Protein AF-0000000080268790 (afdb_homodimer)

Foldseek 3Di:
DPPDAPLRVCCVPPVPVSVVVVVVLLLLQQFDEQALFDAAADLLQVDLLPDPLQVDLDDDVVPPPLVVLQVLLFVLVCVLLVFPTKDFLFQADLRLLQLVCVLQHFAAFEEEEAVQPSVVSQDDDGRHYHYDYAAAAPPLLHGDLVVVLVCLQVRLGQEYEYEVLPPQDADDLQSVLVSCVVSVHAYEYEPESCVLCSSLVLGDRNNVRGQKYKYFCCGLLSHDGGMMIGHHPVSRVSSVVSCVVSPSPGGRSSRSNRSSVSSVLSHDPLSSVLQVQLQLLQQLLQLLLVVLPWDWRSPDGSGFWTKTFADPPDDQVLLQVLVVLLRYHWAWDWGDHPDNVDITTIIIGGSRQVSQQVDGSVLSSVLSNLVNNCRVVVNDPVSSPVSSVSSSVVSLQTWSGDCSSPRDNPPSCPSPPVVSGPPSPVVPPDDPVVVVVVSVVVVVD/DPPDFPLRVCCVPPVPVSVVVVVVLLLLQQFDEQALFDAAADLLQVDLLPDPLQVDLDDDVVCPVLVVLQVLLFVLVCVLLVFPTKDFLFQADLRLLQLVCVLQHFAAFEEEEAVQPSVVSQDDDGRHYHYDYAAAAPPLLHGDVVVVLVCLQVRLGQEYEYEVLPPQDADDLQSVLVSCVVSVHAYEYEPESCVLCSSLVLGDRNNVRGQKYKYFCCGNLSHDGGMMIGHHPVSRVSSVVSCVVSPSPGGRSSRSNRSSVSSVLSHDPLSSVLQVQLQLLQQLLQLLLVVLPWDWRSPDGSGFWTKTFADPPDDQVLLQVLVVLLRYHWAWDWGDHPDNVDITTIIIGGSRQVSQQVDGSVLSSVLSNLVNNCRVVVNDPVSSPVSSVSSSVSSLQTFSGDCSSPRDNPPSVPSPPVCSRPVSVVVVPDDPVVVVVVSVVVVVD

Nearest PDB structures (foldseek):
  2w7m-assembly1_A-2  TM=9.085E-01  e=2.303E-35  Geobacillus stearothermophilus
  2vmo-assembly1_A  TM=9.096E-01  e=2.303E-35  Geobacillus stearothermophilus
  2vmw-assembly1_A  TM=9.171E-01  e=1.161E-34  Geobacillus stearothermophilus
  1kkj-assembly1_A  TM=9.177E-01  e=1.762E-34  Geobacillus stearothermophilus
  2w7f-assembly1_A  TM=9.093E-01  e=9.420E-35  Geobacillus stearothermophilus

Organism: Selenomonas ruminantium (NCBI:txid971)

Secondary structure (DSSP, 8-state):
-----HHHHHHHH-HHHHHHHHHHHHHHHHSEE--TTB-PPPHHHHHHHTSGGGSB---TTT-SHHHHHHHHHHHHHHHHHT-SEEEEEE-SHHHHHHHHHHHH--TT-EEEEETTTTGGG--STT---EEEEE-B-TTT-SB-HHHHHHHHHHH--SEEEE--TT--S---HHHHHHHHHHHT-EEEEE-GGGHHHHHTTSS---TTT-SEEEEESSSTT---S-EEEEE-HHHHHHHHHHHHHTT-----HHHHHHHHHHHHHHTSHHHHHHHHHHHHHHHHHHHHHHHTT--BSSSS--SSEE-BBPPTT--HHHHHHHHHHTTEE-EEEEEEBSSTT-EEEEEEEESHHHHHTT--HHHHHHHHHHHHHHHHTTT-HHHHHHHHHHHHHHHTT--SS-GGGSSS------BS-TTTS---STTTTS-HHHHHHHHHHHHH-/-----HHHHHHHH-HHHHHHHHHHHHHHHHSEE--TTB-PPPHHHHHHHTSGGGSB---GGGTTHHHHHHHHHHHHHHHHHT-SEEEEEE-SHHHHHHHHHHHH--TT-EEEEETTTTGGG--STT---EEEEE-B-TTT-SB-HHHHHHHHHHH--SEEEE--TT--S---HHHHHHHHHHHTPEEEEE-GGGHHHHHTTSS---TTT-SEEEEESSSTT---S-EEEEE-HHHHHHHHHHHHHTT-----HHHHHHHHHHHHHHTSHHHHHHHHHHHHHHHHHHHHHHHTT--BSSSS--SSEE-BBPPTT--HHHHHHHHHHTTEE-EEEEEEBSSTT-EEEEEEEESHHHHHTT--HHHHHHHHHHHHHHHHTTT-HHHHHHHHHHHHHHHTT--SS-GGGSSS------BS-HHHH-HHHHHHHS-HHHHHHHHHHHHH-

Solvent-accessible surface area (backbone atoms only — not comparable to full-atom values): 44252 Å² total; per-residue (Å²): 130,84,71,33,44,45,66,54,37,38,40,70,77,37,45,68,62,39,49,51,50,52,49,51,51,51,48,61,53,65,32,50,52,20,31,56,60,28,16,52,43,36,69,68,25,30,51,32,40,31,32,75,47,52,24,42,57,74,62,68,92,73,42,59,60,66,46,42,41,47,47,52,25,23,50,42,44,13,61,52,60,62,36,73,29,45,44,66,66,36,67,26,54,49,46,45,50,44,30,50,43,63,49,70,52,57,69,67,38,32,32,38,12,41,69,46,57,67,55,84,54,40,44,47,89,77,42,42,62,46,76,39,67,45,38,25,33,80,86,75,42,41,70,52,65,68,57,51,38,52,50,33,63,74,62,48,22,49,35,37,37,46,51,62,86,89,47,36,62,85,75,65,46,66,60,53,36,51,42,24,57,75,34,68,21,45,34,37,34,35,49,39,63,47,40,31,30,34,41,43,64,70,39,86,68,50,53,91,50,35,52,31,37,36,30,46,30,22,26,51,47,19,15,54,74,24,14,35,44,33,28,36,71,88,50,37,65,51,45,54,51,24,33,47,40,70,43,54,71,67,74,55,52,11,56,31,48,10,43,32,52,27,40,53,46,39,64,34,70,32,35,29,51,47,44,54,46,18,38,49,24,18,45,23,24,47,49,13,16,43,74,44,70,33,55,46,61,65,49,80,49,65,34,44,35,37,34,42,52,51,63,88,91,53,55,34,66,59,55,35,54,52,35,40,78,23,34,35,40,60,36,55,42,70,44,61,28,66,45,89,89,46,68,43,42,21,37,44,35,20,21,56,28,42,36,41,25,63,52,45,45,68,60,27,21,53,49,16,28,48,49,18,47,21,60,74,54,71,51,38,70,68,40,30,52,51,38,33,53,51,50,41,68,66,32,71,71,41,34,69,64,35,69,82,50,43,81,55,90,49,27,66,74,33,46,50,53,75,79,69,42,65,60,50,62,67,66,63,78,57,66,70,68,62,53,57,52,54,57,51,48,57,75,72,99,131,83,72,33,45,47,66,56,37,39,41,71,75,37,45,70,63,39,49,52,52,53,49,50,52,50,48,62,52,63,32,51,52,20,30,56,60,28,16,53,44,36,70,69,23,30,50,32,40,32,31,77,46,53,24,42,60,74,63,63,92,66,42,57,57,67,45,44,42,48,48,50,24,22,50,42,45,13,61,52,59,62,36,72,29,46,46,65,67,36,66,28,54,51,47,46,50,45,29,51,45,62,49,69,51,57,69,65,38,34,31,38,13,39,69,46,58,68,53,85,54,40,42,49,89,76,41,42,61,46,77,39,69,45,39,25,34,81,87,74,42,41,72,53,64,69,57,50,38,52,50,33,62,74,62,48,23,50,33,37,39,45,50,62,87,89,47,36,64,85,73,65,46,65,60,52,37,51,43,24,56,75,34,66,21,45,33,36,34,35,48,39,62,46,39,30,30,33,40,41,65,70,40,86,69,48,53,91,49,35,52,28,36,34,29,46,28,21,28,53,47,20,14,54,75,23,14,36,41,34,28,37,72,87,50,37,66,51,46,55,51,23,35,46,39,69,42,56,71,67,74,55,54,10,55,30,48,9,43,31,51,27,38,54,48,40,63,34,70,32,34,30,51,46,44,53,48,17,38,49,23,17,45,23,24,48,50,14,16,44,73,45,68,34,56,46,62,64,51,80,51,65,34,44,36,37,34,42,52,52,62,88,91,52,54,35,64,60,54,36,53,54,36,40,77,24,32,36,39,59,36,56,42,70,44,63,28,66,44,90,89,46,68,44,42,20,36,46,34,20,22,56,28,43,35,42,24,62,52,45,46,68,58,26,21,53,49,16,29,47,51,18,47,22,60,74,55,70,50,37,71,68,42,32,52,51,38,34,52,50,51,42,67,65,31,71,72,38,34,67,65,35,70,82,51,43,81,54,90,52,27,67,66,30,48,49,56,60,60,68,64,48,39,40,59,58,54,65,73,55,65,71,72,62,53,57,54,53,57,51,48,58,75,72,101

Radius of gyration: 28.38 Å; Cα contacts (8 Å, |Δi|>4): 1884; chains: 2; bounding box: 68×74×72 Å

InterPro domains:
  IPR015421 Pyridoxal phosphate-dependent transferase, major domain [G3DSA:3.40.640.10] (39-276)
  IPR015422 Pyridoxal phosphate-dependent transferase, small domain [G3DSA:3.90.1150.10] (14-398)
  IPR015424 Pyridoxal phosphate-dependent transferase [SSF53383] (2-400)
  IPR039429 Serine hydroxymethyltransferase-like domain [PF00464] (11-369)
  IPR049943 Serine hydroxymethyltransferase-like [PTHR11680] (4-376)

Structure (mmCIF, N/CA/C/O backbone):
data_AF-0000000080268790-model_v1
#
loop_
_entity.id
_entity.type
_entity.pdbx_description
1 polymer 'Glycine hydroxymethyltransferase'
#
loop_
_atom_site.group_PDB
_atom_site.id
_atom_site.type_symbol
_atom_site.label_atom_id
_atom_site.label_alt_id
_atom_site.label_comp_id
_atom_site.label_asym_id
_atom_site.label_entity_id
_atom_site.label_seq_id
_atom_site.pdbx_PDB_ins_code
_atom_site.Cartn_x
_atom_site.Cartn_y
_atom_site.Cartn_z
_atom_site.occupancy
_atom_site.B_iso_or_equiv
_atom_site.auth_seq_id
_atom_site.auth_comp_id
_atom_site.auth_asym_id
_atom_site.auth_atom_id
_atom_site.pdbx_PDB_model_num
ATOM 1 N N . MET A 1 1 ? -36.594 11.469 2.49 1 25.53 1 MET A N 1
ATOM 2 C CA . MET A 1 1 ? -35.594 11.273 1.443 1 25.53 1 MET A CA 1
ATOM 3 C C . MET A 1 1 ? -34.938 9.914 1.58 1 25.53 1 MET A C 1
ATOM 5 O O . MET A 1 1 ? -34.438 9.57 2.648 1 25.53 1 MET A O 1
ATOM 9 N N . GLN A 1 2 ? -35.125 8.953 0.889 1 32.12 2 GLN A N 1
ATOM 10 C CA . GLN A 1 2 ? -34.844 7.523 0.956 1 32.12 2 GLN A CA 1
ATOM 11 C C . GLN A 1 2 ? -33.344 7.262 1.059 1 32.12 2 GLN A C 1
ATOM 13 O O . GLN A 1 2 ? -32.531 7.887 0.357 1 32.12 2 GLN A O 1
ATOM 18 N N . ASN A 1 3 ? -32.75 6.82 2.203 1 37.59 3 ASN A N 1
ATOM 19 C CA . ASN A 1 3 ? -31.391 6.59 2.633 1 37.59 3 ASN A CA 1
ATOM 20 C C . ASN A 1 3 ? -30.594 5.789 1.597 1 37.59 3 ASN A C 1
ATOM 22 O O . ASN A 1 3 ? -30.906 4.621 1.354 1 37.59 3 ASN A O 1
ATOM 26 N N . GLN A 1 4 ? -30.062 6.402 0.498 1 50.25 4 GLN A N 1
ATOM 27 C CA . GLN A 1 4 ? -29.266 5.754 -0.542 1 50.25 4 GLN A CA 1
ATOM 28 C C . GLN A 1 4 ? -28.078 5 0.057 1 50.25 4 GLN A C 1
ATOM 30 O O . GLN A 1 4 ? -27.516 5.426 1.065 1 50.25 4 GLN A O 1
ATOM 35 N N . THR A 1 5 ? -27.953 3.686 -0.317 1 63.28 5 THR A N 1
ATOM 36 C CA . THR A 1 5 ? -26.797 2.883 0.06 1 63.28 5 THR A CA 1
ATOM 37 C C . THR A 1 5 ? -25.5 3.549 -0.4 1 63.28 5 THR A C 1
ATOM 39 O O . THR A 1 5 ? -25.531 4.492 -1.19 1 63.28 5 THR A O 1
ATOM 42 N N . LEU A 1 6 ? -24.422 3.371 0.212 1 73.88 6 LEU A N 1
ATOM 43 C CA . LEU A 1 6 ? -23.109 3.873 -0.172 1 73.88 6 LEU A CA 1
ATOM 44 C C . LEU A 1 6 ? -22.844 3.637 -1.656 1 73.88 6 LEU A C 1
ATOM 46 O O . LEU A 1 6 ? -22.297 4.5 -2.34 1 73.88 6 LEU A O 1
ATOM 50 N N . THR A 1 7 ? -23.312 2.537 -2.197 1 77.44 7 THR A N 1
ATOM 51 C CA . THR A 1 7 ? -23.094 2.207 -3.602 1 77.44 7 THR A CA 1
ATOM 52 C C . THR A 1 7 ? -23.953 3.092 -4.504 1 77.44 7 THR A C 1
ATOM 54 O O . THR A 1 7 ? -23.5 3.52 -5.57 1 77.44 7 THR A O 1
ATOM 57 N N . GLU A 1 8 ? -25.156 3.328 -4.062 1 76.81 8 GLU A N 1
ATOM 58 C CA . GLU A 1 8 ? -26.016 4.227 -4.824 1 76.81 8 GLU A CA 1
ATOM 59 C C . GLU A 1 8 ? -25.469 5.652 -4.82 1 76.81 8 GLU A C 1
ATOM 61 O O . GLU A 1 8 ? -25.547 6.352 -5.832 1 76.81 8 GLU A O 1
ATOM 66 N N . SER A 1 9 ? -24.953 5.969 -3.658 1 82 9 SER A N 1
ATOM 67 C CA . SER A 1 9 ? -24.344 7.293 -3.547 1 82 9 SER A CA 1
ATOM 68 C C . SER A 1 9 ? -23.109 7.414 -4.422 1 82 9 SER A C 1
ATOM 70 O O . SER A 1 9 ? -22.859 8.461 -5.02 1 82 9 SER A O 1
ATOM 72 N N . LEU A 1 10 ? -22.312 6.367 -4.488 1 86.69 10 LEU A N 1
ATOM 73 C CA . LEU A 1 10 ? -21.141 6.355 -5.348 1 86.69 10 LEU A CA 1
ATOM 74 C C . LEU A 1 10 ? -21.531 6.465 -6.816 1 86.69 10 LEU A C 1
ATOM 76 O O . LEU A 1 10 ? -20.891 7.176 -7.586 1 86.69 10 LEU A O 1
ATOM 80 N N . ALA A 1 11 ? -22.625 5.77 -7.211 1 88.12 11 ALA A N 1
ATOM 81 C CA . ALA A 1 11 ? -23.125 5.805 -8.586 1 88.12 11 ALA A CA 1
ATOM 82 C C . ALA A 1 11 ? -23.5 7.227 -8.992 1 88.12 11 ALA A C 1
ATOM 84 O O . ALA A 1 11 ? -23.281 7.633 -10.133 1 88.12 11 ALA A O 1
ATOM 85 N N . ALA A 1 12 ? -24.094 7.922 -8.047 1 89.19 12 ALA A N 1
ATOM 86 C CA . ALA A 1 12 ? -24.531 9.289 -8.328 1 89.19 12 ALA A CA 1
ATOM 87 C C . ALA A 1 12 ? -23.344 10.258 -8.328 1 89.19 12 ALA A C 1
ATOM 89 O O . ALA A 1 12 ? -23.266 11.141 -9.188 1 89.19 12 ALA A O 1
ATOM 90 N N . PHE A 1 13 ? -22.406 10.164 -7.48 1 91.12 13 PHE A N 1
ATOM 91 C CA . PHE A 1 13 ? -21.328 11.117 -7.281 1 91.12 13 PHE A CA 1
ATOM 92 C C . PHE A 1 13 ? -20.203 10.891 -8.289 1 91.12 13 PHE A C 1
ATOM 94 O O . PHE A 1 13 ? -19.641 11.844 -8.828 1 91.12 13 PHE A O 1
ATOM 101 N N . ASP A 1 14 ? -19.891 9.633 -8.484 1 95.5 14 ASP A N 1
ATOM 102 C CA . ASP A 1 14 ? -18.781 9.234 -9.352 1 95.5 14 ASP A CA 1
ATOM 103 C C . ASP A 1 14 ? -19.188 8.094 -10.273 1 95.5 14 ASP A C 1
ATOM 105 O O . ASP A 1 14 ? -18.688 6.977 -10.148 1 95.5 14 ASP A O 1
ATOM 109 N N . PRO A 1 15 ? -19.984 8.406 -11.258 1 95 15 PRO A N 1
ATOM 110 C CA . PRO A 1 15 ? -20.516 7.363 -12.148 1 95 15 PRO A CA 1
ATOM 111 C C . PRO A 1 15 ? -19.406 6.637 -12.914 1 95 15 PRO A C 1
ATOM 113 O O . PRO A 1 15 ? -19.562 5.461 -13.258 1 95 15 PRO A O 1
ATOM 116 N N . GLU A 1 16 ? -18.312 7.289 -13.141 1 95.75 16 GLU A N 1
ATOM 117 C CA . GLU A 1 16 ? -17.219 6.664 -13.883 1 95.75 16 GLU A CA 1
ATOM 118 C C . GLU A 1 16 ? -16.594 5.52 -13.086 1 95.75 16 GLU A C 1
ATOM 120 O O . GLU A 1 16 ? -16.469 4.406 -13.602 1 95.75 16 GLU A O 1
ATOM 125 N N . ILE A 1 17 ? -16.219 5.781 -11.82 1 94.94 17 ILE A N 1
ATOM 126 C CA . ILE A 1 17 ? -15.617 4.75 -10.984 1 94.94 17 ILE A CA 1
ATOM 127 C C . ILE A 1 17 ? -16.656 3.68 -10.656 1 94.94 17 ILE A C 1
ATOM 129 O O . ILE A 1 17 ? -16.344 2.49 -10.609 1 94.94 17 ILE A O 1
ATOM 133 N N . TYR A 1 18 ? -17.922 4.094 -10.422 1 92.31 18 TYR A N 1
ATOM 134 C CA . TYR A 1 18 ? -18.984 3.127 -10.188 1 92.31 18 TYR A CA 1
ATOM 135 C C . TYR A 1 18 ? -19.156 2.197 -11.383 1 92.31 18 TYR A C 1
ATOM 137 O O . TYR A 1 18 ? -19.328 0.989 -11.219 1 92.31 18 TYR A O 1
ATOM 145 N N . GLY A 1 19 ? -19.156 2.779 -12.562 1 91.62 19 GLY A N 1
ATOM 146 C CA . GLY A 1 19 ? -19.234 1.972 -13.766 1 91.62 19 GLY A CA 1
ATOM 147 C C . GLY A 1 19 ? -18.125 0.95 -13.883 1 91.62 19 GLY A C 1
ATOM 148 O O . GLY A 1 19 ? -18.359 -0.208 -14.227 1 91.62 19 GLY A O 1
ATOM 149 N N . LEU A 1 20 ? -16.906 1.349 -13.57 1 91.88 20 LEU A N 1
ATOM 150 C CA . LEU A 1 20 ? -15.766 0.439 -13.609 1 91.88 20 LEU A CA 1
ATOM 151 C C . LEU A 1 20 ? -15.906 -0.649 -12.555 1 91.88 20 LEU A C 1
ATOM 153 O O . LEU A 1 20 ? -15.484 -1.787 -12.766 1 91.88 20 LEU A O 1
ATOM 157 N N . LEU A 1 21 ? -16.438 -0.261 -11.375 1 88.19 21 LEU A N 1
ATOM 158 C CA . LEU A 1 21 ? -16.688 -1.238 -10.32 1 88.19 21 LEU A CA 1
ATOM 159 C C . LEU A 1 21 ? -17.672 -2.299 -10.789 1 88.19 21 LEU A C 1
ATOM 161 O O . LEU A 1 21 ? -17.453 -3.494 -10.57 1 88.19 21 LEU A O 1
ATOM 165 N N . GLN A 1 22 ? -18.734 -1.858 -11.453 1 85.81 22 GLN A N 1
ATOM 166 C CA . GLN A 1 22 ? -19.734 -2.789 -11.977 1 85.81 22 GLN A CA 1
ATOM 167 C C . GLN A 1 22 ? -19.141 -3.691 -13.047 1 85.81 22 GLN A C 1
ATOM 169 O O . GLN A 1 22 ? -19.438 -4.887 -13.094 1 85.81 22 GLN A O 1
ATOM 174 N N . GLU A 1 23 ? -18.375 -3.098 -13.852 1 86.31 23 GLU A N 1
ATOM 175 C CA . GLU A 1 23 ? -17.688 -3.875 -14.875 1 86.31 23 GLU A CA 1
ATOM 176 C C . GLU A 1 23 ? -16.781 -4.938 -14.258 1 86.31 23 GLU A C 1
ATOM 178 O O . GLU A 1 23 ? -16.734 -6.07 -14.742 1 86.31 23 GLU A O 1
ATOM 183 N N . GLU A 1 24 ? -16.031 -4.566 -13.258 1 86.44 24 GLU A N 1
ATOM 184 C CA . GLU A 1 24 ? -15.133 -5.496 -12.578 1 86.44 24 GLU A CA 1
ATOM 185 C C . GLU A 1 24 ? -15.914 -6.641 -11.938 1 86.44 24 GLU A C 1
ATOM 187 O O . GLU A 1 24 ? -15.477 -7.793 -11.977 1 86.44 24 GLU A O 1
ATOM 192 N N . ILE A 1 25 ? -17.062 -6.348 -11.359 1 81.81 25 ILE A N 1
ATOM 193 C CA . ILE A 1 25 ? -17.906 -7.355 -10.742 1 81.81 25 ILE A CA 1
ATOM 194 C C . ILE A 1 25 ? -18.375 -8.352 -11.797 1 81.81 25 ILE A C 1
ATOM 196 O O . ILE A 1 25 ? -18.281 -9.57 -11.602 1 81.81 25 ILE A O 1
ATOM 200 N N . GLN A 1 26 ? -18.797 -7.863 -12.898 1 81.69 26 GLN A N 1
ATOM 201 C CA . GLN A 1 26 ? -19.281 -8.727 -13.977 1 81.69 26 GLN A CA 1
ATOM 202 C C . GLN A 1 26 ? -18.141 -9.57 -14.539 1 81.69 26 GLN A C 1
ATOM 204 O O . GLN A 1 26 ? -18.312 -10.758 -14.805 1 81.69 26 GLN A O 1
ATOM 209 N N . LYS A 1 27 ? -17.062 -8.938 -14.688 1 84.19 27 LYS A N 1
ATOM 210 C CA . LYS A 1 27 ? -15.891 -9.641 -15.211 1 84.19 27 LYS A CA 1
ATOM 211 C C . LYS A 1 27 ? -15.5 -10.805 -14.305 1 84.19 27 LYS A C 1
ATOM 213 O O . LYS A 1 27 ? -15.305 -11.93 -14.773 1 84.19 27 LYS A O 1
ATOM 218 N N . GLN A 1 28 ? -15.383 -10.539 -13.07 1 83.81 28 GLN A N 1
ATOM 219 C CA . GLN A 1 28 ? -14.961 -11.578 -12.133 1 83.81 28 GLN A CA 1
ATOM 220 C C . GLN A 1 28 ? -16.016 -12.664 -12 1 83.81 28 GLN A C 1
ATOM 222 O O . GLN A 1 28 ? -15.695 -13.844 -11.828 1 83.81 28 GLN A O 1
ATOM 227 N N . ARG A 1 29 ? -17.234 -12.344 -12.156 1 82.19 29 ARG A N 1
ATOM 228 C CA . ARG A 1 29 ? -18.328 -13.281 -12 1 82.19 29 ARG A CA 1
ATOM 229 C C . ARG A 1 29 ? -18.438 -14.211 -13.203 1 82.19 29 ARG A C 1
ATOM 231 O O . ARG A 1 29 ? -18.766 -15.391 -13.055 1 82.19 29 ARG A O 1
ATOM 238 N N . PHE A 1 30 ? -18.125 -13.656 -14.359 1 82.38 30 PHE A N 1
ATOM 239 C CA . PHE A 1 30 ? -18.516 -14.414 -15.539 1 82.38 30 PHE A CA 1
ATOM 240 C C . PHE A 1 30 ? -17.297 -14.852 -16.328 1 82.38 30 PHE A C 1
ATOM 242 O O . PHE A 1 30 ? -17.422 -15.367 -17.453 1 82.38 30 PHE A O 1
ATOM 249 N N . THR A 1 31 ? -16.203 -14.641 -15.836 1 88.31 31 THR A N 1
ATOM 250 C CA . THR A 1 31 ? -14.992 -15.203 -16.422 1 88.31 31 THR A CA 1
ATOM 251 C C . THR A 1 31 ? -14.336 -16.203 -15.477 1 88.31 31 THR A C 1
ATOM 253 O O . THR A 1 31 ? -14.508 -16.125 -14.266 1 88.31 31 THR A O 1
ATOM 256 N N . LEU A 1 32 ? -13.766 -17.172 -16.141 1 93.38 32 LEU A N 1
ATOM 257 C CA . LEU A 1 32 ? -13 -18.156 -15.367 1 93.38 32 LEU A CA 1
ATOM 258 C C . LEU A 1 32 ? -11.531 -17.766 -15.312 1 93.38 32 LEU A C 1
ATOM 260 O O . LEU A 1 32 ? -10.82 -17.859 -16.312 1 93.38 32 LEU A O 1
ATOM 264 N N . SER A 1 33 ? -11.133 -17.375 -14.141 1 93.25 33 SER A N 1
ATOM 265 C CA . SER A 1 33 ? -9.719 -17.047 -13.977 1 93.25 33 SER A CA 1
ATOM 266 C C . SER A 1 33 ? -8.906 -18.281 -13.633 1 93.25 33 SER A C 1
ATOM 268 O O . SER A 1 33 ? -9.203 -18.984 -12.664 1 93.25 33 SER A O 1
ATOM 270 N N . LEU A 1 34 ? -7.91 -18.516 -14.438 1 96 34 LEU A N 1
ATOM 271 C CA . LEU A 1 34 ? -6.91 -19.547 -14.164 1 96 34 LEU A CA 1
ATOM 272 C C . LEU A 1 34 ? -5.531 -18.922 -13.977 1 96 34 LEU A C 1
ATOM 274 O O . LEU A 1 34 ? -4.512 -19.594 -14.148 1 96 34 LEU A O 1
ATOM 278 N N . LEU A 1 35 ? -5.547 -17.641 -13.656 1 93.25 35 LEU A N 1
ATOM 279 C CA . LEU A 1 35 ? -4.309 -16.906 -13.414 1 93.25 35 LEU A CA 1
ATOM 280 C C . LEU A 1 35 ? -3.709 -17.281 -12.062 1 93.25 35 LEU A C 1
ATOM 282 O O . LEU A 1 35 ? -4.387 -17.203 -11.039 1 93.25 35 LEU A O 1
ATOM 286 N N . PRO A 1 36 ? -2.4 -17.562 -12.062 1 93.12 36 PRO A N 1
ATOM 287 C CA . PRO A 1 36 ? -1.774 -17.891 -10.773 1 93.12 36 PRO A CA 1
ATOM 288 C C . PRO A 1 36 ? -1.747 -16.688 -9.82 1 93.12 36 PRO A C 1
ATOM 290 O O . PRO A 1 36 ? -1.716 -16.875 -8.602 1 93.12 36 PRO A O 1
ATOM 293 N N . THR A 1 37 ? -1.81 -15.477 -10.281 1 88.06 37 THR A N 1
ATOM 294 C CA . THR A 1 37 ? -1.627 -14.281 -9.477 1 88.06 37 THR A CA 1
ATOM 295 C C . THR A 1 37 ? -2.975 -13.656 -9.117 1 88.06 37 THR A C 1
ATOM 297 O O . THR A 1 37 ? -3.035 -12.523 -8.648 1 88.06 37 THR A O 1
ATOM 300 N N . SER A 1 38 ? -4.008 -14.344 -9.352 1 86.88 38 SER A N 1
ATOM 301 C CA . SER A 1 38 ? -5.34 -13.812 -9.086 1 86.88 38 SER A CA 1
ATOM 302 C C . SER A 1 38 ? -6.148 -14.766 -8.211 1 86.88 38 SER A C 1
ATOM 304 O O . SER A 1 38 ? -6.215 -15.969 -8.492 1 86.88 38 SER A O 1
ATOM 306 N N . ASN A 1 39 ? -6.664 -14.25 -7.18 1 92.38 39 ASN A N 1
ATOM 307 C CA . ASN A 1 39 ? -7.574 -14.961 -6.289 1 92.38 39 ASN A CA 1
ATOM 308 C C . ASN A 1 39 ? -8.438 -13.992 -5.484 1 92.38 39 ASN A C 1
ATOM 310 O O . ASN A 1 39 ? -8.078 -12.828 -5.312 1 92.38 39 ASN A O 1
ATOM 314 N N . ALA A 1 40 ? -9.562 -14.484 -5.105 1 89.94 40 ALA A N 1
ATOM 315 C CA . ALA A 1 40 ? -10.438 -13.641 -4.285 1 89.94 40 ALA A CA 1
ATOM 316 C C . ALA A 1 40 ? -9.859 -13.461 -2.883 1 89.94 40 ALA A C 1
ATOM 318 O O . ALA A 1 40 ? -9.305 -14.406 -2.305 1 89.94 40 ALA A O 1
ATOM 319 N N . VAL A 1 41 ? -9.992 -12.273 -2.402 1 88.88 41 VAL A N 1
ATOM 320 C CA . VAL A 1 41 ? -9.594 -11.961 -1.033 1 88.88 41 VAL A CA 1
ATOM 321 C C . VAL A 1 41 ? -10.656 -12.461 -0.057 1 88.88 41 VAL A C 1
ATOM 323 O O . VAL A 1 41 ? -11.852 -12.352 -0.323 1 88.88 41 VAL A O 1
ATOM 326 N N . SER A 1 42 ? -10.188 -13.016 1.011 1 89.25 42 SER A N 1
ATOM 327 C CA . SER A 1 42 ? -11.148 -13.477 2.012 1 89.25 42 SER A CA 1
ATOM 328 C C . SER A 1 42 ? -12.016 -12.328 2.514 1 89.25 42 SER A C 1
ATOM 330 O O . SER A 1 42 ? -11.562 -11.188 2.596 1 89.25 42 SER A O 1
ATOM 332 N N . PRO A 1 43 ? -13.211 -12.648 2.963 1 84.06 43 PRO A N 1
ATOM 333 C CA . PRO A 1 43 ? -14.117 -11.609 3.457 1 84.06 43 PRO A CA 1
ATOM 334 C C . PRO A 1 43 ? -13.562 -10.867 4.668 1 84.06 43 PRO A C 1
ATOM 336 O O . PRO A 1 43 ? -13.75 -9.656 4.789 1 84.06 43 PRO A O 1
ATOM 339 N N . PHE A 1 44 ? -12.891 -11.562 5.613 1 87.12 44 PHE A N 1
ATOM 340 C CA . PHE A 1 44 ? -12.32 -10.898 6.777 1 87.12 44 PHE A CA 1
ATOM 341 C C . PHE A 1 44 ? -11.258 -9.891 6.355 1 87.12 44 PHE A C 1
ATOM 343 O O . PHE A 1 44 ? -11.242 -8.758 6.844 1 87.12 44 PHE A O 1
ATOM 350 N N . SER A 1 45 ? -10.391 -10.344 5.457 1 89.56 45 SER A N 1
ATOM 351 C CA . SER A 1 45 ? -9.32 -9.469 4.988 1 89.56 45 SER A CA 1
ATOM 352 C C . SER A 1 45 ? -9.875 -8.258 4.258 1 89.56 45 SER A C 1
ATOM 354 O O . SER A 1 45 ? -9.398 -7.133 4.449 1 89.56 45 SER A O 1
ATOM 356 N N . ALA A 1 46 ? -10.844 -8.477 3.391 1 85.19 46 ALA A N 1
ATOM 357 C CA . ALA A 1 46 ? -11.469 -7.383 2.652 1 85.19 46 ALA A CA 1
ATOM 358 C C . ALA A 1 46 ? -12.094 -6.367 3.604 1 85.19 46 ALA A C 1
ATOM 360 O O . ALA A 1 46 ? -11.93 -5.156 3.426 1 85.19 46 ALA A O 1
ATOM 361 N N . TYR A 1 47 ? -12.781 -6.832 4.625 1 83 47 TYR A N 1
ATOM 362 C CA . TYR A 1 47 ? -13.422 -5.973 5.609 1 83 47 TYR A CA 1
ATOM 363 C C . TYR A 1 47 ? -12.398 -5.133 6.355 1 83 47 TYR A C 1
ATOM 365 O O . TYR A 1 47 ? -12.562 -3.918 6.496 1 83 47 TYR A O 1
ATOM 373 N N . LEU A 1 48 ? -11.398 -5.77 6.812 1 87.06 48 LEU A N 1
ATOM 374 C CA . LEU A 1 48 ? -10.391 -5.102 7.629 1 87.06 48 LEU A CA 1
ATOM 375 C C . LEU A 1 48 ? -9.625 -4.066 6.812 1 87.06 48 LEU A C 1
ATOM 377 O O . LEU A 1 48 ? -9.227 -3.025 7.34 1 87.06 48 LEU A O 1
ATOM 381 N N . LYS A 1 49 ? -9.438 -4.281 5.5 1 86.75 49 LYS A N 1
ATOM 382 C CA . LYS A 1 49 ? -8.766 -3.32 4.637 1 86.75 49 LYS A CA 1
ATOM 383 C C . LYS A 1 49 ? -9.539 -2.008 4.566 1 86.75 49 LYS A C 1
ATOM 385 O O . LYS A 1 49 ? -8.938 -0.934 4.457 1 86.75 49 LYS A O 1
ATOM 390 N N . GLY A 1 50 ? -10.789 -2.102 4.582 1 81.56 50 GLY A N 1
ATOM 391 C CA . GLY A 1 50 ? -11.617 -0.91 4.5 1 81.56 50 GLY A CA 1
ATOM 392 C C . GLY A 1 50 ? -12.102 -0.423 5.855 1 81.56 50 GLY A C 1
ATOM 393 O O . GLY A 1 50 ? -12.977 0.44 5.934 1 81.56 50 GLY A O 1
ATOM 394 N N . SER A 1 51 ? -11.523 -0.953 6.961 1 82.44 51 SER A N 1
ATOM 395 C CA . SER A 1 51 ? -11.984 -0.635 8.305 1 82.44 51 SER A CA 1
ATOM 396 C C . SER A 1 51 ? -11.375 0.674 8.805 1 82.44 51 SER A C 1
ATOM 398 O O . SER A 1 51 ? -10.562 1.288 8.117 1 82.44 51 SER A O 1
ATOM 400 N N . ILE A 1 52 ? -11.734 1.045 10.023 1 83.88 52 ILE A N 1
ATOM 401 C CA . ILE A 1 52 ? -11.344 2.305 10.641 1 83.88 52 ILE A CA 1
ATOM 402 C C . ILE A 1 52 ? -9.836 2.299 10.914 1 83.88 52 ILE A C 1
ATOM 404 O O . ILE A 1 52 ? -9.25 3.342 11.203 1 83.88 52 ILE A O 1
ATOM 408 N N . PHE A 1 53 ? -9.242 1.121 10.844 1 85.62 53 PHE A N 1
ATOM 409 C CA . PHE A 1 53 ? -7.789 1.054 10.961 1 85.62 53 PHE A CA 1
ATOM 410 C C . PHE A 1 53 ? -7.121 1.913 9.898 1 85.62 53 PHE A C 1
ATOM 412 O O . PHE A 1 53 ? -5.957 2.299 10.039 1 85.62 53 PHE A O 1
ATOM 419 N N . GLY A 1 54 ? -7.871 2.279 8.859 1 81.69 54 GLY A N 1
ATOM 420 C CA . GLY A 1 54 ? -7.332 3.066 7.766 1 81.69 54 GLY A CA 1
ATOM 421 C C . GLY A 1 54 ? -7.293 4.555 8.062 1 81.69 54 GLY A C 1
ATOM 422 O O . GLY A 1 54 ? -6.699 5.328 7.309 1 81.69 54 GLY A O 1
ATOM 423 N N . ASN A 1 55 ? -8.117 5.211 9.016 1 76.25 55 ASN A N 1
ATOM 424 C CA . ASN A 1 55 ? -8.211 6.637 9.312 1 76.25 55 ASN A CA 1
ATOM 425 C C . ASN A 1 55 ? -6.898 7.176 9.883 1 76.25 55 ASN A C 1
ATOM 427 O O . ASN A 1 55 ? -6.645 8.383 9.828 1 76.25 55 ASN A O 1
ATOM 431 N N . GLY A 1 56 ? -6.023 6.641 10.383 1 60.34 56 GLY A N 1
ATOM 432 C CA . GLY A 1 56 ? -4.973 7.352 11.094 1 60.34 56 GLY A CA 1
ATOM 433 C C . GLY A 1 56 ? -3.633 6.641 11.047 1 60.34 56 GLY A C 1
ATOM 434 O O . GLY A 1 56 ? -3.572 5.434 10.805 1 60.34 56 GLY A O 1
ATOM 435 N N . GLN A 1 57 ? -2.408 7.258 10.352 1 50.12 57 GLN A N 1
ATOM 436 C CA . GLN A 1 57 ? -1.053 6.891 10.75 1 50.12 57 GLN A CA 1
ATOM 437 C C . GLN A 1 57 ? -0.764 7.324 12.188 1 50.12 57 GLN A C 1
ATOM 439 O O . GLN A 1 57 ? -1.033 8.469 12.555 1 50.12 57 GLN A O 1
ATOM 444 N N . LEU A 1 58 ? -1.203 6.676 13.039 1 46.97 58 LEU A N 1
ATOM 445 C CA . LEU A 1 58 ? -1.031 7.117 14.422 1 46.97 58 LEU A CA 1
ATOM 446 C C . LEU A 1 58 ? 0.434 7.422 14.719 1 46.97 58 LEU A C 1
ATOM 448 O O . LEU A 1 58 ? 1.329 6.832 14.109 1 46.97 58 LEU A O 1
ATOM 452 N N . ASP A 1 59 ? 0.724 8.5 15.367 1 41.62 59 ASP A N 1
ATOM 453 C CA . ASP A 1 59 ? 1.861 9.102 16.047 1 41.62 59 ASP A CA 1
ATOM 454 C C . ASP A 1 59 ? 2.688 8.047 16.781 1 41.62 59 ASP A C 1
ATOM 456 O O . ASP A 1 59 ? 2.135 7.18 17.469 1 41.62 59 ASP A O 1
ATOM 460 N N . TYR A 1 60 ? 3.74 7.805 16.531 1 37.91 60 TYR A N 1
ATOM 461 C CA . TYR A 1 60 ? 4.879 7.129 17.141 1 37.91 60 TYR A CA 1
ATOM 462 C C . TYR A 1 60 ? 4.809 7.203 18.656 1 37.91 60 TYR A C 1
ATOM 464 O O . TYR A 1 60 ? 5.199 6.258 19.344 1 37.91 60 TYR A O 1
ATOM 472 N N . HIS A 1 61 ? 4.898 8.383 19.172 1 38.97 61 HIS A N 1
ATOM 473 C CA . HIS A 1 61 ? 5.176 8.469 20.594 1 38.97 61 HIS A CA 1
ATOM 474 C C . HIS A 1 61 ? 4.23 7.582 21.391 1 38.97 61 HIS A C 1
ATOM 476 O O . HIS A 1 61 ? 4.512 7.242 22.547 1 38.97 61 HIS A O 1
ATOM 482 N N . ALA A 1 62 ? 3.059 7.578 21 1 40.91 62 ALA A N 1
ATOM 483 C CA . ALA A 1 62 ? 2.127 6.758 21.766 1 40.91 62 ALA A CA 1
ATOM 484 C C . ALA A 1 62 ? 2.141 5.312 21.281 1 40.91 62 ALA A C 1
ATOM 486 O O . ALA A 1 62 ? 1.465 4.453 21.859 1 40.91 62 ALA A O 1
ATOM 487 N N . VAL A 1 63 ? 2.523 4.746 20.062 1 45.16 63 VAL A N 1
ATOM 488 C CA . VAL A 1 63 ? 1.796 3.73 19.312 1 45.16 63 VAL A CA 1
ATOM 489 C C . VAL A 1 63 ? 2.344 2.346 19.656 1 45.16 63 VAL A C 1
ATOM 491 O O . VAL A 1 63 ? 3.348 1.912 19.078 1 45.16 63 VAL A O 1
ATOM 494 N N . GLN A 1 64 ? 2.451 2.191 20.75 1 44.47 64 GLN A N 1
ATOM 495 C CA . GLN A 1 64 ? 2.447 0.787 21.141 1 44.47 64 GLN A CA 1
ATOM 496 C C . GLN A 1 64 ? 1.474 -0.021 20.281 1 44.47 64 GLN A C 1
ATOM 498 O O . GLN A 1 64 ? 1.729 -1.188 19.984 1 44.47 64 GLN A O 1
ATOM 503 N N . SER A 1 65 ? 0.362 0.577 19.969 1 48.06 65 SER A N 1
ATOM 504 C CA . SER A 1 65 ? -0.693 -0.213 19.344 1 48.06 65 SER A CA 1
ATOM 505 C C . SER A 1 65 ? -0.336 -0.566 17.891 1 48.06 65 SER A C 1
ATOM 507 O O . SER A 1 65 ? -0.625 -1.671 17.438 1 48.06 65 SER A O 1
ATOM 509 N N . HIS A 1 66 ? 0.271 0.42 17.109 1 55 66 HIS A N 1
ATOM 510 C CA . HIS A 1 66 ? 0.728 0.113 15.758 1 55 66 HIS A CA 1
ATOM 511 C C . HIS A 1 66 ? 1.808 -0.964 15.773 1 55 66 HIS A C 1
ATOM 513 O O . HIS A 1 66 ? 1.829 -1.839 14.906 1 55 66 HIS A O 1
ATOM 519 N N . MET A 1 67 ? 2.244 -0.951 16.891 1 76.19 67 MET A N 1
ATOM 520 C CA . MET A 1 67 ? 3.305 -1.946 17.016 1 76.19 67 MET A CA 1
ATOM 521 C C . MET A 1 67 ? 2.736 -3.291 17.453 1 76.19 67 MET A C 1
ATOM 523 O O . MET A 1 67 ? 3.297 -4.34 17.141 1 76.19 67 MET A O 1
ATOM 527 N N . LYS A 1 68 ? 1.483 -3.074 17.922 1 87.5 68 LYS A N 1
ATOM 528 C CA . LYS A 1 68 ? 0.907 -4.34 18.359 1 87.5 68 LYS A CA 1
ATOM 529 C C . LYS A 1 68 ? 0.398 -5.156 17.188 1 87.5 68 LYS A C 1
ATOM 531 O O . LYS A 1 68 ? 0.611 -6.371 17.125 1 87.5 68 LYS A O 1
ATOM 536 N N . LEU A 1 69 ? -0.274 -4.469 16.266 1 92.44 69 LEU A N 1
ATOM 537 C CA . LEU A 1 69 ? -0.795 -5.148 15.086 1 92.44 69 LEU A CA 1
ATOM 538 C C . LEU A 1 69 ? 0.336 -5.777 14.273 1 92.44 69 LEU A C 1
ATOM 540 O O . LEU A 1 69 ? 0.208 -6.902 13.789 1 92.44 69 LEU A O 1
ATOM 544 N N . GLU A 1 70 ? 1.44 -5.004 14.133 1 93.5 70 GLU A N 1
ATOM 545 C CA . GLU A 1 70 ? 2.584 -5.527 13.398 1 93.5 70 GLU A CA 1
ATOM 546 C C . GLU A 1 70 ? 3.197 -6.734 14.102 1 93.5 70 GLU A C 1
ATOM 548 O O . GLU A 1 70 ? 3.551 -7.723 13.461 1 93.5 70 GLU A O 1
ATOM 553 N N . ASP A 1 71 ? 3.264 -6.617 15.414 1 94.56 71 ASP A N 1
ATOM 554 C CA . ASP A 1 71 ? 3.799 -7.715 16.203 1 94.56 71 ASP A CA 1
ATOM 555 C C . ASP A 1 71 ? 2.955 -8.977 16.047 1 94.56 71 ASP A C 1
ATOM 557 O O . ASP A 1 71 ? 3.494 -10.07 15.883 1 94.56 71 ASP A O 1
ATOM 561 N N . ILE A 1 72 ? 1.661 -8.805 16.109 1 97.06 72 ILE A N 1
ATOM 562 C CA . ILE A 1 72 ? 0.755 -9.938 15.977 1 97.06 72 ILE A CA 1
ATOM 563 C C . ILE A 1 72 ? 0.911 -10.57 14.594 1 97.06 72 ILE A C 1
ATOM 565 O O . ILE A 1 72 ? 1.016 -11.789 14.469 1 97.06 72 ILE A O 1
ATOM 569 N N . ALA A 1 73 ? 0.939 -9.734 13.562 1 97.69 73 ALA A N 1
ATOM 570 C CA . ALA A 1 73 ? 1.064 -10.234 12.203 1 97.69 73 ALA A CA 1
ATOM 571 C C . ALA A 1 73 ? 2.393 -10.953 12 1 97.69 73 ALA A C 1
ATOM 573 O O . ALA A 1 73 ? 2.439 -12.023 11.383 1 97.69 73 ALA A O 1
ATOM 574 N N . GLU A 1 74 ? 3.498 -10.367 12.508 1 97.62 74 GLU A N 1
ATOM 575 C CA . GLU A 1 74 ? 4.82 -10.977 12.383 1 97.62 74 GLU A CA 1
ATOM 576 C C . GLU A 1 74 ? 4.879 -12.32 13.094 1 97.62 74 GLU A C 1
ATOM 578 O O . GLU A 1 74 ? 5.375 -13.305 12.539 1 97.62 74 GLU A O 1
ATOM 583 N N . LYS A 1 75 ? 4.375 -12.375 14.281 1 97.88 75 LYS A N 1
ATOM 584 C CA . LYS A 1 75 ? 4.383 -13.609 15.062 1 97.88 75 LYS A CA 1
ATOM 585 C C . LYS A 1 75 ? 3.553 -14.695 14.383 1 97.88 75 LYS A C 1
ATOM 587 O O . LYS A 1 75 ? 3.967 -15.852 14.32 1 97.88 75 LYS A O 1
ATOM 592 N N . ARG A 1 76 ? 2.391 -14.328 13.891 1 98.62 76 ARG A N 1
ATOM 593 C CA . ARG A 1 76 ? 1.526 -15.305 13.234 1 98.62 76 ARG A CA 1
ATOM 594 C C . ARG A 1 76 ? 2.162 -15.812 11.945 1 98.62 76 ARG A C 1
ATOM 596 O O . ARG A 1 76 ? 2.072 -17 11.633 1 98.62 76 ARG A O 1
ATOM 603 N N . ALA A 1 77 ? 2.787 -14.93 11.195 1 98.69 77 ALA A N 1
ATOM 604 C CA . ALA A 1 77 ? 3.473 -15.352 9.977 1 98.69 77 ALA A CA 1
ATOM 605 C C . ALA A 1 77 ? 4.617 -16.312 10.289 1 98.69 77 ALA A C 1
ATOM 607 O O . ALA A 1 77 ? 4.746 -17.359 9.672 1 98.69 77 ALA A O 1
ATOM 608 N N . ALA A 1 78 ? 5.469 -15.898 11.242 1 98.69 78 ALA A N 1
ATOM 609 C CA . ALA A 1 78 ? 6.613 -16.719 11.625 1 98.69 78 ALA A CA 1
ATOM 610 C C . ALA A 1 78 ? 6.164 -18.094 12.102 1 98.69 78 ALA A C 1
ATOM 612 O O . ALA A 1 78 ? 6.754 -19.109 11.734 1 98.69 78 ALA A O 1
ATOM 613 N N . LYS A 1 79 ? 5.152 -18.094 12.898 1 98.5 79 LYS A N 1
ATOM 614 C CA . LYS A 1 79 ? 4.633 -19.359 13.422 1 98.5 79 LYS A CA 1
ATOM 615 C C . LYS A 1 79 ? 4.051 -20.219 12.297 1 98.5 79 LYS A C 1
ATOM 617 O O . LYS A 1 79 ? 4.32 -21.422 12.227 1 98.5 79 LYS A O 1
ATOM 622 N N . LEU A 1 80 ? 3.258 -19.641 11.453 1 98.69 80 LEU A N 1
ATOM 623 C CA . LEU A 1 80 ? 2.566 -20.328 10.375 1 98.69 80 LEU A CA 1
ATOM 624 C C . LEU A 1 80 ? 3.559 -21.047 9.469 1 98.69 80 LEU A C 1
ATOM 626 O O . LEU A 1 80 ? 3.312 -22.188 9.055 1 98.69 80 LEU A O 1
ATOM 630 N N . PHE A 1 81 ? 4.695 -20.422 9.18 1 98.81 81 PHE A N 1
ATOM 631 C CA . PHE A 1 81 ? 5.629 -20.969 8.203 1 98.81 81 PHE A CA 1
ATOM 632 C C . PHE A 1 81 ? 6.82 -21.609 8.898 1 98.81 81 PHE A C 1
ATOM 634 O O . PHE A 1 81 ? 7.645 -22.266 8.258 1 98.81 81 PHE A O 1
ATOM 641 N N . GLY A 1 82 ? 6.938 -21.453 10.203 1 98.5 82 GLY A N 1
ATOM 642 C CA . GLY A 1 82 ? 8.039 -22.016 10.961 1 98.5 82 GLY A CA 1
ATOM 643 C C . GLY A 1 82 ? 9.336 -21.234 10.805 1 98.5 82 GLY A C 1
ATOM 644 O O . GLY A 1 82 ? 10.414 -21.828 10.719 1 98.5 82 GLY A O 1
ATOM 645 N N . ALA A 1 83 ? 9.273 -19.938 10.672 1 98.75 83 ALA A N 1
ATOM 646 C CA . ALA A 1 83 ? 10.453 -19.109 10.492 1 98.75 83 ALA A CA 1
ATOM 647 C C . ALA A 1 83 ? 10.891 -18.484 11.82 1 98.75 83 ALA A C 1
ATOM 649 O O . ALA A 1 83 ? 10.078 -18.328 12.734 1 98.75 83 ALA A O 1
ATOM 650 N N . ASP A 1 84 ? 12.148 -18.062 11.898 1 98.62 84 ASP A N 1
ATOM 651 C CA . ASP A 1 84 ? 12.656 -17.375 13.078 1 98.62 84 ASP A CA 1
ATOM 652 C C . ASP A 1 84 ? 12.18 -15.922 13.102 1 98.62 84 ASP A C 1
ATOM 654 O O . ASP A 1 84 ? 11.938 -15.359 14.164 1 98.62 84 ASP A O 1
ATOM 658 N N . HIS A 1 85 ? 12.141 -15.328 11.945 1 98.56 85 HIS A N 1
ATOM 659 C CA . HIS A 1 85 ? 11.805 -13.914 11.797 1 98.56 85 HIS A CA 1
ATOM 660 C C . HIS A 1 85 ? 10.961 -13.672 10.555 1 98.56 85 HIS A C 1
ATOM 662 O O . HIS A 1 85 ? 11.172 -14.305 9.516 1 98.56 85 HIS A O 1
ATOM 668 N N . ALA A 1 86 ? 9.977 -12.75 10.727 1 98.69 86 ALA A N 1
ATOM 669 C CA . ALA A 1 86 ? 9.109 -12.383 9.609 1 98.69 86 ALA A CA 1
ATOM 670 C C . ALA A 1 86 ? 8.984 -10.867 9.5 1 98.69 86 ALA A C 1
ATOM 672 O O . ALA A 1 86 ? 8.867 -10.172 10.508 1 98.69 86 ALA A O 1
ATOM 673 N N . ILE A 1 87 ? 9.078 -10.328 8.336 1 97.88 87 ILE A N 1
ATOM 674 C CA . ILE A 1 87 ? 8.797 -8.938 8.008 1 97.88 87 ILE A CA 1
ATOM 675 C C . ILE A 1 87 ? 7.516 -8.852 7.18 1 97.88 87 ILE A C 1
ATOM 677 O O . ILE A 1 87 ? 7.41 -9.469 6.117 1 97.88 87 ILE A O 1
ATOM 681 N N . VAL A 1 88 ? 6.52 -8.031 7.637 1 96.88 88 VAL A N 1
ATOM 682 C CA . VAL A 1 88 ? 5.195 -8.117 7.027 1 96.88 88 VAL A CA 1
ATOM 683 C C . VAL A 1 88 ? 4.793 -6.75 6.477 1 96.88 88 VAL A C 1
ATOM 685 O O . VAL A 1 88 ? 3.701 -6.598 5.922 1 96.88 88 VAL A O 1
ATOM 688 N N . ARG A 1 89 ? 5.605 -5.742 6.543 1 91.88 89 ARG A N 1
ATOM 689 C CA . ARG A 1 89 ? 5.203 -4.383 6.184 1 91.88 89 ARG A CA 1
ATOM 690 C C . ARG A 1 89 ? 5.555 -4.074 4.734 1 91.88 89 ARG A C 1
ATOM 692 O O . ARG A 1 89 ? 5.473 -2.922 4.301 1 91.88 89 ARG A O 1
ATOM 699 N N . ILE A 1 90 ? 5.953 -5.121 3.953 1 91.69 90 ILE A N 1
ATOM 700 C CA . ILE A 1 90 ? 6.406 -4.895 2.586 1 91.69 90 ILE A CA 1
ATOM 701 C C . ILE A 1 90 ? 5.211 -4.895 1.638 1 91.69 90 ILE A C 1
ATOM 703 O O . ILE A 1 90 ? 4.375 -5.801 1.68 1 91.69 90 ILE A O 1
ATOM 707 N N . SER A 1 91 ? 5.156 -3.988 0.716 1 87.38 91 SER A N 1
ATOM 708 C CA . SER A 1 91 ? 3.957 -3.693 -0.064 1 87.38 91 SER A CA 1
ATOM 709 C C . SER A 1 91 ? 3.727 -4.746 -1.143 1 87.38 91 SER A C 1
ATOM 711 O O . SER A 1 91 ? 2.59 -4.984 -1.554 1 87.38 91 SER A O 1
ATOM 713 N N . ASP A 1 92 ? 4.781 -5.305 -1.657 1 88.88 92 ASP A N 1
ATOM 714 C CA . ASP A 1 92 ? 4.652 -6.277 -2.736 1 88.88 92 ASP A CA 1
ATOM 715 C C . ASP A 1 92 ? 5.949 -7.059 -2.932 1 88.88 92 ASP A C 1
ATOM 717 O O . ASP A 1 92 ? 6.945 -6.797 -2.254 1 88.88 92 ASP A O 1
ATOM 721 N N . ILE A 1 93 ? 5.91 -7.926 -3.85 1 91.69 93 ILE A N 1
ATOM 722 C CA . ILE A 1 93 ? 7.02 -8.852 -4.027 1 91.69 93 ILE A CA 1
ATOM 723 C C . ILE A 1 93 ? 8.203 -8.125 -4.672 1 91.69 93 ILE A C 1
ATOM 725 O O . ILE A 1 93 ? 9.359 -8.453 -4.406 1 91.69 93 ILE A O 1
ATOM 729 N N . ALA A 1 94 ? 7.961 -7.176 -5.559 1 87.75 94 ALA A N 1
ATOM 730 C CA . ALA A 1 94 ? 9.055 -6.398 -6.129 1 87.75 94 ALA A CA 1
ATOM 731 C C . ALA A 1 94 ? 9.844 -5.672 -5.039 1 87.75 94 ALA A C 1
ATOM 733 O O . ALA A 1 94 ? 11.07 -5.699 -5.031 1 87.75 94 ALA A O 1
ATOM 734 N N . ALA A 1 95 ? 9.109 -5.035 -4.16 1 87.25 95 ALA A N 1
ATOM 735 C CA . ALA A 1 95 ? 9.734 -4.355 -3.027 1 87.25 95 ALA A CA 1
ATOM 736 C C . ALA A 1 95 ? 10.484 -5.344 -2.141 1 87.25 95 ALA A C 1
ATOM 738 O O . ALA A 1 95 ? 11.602 -5.066 -1.702 1 87.25 95 ALA A O 1
ATOM 739 N N . ALA A 1 96 ? 9.922 -6.465 -1.856 1 93.56 96 ALA A N 1
ATOM 740 C CA . ALA A 1 96 ? 10.578 -7.484 -1.043 1 93.56 96 ALA A CA 1
ATOM 741 C C . ALA A 1 96 ? 11.883 -7.945 -1.688 1 93.56 96 ALA A C 1
ATOM 743 O O . ALA A 1 96 ? 12.883 -8.156 -0.997 1 93.56 96 ALA A O 1
ATOM 744 N N . SER A 1 97 ? 11.805 -8.125 -2.977 1 93.81 97 SER A N 1
ATOM 745 C CA . SER A 1 97 ? 12.992 -8.562 -3.703 1 93.81 97 SER A CA 1
ATOM 746 C C . SER A 1 97 ? 14.125 -7.551 -3.574 1 93.81 97 SER A C 1
ATOM 748 O O . SER A 1 97 ? 15.281 -7.926 -3.385 1 93.81 97 SER A O 1
ATOM 750 N N . ARG A 1 98 ? 13.797 -6.367 -3.645 1 88.56 98 ARG A N 1
ATOM 751 C CA . ARG A 1 98 ? 14.805 -5.32 -3.52 1 88.56 98 ARG A CA 1
ATOM 752 C C . ARG A 1 98 ? 15.43 -5.324 -2.125 1 88.56 98 ARG A C 1
ATOM 754 O O . ARG A 1 98 ? 16.641 -5.129 -1.978 1 88.56 98 ARG A O 1
ATOM 761 N N . VAL A 1 99 ? 14.602 -5.477 -1.122 1 91.69 99 VAL A N 1
ATOM 762 C CA . VAL A 1 99 ? 15.086 -5.551 0.251 1 91.69 99 VAL A CA 1
ATOM 763 C C . VAL A 1 99 ? 16.094 -6.699 0.383 1 91.69 99 VAL A C 1
ATOM 765 O O . VAL A 1 99 ? 17.156 -6.531 0.977 1 91.69 99 VAL A O 1
ATOM 768 N N . VAL A 1 100 ? 15.781 -7.859 -0.201 1 96.62 100 VAL A N 1
ATOM 769 C CA . VAL A 1 100 ? 16.656 -9.031 -0.101 1 96.62 100 VAL A CA 1
ATOM 770 C C . VAL A 1 100 ? 17.969 -8.766 -0.825 1 96.62 100 VAL A C 1
ATOM 772 O O . VAL A 1 100 ? 19.047 -9.055 -0.298 1 96.62 100 VAL A O 1
ATOM 775 N N . PHE A 1 101 ? 17.891 -8.219 -2.041 1 94.19 101 PHE A N 1
ATOM 776 C CA . PHE A 1 101 ? 19.109 -7.891 -2.783 1 94.19 101 PHE A CA 1
ATOM 777 C C . PHE A 1 101 ? 19.984 -6.938 -1.987 1 94.19 101 PHE A C 1
ATOM 779 O O . PHE A 1 101 ? 21.203 -7.145 -1.885 1 94.19 101 PHE A O 1
ATOM 786 N N . GLN A 1 102 ? 19.375 -5.938 -1.449 1 89.19 102 GLN A N 1
ATOM 787 C CA . GLN A 1 102 ? 20.141 -4.938 -0.712 1 89.19 102 GLN A CA 1
ATOM 788 C C . GLN A 1 102 ? 20.766 -5.539 0.541 1 89.19 102 GLN A C 1
ATOM 790 O O . GLN A 1 102 ? 21.859 -5.152 0.937 1 89.19 102 GLN A O 1
ATOM 795 N N . ALA A 1 103 ? 20.109 -6.43 1.153 1 94.62 103 ALA A N 1
ATOM 796 C CA . ALA A 1 103 ? 20.578 -7.02 2.406 1 94.62 103 ALA A CA 1
ATOM 797 C C . ALA A 1 103 ? 21.688 -8.023 2.156 1 94.62 103 ALA A C 1
ATOM 799 O O . ALA A 1 103 ? 22.578 -8.195 2.998 1 94.62 103 ALA A O 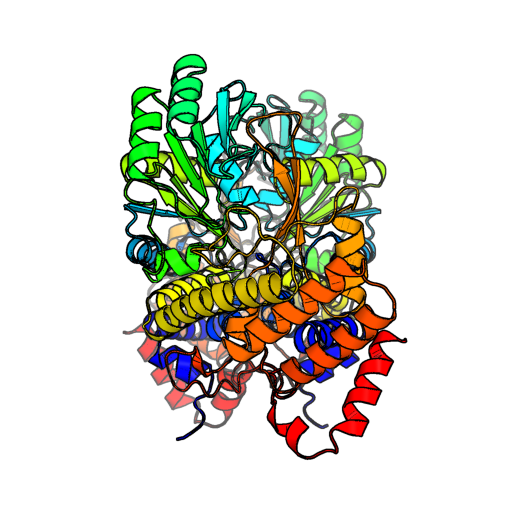1
ATOM 800 N N . LEU A 1 104 ? 21.703 -8.688 0.978 1 96.69 104 LEU A N 1
ATOM 801 C CA . LEU A 1 104 ? 22.531 -9.883 0.896 1 96.69 104 LEU A CA 1
ATOM 802 C C . LEU A 1 104 ? 23.5 -9.789 -0.277 1 96.69 104 LEU A C 1
ATOM 804 O O . LEU A 1 104 ? 24.406 -10.625 -0.409 1 96.69 104 LEU A O 1
ATOM 808 N N . ALA A 1 105 ? 23.328 -8.805 -1.17 1 95 105 ALA A N 1
ATOM 809 C CA . ALA A 1 105 ? 24.172 -8.75 -2.365 1 95 105 ALA A CA 1
ATOM 810 C C . ALA A 1 105 ? 24.672 -7.332 -2.625 1 95 105 ALA A C 1
ATOM 812 O O . ALA A 1 105 ? 24.141 -6.371 -2.059 1 95 105 ALA A O 1
ATOM 813 N N . THR A 1 106 ? 25.688 -7.215 -3.363 1 90.75 106 THR A N 1
ATOM 814 C CA . THR A 1 106 ? 26.234 -5.953 -3.848 1 90.75 106 THR A CA 1
ATOM 815 C C . THR A 1 106 ? 26.375 -5.973 -5.367 1 90.75 106 THR A C 1
ATOM 817 O O . THR A 1 106 ? 26.406 -7.043 -5.977 1 90.75 106 THR A O 1
ATOM 820 N N . THR A 1 107 ? 26.391 -4.797 -5.965 1 88.56 107 THR A N 1
ATOM 821 C CA . THR A 1 107 ? 26.516 -4.672 -7.41 1 88.56 107 THR A CA 1
ATOM 822 C C . THR A 1 107 ? 27.703 -5.488 -7.918 1 88.56 107 THR A C 1
ATOM 824 O O . THR A 1 107 ? 28.781 -5.461 -7.324 1 88.56 107 THR A O 1
ATOM 827 N N . GLY A 1 108 ? 27.516 -6.254 -8.969 1 92.81 108 GLY A N 1
ATOM 828 C CA . GLY A 1 108 ? 28.578 -7.051 -9.562 1 92.81 108 GLY A CA 1
ATOM 829 C C . GLY A 1 108 ? 28.562 -8.5 -9.109 1 92.81 108 GLY A C 1
ATOM 830 O O . GLY A 1 108 ? 29.188 -9.359 -9.742 1 92.81 108 GLY A O 1
ATOM 831 N N . ASP A 1 109 ? 27.844 -8.82 -8.078 1 96.25 109 ASP A N 1
ATOM 832 C CA . ASP A 1 109 ? 27.781 -10.188 -7.57 1 96.25 109 ASP A CA 1
ATOM 833 C C . ASP A 1 109 ? 27.141 -11.125 -8.594 1 96.25 109 ASP A C 1
ATOM 835 O O . ASP A 1 109 ? 26.312 -10.703 -9.391 1 96.25 109 ASP A O 1
ATOM 839 N N . THR A 1 110 ? 27.609 -12.383 -8.562 1 97.75 110 THR A N 1
ATOM 840 C CA . THR A 1 110 ? 27 -13.414 -9.391 1 97.75 110 THR A CA 1
ATOM 841 C C . THR A 1 110 ? 25.75 -13.992 -8.711 1 97.75 110 THR A C 1
ATOM 843 O O . THR A 1 110 ? 25.781 -14.305 -7.52 1 97.75 110 THR A O 1
ATOM 846 N N . ILE A 1 111 ? 24.672 -14.094 -9.5 1 98.19 111 ILE A N 1
ATOM 847 C CA . ILE A 1 111 ? 23.406 -14.656 -9.023 1 98.19 111 ILE A CA 1
ATOM 848 C C . ILE A 1 111 ? 23.031 -15.867 -9.875 1 98.19 111 ILE A C 1
ATOM 850 O O . ILE A 1 111 ? 22.938 -15.773 -11.094 1 98.19 111 ILE A O 1
ATOM 854 N N . LEU A 1 112 ? 22.922 -17.031 -9.305 1 98.56 112 LEU A N 1
ATOM 855 C CA . LEU A 1 112 ? 22.391 -18.219 -9.961 1 98.56 112 LEU A CA 1
ATOM 856 C C . LEU A 1 112 ? 20.906 -18.359 -9.711 1 98.56 112 LEU A C 1
ATOM 858 O O . LEU A 1 112 ? 20.469 -18.562 -8.578 1 98.56 112 LEU A O 1
ATOM 862 N N . SER A 1 113 ? 20.078 -18.25 -10.773 1 98.06 113 SER A N 1
ATOM 863 C CA . SER A 1 113 ? 18.641 -18.125 -10.57 1 98.06 113 SER A CA 1
ATOM 864 C C . SER A 1 113 ? 17.875 -19.031 -11.531 1 98.06 113 SER A C 1
ATOM 866 O O . SER A 1 113 ? 18.219 -19.141 -12.711 1 98.06 113 SER A O 1
ATOM 868 N N . PHE A 1 114 ? 16.859 -19.719 -10.961 1 97.75 114 PHE A N 1
ATOM 869 C CA . PHE A 1 114 ? 15.977 -20.531 -11.797 1 97.75 114 PHE A CA 1
ATOM 870 C C . PHE A 1 114 ? 15.242 -19.656 -12.812 1 97.75 114 PHE A C 1
ATOM 872 O O . PHE A 1 114 ? 14.422 -18.812 -12.438 1 97.75 114 PHE A O 1
ATOM 879 N N . ASN A 1 115 ? 15.57 -19.828 -14.133 1 95.19 115 ASN A N 1
ATOM 880 C CA . ASN A 1 115 ? 14.945 -19.109 -15.234 1 95.19 115 ASN A CA 1
ATOM 881 C C . ASN A 1 115 ? 15.141 -17.594 -15.086 1 95.19 115 ASN A C 1
ATOM 883 O O . ASN A 1 115 ? 14.242 -16.812 -15.43 1 95.19 115 ASN A O 1
ATOM 887 N N . ARG A 1 116 ? 16.172 -17.141 -14.398 1 93.12 116 ARG A N 1
ATOM 888 C CA . ARG A 1 116 ? 16.547 -15.734 -14.203 1 93.12 116 ARG A CA 1
ATOM 889 C C . ARG A 1 116 ? 15.477 -14.992 -13.406 1 93.12 116 ARG A C 1
ATOM 891 O O . ARG A 1 116 ? 15.273 -13.789 -13.609 1 93.12 116 ARG A O 1
ATOM 898 N N . ARG A 1 117 ? 14.852 -15.719 -12.578 1 93.19 117 ARG A N 1
ATOM 899 C CA . ARG A 1 117 ? 13.82 -15.109 -11.75 1 93.19 117 ARG A CA 1
ATOM 900 C C . ARG A 1 117 ? 14.398 -13.984 -10.891 1 93.19 117 ARG A C 1
ATOM 902 O O . ARG A 1 117 ? 15.539 -14.07 -10.438 1 93.19 117 ARG A O 1
ATOM 909 N N . LYS A 1 118 ? 13.617 -12.93 -10.656 1 92 118 LYS A N 1
ATOM 910 C CA . LYS A 1 118 ? 13.914 -11.75 -9.844 1 92 118 LYS A CA 1
ATOM 911 C C . LYS A 1 118 ? 14.766 -10.75 -10.625 1 92 118 LYS A C 1
ATOM 913 O O . LYS A 1 118 ? 14.922 -9.602 -10.203 1 92 118 LYS A O 1
ATOM 918 N N . LEU A 1 119 ? 15.312 -11.156 -11.773 1 89.88 119 LEU A N 1
ATOM 919 C CA . LEU A 1 119 ? 16 -10.195 -12.625 1 89.88 119 LEU A CA 1
ATOM 920 C C . LEU A 1 119 ? 15.094 -9.031 -12.992 1 89.88 119 LEU A C 1
ATOM 922 O O . LEU A 1 119 ? 15.555 -7.895 -13.117 1 89.88 119 LEU A O 1
ATOM 926 N N . GLU A 1 120 ? 13.852 -9.297 -13.07 1 82.38 120 GLU A N 1
ATOM 927 C CA . GLU A 1 120 ? 12.859 -8.305 -13.461 1 82.38 120 GLU A CA 1
ATOM 928 C C . GLU A 1 120 ? 12.75 -7.195 -12.414 1 82.38 120 GLU A C 1
ATOM 930 O O . GLU A 1 120 ? 12.227 -6.117 -12.695 1 82.38 120 GLU A O 1
ATOM 935 N N . HIS A 1 121 ? 13.203 -7.492 -11.227 1 82 121 HIS A N 1
ATOM 936 C CA . HIS A 1 121 ? 13.125 -6.516 -10.148 1 82 121 HIS A CA 1
ATOM 937 C C . HIS A 1 121 ? 14.438 -5.766 -9.984 1 82 121 HIS A C 1
ATOM 939 O O . HIS A 1 121 ? 14.578 -4.949 -9.07 1 82 121 HIS A O 1
ATOM 945 N N . CYS A 1 122 ? 15.391 -6.113 -10.758 1 79.06 122 CYS A N 1
ATOM 946 C CA . CYS A 1 122 ? 16.703 -5.477 -10.703 1 79.06 122 CYS A CA 1
ATOM 947 C C . CYS A 1 122 ? 16.797 -4.332 -11.703 1 79.06 122 CYS A C 1
ATOM 949 O O . CYS A 1 122 ? 17.656 -4.332 -12.578 1 79.06 122 CYS A O 1
ATOM 951 N N . ILE A 1 123 ? 15.766 -3.49 -11.602 1 67.5 123 ILE A N 1
ATOM 952 C CA . ILE A 1 123 ? 15.75 -2.338 -12.5 1 67.5 123 ILE A CA 1
ATOM 953 C C . ILE A 1 123 ? 16.484 -1.167 -11.844 1 67.5 123 ILE A C 1
ATOM 955 O O . ILE A 1 123 ? 16.391 -0.961 -10.633 1 67.5 123 ILE A O 1
ATOM 959 N N . GLY A 1 124 ? 17.422 -0.567 -12.602 1 65.94 124 GLY A N 1
ATOM 960 C CA . GLY A 1 124 ? 18.141 0.603 -12.109 1 65.94 124 GLY A CA 1
ATOM 961 C C . GLY A 1 124 ? 19.641 0.39 -12.016 1 65.94 124 GLY A C 1
ATOM 962 O O . GLY A 1 124 ? 20.109 -0.748 -12.023 1 65.94 124 GLY A O 1
ATOM 963 N N . GLU A 1 125 ? 20.25 1.437 -11.906 1 60.81 125 GLU A N 1
ATOM 964 C CA . GLU A 1 125 ? 21.703 1.437 -11.984 1 60.81 125 GLU A CA 1
ATOM 965 C C . GLU A 1 125 ? 22.328 0.822 -10.727 1 60.81 125 GLU A C 1
ATOM 967 O O . GLU A 1 125 ? 23.453 0.312 -10.773 1 60.81 125 GLU A O 1
ATOM 972 N N . HIS A 1 126 ? 21.516 0.719 -9.75 1 65.38 126 HIS A N 1
ATOM 973 C CA . HIS A 1 126 ? 22.141 0.285 -8.5 1 65.38 126 HIS A CA 1
ATOM 974 C C . HIS A 1 126 ? 21.859 -1.19 -8.234 1 65.38 126 HIS A C 1
ATOM 976 O O . HIS A 1 126 ? 22.344 -1.747 -7.242 1 65.38 126 HIS A O 1
ATOM 982 N N . LEU A 1 127 ? 21.188 -1.815 -9.039 1 70.56 127 LEU A N 1
ATOM 983 C CA . LEU A 1 127 ? 20.891 -3.236 -8.898 1 70.56 127 LEU A CA 1
ATOM 984 C C . LEU A 1 127 ? 21.391 -4.016 -10.109 1 70.56 127 LEU A C 1
ATOM 986 O O . LEU A 1 127 ? 20.594 -4.676 -10.797 1 70.56 127 LEU A O 1
ATOM 990 N N . GLN A 1 128 ? 22.75 -3.932 -10.273 1 83.25 128 GLN A N 1
ATOM 991 C CA . GLN A 1 128 ? 23.375 -4.621 -11.398 1 83.25 128 GLN A CA 1
ATOM 992 C C . GLN A 1 128 ? 24.125 -5.863 -10.938 1 83.25 128 GLN A C 1
ATOM 994 O O . GLN A 1 128 ? 25.125 -5.758 -10.219 1 83.25 128 GLN A O 1
ATOM 999 N N . TYR A 1 129 ? 23.594 -7.043 -11.32 1 93.56 129 TYR A N 1
ATOM 1000 C CA . TYR A 1 129 ? 24.156 -8.336 -10.945 1 93.56 129 TYR A CA 1
ATOM 1001 C C . TYR A 1 129 ? 24.438 -9.188 -12.18 1 93.56 129 TYR A C 1
ATOM 1003 O O . TYR A 1 129 ? 23.953 -8.883 -13.273 1 93.56 129 TYR A O 1
ATOM 1011 N N . ASP A 1 130 ? 25.328 -10.102 -12.078 1 94.94 130 ASP A N 1
ATOM 1012 C CA . ASP A 1 130 ? 25.609 -11.078 -13.133 1 94.94 130 ASP A CA 1
ATOM 1013 C C . ASP A 1 130 ? 24.734 -12.32 -12.969 1 94.94 130 ASP A C 1
ATOM 1015 O O . ASP A 1 130 ? 25.109 -13.273 -12.289 1 94.94 130 ASP A O 1
ATOM 1019 N N . PHE A 1 131 ? 23.641 -12.398 -13.688 1 95.88 131 PHE A N 1
ATOM 1020 C CA . PHE A 1 131 ? 22.672 -13.484 -13.555 1 95.88 131 PHE A CA 1
ATOM 1021 C C . PHE A 1 131 ? 23.062 -14.672 -14.414 1 95.88 131 PHE A C 1
ATOM 1023 O O . PHE A 1 131 ? 23.344 -14.516 -15.609 1 95.88 131 PHE A O 1
ATOM 1030 N N . ILE A 1 132 ? 23.109 -15.773 -13.828 1 95.44 132 ILE A N 1
ATOM 1031 C CA . ILE A 1 132 ? 23.234 -17.062 -14.516 1 95.44 132 ILE A CA 1
ATOM 1032 C C . ILE A 1 132 ? 21.984 -17.891 -14.305 1 95.44 132 ILE A C 1
ATOM 1034 O O . ILE A 1 132 ? 21.484 -18.016 -13.18 1 95.44 132 ILE A O 1
ATOM 1038 N N . SER A 1 133 ? 21.547 -18.469 -15.414 1 95.69 133 SER A N 1
ATOM 1039 C CA . SER A 1 133 ? 20.281 -19.203 -15.352 1 95.69 133 SER A CA 1
ATOM 1040 C C . SER A 1 133 ? 20.516 -20.703 -15.242 1 95.69 133 SER A C 1
ATOM 1042 O O . SER A 1 133 ? 21.406 -21.25 -15.891 1 95.69 133 SER A O 1
ATOM 1044 N N . PHE A 1 134 ? 19.781 -21.297 -14.336 1 97.12 134 PHE A N 1
ATOM 1045 C CA . PHE A 1 134 ? 19.531 -22.734 -14.469 1 97.12 134 PHE A CA 1
ATOM 1046 C C . PHE A 1 134 ? 18.062 -23 -14.734 1 97.12 134 PHE A C 1
ATOM 1048 O O . PHE A 1 134 ? 17.203 -22.188 -14.398 1 97.12 134 PHE A O 1
ATOM 1055 N N . SER A 1 135 ? 17.781 -24.094 -15.461 1 96.94 135 SER A N 1
ATOM 1056 C CA . SER A 1 135 ? 16.422 -24.406 -15.906 1 96.94 135 SER A CA 1
ATOM 1057 C C . SER A 1 135 ? 16.203 -25.906 -15.992 1 96.94 135 SER A C 1
ATOM 1059 O O . SER A 1 135 ? 17.031 -26.688 -15.547 1 96.94 135 SER A O 1
ATOM 1061 N N . ILE A 1 136 ? 15.062 -26.25 -16.5 1 97.31 136 ILE A N 1
ATOM 1062 C CA . ILE A 1 136 ? 14.742 -27.656 -16.656 1 97.31 136 ILE A CA 1
ATOM 1063 C C . ILE A 1 136 ? 15.547 -28.234 -17.828 1 97.31 136 ILE A C 1
ATOM 1065 O O . ILE A 1 136 ? 15.984 -27.5 -18.703 1 97.31 136 ILE A O 1
ATOM 1069 N N . GLU A 1 137 ? 15.711 -29.562 -17.688 1 96.62 137 GLU A N 1
ATOM 1070 C CA . GLU A 1 137 ? 16.281 -30.266 -18.828 1 96.62 137 GLU A CA 1
ATOM 1071 C C . GLU A 1 137 ? 15.25 -30.484 -19.922 1 96.62 137 GLU A C 1
ATOM 1073 O O . GLU A 1 137 ? 14.102 -30.844 -19.641 1 96.62 137 GLU A O 1
ATOM 1078 N N . PRO A 1 138 ? 15.641 -30.297 -21.172 1 95.12 138 PRO A N 1
ATOM 1079 C CA . PRO A 1 138 ? 14.664 -30.406 -22.266 1 95.12 138 PRO A CA 1
ATOM 1080 C C . PRO A 1 138 ? 14.07 -31.812 -22.375 1 95.12 138 PRO A C 1
ATOM 1082 O O . PRO A 1 138 ? 12.906 -31.969 -22.75 1 95.12 138 PRO A O 1
ATOM 1085 N N . GLU A 1 139 ? 14.789 -32.812 -22.047 1 93.69 139 GLU A N 1
ATOM 1086 C CA . GLU A 1 139 ? 14.344 -34.188 -22.25 1 93.69 139 GLU A CA 1
ATOM 1087 C C . GLU A 1 139 ? 13.484 -34.656 -21.078 1 93.69 139 GLU A C 1
ATOM 1089 O O . GLU A 1 139 ? 12.406 -35.219 -21.281 1 93.69 139 GLU A O 1
ATOM 1094 N N . THR A 1 140 ? 13.93 -34.375 -19.859 1 95.19 140 THR A N 1
ATOM 1095 C CA . THR A 1 140 ? 13.242 -34.906 -18.688 1 95.19 140 THR A CA 1
ATOM 1096 C C . THR A 1 140 ? 12.211 -33.875 -18.188 1 95.19 140 THR A C 1
ATOM 1098 O O . THR A 1 140 ? 11.32 -34.219 -17.406 1 95.19 140 THR A O 1
ATOM 1101 N N . GLU A 1 141 ? 12.414 -32.625 -18.578 1 96.38 141 GLU A N 1
ATOM 1102 C CA . GLU A 1 141 ? 11.57 -31.516 -18.156 1 96.38 141 GLU A CA 1
ATOM 1103 C C . GLU A 1 141 ? 11.602 -31.328 -16.641 1 96.38 141 GLU A C 1
ATOM 1105 O O . GLU A 1 141 ? 10.602 -30.953 -16.031 1 96.38 141 GLU A O 1
ATOM 1110 N N . GLN A 1 142 ? 12.734 -31.766 -16.047 1 96.88 142 GLN A N 1
ATOM 1111 C CA . GLN A 1 142 ? 12.984 -31.609 -14.617 1 96.88 142 GLN A CA 1
ATOM 1112 C C . GLN A 1 142 ? 14.281 -30.844 -14.367 1 96.88 142 GLN A C 1
ATOM 1114 O O . GLN A 1 142 ? 15.133 -30.766 -15.258 1 96.88 142 GLN A O 1
ATOM 1119 N N . ILE A 1 143 ? 14.406 -30.266 -13.242 1 97.31 143 ILE A N 1
ATOM 1120 C CA . ILE A 1 143 ? 15.633 -29.594 -12.844 1 97.31 143 ILE A CA 1
ATOM 1121 C C . ILE A 1 143 ? 16.688 -30.641 -12.461 1 97.31 143 ILE A C 1
ATOM 1123 O O . ILE A 1 143 ? 16.438 -31.5 -11.625 1 97.31 143 ILE A O 1
ATOM 1127 N N . ASP A 1 144 ? 17.781 -30.609 -13.086 1 97.06 144 ASP A N 1
ATOM 1128 C CA . ASP A 1 144 ? 18.906 -31.469 -12.727 1 97.06 144 ASP A CA 1
ATOM 1129 C C . ASP A 1 144 ? 19.781 -30.812 -11.664 1 97.06 144 ASP A C 1
ATOM 1131 O O . ASP A 1 144 ? 20.672 -30.016 -11.977 1 97.06 144 ASP A O 1
ATOM 1135 N N . LEU A 1 145 ? 19.656 -31.281 -10.438 1 98 145 LEU A N 1
ATOM 1136 C CA . LEU A 1 145 ? 20.344 -30.641 -9.312 1 98 145 LEU A CA 1
ATOM 1137 C C . LEU A 1 145 ? 21.859 -30.891 -9.391 1 98 145 LEU A C 1
ATOM 1139 O O . LEU A 1 145 ? 22.641 -30.109 -8.852 1 98 145 LEU A O 1
ATOM 1143 N N . ALA A 1 146 ? 22.266 -31.938 -10.047 1 97.69 146 ALA A N 1
ATOM 1144 C CA . ALA A 1 146 ? 23.688 -32.156 -10.25 1 97.69 146 ALA A CA 1
ATOM 1145 C C . ALA A 1 146 ? 24.281 -31.062 -11.133 1 97.69 146 ALA A C 1
ATOM 1147 O O . ALA A 1 146 ? 25.391 -30.594 -10.875 1 97.69 146 ALA A O 1
ATOM 1148 N N . ARG A 1 147 ? 23.594 -30.734 -12.117 1 96.81 147 ARG A N 1
ATOM 1149 C CA . ARG A 1 147 ? 24.031 -29.641 -12.984 1 96.81 147 ARG A CA 1
ATOM 1150 C C . ARG A 1 147 ? 24.047 -28.312 -12.234 1 96.81 147 ARG A C 1
ATOM 1152 O O . ARG A 1 147 ? 24.953 -27.5 -12.422 1 96.81 147 ARG A O 1
ATOM 1159 N N . VAL A 1 148 ? 23.062 -28.078 -11.438 1 98.25 148 VAL A N 1
ATOM 1160 C CA . VAL A 1 148 ? 23 -26.875 -10.633 1 98.25 148 VAL A CA 1
ATOM 1161 C C . VAL A 1 148 ? 24.234 -26.797 -9.719 1 98.25 148 VAL A C 1
ATOM 1163 O O . VAL A 1 148 ? 24.844 -25.734 -9.57 1 98.25 148 VAL A O 1
ATOM 1166 N N . GLU A 1 149 ? 24.562 -27.922 -9.141 1 98.5 149 GLU A N 1
ATOM 1167 C CA . GLU A 1 149 ? 25.734 -28 -8.281 1 98.5 149 GLU A CA 1
ATOM 1168 C C . GLU A 1 149 ? 27 -27.656 -9.047 1 98.5 149 GLU A C 1
ATOM 1170 O O . GLU A 1 149 ? 27.859 -26.906 -8.547 1 98.5 149 GLU A O 1
ATOM 1175 N N . GLN A 1 150 ? 27.141 -28.188 -10.219 1 98.06 150 GLN A N 1
ATOM 1176 C CA . GLN A 1 150 ? 28.297 -27.906 -11.055 1 98.06 150 GLN A CA 1
ATOM 1177 C C . GLN A 1 150 ? 28.406 -26.406 -11.375 1 98.06 150 GLN A C 1
ATOM 1179 O O . GLN A 1 150 ? 29.484 -25.828 -11.305 1 98.06 150 GLN A O 1
ATOM 1184 N N . LEU A 1 151 ? 27.297 -25.844 -11.734 1 97.75 151 LEU A N 1
ATOM 1185 C CA . LEU A 1 151 ? 27.266 -24.406 -12.039 1 97.75 151 LEU A CA 1
ATOM 1186 C C . LEU A 1 151 ? 27.641 -23.578 -10.82 1 97.75 151 LEU A C 1
ATOM 1188 O O . LEU A 1 151 ? 28.375 -22.609 -10.93 1 97.75 151 LEU A O 1
ATOM 1192 N N . ALA A 1 152 ? 27.078 -23.922 -9.672 1 98.5 152 ALA A N 1
ATOM 1193 C CA . ALA A 1 152 ? 27.344 -23.203 -8.43 1 98.5 152 ALA A CA 1
ATOM 1194 C C . ALA A 1 152 ? 28.812 -23.266 -8.055 1 98.5 152 ALA A C 1
ATOM 1196 O O . ALA A 1 152 ? 29.406 -22.266 -7.625 1 98.5 152 ALA A O 1
ATOM 1197 N N . LYS A 1 153 ? 29.422 -24.391 -8.219 1 97.75 153 LYS A N 1
ATOM 1198 C CA . LYS A 1 153 ? 30.844 -24.562 -7.91 1 97.75 153 LYS A CA 1
ATOM 1199 C C . LYS A 1 153 ? 31.719 -23.75 -8.859 1 97.75 153 LYS A C 1
ATOM 1201 O O . LYS A 1 153 ? 32.719 -23.156 -8.438 1 97.75 153 LYS A O 1
ATOM 1206 N N . ALA A 1 154 ? 31.344 -23.766 -10.07 1 97.94 154 ALA A N 1
ATOM 1207 C CA . ALA A 1 154 ? 32.156 -23.109 -11.102 1 97.94 154 ALA A CA 1
ATOM 1208 C C . ALA A 1 154 ? 32.031 -21.578 -10.992 1 97.94 154 ALA A C 1
ATOM 1210 O O . ALA A 1 154 ? 33 -20.859 -11.219 1 97.94 154 ALA A O 1
ATOM 1211 N N . ARG A 1 155 ? 30.828 -21.078 -10.648 1 97.94 155 ARG A N 1
ATOM 1212 C CA . ARG A 1 155 ? 30.562 -19.656 -10.781 1 97.94 155 ARG A CA 1
ATOM 1213 C C . ARG A 1 155 ? 30.578 -18.953 -9.422 1 97.94 155 ARG A C 1
ATOM 1215 O O . ARG A 1 155 ? 30.672 -17.734 -9.352 1 97.94 155 ARG A O 1
ATOM 1222 N N . LYS A 1 156 ? 30.469 -19.656 -8.352 1 98 156 LYS A N 1
ATOM 1223 C CA . LYS A 1 156 ? 30.516 -19.156 -6.988 1 98 156 LYS A CA 1
ATOM 1224 C C . LYS A 1 156 ? 29.562 -17.984 -6.789 1 98 156 LYS A C 1
ATOM 1226 O O . LYS A 1 156 ? 29.969 -16.906 -6.367 1 98 156 LYS A O 1
ATOM 1231 N N . PRO A 1 157 ? 28.312 -18.234 -6.941 1 98.69 157 PRO A N 1
ATOM 1232 C CA . PRO A 1 157 ? 27.344 -17.156 -6.809 1 98.69 157 PRO A CA 1
ATOM 1233 C C . PRO A 1 157 ? 27.203 -16.656 -5.371 1 98.69 157 PRO A C 1
ATOM 1235 O O . PRO A 1 157 ? 27.469 -17.406 -4.426 1 98.69 157 PRO A O 1
ATOM 1238 N N . ARG A 1 158 ? 26.812 -15.375 -5.246 1 98.44 158 ARG A N 1
ATOM 1239 C CA . ARG A 1 158 ? 26.453 -14.805 -3.951 1 98.44 158 ARG A CA 1
ATOM 1240 C C . ARG A 1 158 ? 25.109 -15.32 -3.469 1 98.44 158 ARG A C 1
ATOM 1242 O O . ARG A 1 158 ? 24.906 -15.531 -2.27 1 98.44 158 ARG A O 1
ATOM 1249 N N . LEU A 1 159 ? 24.188 -15.523 -4.422 1 98.5 159 LEU A N 1
ATOM 1250 C CA . LEU A 1 159 ? 22.828 -15.977 -4.176 1 98.5 159 LEU A CA 1
ATOM 1251 C C . LEU A 1 159 ? 22.438 -17.094 -5.137 1 98.5 159 LEU A C 1
ATOM 1253 O O . LEU A 1 159 ? 22.797 -17.047 -6.32 1 98.5 159 LEU A O 1
ATOM 1257 N N . ILE A 1 160 ? 21.781 -18.062 -4.672 1 98.81 160 ILE A N 1
ATOM 1258 C CA . ILE A 1 160 ? 21.016 -19 -5.477 1 98.81 160 ILE A CA 1
ATOM 1259 C C . ILE A 1 160 ? 19.516 -18.75 -5.266 1 98.81 160 ILE A C 1
ATOM 1261 O O . ILE A 1 160 ? 19.031 -18.812 -4.137 1 98.81 160 ILE A O 1
ATOM 1265 N N . ILE A 1 161 ? 18.812 -18.406 -6.355 1 98.69 161 ILE A N 1
ATOM 1266 C CA . ILE A 1 161 ? 17.406 -18.047 -6.277 1 98.69 161 ILE A CA 1
ATOM 1267 C C . ILE A 1 161 ? 16.562 -19.141 -6.926 1 98.69 161 ILE A C 1
ATOM 1269 O O . ILE A 1 161 ? 16.812 -19.531 -8.07 1 98.69 161 ILE A O 1
ATOM 1273 N N . TYR A 1 162 ? 15.602 -19.656 -6.199 1 98.38 162 TYR A N 1
ATOM 1274 C CA . TYR A 1 162 ? 14.609 -20.578 -6.742 1 98.38 162 TYR A CA 1
ATOM 1275 C C . TYR A 1 162 ? 13.195 -20.062 -6.52 1 98.38 162 TYR A C 1
ATOM 1277 O O . TYR A 1 162 ? 12.805 -19.797 -5.383 1 98.38 162 TYR A O 1
ATOM 1285 N N . SER A 1 163 ? 12.445 -19.891 -7.523 1 96.88 163 SER A N 1
ATOM 1286 C CA . SER A 1 163 ? 11.039 -19.484 -7.508 1 96.88 163 SER A CA 1
ATOM 1287 C C . SER A 1 163 ? 10.227 -20.312 -8.508 1 96.88 163 SER A C 1
ATOM 1289 O O . SER A 1 163 ? 10.336 -20.109 -9.719 1 96.88 163 SER A O 1
ATOM 1291 N N . PRO A 1 164 ? 9.328 -21.156 -8.016 1 94 164 PRO A N 1
ATOM 1292 C CA . PRO A 1 164 ? 8.641 -22.109 -8.891 1 94 164 PRO A CA 1
ATOM 1293 C C . PRO A 1 164 ? 7.391 -21.516 -9.539 1 94 164 PRO A C 1
ATOM 1295 O O . PRO A 1 164 ? 6.34 -22.172 -9.562 1 94 164 PRO A O 1
ATOM 1298 N N . VAL A 1 165 ? 7.461 -20.375 -10.148 1 91.75 165 VAL A N 1
ATOM 1299 C CA . VAL A 1 165 ? 6.289 -19.719 -10.727 1 91.75 165 VAL A CA 1
ATOM 1300 C C . VAL A 1 165 ? 5.824 -20.484 -11.961 1 91.75 165 VAL A C 1
ATOM 1302 O O . VAL A 1 165 ? 4.652 -20.406 -12.344 1 91.75 165 VAL A O 1
ATOM 1305 N N . ASN A 1 166 ? 6.746 -21.234 -12.648 1 94.62 166 ASN A N 1
ATOM 1306 C CA . ASN A 1 166 ? 6.41 -22.031 -13.82 1 94.62 166 ASN A CA 1
ATOM 1307 C C . ASN A 1 166 ? 6.961 -23.453 -13.711 1 94.62 166 ASN A C 1
ATOM 1309 O O . ASN A 1 166 ? 7.441 -24.016 -14.695 1 94.62 166 ASN A O 1
ATOM 1313 N N . TYR A 1 167 ? 7 -23.984 -12.578 1 96.56 167 TYR A N 1
ATOM 1314 C CA . TYR A 1 167 ? 7.434 -25.344 -12.32 1 96.56 167 TYR A CA 1
ATOM 1315 C C . TYR A 1 167 ? 6.438 -26.078 -11.414 1 96.56 167 TYR A C 1
ATOM 1317 O O . TYR A 1 167 ? 6.273 -25.719 -10.25 1 96.56 167 TYR A O 1
ATOM 1325 N N . PRO A 1 168 ? 5.773 -27.078 -11.891 1 97 168 PRO A N 1
ATOM 1326 C CA . PRO A 1 168 ? 4.641 -27.672 -11.172 1 97 168 PRO A CA 1
ATOM 1327 C C . PRO A 1 168 ? 5.059 -28.812 -10.242 1 97 168 PRO A C 1
ATOM 1329 O O . PRO A 1 168 ? 4.207 -29.422 -9.594 1 97 168 PRO A O 1
ATOM 1332 N N . LEU A 1 169 ? 6.363 -29.141 -10.172 1 97 169 LEU A N 1
ATOM 1333 C CA . LEU A 1 169 ? 6.848 -30.219 -9.328 1 97 169 LEU A CA 1
ATOM 1334 C C . LEU A 1 169 ? 7.543 -29.672 -8.086 1 97 169 LEU A C 1
ATOM 1336 O O . LEU A 1 169 ? 7.938 -28.516 -8.055 1 97 169 LEU A O 1
ATOM 1340 N N . HIS A 1 170 ? 7.598 -30.5 -7.02 1 96.44 170 HIS A N 1
ATOM 1341 C CA . HIS A 1 170 ? 8.336 -30.125 -5.824 1 96.44 170 HIS A CA 1
ATOM 1342 C C . HIS A 1 170 ? 9.836 -30.312 -6.02 1 96.44 170 HIS A C 1
ATOM 1344 O O . HIS A 1 170 ? 10.266 -31.219 -6.738 1 96.44 170 HIS A O 1
ATOM 1350 N N . LEU A 1 171 ? 10.555 -29.453 -5.461 1 96.19 171 LEU A N 1
ATOM 1351 C CA . LEU A 1 171 ? 12.008 -29.547 -5.496 1 96.19 171 LEU A CA 1
ATOM 1352 C C . LEU A 1 171 ? 12.555 -30.016 -4.152 1 96.19 171 LEU A C 1
ATOM 1354 O O . LEU A 1 171 ? 11.938 -29.797 -3.113 1 96.19 171 LEU A O 1
ATOM 1358 N N . ASP A 1 172 ? 13.672 -30.703 -4.191 1 97.44 172 ASP A N 1
ATOM 1359 C CA . ASP A 1 172 ? 14.375 -31.109 -2.979 1 97.44 172 ASP A CA 1
ATOM 1360 C C . ASP A 1 172 ? 15.125 -29.938 -2.361 1 97.44 172 ASP A C 1
ATOM 1362 O O . ASP A 1 172 ? 16.312 -29.734 -2.633 1 97.44 172 ASP A O 1
ATOM 1366 N N . TYR A 1 173 ? 14.5 -29.25 -1.418 1 98.38 173 TYR A N 1
ATOM 1367 C CA . TYR A 1 173 ? 15.078 -28.062 -0.817 1 98.38 173 TYR A CA 1
ATOM 1368 C C . TYR A 1 173 ? 16.312 -28.406 -0.004 1 98.38 173 TYR A C 1
ATOM 1370 O O . TYR A 1 173 ? 17.25 -27.594 0.097 1 98.38 173 TYR A O 1
ATOM 1378 N N . ALA A 1 174 ? 16.344 -29.562 0.62 1 98.44 174 ALA A N 1
ATOM 1379 C CA . ALA A 1 174 ? 17.516 -29.984 1.386 1 98.44 174 ALA A CA 1
ATOM 1380 C C . ALA A 1 174 ? 18.75 -30.078 0.494 1 98.44 174 ALA A C 1
ATOM 1382 O O . ALA A 1 174 ? 19.812 -29.594 0.862 1 98.44 174 ALA A O 1
ATOM 1383 N N . ARG A 1 175 ? 18.516 -30.719 -0.59 1 98.5 175 ARG A N 1
ATOM 1384 C CA . ARG A 1 175 ? 19.609 -30.828 -1.543 1 98.5 175 ARG A CA 1
ATOM 1385 C C . ARG A 1 175 ? 20.047 -29.469 -2.053 1 98.5 175 ARG A C 1
ATOM 1387 O O . ARG A 1 175 ? 21.25 -29.219 -2.225 1 98.5 175 ARG A O 1
ATOM 1394 N N . LEU A 1 176 ? 19.141 -28.609 -2.359 1 98.5 176 LEU A N 1
ATOM 1395 C CA . LEU A 1 176 ? 19.469 -27.266 -2.826 1 98.5 176 LEU A CA 1
ATOM 1396 C C . LEU A 1 176 ? 20.25 -26.5 -1.773 1 98.5 176 LEU A C 1
ATOM 1398 O O . LEU A 1 176 ? 21.156 -25.719 -2.109 1 98.5 176 LEU A O 1
ATOM 1402 N N . LYS A 1 177 ? 19.906 -26.641 -0.563 1 98.62 177 LYS A N 1
ATOM 1403 C CA . LYS A 1 177 ? 20.641 -26.031 0.534 1 98.62 177 LYS A CA 1
ATOM 1404 C C . LYS A 1 177 ? 22.094 -26.531 0.561 1 98.62 177 LYS A C 1
ATOM 1406 O O . LYS A 1 177 ? 23.016 -25.734 0.771 1 98.62 177 LYS A O 1
ATOM 1411 N N . GLU A 1 178 ? 22.25 -27.797 0.394 1 98.69 178 GLU A N 1
ATOM 1412 C CA . GLU A 1 178 ? 23.594 -28.359 0.351 1 98.69 178 GLU A CA 1
ATOM 1413 C C . GLU A 1 178 ? 24.438 -27.719 -0.755 1 98.69 178 GLU A C 1
ATOM 1415 O O . GLU A 1 178 ? 25.609 -27.422 -0.555 1 98.69 178 GLU A O 1
ATOM 1420 N N . ILE A 1 179 ? 23.828 -27.594 -1.864 1 98.75 179 ILE A N 1
ATOM 1421 C CA . ILE A 1 179 ? 24.5 -26.984 -3.006 1 98.75 179 ILE A CA 1
ATOM 1422 C C . ILE A 1 179 ? 24.906 -25.547 -2.668 1 98.75 179 ILE A C 1
ATOM 1424 O O . ILE A 1 179 ? 26.031 -25.141 -2.92 1 98.75 179 ILE A O 1
ATOM 1428 N N . ALA A 1 180 ? 23.984 -24.766 -2.102 1 98.75 180 ALA A N 1
ATOM 1429 C CA . ALA A 1 180 ? 24.266 -23.375 -1.727 1 98.75 180 ALA A CA 1
ATOM 1430 C C . ALA A 1 180 ? 25.406 -23.297 -0.712 1 98.75 180 ALA A C 1
ATOM 1432 O O . ALA A 1 180 ? 26.328 -22.5 -0.864 1 98.75 180 ALA A O 1
ATOM 1433 N N . LYS A 1 181 ? 25.406 -24.141 0.296 1 98.12 181 LYS A N 1
ATOM 1434 C CA . LYS A 1 181 ? 26.438 -24.172 1.331 1 98.12 181 LYS A CA 1
ATOM 1435 C C . LYS A 1 181 ? 27.812 -24.484 0.738 1 98.12 181 LYS A C 1
ATOM 1437 O O . LYS A 1 181 ? 28.797 -23.844 1.08 1 98.12 181 LYS A O 1
ATOM 1442 N N . ALA A 1 182 ? 27.797 -25.453 -0.058 1 98.31 182 ALA A N 1
ATOM 1443 C CA . ALA A 1 182 ? 29.062 -25.859 -0.668 1 98.31 182 ALA A CA 1
ATOM 1444 C C . ALA A 1 182 ? 29.672 -24.734 -1.5 1 98.31 182 ALA A C 1
ATOM 1446 O O . ALA A 1 182 ? 30.891 -24.594 -1.572 1 98.31 182 ALA A O 1
ATOM 1447 N N . ALA A 1 183 ? 28.859 -23.922 -2.086 1 98.31 183 ALA A N 1
ATOM 1448 C CA . ALA A 1 183 ? 29.328 -22.828 -2.941 1 98.31 183 ALA A CA 1
ATOM 1449 C C . ALA A 1 183 ? 29.547 -21.562 -2.131 1 98.31 183 ALA A C 1
ATOM 1451 O O . ALA A 1 183 ? 30.078 -20.562 -2.652 1 98.31 183 ALA A O 1
ATOM 1452 N N . GLY A 1 184 ? 29.156 -21.578 -0.893 1 98 184 GLY A N 1
ATOM 1453 C CA . GLY A 1 184 ? 29.25 -20.375 -0.07 1 98 184 GLY A CA 1
ATOM 1454 C C . GLY A 1 184 ? 28.188 -19.344 -0.404 1 98 184 GLY A C 1
ATOM 1455 O O . GLY A 1 184 ? 28.391 -18.156 -0.175 1 98 184 GLY A O 1
ATOM 1456 N N . ALA A 1 185 ? 27.094 -19.766 -0.974 1 98.75 185 ALA A N 1
ATOM 1457 C CA . ALA A 1 185 ? 26.016 -18.859 -1.409 1 98.75 185 ALA A CA 1
ATOM 1458 C C . ALA A 1 185 ? 24.875 -18.859 -0.403 1 98.75 185 ALA A C 1
ATOM 1460 O O . ALA A 1 185 ? 24.656 -19.828 0.316 1 98.75 185 ALA A O 1
ATOM 1461 N N . TYR A 1 186 ? 24.125 -17.703 -0.299 1 98.81 186 TYR A N 1
ATOM 1462 C CA . TYR A 1 186 ? 22.828 -17.703 0.356 1 98.81 186 TYR A CA 1
ATOM 1463 C C . TYR A 1 186 ? 21.766 -18.359 -0.528 1 98.81 186 TYR A C 1
ATOM 1465 O O . TYR A 1 186 ? 21.812 -18.234 -1.754 1 98.81 186 TYR A O 1
ATOM 1473 N N . LEU A 1 187 ? 20.844 -19.078 0.077 1 98.88 187 LEU A N 1
ATOM 1474 C CA . LEU A 1 187 ? 19.703 -19.641 -0.637 1 98.88 187 LEU A CA 1
ATOM 1475 C C . LEU A 1 187 ? 18.453 -18.797 -0.417 1 98.88 187 LEU A C 1
ATOM 1477 O O . LEU A 1 187 ? 18 -18.641 0.717 1 98.88 187 LEU A O 1
ATOM 1481 N N . TRP A 1 188 ? 17.922 -18.188 -1.488 1 98.88 188 TRP A N 1
ATOM 1482 C CA . TRP A 1 188 ? 16.672 -17.422 -1.5 1 98.88 188 TRP A CA 1
ATOM 1483 C C . TRP A 1 188 ? 15.586 -18.156 -2.279 1 98.88 188 TRP A C 1
ATOM 1485 O O . TRP A 1 188 ? 15.719 -18.375 -3.486 1 98.88 188 TRP A O 1
ATOM 1495 N N . VAL A 1 189 ? 14.539 -18.531 -1.581 1 98.81 189 VAL A N 1
ATOM 1496 C CA . VAL A 1 189 ? 13.406 -19.172 -2.238 1 98.81 189 VAL A CA 1
ATOM 1497 C C . VAL A 1 189 ? 12.188 -18.234 -2.186 1 98.81 189 VAL A C 1
ATOM 1499 O O . VAL A 1 189 ? 11.766 -17.828 -1.104 1 98.81 189 VAL A O 1
ATOM 1502 N N . ASP A 1 190 ? 11.641 -17.859 -3.301 1 98.12 190 ASP A N 1
ATOM 1503 C CA . ASP A 1 190 ? 10.336 -17.219 -3.381 1 98.12 190 ASP A CA 1
ATOM 1504 C C . ASP A 1 190 ? 9.234 -18.234 -3.695 1 98.12 190 ASP A C 1
ATOM 1506 O O . ASP A 1 190 ? 9.133 -18.719 -4.828 1 98.12 190 ASP A O 1
ATOM 1510 N N . ILE A 1 191 ? 8.414 -18.484 -2.709 1 96.81 191 ILE A N 1
ATOM 1511 C CA . ILE A 1 191 ? 7.48 -19.594 -2.889 1 96.81 191 ILE A CA 1
ATOM 1512 C C . ILE A 1 191 ? 6.234 -19.109 -3.621 1 96.81 191 ILE A C 1
ATOM 1514 O O . ILE A 1 191 ? 5.363 -19.906 -3.977 1 96.81 191 ILE A O 1
ATOM 1518 N N . GLY A 1 192 ? 6.148 -17.797 -3.861 1 93.38 192 GLY A N 1
ATOM 1519 C CA . GLY A 1 192 ? 5.105 -17.25 -4.707 1 93.38 192 GLY A CA 1
ATOM 1520 C C . GLY A 1 192 ? 3.725 -17.781 -4.383 1 93.38 192 GLY A C 1
ATOM 1521 O O . GLY A 1 192 ? 3.301 -17.766 -3.227 1 93.38 192 GLY A O 1
ATOM 1522 N N . GLN A 1 193 ? 3.111 -18.359 -5.469 1 91.81 193 GLN A N 1
ATOM 1523 C CA . GLN A 1 193 ? 1.716 -18.766 -5.379 1 91.81 193 GLN A CA 1
ATOM 1524 C C . GLN A 1 193 ? 1.585 -20.109 -4.656 1 91.81 193 GLN A C 1
ATOM 1526 O O . GLN A 1 193 ? 0.474 -20.594 -4.445 1 91.81 193 GLN A O 1
ATOM 1531 N N . ASN A 1 194 ? 2.676 -20.703 -4.223 1 96.88 194 ASN A N 1
ATOM 1532 C CA . ASN A 1 194 ? 2.643 -21.922 -3.41 1 96.88 194 ASN A CA 1
ATOM 1533 C C . ASN A 1 194 ? 2.502 -21.594 -1.927 1 96.88 194 ASN A C 1
ATOM 1535 O O . ASN A 1 194 ? 2.4 -22.5 -1.095 1 96.88 194 ASN A O 1
ATOM 1539 N N . ALA A 1 195 ? 2.49 -20.344 -1.583 1 97.88 195 ALA A N 1
ATOM 1540 C CA . ALA A 1 195 ? 2.496 -19.891 -0.19 1 97.88 195 ALA A CA 1
ATOM 1541 C C . ALA A 1 195 ? 1.362 -20.547 0.596 1 97.88 195 ALA A C 1
ATOM 1543 O O . ALA A 1 195 ? 1.567 -21.031 1.715 1 97.88 195 ALA A O 1
ATOM 1544 N N . GLY A 1 196 ? 0.204 -20.578 0.028 1 98 196 GLY A N 1
ATOM 1545 C CA . GLY A 1 196 ? -0.924 -21.203 0.708 1 98 196 GLY A CA 1
ATOM 1546 C C . GLY A 1 196 ? -0.712 -22.672 1 1 98 196 GLY A C 1
ATOM 1547 O O . GLY A 1 196 ? -0.966 -23.141 2.115 1 98 196 GLY A O 1
ATOM 1548 N N . ALA A 1 197 ? -0.267 -23.422 0.014 1 98.25 197 ALA A N 1
ATOM 1549 C CA . ALA A 1 197 ? -0.039 -24.859 0.17 1 98.25 197 ALA A CA 1
ATOM 1550 C C . ALA A 1 197 ? 1.042 -25.125 1.211 1 98.25 197 ALA A C 1
ATOM 1552 O O . ALA A 1 197 ? 0.933 -26.078 1.995 1 98.25 197 ALA A O 1
ATOM 1553 N N . VAL A 1 198 ? 2.074 -24.312 1.198 1 98.38 198 VAL A N 1
ATOM 1554 C CA . VAL A 1 198 ? 3.139 -24.469 2.184 1 98.38 198 VAL A CA 1
ATOM 1555 C C . VAL A 1 198 ? 2.594 -24.188 3.582 1 98.38 198 VAL A C 1
ATOM 1557 O O . VAL A 1 198 ? 2.848 -24.938 4.52 1 98.38 198 VAL A O 1
ATOM 1560 N N . ALA A 1 199 ? 1.834 -23.109 3.742 1 98.31 199 ALA A N 1
ATOM 1561 C CA . ALA A 1 199 ? 1.256 -22.719 5.027 1 98.31 199 ALA A CA 1
ATOM 1562 C C . ALA A 1 199 ? 0.362 -23.812 5.586 1 98.31 199 ALA A C 1
ATOM 1564 O O . ALA A 1 199 ? 0.365 -24.078 6.789 1 98.31 199 ALA A O 1
ATOM 1565 N N . ALA A 1 200 ? -0.364 -24.5 4.715 1 97.5 200 ALA A N 1
ATOM 1566 C CA . ALA A 1 200 ? -1.355 -25.5 5.121 1 97.5 200 ALA A CA 1
ATOM 1567 C C . ALA A 1 200 ? -0.723 -26.875 5.258 1 97.5 200 ALA A C 1
ATOM 1569 O O . ALA A 1 200 ? -1.395 -27.844 5.637 1 97.5 200 ALA A O 1
ATOM 1570 N N . GLY A 1 201 ? 0.524 -27 4.918 1 97.44 201 GLY A N 1
ATOM 1571 C CA . GLY A 1 201 ? 1.209 -28.266 5 1 97.44 201 GLY A CA 1
ATOM 1572 C C . GLY A 1 201 ? 0.938 -29.172 3.811 1 97.44 201 GLY A C 1
ATOM 1573 O O . GLY A 1 201 ? 1.179 -30.375 3.873 1 97.44 201 GLY A O 1
ATOM 1574 N N . CYS A 1 202 ? 0.433 -28.609 2.746 1 97.75 202 CYS A N 1
ATOM 1575 C CA . CYS A 1 202 ? 0.082 -29.375 1.554 1 97.75 202 CYS A CA 1
ATOM 1576 C C . CYS A 1 202 ? 1.234 -29.391 0.556 1 97.75 202 CYS A C 1
ATOM 1578 O O . CYS A 1 202 ? 1.152 -30.047 -0.485 1 97.75 202 CYS A O 1
ATOM 1580 N N . ALA A 1 203 ? 2.312 -28.734 0.801 1 97.62 203 ALA A N 1
ATOM 1581 C CA . ALA A 1 203 ? 3.533 -28.688 0 1 97.62 203 ALA A CA 1
ATOM 1582 C C . ALA A 1 203 ? 4.77 -28.609 0.89 1 97.62 203 ALA A C 1
ATOM 1584 O O . ALA A 1 203 ? 4.699 -28.141 2.023 1 97.62 203 ALA A O 1
ATOM 1585 N N . PRO A 1 204 ? 5.898 -29.109 0.372 1 97.88 204 PRO A N 1
ATOM 1586 C CA . PRO A 1 204 ? 7.117 -28.984 1.177 1 97.88 204 PRO A CA 1
ATOM 1587 C C . PRO A 1 204 ? 7.5 -27.547 1.457 1 97.88 204 PRO A C 1
ATOM 1589 O O . PRO A 1 204 ? 7.34 -26.672 0.589 1 97.88 204 PRO A O 1
ATOM 1592 N N . SER A 1 205 ? 7.996 -27.344 2.66 1 98.56 205 SER A N 1
ATOM 1593 C CA . SER A 1 205 ? 8.414 -26 3.066 1 98.56 205 SER A CA 1
ATOM 1594 C C . SER A 1 205 ? 9.906 -25.797 2.852 1 98.56 205 SER A C 1
ATOM 1596 O O . SER A 1 205 ? 10.719 -26.641 3.248 1 98.56 205 SER A O 1
ATOM 1598 N N . PRO A 1 206 ? 10.297 -24.703 2.268 1 98.62 206 PRO A N 1
ATOM 1599 C CA . PRO A 1 206 ? 11.719 -24.391 2.145 1 98.62 206 PRO A CA 1
ATOM 1600 C C . PRO A 1 206 ? 12.289 -23.703 3.389 1 98.62 206 PRO A C 1
ATOM 1602 O O . PRO A 1 206 ? 13.5 -23.531 3.502 1 98.62 206 PRO A O 1
ATOM 1605 N N . VAL A 1 207 ? 11.484 -23.297 4.336 1 98.69 207 VAL A N 1
ATOM 1606 C CA . VAL A 1 207 ? 11.844 -22.406 5.441 1 98.69 207 VAL A CA 1
ATOM 1607 C C . VAL A 1 207 ? 12.969 -23.031 6.258 1 98.69 207 VAL A C 1
ATOM 1609 O O . VAL A 1 207 ? 13.914 -22.344 6.656 1 98.69 207 VAL A O 1
ATOM 1612 N N . PRO A 1 208 ? 12.992 -24.391 6.504 1 98.31 208 PRO A N 1
ATOM 1613 C CA . PRO A 1 208 ? 14.094 -24.984 7.281 1 98.31 208 PRO A CA 1
ATOM 1614 C C . PRO A 1 208 ? 15.422 -24.953 6.535 1 98.31 208 PRO A C 1
ATOM 1616 O O . PRO A 1 208 ? 16.484 -25.156 7.141 1 98.31 208 PRO A O 1
ATOM 1619 N N . TYR A 1 209 ? 15.383 -24.688 5.27 1 98.75 209 TYR A N 1
ATOM 1620 C CA . TYR A 1 209 ? 16.578 -24.859 4.457 1 98.75 209 TYR A CA 1
ATOM 1621 C C . TYR A 1 209 ? 17.078 -23.531 3.912 1 98.75 209 TYR A C 1
ATOM 1623 O O . TYR A 1 209 ? 18.281 -23.281 3.869 1 98.75 209 TYR A O 1
ATOM 1631 N N . ALA A 1 210 ? 16.188 -22.656 3.488 1 98.81 210 ALA A N 1
ATOM 1632 C CA . ALA A 1 210 ? 16.516 -21.406 2.828 1 98.81 210 ALA A CA 1
ATOM 1633 C C . ALA A 1 210 ? 16.969 -20.359 3.842 1 98.81 210 ALA A C 1
ATOM 1635 O O . ALA A 1 210 ? 16.5 -20.344 4.98 1 98.81 210 ALA A O 1
ATOM 1636 N N . ASP A 1 211 ? 17.875 -19.469 3.416 1 98.81 211 ASP A N 1
ATOM 1637 C CA . ASP A 1 211 ? 18.266 -18.328 4.234 1 98.81 211 ASP A CA 1
ATOM 1638 C C . ASP A 1 211 ? 17.172 -17.25 4.238 1 98.81 211 ASP A C 1
ATOM 1640 O O . ASP A 1 211 ? 17 -16.531 5.227 1 98.81 211 ASP A O 1
ATOM 1644 N N . VAL A 1 212 ? 16.5 -17.125 3.152 1 98.88 212 VAL A N 1
ATOM 1645 C CA . VAL A 1 212 ? 15.406 -16.172 2.984 1 98.88 212 VAL A CA 1
ATOM 1646 C C . VAL A 1 212 ? 14.289 -16.828 2.166 1 98.88 212 VAL A C 1
ATOM 1648 O O . VAL A 1 212 ? 14.555 -17.516 1.183 1 98.88 212 VAL A O 1
ATOM 1651 N N . VAL A 1 213 ? 13.102 -16.641 2.596 1 98.88 213 VAL A N 1
ATOM 1652 C CA . VAL A 1 213 ? 11.914 -17.031 1.848 1 98.88 213 VAL A CA 1
ATOM 1653 C C . VAL A 1 213 ? 11 -15.82 1.68 1 98.88 213 VAL A C 1
ATOM 1655 O O . VAL A 1 213 ? 10.734 -15.094 2.643 1 98.88 213 VAL A O 1
ATOM 1658 N N . THR A 1 214 ? 10.562 -15.492 0.481 1 98.56 214 THR A N 1
ATOM 1659 C CA . THR A 1 214 ? 9.602 -14.422 0.232 1 98.56 214 THR A CA 1
ATOM 1660 C C . THR A 1 214 ? 8.305 -14.992 -0.334 1 98.56 214 THR A C 1
ATOM 1662 O O . THR A 1 214 ? 8.297 -16.078 -0.933 1 98.56 214 THR A O 1
ATOM 1665 N N . LEU A 1 215 ? 7.234 -14.336 -0.122 1 98 215 LEU A N 1
ATOM 1666 C CA . LEU A 1 215 ? 5.941 -14.766 -0.637 1 98 215 LEU A CA 1
ATOM 1667 C C . LEU A 1 215 ? 4.969 -13.594 -0.711 1 98 215 LEU A C 1
ATOM 1669 O O . LEU A 1 215 ? 5.023 -12.68 0.117 1 98 215 LEU A O 1
ATOM 1673 N N . PRO A 1 216 ? 4.105 -13.586 -1.706 1 95.31 216 PRO A N 1
ATOM 1674 C CA . PRO A 1 216 ? 2.969 -12.664 -1.703 1 95.31 216 PRO A CA 1
ATOM 1675 C C . PRO A 1 216 ? 1.829 -13.125 -0.8 1 95.31 216 PRO A C 1
ATOM 1677 O O . PRO A 1 216 ? 1.753 -14.312 -0.456 1 95.31 216 PRO A O 1
ATOM 1680 N N . THR A 1 217 ? 0.981 -12.234 -0.44 1 95.81 217 THR A N 1
ATOM 1681 C CA . THR A 1 217 ? -0.079 -12.625 0.48 1 95.81 217 THR A CA 1
ATOM 1682 C C . THR A 1 217 ? -1.444 -12.531 -0.195 1 95.81 217 THR A C 1
ATOM 1684 O O . THR A 1 217 ? -2.441 -13.016 0.338 1 95.81 217 THR A O 1
ATOM 1687 N N . GLY A 1 218 ? -1.553 -12 -1.339 1 91.5 218 GLY A N 1
ATOM 1688 C CA . GLY A 1 218 ? -2.838 -11.734 -1.96 1 91.5 218 GLY A CA 1
ATOM 1689 C C . GLY A 1 218 ? -3.309 -12.852 -2.873 1 91.5 218 GLY A C 1
ATOM 1690 O O . GLY A 1 218 ? -4.469 -12.875 -3.287 1 91.5 218 GLY A O 1
ATOM 1691 N N . ASP A 1 219 ? -2.551 -13.773 -3.303 1 90.88 219 ASP A N 1
ATOM 1692 C CA . ASP A 1 219 ? -2.93 -14.805 -4.262 1 90.88 219 ASP A CA 1
ATOM 1693 C C . ASP A 1 219 ? -3.361 -16.078 -3.545 1 90.88 219 ASP A C 1
ATOM 1695 O O . ASP A 1 219 ? -4.484 -16.172 -3.047 1 90.88 219 ASP A O 1
ATOM 1699 N N . SER A 1 220 ? -2.432 -16.953 -3.258 1 94.31 220 SER A N 1
ATOM 1700 C CA . SER A 1 220 ? -2.775 -18.266 -2.713 1 94.31 220 SER A CA 1
ATOM 1701 C C . SER A 1 220 ? -3.229 -18.156 -1.26 1 94.31 220 SER A C 1
ATOM 1703 O O . SER A 1 220 ? -3.969 -19 -0.77 1 94.31 220 SER A O 1
ATOM 1705 N N . LEU A 1 221 ? -2.854 -17.031 -0.554 1 96.75 221 LEU A N 1
ATOM 1706 C CA . LEU A 1 221 ? -3.225 -16.875 0.849 1 96.75 221 LEU A CA 1
ATOM 1707 C C . LEU A 1 221 ? -4.551 -16.125 0.982 1 96.75 221 LEU A C 1
ATOM 1709 O O . LEU A 1 221 ? -5.109 -16.047 2.078 1 96.75 221 LEU A O 1
ATOM 1713 N N . GLN A 1 222 ? -4.996 -15.57 -0.112 1 94.38 222 GLN A N 1
ATOM 1714 C CA . GLN A 1 222 ? -6.293 -14.898 -0.16 1 94.38 222 GLN A CA 1
ATOM 1715 C C . GLN A 1 222 ? -6.336 -13.711 0.795 1 94.38 222 GLN A C 1
ATOM 1717 O O . GLN A 1 222 ? -7.367 -13.445 1.416 1 94.38 222 GLN A O 1
ATOM 1722 N N . GLY A 1 223 ? -5.203 -13.125 1.08 1 94.88 223 GLY A N 1
ATOM 1723 C CA . GLY A 1 223 ? -5.078 -11.914 1.878 1 94.88 223 GLY A CA 1
ATOM 1724 C C . GLY A 1 223 ? -4.953 -10.656 1.039 1 94.88 223 GLY A C 1
ATOM 1725 O O . GLY A 1 223 ? -5.262 -10.672 -0.154 1 94.88 223 GLY A O 1
ATOM 1726 N N . PRO A 1 224 ? -4.617 -9.57 1.73 1 92.44 224 PRO A N 1
ATOM 1727 C CA . PRO A 1 224 ? -4.391 -8.336 0.971 1 92.44 224 PRO A CA 1
ATOM 1728 C C . PRO A 1 224 ? -3.145 -8.398 0.094 1 92.44 224 PRO A C 1
ATOM 1730 O O . PRO A 1 224 ? -2.254 -9.219 0.341 1 92.44 224 PRO A O 1
ATOM 1733 N N . GLN A 1 225 ? -3.111 -7.602 -0.943 1 90.19 225 GLN A N 1
ATOM 1734 C CA . GLN A 1 225 ? -1.907 -7.496 -1.76 1 90.19 225 GLN A CA 1
ATOM 1735 C C . GLN A 1 225 ? -0.732 -6.969 -0.941 1 90.19 225 GLN A C 1
ATOM 1737 O O . GLN A 1 225 ? -0.748 -5.82 -0.494 1 90.19 225 GLN A O 1
ATOM 1742 N N . ASN A 1 226 ? 0.206 -7.711 -0.658 1 93.19 226 ASN A N 1
ATOM 1743 C CA . ASN A 1 226 ? 1.393 -7.465 0.155 1 93.19 226 ASN A CA 1
ATOM 1744 C C . ASN A 1 226 ? 2.43 -8.57 -0.02 1 93.19 226 ASN A C 1
ATOM 1746 O O . ASN A 1 226 ? 2.256 -9.461 -0.851 1 93.19 226 ASN A O 1
ATOM 1750 N N . ALA A 1 227 ? 3.547 -8.422 0.64 1 95.38 227 ALA A N 1
ATOM 1751 C CA . ALA A 1 227 ? 4.574 -9.461 0.619 1 95.38 227 ALA A CA 1
ATOM 1752 C C . ALA A 1 227 ? 5.168 -9.672 2.008 1 95.38 227 ALA A C 1
ATOM 1754 O O . ALA A 1 227 ? 5.09 -8.789 2.863 1 95.38 227 ALA A O 1
ATOM 1755 N N . VAL A 1 228 ? 5.715 -10.82 2.225 1 98.25 228 VAL A N 1
ATOM 1756 C CA . VAL A 1 228 ? 6.363 -11.195 3.475 1 98.25 228 VAL A CA 1
ATOM 1757 C C . VAL A 1 228 ? 7.785 -11.688 3.191 1 98.25 228 VAL A C 1
ATOM 1759 O O . VAL A 1 228 ? 8.031 -12.344 2.176 1 98.25 228 VAL A O 1
ATOM 1762 N N . ILE A 1 229 ? 8.688 -11.289 4.031 1 98.69 229 ILE A N 1
ATOM 1763 C CA . ILE A 1 229 ? 10.031 -11.844 4.043 1 98.69 229 ILE A CA 1
ATOM 1764 C C . ILE A 1 229 ? 10.227 -12.695 5.293 1 98.69 229 ILE A C 1
ATOM 1766 O O . ILE A 1 229 ? 10.062 -12.211 6.414 1 98.69 229 ILE A O 1
ATOM 1770 N N . LEU A 1 230 ? 10.492 -13.945 5.129 1 98.88 230 LEU A N 1
ATOM 1771 C CA . LEU A 1 230 ? 10.875 -14.859 6.199 1 98.88 230 LEU A CA 1
ATOM 1772 C C . LEU A 1 230 ? 12.383 -15.109 6.188 1 98.88 230 LEU A C 1
ATOM 1774 O O . LEU A 1 230 ? 12.969 -15.305 5.121 1 98.88 230 LEU A O 1
ATOM 1778 N N . THR A 1 231 ? 12.961 -15.047 7.328 1 98.75 231 THR A N 1
ATOM 1779 C CA . THR A 1 231 ? 14.406 -15.242 7.355 1 98.75 231 THR A CA 1
ATOM 1780 C C . THR A 1 231 ? 14.852 -15.828 8.695 1 98.75 231 THR A C 1
ATOM 1782 O O . THR A 1 231 ? 14.016 -16.141 9.547 1 98.75 231 THR A O 1
ATOM 1785 N N . THR A 1 232 ? 16.156 -16.141 8.797 1 98.44 232 THR A N 1
ATOM 1786 C CA . THR A 1 232 ? 16.734 -16.734 9.984 1 98.44 232 THR A CA 1
ATOM 1787 C C . THR A 1 232 ? 17.047 -15.672 11.039 1 98.44 232 THR A C 1
ATOM 1789 O O . THR A 1 232 ? 17.031 -14.477 10.734 1 98.44 232 THR A O 1
ATOM 1792 N N . ARG A 1 233 ? 17.281 -16.156 12.273 1 97.94 233 ARG A N 1
ATOM 1793 C CA . ARG A 1 233 ? 17.656 -15.25 13.359 1 97.94 233 ARG A CA 1
ATOM 1794 C C . ARG A 1 233 ? 18.938 -14.492 13.016 1 97.94 233 ARG A C 1
ATOM 1796 O O . ARG A 1 233 ? 19.062 -13.305 13.32 1 97.94 233 ARG A O 1
ATOM 1803 N N . GLU A 1 234 ? 19.844 -15.109 12.352 1 97.81 234 GLU A N 1
ATOM 1804 C CA . GLU A 1 234 ? 21.141 -14.547 12.016 1 97.81 234 GLU A CA 1
ATOM 1805 C C . GLU A 1 234 ? 21 -13.383 11.039 1 97.81 234 GLU A C 1
ATOM 1807 O O . GLU A 1 234 ? 21.75 -12.406 11.117 1 97.81 234 GLU A O 1
ATOM 1812 N N . LEU A 1 235 ? 20.031 -13.477 10.117 1 98.38 235 LEU A N 1
ATOM 1813 C CA . LEU A 1 235 ? 19.922 -12.477 9.062 1 98.38 235 LEU A CA 1
ATOM 1814 C C . LEU A 1 235 ? 18.859 -11.43 9.422 1 98.38 235 LEU A C 1
ATOM 1816 O O . LEU A 1 235 ? 18.672 -10.453 8.688 1 98.38 235 LEU A O 1
ATOM 1820 N N . ALA A 1 236 ? 18.203 -11.57 10.531 1 98.12 236 ALA A N 1
ATOM 1821 C CA . ALA A 1 236 ? 17.047 -10.758 10.898 1 98.12 236 ALA A CA 1
ATOM 1822 C C . ALA A 1 236 ? 17.406 -9.273 10.953 1 98.12 236 ALA A C 1
ATOM 1824 O O . ALA A 1 236 ? 16.734 -8.445 10.344 1 98.12 236 ALA A O 1
ATOM 1825 N N . GLU A 1 237 ? 18.422 -8.961 11.68 1 96.5 237 GLU A N 1
ATOM 1826 C CA . GLU A 1 237 ? 18.812 -7.566 11.859 1 96.5 237 GLU A CA 1
ATOM 1827 C C . GLU A 1 237 ? 19.172 -6.914 10.531 1 96.5 237 GLU A C 1
ATOM 1829 O O . GLU A 1 237 ? 18.797 -5.766 10.273 1 96.5 237 GLU A O 1
ATOM 1834 N N . ASN A 1 238 ? 19.938 -7.652 9.727 1 95.38 238 ASN A N 1
ATOM 1835 C CA . ASN A 1 238 ? 20.312 -7.145 8.414 1 95.38 238 ASN A CA 1
ATOM 1836 C C . ASN A 1 238 ? 19.094 -6.891 7.535 1 95.38 238 ASN A C 1
ATOM 1838 O O . ASN A 1 238 ? 19.062 -5.902 6.801 1 95.38 238 ASN A O 1
ATOM 1842 N N . MET A 1 239 ? 18.188 -7.793 7.59 1 96.81 239 MET A N 1
ATOM 1843 C CA . MET A 1 239 ? 16.969 -7.664 6.793 1 96.81 239 MET A CA 1
ATOM 1844 C C . MET A 1 239 ? 16.141 -6.477 7.262 1 96.81 239 MET A C 1
ATOM 1846 O O . MET A 1 239 ? 15.641 -5.703 6.445 1 96.81 239 MET A O 1
ATOM 1850 N N . ASP A 1 240 ? 16.016 -6.297 8.539 1 94 240 ASP A N 1
ATOM 1851 C CA . ASP A 1 240 ? 15.258 -5.176 9.102 1 94 240 ASP A CA 1
ATOM 1852 C C . ASP A 1 240 ? 15.891 -3.844 8.703 1 94 240 ASP A C 1
ATOM 1854 O O . ASP A 1 240 ? 15.188 -2.887 8.375 1 94 240 ASP A O 1
ATOM 1858 N N . LYS A 1 241 ? 17.172 -3.77 8.797 1 90.5 241 LYS A N 1
ATOM 1859 C CA . LYS A 1 241 ? 17.891 -2.561 8.391 1 90.5 241 LYS A CA 1
ATOM 1860 C C . LYS A 1 241 ? 17.625 -2.242 6.922 1 90.5 241 LYS A C 1
ATOM 1862 O O . LYS A 1 241 ? 17.406 -1.085 6.562 1 90.5 241 LYS A O 1
ATOM 1867 N N . ALA A 1 242 ? 17.656 -3.279 6.07 1 90.5 242 ALA A N 1
ATOM 1868 C CA . ALA A 1 242 ? 17.438 -3.096 4.637 1 90.5 242 ALA A CA 1
ATOM 1869 C C . ALA A 1 242 ? 16.016 -2.584 4.367 1 90.5 242 ALA A C 1
ATOM 1871 O O . ALA A 1 242 ? 15.805 -1.807 3.436 1 90.5 242 ALA A O 1
ATOM 1872 N N . VAL A 1 243 ? 15.078 -3.027 5.16 1 89.5 243 VAL A N 1
ATOM 1873 C CA . VAL A 1 243 ? 13.695 -2.57 5.043 1 89.5 243 VAL A CA 1
ATOM 1874 C C . VAL A 1 243 ? 13.633 -1.057 5.234 1 89.5 243 VAL A C 1
ATOM 1876 O O . VAL A 1 243 ? 13.008 -0.347 4.441 1 89.5 243 VAL A O 1
ATOM 1879 N N . LEU A 1 244 ? 14.281 -0.578 6.227 1 82.06 244 LEU A N 1
ATOM 1880 C CA . LEU A 1 244 ? 14.305 0.852 6.512 1 82.06 244 LEU A CA 1
ATOM 1881 C C . LEU A 1 244 ? 15.094 1.607 5.449 1 82.06 244 LEU A C 1
ATOM 1883 O O . LEU A 1 244 ? 14.672 2.672 4.992 1 82.06 244 LEU A O 1
ATOM 1887 N N . ASP A 1 245 ? 16.172 0.98 5.07 1 79.69 245 ASP A N 1
ATOM 1888 C CA . ASP A 1 245 ? 17.047 1.619 4.102 1 79.69 245 ASP A CA 1
ATOM 1889 C C . ASP A 1 245 ? 16.391 1.732 2.734 1 79.69 245 ASP A C 1
ATOM 1891 O O . ASP A 1 245 ? 16.766 2.572 1.918 1 79.69 245 ASP A O 1
ATOM 1895 N N . THR A 1 246 ? 15.438 0.856 2.518 1 79.62 246 THR A N 1
ATOM 1896 C CA . THR A 1 246 ? 14.766 0.878 1.224 1 79.62 246 THR A CA 1
ATOM 1897 C C . THR A 1 246 ? 13.453 1.654 1.309 1 79.62 246 THR A C 1
ATOM 1899 O O . THR A 1 246 ? 12.68 1.683 0.35 1 79.62 246 THR A O 1
ATOM 1902 N N . GLY A 1 247 ? 13.211 2.283 2.441 1 75.81 247 GLY A N 1
ATOM 1903 C CA . GLY A 1 247 ? 12.117 3.24 2.541 1 75.81 247 GLY A CA 1
ATOM 1904 C C . GLY A 1 247 ? 10.805 2.609 2.963 1 75.81 247 GLY A C 1
ATOM 1905 O O . GLY A 1 247 ? 9.742 3.207 2.791 1 75.81 247 GLY A O 1
ATOM 1906 N N . HIS A 1 248 ? 10.82 1.435 3.461 1 81.81 248 HIS A N 1
ATOM 1907 C CA . HIS A 1 248 ? 9.602 0.763 3.893 1 81.81 248 HIS A CA 1
ATOM 1908 C C . HIS A 1 248 ? 9.359 0.963 5.387 1 81.81 248 HIS A C 1
ATOM 1910 O O . HIS A 1 248 ? 9.164 -0.007 6.121 1 81.81 248 HIS A O 1
ATOM 1916 N N . SER A 1 249 ? 9.289 2.256 5.723 1 76.38 249 SER A N 1
ATOM 1917 C CA . SER A 1 249 ? 9.188 2.594 7.141 1 76.38 249 SER A CA 1
ATOM 1918 C C . SER A 1 249 ? 7.734 2.814 7.551 1 76.38 249 SER A C 1
ATOM 1920 O O . SER A 1 249 ? 7.414 2.828 8.742 1 76.38 249 SER A O 1
ATOM 1922 N N . MET A 1 250 ? 6.848 2.953 6.637 1 77.5 250 MET A N 1
ATOM 1923 C CA . MET A 1 250 ? 5.469 3.293 6.98 1 77.5 250 MET A CA 1
ATOM 1924 C C . MET A 1 250 ? 4.668 2.039 7.309 1 77.5 250 MET A C 1
ATOM 1926 O O . MET A 1 250 ? 4.824 1.006 6.656 1 77.5 250 MET A O 1
ATOM 1930 N N . VAL A 1 251 ? 3.844 2.205 8.297 1 80.94 251 VAL A N 1
ATOM 1931 C CA . VAL A 1 251 ? 2.996 1.106 8.75 1 80.94 251 VAL A CA 1
ATOM 1932 C C . VAL A 1 251 ? 1.534 1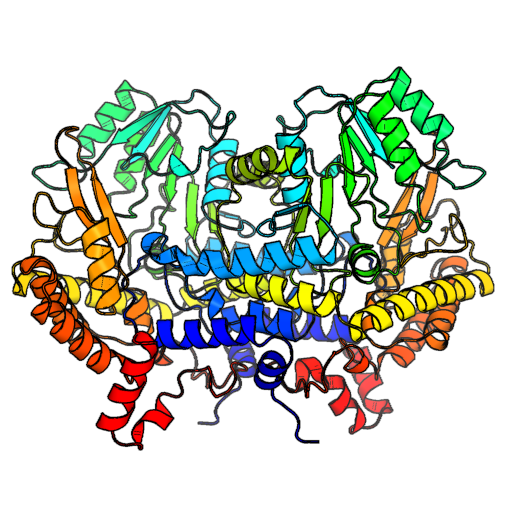.424 8.445 1 80.94 251 VAL A C 1
ATOM 1934 O O . VAL A 1 251 ? 1.068 2.537 8.703 1 80.94 251 VAL A O 1
ATOM 1937 N N . LYS A 1 252 ? 0.846 0.522 7.879 1 88.19 252 LYS A N 1
ATOM 1938 C CA . LYS A 1 252 ? -0.582 0.637 7.598 1 88.19 252 LYS A CA 1
ATOM 1939 C C . LYS A 1 252 ? -1.393 -0.324 8.461 1 88.19 252 LYS A C 1
ATOM 1941 O O . LYS A 1 252 ? -1.464 -1.521 8.172 1 88.19 252 LYS A O 1
ATOM 1946 N N . LYS A 1 253 ? -2.119 0.188 9.398 1 89.88 253 LYS A N 1
ATOM 1947 C CA . LYS A 1 253 ? -2.799 -0.618 10.406 1 89.88 253 LYS A CA 1
ATOM 1948 C C . LYS A 1 253 ? -3.838 -1.537 9.773 1 89.88 253 LYS A C 1
ATOM 1950 O O . LYS A 1 253 ? -3.98 -2.693 10.172 1 89.88 253 LYS A O 1
ATOM 1955 N N . ASN A 1 254 ? -4.605 -1.015 8.852 1 90.06 254 ASN A N 1
ATOM 1956 C CA . ASN A 1 254 ? -5.652 -1.815 8.227 1 90.06 254 ASN A CA 1
ATOM 1957 C C . ASN A 1 254 ? -5.066 -3.014 7.48 1 90.06 254 ASN A C 1
ATOM 1959 O O . ASN A 1 254 ? -5.617 -4.113 7.539 1 90.06 254 ASN A O 1
ATOM 1963 N N . VAL A 1 255 ? -3.93 -2.814 6.805 1 92.25 255 VAL A N 1
ATOM 1964 C CA . VAL A 1 255 ? -3.273 -3.893 6.066 1 92.25 255 VAL A CA 1
ATOM 1965 C C . VAL A 1 255 ? -2.707 -4.918 7.047 1 92.25 255 VAL A C 1
ATOM 1967 O O . VAL A 1 255 ? -2.85 -6.125 6.844 1 92.25 255 VAL A O 1
ATOM 1970 N N . LEU A 1 256 ? -2.096 -4.391 8.117 1 94.56 256 LEU A N 1
ATOM 1971 C CA . LEU A 1 256 ? -1.509 -5.281 9.109 1 94.56 256 LEU A CA 1
ATOM 1972 C C . LEU A 1 256 ? -2.584 -6.125 9.789 1 94.56 256 LEU A C 1
ATOM 1974 O O . LEU A 1 256 ? -2.375 -7.312 10.055 1 94.56 256 LEU A O 1
ATOM 1978 N N . ALA A 1 257 ? -3.715 -5.504 10.094 1 94.19 257 ALA A N 1
ATOM 1979 C CA . ALA A 1 257 ? -4.828 -6.25 10.672 1 94.19 257 ALA A CA 1
ATOM 1980 C C . ALA A 1 257 ? -5.316 -7.336 9.719 1 94.19 257 ALA A C 1
ATOM 1982 O O . ALA A 1 257 ? -5.566 -8.469 10.133 1 94.19 257 ALA A O 1
ATOM 1983 N N . ALA A 1 258 ? -5.469 -6.98 8.477 1 94.25 258 ALA A N 1
ATOM 1984 C CA . ALA A 1 258 ? -5.895 -7.938 7.457 1 94.25 258 ALA A CA 1
ATOM 1985 C C . ALA A 1 258 ? -4.902 -9.086 7.336 1 94.25 258 ALA A C 1
ATOM 1987 O O . ALA A 1 258 ? -5.297 -10.25 7.23 1 94.25 258 ALA A O 1
ATOM 1988 N N . LEU A 1 259 ? -3.6 -8.766 7.371 1 97.75 259 LEU A N 1
ATOM 1989 C CA . LEU A 1 259 ? -2.559 -9.781 7.277 1 97.75 259 LEU A CA 1
ATOM 1990 C C . LEU A 1 259 ? -2.617 -10.734 8.469 1 97.75 259 LEU A C 1
ATOM 1992 O O . LEU A 1 259 ? -2.523 -11.953 8.305 1 97.75 259 LEU A O 1
ATOM 1996 N N . ALA A 1 260 ? -2.76 -10.141 9.648 1 98 260 ALA A N 1
ATOM 1997 C CA . ALA A 1 260 ? -2.824 -10.961 10.859 1 98 260 ALA A CA 1
ATOM 1998 C C . ALA A 1 260 ? -3.951 -11.984 10.766 1 98 260 ALA A C 1
ATOM 2000 O O . ALA A 1 260 ? -3.756 -13.156 11.086 1 98 260 ALA A O 1
ATOM 2001 N N . THR A 1 261 ? -5.109 -11.547 10.352 1 96.69 261 THR A N 1
ATOM 2002 C CA . THR A 1 261 ? -6.254 -12.445 10.234 1 96.69 261 THR A CA 1
ATOM 2003 C C . THR A 1 261 ? -6.039 -13.453 9.117 1 96.69 261 THR A C 1
ATOM 2005 O O . THR A 1 261 ? -6.449 -14.609 9.227 1 96.69 261 THR A O 1
ATOM 2008 N N . THR A 1 262 ? -5.418 -13.023 8.023 1 97.19 262 THR A N 1
ATOM 2009 C CA . THR A 1 262 ? -5.102 -13.906 6.906 1 97.19 262 THR A CA 1
ATOM 2010 C C . THR A 1 262 ? -4.227 -15.07 7.371 1 97.19 262 THR A C 1
ATOM 2012 O O . THR A 1 262 ? -4.469 -16.219 6.992 1 97.19 262 THR A O 1
ATOM 2015 N N . PHE A 1 263 ? -3.207 -14.766 8.141 1 98.5 263 PHE A N 1
ATOM 2016 C CA . PHE A 1 263 ? -2.305 -15.805 8.617 1 98.5 263 PHE A CA 1
ATOM 2017 C C . PHE A 1 263 ? -3.031 -16.766 9.539 1 98.5 263 PHE A C 1
ATOM 2019 O O . PHE A 1 263 ? -2.74 -17.969 9.547 1 98.5 263 PHE A O 1
ATOM 2026 N N . LEU A 1 264 ? -3.971 -16.25 10.32 1 97.38 264 LEU A N 1
ATOM 2027 C CA . LEU A 1 264 ? -4.789 -17.125 11.156 1 97.38 264 LEU A CA 1
ATOM 2028 C C . LEU A 1 264 ? -5.668 -18.031 10.305 1 97.38 264 LEU A C 1
ATOM 2030 O O . LEU A 1 264 ? -5.789 -19.234 10.578 1 97.38 264 LEU A O 1
ATOM 2034 N N . GLU A 1 265 ? -6.289 -17.516 9.281 1 96 265 GLU A N 1
ATOM 2035 C CA . GLU A 1 265 ? -7.105 -18.281 8.352 1 96 265 GLU A CA 1
ATOM 2036 C C . GLU A 1 265 ? -6.281 -19.391 7.684 1 96 265 GLU A C 1
ATOM 2038 O O . GLU A 1 265 ? -6.73 -20.531 7.574 1 96 265 GLU A O 1
ATOM 2043 N N . ALA A 1 266 ? -5.078 -19.047 7.289 1 97.44 266 ALA A N 1
ATOM 2044 C CA . ALA A 1 266 ? -4.219 -19.969 6.543 1 97.44 266 ALA A CA 1
ATOM 2045 C C . ALA A 1 266 ? -3.777 -21.141 7.418 1 97.44 266 ALA A C 1
ATOM 2047 O O . ALA A 1 266 ? -3.363 -22.188 6.91 1 97.44 266 ALA A O 1
ATOM 2048 N N . GLY A 1 267 ? -3.879 -20.953 8.711 1 96.69 267 GLY A N 1
ATOM 2049 C CA . GLY A 1 267 ? -3.535 -22.016 9.641 1 96.69 267 GLY A CA 1
ATOM 2050 C C . GLY A 1 267 ? -4.73 -22.844 10.055 1 96.69 267 GLY A C 1
ATOM 2051 O O . GLY A 1 267 ? -4.59 -23.812 10.82 1 96.69 267 GLY A O 1
ATOM 2052 N N . SER A 1 268 ? -5.922 -22.594 9.547 1 95.19 268 SER A N 1
ATOM 2053 C CA . SER A 1 268 ? -7.156 -23.266 9.945 1 95.19 268 SER A CA 1
ATOM 2054 C C . SER A 1 268 ? -7.352 -24.578 9.18 1 95.19 268 SER A C 1
ATOM 2056 O O . SER A 1 268 ? -6.727 -24.781 8.141 1 95.19 268 SER A O 1
ATOM 2058 N N . GLU A 1 269 ? -8.258 -25.406 9.664 1 95.56 269 GLU A N 1
ATOM 2059 C CA . GLU A 1 269 ? -8.602 -26.656 9 1 95.56 269 GLU A CA 1
ATOM 2060 C C . GLU A 1 269 ? -9.359 -26.391 7.699 1 95.56 269 GLU A C 1
ATOM 2062 O O . GLU A 1 269 ? -9.219 -27.141 6.73 1 95.56 269 GLU A O 1
ATOM 2067 N N . ALA A 1 270 ? -10.133 -25.359 7.75 1 94.38 270 ALA A N 1
ATOM 2068 C CA . ALA A 1 270 ? -10.875 -25 6.543 1 94.38 270 ALA A CA 1
ATOM 2069 C C . ALA A 1 270 ? -9.922 -24.641 5.406 1 94.38 270 ALA A C 1
ATOM 2071 O O . ALA A 1 270 ? -10.156 -25 4.25 1 94.38 270 ALA A O 1
ATOM 2072 N N . PHE A 1 271 ? -8.875 -23.953 5.789 1 96.81 271 PHE A N 1
ATOM 2073 C CA . PHE A 1 271 ? -7.91 -23.547 4.77 1 96.81 271 PHE A CA 1
ATOM 2074 C C . PHE A 1 271 ? -7.109 -24.75 4.277 1 96.81 271 PHE A C 1
ATOM 2076 O O . PHE A 1 271 ? -6.773 -24.844 3.094 1 96.81 271 PHE A O 1
ATOM 2083 N N . LYS A 1 272 ? -6.758 -25.641 5.102 1 97.69 272 LYS A N 1
ATOM 2084 C CA . LYS A 1 272 ? -6.102 -26.875 4.691 1 97.69 272 LYS A CA 1
ATOM 2085 C C . LYS A 1 272 ? -6.969 -27.672 3.707 1 97.69 272 LYS A C 1
ATOM 2087 O O . LYS A 1 272 ? -6.473 -28.172 2.697 1 97.69 272 LYS A O 1
ATOM 2092 N N . ALA A 1 273 ? -8.25 -27.734 3.971 1 97.5 273 ALA A N 1
ATOM 2093 C CA . ALA A 1 273 ? -9.18 -28.406 3.07 1 97.5 273 ALA A CA 1
ATOM 2094 C C . ALA A 1 273 ? -9.219 -27.734 1.705 1 97.5 273 ALA A C 1
ATOM 2096 O O . ALA A 1 273 ? -9.273 -28.391 0.67 1 97.5 273 ALA A O 1
ATOM 2097 N N . TYR A 1 274 ? -9.273 -26.422 1.766 1 97.44 274 TYR A N 1
ATOM 2098 C CA . TYR A 1 274 ? -9.211 -25.641 0.534 1 97.44 274 TYR A CA 1
ATOM 2099 C C . TYR A 1 274 ? -7.969 -26 -0.276 1 97.44 274 TYR A C 1
ATOM 2101 O O . TYR A 1 274 ? -8.062 -26.281 -1.475 1 97.44 274 TYR A O 1
ATOM 2109 N N . CYS A 1 275 ? -6.746 -26.047 0.364 1 98.12 275 CYS A N 1
ATOM 2110 C CA . CYS A 1 275 ? -5.488 -26.328 -0.324 1 98.12 275 CYS A CA 1
ATOM 2111 C C . CYS A 1 275 ? -5.473 -27.75 -0.879 1 98.12 275 CYS A C 1
ATOM 2113 O O . CYS A 1 275 ? -4.988 -27.984 -1.987 1 98.12 275 CYS A O 1
ATOM 2115 N N . GLU A 1 276 ? -6.004 -28.672 -0.157 1 98.44 276 GLU A N 1
ATOM 2116 C CA . GLU A 1 276 ? -6.102 -30.047 -0.639 1 98.44 276 GLU A CA 1
ATOM 2117 C C . GLU A 1 276 ? -6.973 -30.125 -1.89 1 98.44 276 GLU A C 1
ATOM 2119 O O . GLU A 1 276 ? -6.645 -30.844 -2.836 1 98.44 276 GLU A O 1
ATOM 2124 N N . GLN A 1 277 ? -8.062 -29.391 -1.817 1 98.62 277 GLN A N 1
ATOM 2125 C CA . GLN A 1 277 ? -8.945 -29.375 -2.977 1 98.62 277 GLN A CA 1
ATOM 2126 C C . GLN A 1 277 ? -8.266 -28.719 -4.176 1 98.62 277 GLN A C 1
ATOM 2128 O O . GLN A 1 277 ? -8.516 -29.109 -5.32 1 98.62 277 GLN A O 1
ATOM 2133 N N . VAL A 1 278 ? -7.477 -27.656 -3.928 1 98.62 278 VAL A N 1
ATOM 2134 C CA . VAL A 1 278 ? -6.719 -27.016 -4.996 1 98.62 278 VAL A CA 1
ATOM 2135 C C . VAL A 1 278 ? -5.859 -28.047 -5.719 1 98.62 278 VAL A C 1
ATOM 2137 O O . VAL A 1 278 ? -5.82 -28.078 -6.953 1 98.62 278 VAL A O 1
ATOM 2140 N N . LEU A 1 279 ? -5.16 -28.906 -5.008 1 98.44 279 LEU A N 1
ATOM 2141 C CA . LEU A 1 279 ? -4.281 -29.906 -5.59 1 98.44 279 LEU A CA 1
ATOM 2142 C C . LEU A 1 279 ? -5.078 -30.938 -6.391 1 98.44 279 LEU A C 1
ATOM 2144 O O . LEU A 1 279 ? -4.672 -31.328 -7.488 1 98.44 279 LEU A O 1
ATOM 2148 N N . LYS A 1 280 ? -6.215 -31.328 -5.844 1 98.69 280 LYS A N 1
ATOM 2149 C CA . LYS A 1 280 ? -7.086 -32.25 -6.57 1 98.69 280 LYS A CA 1
ATOM 2150 C C . LYS A 1 280 ? -7.582 -31.641 -7.871 1 98.69 280 LYS A C 1
ATOM 2152 O O . LYS A 1 280 ? -7.625 -32.312 -8.906 1 98.69 280 LYS A O 1
ATOM 2157 N N . ASN A 1 281 ? -7.973 -30.391 -7.727 1 98.81 281 ASN A N 1
ATOM 2158 C CA . ASN A 1 281 ? -8.492 -29.688 -8.891 1 98.81 281 ASN A CA 1
ATOM 2159 C C . ASN A 1 281 ? -7.418 -29.516 -9.961 1 98.81 281 ASN A C 1
ATOM 2161 O O . ASN A 1 281 ? -7.711 -29.578 -11.156 1 98.81 281 ASN A O 1
ATOM 2165 N N . ALA A 1 282 ? -6.172 -29.219 -9.562 1 98.69 282 ALA A N 1
ATOM 2166 C CA . ALA A 1 282 ? -5.082 -29.094 -10.523 1 98.69 282 ALA A CA 1
ATOM 2167 C C . ALA A 1 282 ? -4.863 -30.391 -11.289 1 98.69 282 ALA A C 1
ATOM 2169 O O . ALA A 1 282 ? -4.695 -30.375 -12.516 1 98.69 282 ALA A O 1
ATOM 2170 N N . LYS A 1 283 ? -4.902 -31.5 -10.625 1 98.62 283 LYS A N 1
ATOM 2171 C CA . LYS A 1 283 ? -4.746 -32.812 -11.25 1 98.62 283 LYS A CA 1
ATOM 2172 C C . LYS A 1 283 ? -5.891 -33.094 -12.219 1 98.62 283 LYS A C 1
ATOM 2174 O O . LYS A 1 283 ? -5.676 -33.656 -13.297 1 98.62 283 LYS A O 1
ATOM 2179 N N . ALA A 1 284 ? -7.078 -32.75 -11.789 1 98.81 284 ALA A N 1
ATOM 2180 C CA . ALA A 1 284 ? -8.25 -32.938 -12.641 1 98.81 284 ALA A CA 1
ATOM 2181 C C . ALA A 1 284 ? -8.156 -32.094 -13.906 1 98.81 284 ALA A C 1
ATOM 2183 O O . ALA A 1 284 ? -8.508 -32.562 -15 1 98.81 284 ALA A O 1
ATOM 2184 N N . LEU A 1 285 ? -7.77 -30.844 -13.75 1 98.69 285 LEU A N 1
ATOM 2185 C CA . LEU A 1 285 ? -7.562 -29.953 -14.891 1 98.69 285 LEU A CA 1
ATOM 2186 C C . LEU A 1 285 ? -6.555 -30.547 -15.867 1 98.69 285 LEU A C 1
ATOM 2188 O O . LEU A 1 285 ? -6.789 -30.547 -17.078 1 98.69 285 LEU A O 1
ATOM 2192 N N . GLU A 1 286 ? -5.422 -31.031 -15.359 1 98.69 286 GLU A N 1
ATOM 2193 C CA . GLU A 1 286 ? -4.387 -31.656 -16.172 1 98.69 286 GLU A CA 1
ATOM 2194 C C . GLU A 1 286 ? -4.934 -32.875 -16.922 1 98.69 286 GLU A C 1
ATOM 2196 O O . GLU A 1 286 ? -4.66 -33.062 -18.109 1 98.69 286 GLU A O 1
ATOM 2201 N N . LYS A 1 287 ? -5.684 -33.688 -16.188 1 98.44 287 LYS A N 1
ATOM 2202 C CA . LYS A 1 287 ? -6.285 -34.844 -16.797 1 98.44 287 LYS A CA 1
ATOM 2203 C C . LYS A 1 287 ? -7.184 -34.469 -17.969 1 98.44 287 LYS A C 1
ATOM 2205 O O . LYS A 1 287 ? -7.176 -35.125 -19.016 1 98.44 287 LYS A O 1
ATOM 2210 N N . GLY A 1 288 ? -8.008 -33.438 -17.781 1 98.38 288 GLY A N 1
ATOM 2211 C CA . GLY A 1 288 ? -8.859 -32.969 -18.859 1 98.38 288 GLY A CA 1
ATOM 2212 C C . GLY A 1 288 ? -8.07 -32.531 -20.094 1 98.38 288 GLY A C 1
ATOM 2213 O O . GLY A 1 288 ? -8.469 -32.812 -21.219 1 98.38 288 GLY A O 1
ATOM 2214 N N . LEU A 1 289 ? -7.016 -31.828 -19.875 1 98.38 289 LEU A N 1
ATOM 2215 C CA . LEU A 1 289 ? -6.152 -31.422 -20.984 1 98.38 289 LEU A CA 1
ATOM 2216 C C . LEU A 1 289 ? -5.602 -32.625 -21.719 1 98.38 289 LEU A C 1
ATOM 2218 O O . LEU A 1 289 ? -5.605 -32.656 -22.953 1 98.38 289 LEU A O 1
ATOM 2222 N N . HIS A 1 290 ? -5.168 -33.656 -21 1 97.94 290 HIS A N 1
ATOM 2223 C CA . HIS A 1 290 ? -4.648 -34.875 -21.594 1 97.94 290 HIS A CA 1
ATOM 2224 C C . HIS A 1 290 ? -5.73 -35.594 -22.391 1 97.94 290 HIS A C 1
ATOM 2226 O O . HIS A 1 290 ? -5.469 -36.125 -23.469 1 97.94 290 HIS A O 1
ATOM 2232 N N . ASP A 1 291 ? -6.848 -35.625 -21.797 1 97.75 291 ASP A N 1
ATOM 2233 C CA . ASP A 1 291 ? -7.969 -36.25 -22.484 1 97.75 291 ASP A CA 1
ATOM 2234 C C . ASP A 1 291 ? -8.219 -35.625 -23.844 1 97.75 291 ASP A C 1
ATOM 2236 O O . ASP A 1 291 ? -8.672 -36.281 -24.781 1 97.75 291 ASP A O 1
ATOM 2240 N N . ALA A 1 292 ? -7.953 -34.375 -23.953 1 96.94 292 ALA A N 1
ATOM 2241 C CA . ALA A 1 292 ? -8.164 -33.625 -25.188 1 96.94 292 ALA A CA 1
ATOM 2242 C C . ALA A 1 292 ? -6.918 -33.656 -26.078 1 96.94 292 ALA A C 1
ATOM 2244 O O . ALA A 1 292 ? -6.879 -33.031 -27.125 1 96.94 292 ALA A O 1
ATOM 2245 N N . GLY A 1 293 ? -5.906 -34.344 -25.609 1 96.5 293 GLY A N 1
ATOM 2246 C CA . GLY A 1 293 ? -4.723 -34.562 -26.422 1 96.5 293 GLY A CA 1
ATOM 2247 C C . GLY A 1 293 ? -3.67 -33.469 -26.25 1 96.5 293 GLY A C 1
ATOM 2248 O O . GLY A 1 293 ? -2.773 -33.344 -27.094 1 96.5 293 GLY A O 1
ATOM 2249 N N . VAL A 1 294 ? -3.768 -32.688 -25.25 1 97.19 294 VAL A N 1
ATOM 2250 C CA . VAL A 1 294 ? -2.779 -31.656 -25.016 1 97.19 294 VAL A CA 1
ATOM 2251 C C . VAL A 1 294 ? -1.782 -32.125 -23.953 1 97.19 294 VAL A C 1
ATOM 2253 O O . VAL A 1 294 ? -2.176 -32.531 -22.859 1 97.19 294 VAL A O 1
ATOM 2256 N N . ARG A 1 295 ? -0.576 -32 -24.328 1 95.56 295 ARG A N 1
ATOM 2257 C CA . ARG A 1 295 ? 0.479 -32.375 -23.391 1 95.56 295 ARG A CA 1
ATOM 2258 C C . ARG A 1 295 ? 0.731 -31.234 -22.391 1 95.56 295 ARG A C 1
ATOM 2260 O O . ARG A 1 295 ? 0.647 -30.062 -22.734 1 95.56 295 ARG A O 1
ATOM 2267 N N . THR A 1 296 ? 1.048 -31.625 -21.172 1 97.31 296 THR A N 1
ATOM 2268 C CA . THR A 1 296 ? 1.451 -30.656 -20.156 1 97.31 296 THR A CA 1
ATOM 2269 C C . THR A 1 296 ? 2.936 -30.797 -19.828 1 97.31 296 THR A C 1
ATOM 2271 O O . THR A 1 296 ? 3.465 -31.922 -19.781 1 97.31 296 THR A O 1
ATOM 2274 N N . LEU A 1 297 ? 3.59 -29.688 -19.688 1 95.69 297 LEU A N 1
ATOM 2275 C CA . LEU A 1 297 ? 5.012 -29.656 -19.375 1 95.69 297 LEU A CA 1
ATOM 2276 C C . LEU A 1 297 ? 5.262 -30.219 -17.969 1 95.69 297 LEU A C 1
ATOM 2278 O O . LEU A 1 297 ? 4.516 -29.922 -17.031 1 95.69 297 LEU A O 1
ATOM 2282 N N . CYS A 1 298 ? 6.414 -31 -17.734 1 92.88 298 CYS A N 1
ATOM 2283 C CA . CYS A 1 298 ? 6.848 -31.641 -16.5 1 92.88 298 CYS A CA 1
ATOM 2284 C C . CYS A 1 298 ? 5.887 -32.75 -16.094 1 92.88 298 CYS A C 1
ATOM 2286 O O . CYS A 1 298 ? 6.258 -33.656 -15.344 1 92.88 298 CYS A O 1
ATOM 2288 N N . GLY A 1 299 ? 4.578 -32.75 -16.609 1 84.31 299 GLY A N 1
ATOM 2289 C CA . GLY A 1 299 ? 3.555 -33.75 -16.344 1 84.31 299 GLY A CA 1
ATOM 2290 C C . GLY A 1 299 ? 3.344 -34 -14.867 1 84.31 299 GLY A C 1
ATOM 2291 O O . GLY A 1 299 ? 4.191 -33.656 -14.039 1 84.31 299 GLY A O 1
ATOM 2292 N N . ASN A 1 300 ? 2.195 -34.438 -14.453 1 90.5 300 ASN A N 1
ATOM 2293 C CA . ASN A 1 300 ? 1.837 -34.844 -13.094 1 90.5 300 ASN A CA 1
ATOM 2294 C C . ASN A 1 300 ? 2.072 -33.719 -12.086 1 90.5 300 ASN A C 1
ATOM 2296 O O . ASN A 1 300 ? 2.836 -33.906 -11.141 1 90.5 300 ASN A O 1
ATOM 2300 N N . THR A 1 301 ? 1.299 -32.719 -12.234 1 97.38 301 THR A N 1
ATOM 2301 C CA . THR A 1 301 ? 1.47 -31.547 -11.383 1 97.38 301 THR A CA 1
ATOM 2302 C C . THR A 1 301 ? 1.356 -31.922 -9.914 1 97.38 301 THR A C 1
ATOM 2304 O O . THR A 1 301 ? 0.545 -32.781 -9.547 1 97.38 301 THR A O 1
ATOM 2307 N N . GLU A 1 302 ? 2.184 -31.375 -9.047 1 97.38 302 GLU A N 1
ATOM 2308 C CA . GLU A 1 302 ? 2.193 -31.609 -7.605 1 97.38 302 GLU A CA 1
ATOM 2309 C C . GLU A 1 302 ? 1.737 -30.359 -6.844 1 97.38 302 GLU A C 1
ATOM 2311 O O . GLU A 1 302 ? 1.706 -30.359 -5.609 1 97.38 302 GLU A O 1
ATOM 2316 N N . ASN A 1 303 ? 1.407 -29.312 -7.512 1 96.75 303 ASN A N 1
ATOM 2317 C CA . ASN A 1 303 ? 0.966 -28.078 -6.871 1 96.75 303 ASN A CA 1
ATOM 2318 C C . ASN A 1 303 ? -0.237 -27.469 -7.59 1 96.75 303 ASN A C 1
ATOM 2320 O O . ASN A 1 303 ? -1.057 -28.203 -8.156 1 96.75 303 ASN A O 1
ATOM 2324 N N . HIS A 1 304 ? -0.426 -26.172 -7.539 1 97.56 304 HIS A N 1
ATOM 2325 C CA . HIS A 1 304 ? -1.629 -25.516 -8.055 1 97.56 304 HIS A CA 1
ATOM 2326 C C . HIS A 1 304 ? -1.525 -25.281 -9.555 1 97.56 304 HIS A C 1
ATOM 2328 O O . HIS A 1 304 ? -2.516 -24.938 -10.203 1 97.56 304 HIS A O 1
ATOM 2334 N N . LEU A 1 305 ? -0.385 -25.562 -10.188 1 97.31 305 LEU A N 1
ATOM 2335 C CA . LEU A 1 305 ? -0.055 -25.125 -11.547 1 97.31 305 LEU A CA 1
ATOM 2336 C C . LEU A 1 305 ? -0.21 -26.281 -12.531 1 97.31 305 LEU A C 1
ATOM 2338 O O . LEU A 1 305 ? 0.166 -27.422 -12.227 1 97.31 305 LEU A O 1
ATOM 2342 N N . VAL A 1 306 ? -0.795 -25.984 -13.656 1 98.25 306 VAL A N 1
ATOM 2343 C CA . VAL A 1 306 ? -0.794 -26.859 -14.828 1 98.25 306 VAL A CA 1
ATOM 2344 C C . VAL A 1 306 ? -0.248 -26.109 -16.031 1 98.25 306 VAL A C 1
ATOM 2346 O O . VAL A 1 306 ? -0.664 -24.984 -16.312 1 98.25 306 VAL A O 1
ATOM 2349 N N . LEU A 1 307 ? 0.701 -26.703 -16.766 1 98 307 LEU A N 1
ATOM 2350 C CA . LEU A 1 307 ? 1.414 -26 -17.828 1 98 307 LEU A CA 1
ATOM 2351 C C . LEU A 1 307 ? 1.177 -26.688 -19.172 1 98 307 LEU A C 1
ATOM 2353 O O . LEU A 1 307 ? 2.066 -27.359 -19.703 1 98 307 LEU A O 1
ATOM 2357 N N . PRO A 1 308 ? 0.061 -26.5 -19.797 1 97.94 308 PRO A N 1
ATOM 2358 C CA . PRO A 1 308 ? -0.134 -27.047 -21.141 1 97.94 308 PRO A CA 1
ATOM 2359 C C . PRO A 1 308 ? 0.819 -26.453 -22.172 1 97.94 308 PRO A C 1
ATOM 2361 O O . PRO A 1 308 ? 1.076 -25.234 -22.141 1 97.94 308 PRO A O 1
ATOM 2364 N N . CYS A 1 309 ? 1.32 -27.266 -23.016 1 95.94 309 CYS A N 1
ATOM 2365 C CA . CYS A 1 309 ? 2.182 -26.844 -24.125 1 95.94 309 CYS A CA 1
ATOM 2366 C C . CYS A 1 309 ? 1.356 -26.344 -25.297 1 95.94 309 CYS A C 1
ATOM 2368 O O . CYS A 1 309 ? 0.322 -26.938 -25.625 1 95.94 309 CYS A O 1
ATOM 2370 N N . LEU A 1 310 ? 1.832 -25.297 -25.781 1 95.56 310 LEU A N 1
ATOM 2371 C CA . LEU A 1 310 ? 1.197 -24.781 -27 1 95.56 310 LEU A CA 1
ATOM 2372 C C . LEU A 1 310 ? 1.867 -25.344 -28.25 1 95.56 310 LEU A C 1
ATOM 2374 O O . LEU A 1 310 ? 3.031 -25.75 -28.203 1 95.56 310 LEU A O 1
ATOM 2378 N N . PRO A 1 311 ? 1.044 -25.375 -29.312 1 88.75 311 PRO A N 1
ATOM 2379 C CA . PRO A 1 311 ? 1.661 -25.828 -30.562 1 88.75 311 PRO A CA 1
ATOM 2380 C C . PRO A 1 311 ? 2.861 -24.969 -30.969 1 88.75 311 PRO A C 1
ATOM 2382 O O . PRO A 1 311 ? 2.896 -23.781 -30.688 1 88.75 311 PRO A O 1
ATOM 2385 N N . GLU A 1 312 ? 3.777 -25.688 -31.656 1 81.5 312 GLU A N 1
ATOM 2386 C CA . GLU A 1 312 ? 4.969 -24.984 -32.125 1 81.5 312 GLU A CA 1
ATOM 2387 C C . GLU A 1 312 ? 4.598 -23.781 -33 1 81.5 312 GLU A C 1
ATOM 2389 O O . GLU A 1 312 ? 3.688 -23.859 -33.812 1 81.5 312 GLU A O 1
ATOM 2394 N N . GLY A 1 313 ? 5.285 -22.672 -32.781 1 81.44 313 GLY A N 1
ATOM 2395 C CA . GLY A 1 313 ? 5.059 -21.469 -33.562 1 81.44 313 GLY A CA 1
ATOM 2396 C C . GLY A 1 313 ? 3.957 -20.594 -33.031 1 81.44 313 GLY A C 1
ATOM 2397 O O . GLY A 1 313 ? 3.76 -19.469 -33.5 1 81.44 313 GLY A O 1
ATOM 2398 N N . THR A 1 314 ? 3.27 -21.094 -32.062 1 85.75 314 THR A N 1
ATOM 2399 C CA . THR A 1 314 ? 2.205 -20.297 -31.453 1 85.75 314 THR A CA 1
ATOM 2400 C C . THR A 1 314 ? 2.77 -19.328 -30.422 1 85.75 314 THR A C 1
ATOM 2402 O O . THR A 1 314 ? 3.463 -19.75 -29.484 1 85.75 314 THR A O 1
ATOM 2405 N N . ALA A 1 315 ? 2.486 -18.062 -30.656 1 87.19 315 ALA A N 1
ATOM 2406 C CA . ALA A 1 315 ? 2.844 -17.094 -29.609 1 87.19 315 ALA A CA 1
ATOM 2407 C C . ALA A 1 315 ? 1.878 -17.172 -28.438 1 87.19 315 ALA A C 1
ATOM 2409 O O . ALA A 1 315 ? 0.663 -17.062 -28.609 1 87.19 315 ALA A O 1
ATOM 2410 N N . PRO A 1 316 ? 2.391 -17.344 -27.25 1 89.88 316 PRO A N 1
ATOM 2411 C CA . PRO A 1 316 ? 1.503 -17.484 -26.094 1 89.88 316 PRO A CA 1
ATOM 2412 C C . PRO A 1 316 ? 0.526 -16.312 -25.953 1 89.88 316 PRO A C 1
ATOM 2414 O O . PRO A 1 316 ? -0.646 -16.516 -25.625 1 89.88 316 PRO A O 1
ATOM 2417 N N . ASP A 1 317 ? 0.967 -15.133 -26.297 1 87.31 317 ASP A N 1
ATOM 2418 C CA . ASP A 1 317 ? 0.132 -13.945 -26.156 1 87.31 317 ASP A CA 1
ATOM 2419 C C . ASP A 1 317 ? -1.075 -14 -27.094 1 87.31 317 ASP A C 1
ATOM 2421 O O . ASP A 1 317 ? -2.152 -13.5 -26.75 1 87.31 317 ASP A O 1
ATOM 2425 N N . ASP A 1 318 ? -0.897 -14.555 -28.25 1 87.19 318 ASP A N 1
ATOM 2426 C CA . ASP A 1 318 ? -2.004 -14.703 -29.188 1 87.19 318 ASP A CA 1
ATOM 2427 C C . ASP A 1 318 ? -3.076 -15.633 -28.641 1 87.19 318 ASP A C 1
ATOM 2429 O O . ASP A 1 318 ? -4.27 -15.344 -28.734 1 87.19 318 ASP A O 1
ATOM 2433 N N . MET A 1 319 ? -2.637 -16.703 -28.109 1 91.31 319 MET A N 1
ATOM 2434 C CA . MET A 1 319 ? -3.553 -17.672 -27.5 1 91.31 319 MET A CA 1
ATOM 2435 C C . MET A 1 319 ? -4.285 -17.062 -26.312 1 91.31 319 MET A C 1
ATOM 2437 O O . MET A 1 319 ? -5.488 -17.266 -26.156 1 91.31 319 MET A O 1
ATOM 2441 N N . VAL A 1 320 ? -3.551 -16.312 -25.516 1 92.12 320 VAL A N 1
ATOM 2442 C CA . VAL A 1 320 ? -4.113 -15.648 -24.344 1 92.12 320 VAL A CA 1
ATOM 2443 C C . VAL A 1 320 ? -5.238 -14.703 -24.766 1 92.12 320 VAL A C 1
ATOM 2445 O O . VAL A 1 320 ? -6.297 -14.672 -24.141 1 92.12 320 VAL A O 1
ATOM 2448 N N . GLY A 1 321 ? -5.008 -13.945 -25.797 1 89 321 GLY A N 1
ATOM 2449 C CA . GLY A 1 321 ? -6.02 -13.031 -26.297 1 89 321 GLY A CA 1
ATOM 2450 C C . GLY A 1 321 ? -7.293 -13.734 -26.734 1 89 321 GLY A C 1
ATOM 2451 O O . GLY A 1 321 ? -8.398 -13.305 -26.406 1 89 321 GLY A O 1
ATOM 2452 N N . LYS A 1 322 ? -7.152 -14.812 -27.5 1 90.44 322 LYS A N 1
ATOM 2453 C CA . LYS A 1 322 ? -8.305 -15.578 -27.969 1 90.44 322 LYS A CA 1
ATOM 2454 C C . LYS A 1 322 ? -9.062 -16.203 -26.812 1 90.44 322 LYS A C 1
ATOM 2456 O O . LYS A 1 322 ? -10.297 -16.25 -26.828 1 90.44 322 LYS A O 1
ATOM 2461 N N . MET A 1 323 ? -8.367 -16.656 -25.875 1 92.75 323 MET A N 1
ATOM 2462 C CA . MET A 1 323 ? -8.984 -17.281 -24.719 1 92.75 323 MET A CA 1
ATOM 2463 C C . MET A 1 323 ? -9.766 -16.25 -23.891 1 92.75 323 MET A C 1
ATOM 2465 O O . MET A 1 323 ? -10.82 -16.562 -23.344 1 92.75 323 MET A O 1
ATOM 2469 N N . ARG A 1 324 ? -9.18 -15.125 -23.844 1 90.19 324 ARG A N 1
ATOM 2470 C CA . ARG A 1 324 ? -9.875 -14.055 -23.141 1 90.19 324 ARG A CA 1
ATOM 2471 C C . ARG A 1 324 ? -11.25 -13.797 -23.75 1 90.19 324 ARG A C 1
ATOM 2473 O O . ARG A 1 324 ? -12.227 -13.594 -23.031 1 90.19 324 ARG A O 1
ATOM 2480 N N . GLU A 1 325 ? -11.297 -13.797 -25 1 86.81 325 GLU A N 1
ATOM 2481 C CA . GLU A 1 325 ? -12.547 -13.578 -25.703 1 86.81 325 GLU A CA 1
ATOM 2482 C C . GLU A 1 325 ? -13.547 -14.695 -25.422 1 86.81 325 GLU A C 1
ATOM 2484 O O . GLU A 1 325 ? -14.766 -14.477 -25.469 1 86.81 325 GLU A O 1
ATOM 2489 N N . ALA A 1 326 ? -13.031 -15.82 -25.062 1 90.62 326 ALA A N 1
ATOM 2490 C CA . ALA A 1 326 ? -13.883 -16.969 -24.781 1 90.62 326 ALA A CA 1
ATOM 2491 C C . ALA A 1 326 ? -14.258 -17.047 -23.312 1 90.62 326 ALA A C 1
ATOM 2493 O O . ALA A 1 326 ? -15 -17.938 -22.891 1 90.62 326 ALA A O 1
ATOM 2494 N N . GLY A 1 327 ? -13.672 -16.125 -22.469 1 89.38 327 GLY A N 1
ATOM 2495 C CA . GLY A 1 327 ? -14.047 -16.062 -21.078 1 89.38 327 GLY A CA 1
ATOM 2496 C C . GLY A 1 327 ? -13 -16.656 -20.141 1 89.38 327 GLY A C 1
ATOM 2497 O O . GLY A 1 327 ? -13.219 -16.766 -18.938 1 89.38 327 GLY A O 1
ATOM 2498 N N . PHE A 1 328 ? -11.867 -17.031 -20.734 1 92.19 328 PHE A N 1
ATOM 2499 C CA . PHE A 1 328 ? -10.758 -17.531 -19.938 1 92.19 328 PHE A CA 1
ATOM 2500 C C . PHE A 1 328 ? -9.758 -16.406 -19.641 1 92.19 328 PHE A C 1
ATOM 2502 O O . PHE A 1 328 ? -9.43 -15.625 -20.531 1 92.19 328 PHE A O 1
ATOM 2509 N N . LEU A 1 329 ? -9.398 -16.359 -18.406 1 91.25 329 LEU A N 1
ATOM 2510 C CA . LEU A 1 329 ? -8.242 -15.539 -18.062 1 91.25 329 LEU A CA 1
ATOM 2511 C C . LEU A 1 329 ? -7.039 -16.406 -17.734 1 91.25 329 LEU A C 1
ATOM 2513 O O . LEU A 1 329 ? -7.051 -17.156 -16.75 1 91.25 329 LEU A O 1
ATOM 2517 N N . VAL A 1 330 ? -6.059 -16.359 -18.625 1 93.56 330 VAL A N 1
ATOM 2518 C CA . VAL A 1 330 ? -4.902 -17.234 -18.484 1 93.56 330 VAL A CA 1
ATOM 2519 C C . VAL A 1 330 ? -3.617 -16.422 -18.672 1 93.56 330 VAL A C 1
ATOM 2521 O O . VAL A 1 330 ? -3.66 -15.266 -19.078 1 93.56 330 VAL A O 1
ATOM 2524 N N . LYS A 1 331 ? -2.502 -17.047 -18.25 1 92.56 331 LYS A N 1
ATOM 2525 C CA . LYS A 1 331 ? -1.191 -16.422 -18.422 1 92.56 331 LYS A CA 1
ATOM 2526 C C . LYS A 1 331 ? -0.324 -17.234 -19.375 1 92.56 331 LYS A C 1
ATOM 2528 O O . LYS A 1 331 ? -0.232 -18.453 -19.266 1 92.56 331 LYS A O 1
ATOM 2533 N N . GLY A 1 332 ? 0.2 -16.469 -20.391 1 92.69 332 GLY A N 1
ATOM 2534 C CA . GLY A 1 332 ? 1.187 -17.094 -21.266 1 92.69 332 GLY A CA 1
ATOM 2535 C C . GLY A 1 332 ? 2.602 -17 -20.719 1 92.69 332 GLY A C 1
ATOM 2536 O O . GLY A 1 332 ? 2.914 -16.109 -19.938 1 92.69 332 GLY A O 1
ATOM 2537 N N . ASP A 1 333 ? 3.406 -17.984 -21.094 1 92.5 333 ASP A N 1
ATOM 2538 C CA . ASP A 1 333 ? 4.805 -18 -20.672 1 92.5 333 ASP A CA 1
ATOM 2539 C C . ASP A 1 333 ? 5.664 -18.797 -21.656 1 92.5 333 ASP A C 1
ATOM 2541 O O . ASP A 1 333 ? 5.141 -19.469 -22.547 1 92.5 333 ASP A O 1
ATOM 2545 N N . THR A 1 334 ? 6.895 -18.578 -21.609 1 92 334 THR A N 1
ATOM 2546 C CA . THR A 1 334 ? 7.891 -19.375 -22.312 1 92 334 THR A CA 1
ATOM 2547 C C . THR A 1 334 ? 8.844 -20.047 -21.328 1 92 334 THR A C 1
ATOM 2549 O O . THR A 1 334 ? 9.594 -19.375 -20.625 1 92 334 THR A O 1
ATOM 2552 N N . MET A 1 335 ? 8.805 -21.328 -21.297 1 94.06 335 MET A N 1
ATOM 2553 C CA . MET A 1 335 ? 9.688 -22.078 -20.406 1 94.06 335 MET A CA 1
ATOM 2554 C C . MET A 1 335 ? 11.078 -22.219 -21.016 1 94.06 335 MET A C 1
ATOM 2556 O O . MET A 1 335 ? 11.234 -22.719 -22.125 1 94.06 335 MET A O 1
ATOM 2560 N N . LEU A 1 336 ? 12.031 -21.75 -20.219 1 93.75 336 LEU A N 1
ATOM 2561 C CA . LEU A 1 336 ? 13.422 -21.938 -20.609 1 93.75 336 LEU A CA 1
ATOM 2562 C C . LEU A 1 336 ? 13.906 -23.344 -20.266 1 93.75 336 LEU A C 1
ATOM 2564 O O . LEU A 1 336 ? 13.328 -24 -19.391 1 93.75 336 LEU A O 1
ATOM 2568 N N . THR A 1 337 ? 14.938 -23.766 -20.984 1 95.62 337 THR A N 1
ATOM 2569 C CA . THR A 1 337 ? 15.609 -25.016 -20.656 1 95.62 337 THR A CA 1
ATOM 2570 C C . THR A 1 337 ? 17.109 -24.797 -20.484 1 95.62 337 THR A C 1
ATOM 2572 O O . THR A 1 337 ? 17.594 -23.672 -20.609 1 95.62 337 THR A O 1
ATOM 2575 N N . SER A 1 338 ? 17.766 -25.875 -20.047 1 94 338 SER A N 1
ATOM 2576 C CA . SER A 1 338 ? 19.219 -25.828 -19.891 1 94 338 SER A CA 1
ATOM 2577 C C . SER A 1 338 ? 19.922 -25.703 -21.234 1 94 338 SER A C 1
ATOM 2579 O O . SER A 1 338 ? 21.109 -25.375 -21.281 1 94 338 SER A O 1
ATOM 2581 N N . ASP A 1 339 ? 19.141 -25.953 -22.297 1 92.56 339 ASP A N 1
ATOM 2582 C CA . ASP A 1 339 ? 19.609 -25.734 -23.656 1 92.56 339 ASP A CA 1
ATOM 2583 C C . ASP A 1 339 ? 19.047 -24.422 -24.234 1 92.56 339 ASP A C 1
ATOM 2585 O O . ASP A 1 339 ? 17.859 -24.328 -24.516 1 92.56 339 ASP A O 1
ATOM 2589 N N . ASP A 1 340 ? 19.906 -23.453 -24.438 1 86.94 340 ASP A N 1
ATOM 2590 C CA . ASP A 1 340 ? 19.516 -22.109 -24.859 1 86.94 340 ASP A CA 1
ATOM 2591 C C . ASP A 1 340 ? 18.719 -22.156 -26.156 1 86.94 340 ASP A C 1
ATOM 2593 O O . ASP A 1 340 ? 17.922 -21.25 -26.438 1 86.94 340 ASP A O 1
ATOM 2597 N N . GLY A 1 341 ? 18.828 -23.141 -26.891 1 88.12 341 GLY A N 1
ATOM 2598 C CA . GLY A 1 341 ? 18.156 -23.234 -28.172 1 88.12 341 GLY A CA 1
ATOM 2599 C C . GLY A 1 341 ? 16.781 -23.875 -28.078 1 88.12 341 GLY A C 1
ATOM 2600 O O . GLY A 1 341 ? 16.047 -23.938 -29.062 1 88.12 341 GLY A O 1
ATOM 2601 N N . VAL A 1 342 ? 16.453 -24.328 -26.891 1 92.94 342 VAL A N 1
ATOM 2602 C CA . VAL A 1 342 ? 15.195 -25.062 -26.734 1 92.94 342 VAL A CA 1
ATOM 2603 C C . VAL A 1 342 ? 14.312 -24.359 -25.703 1 92.94 342 VAL A C 1
ATOM 2605 O O . VAL A 1 342 ? 14.711 -24.203 -24.547 1 92.94 342 VAL A O 1
ATOM 2608 N N . THR A 1 343 ? 13.195 -23.859 -26.078 1 93.19 343 THR A N 1
ATOM 2609 C CA . THR A 1 343 ? 12.195 -23.266 -25.203 1 93.19 343 THR A CA 1
ATOM 2610 C C . THR A 1 343 ? 10.82 -23.875 -25.469 1 93.19 343 THR A C 1
ATOM 2612 O O . THR A 1 343 ? 10.586 -24.438 -26.531 1 93.19 343 THR A O 1
ATOM 2615 N N . PHE A 1 344 ? 9.945 -23.828 -24.531 1 93.75 344 PHE A N 1
ATOM 2616 C CA . PHE A 1 344 ? 8.586 -24.328 -24.688 1 93.75 344 PHE A CA 1
ATOM 2617 C C . PHE A 1 344 ? 7.57 -23.234 -24.453 1 93.75 344 PHE A C 1
ATOM 2619 O O . PHE A 1 344 ? 7.492 -22.656 -23.359 1 93.75 344 PHE A O 1
ATOM 2626 N N . PRO A 1 345 ? 6.828 -22.844 -25.516 1 95.12 345 PRO A N 1
ATOM 2627 C CA . PRO A 1 345 ? 5.68 -21.969 -25.25 1 95.12 345 PRO A CA 1
ATOM 2628 C C . PRO A 1 345 ? 4.586 -22.672 -24.438 1 95.12 345 PRO A C 1
ATOM 2630 O O . PRO A 1 345 ? 4.156 -23.766 -24.797 1 95.12 345 PRO A O 1
ATOM 2633 N N . ILE A 1 346 ? 4.152 -22.047 -23.328 1 96.12 346 ILE A N 1
ATOM 2634 C CA . ILE A 1 346 ? 3.197 -22.703 -22.453 1 96.12 346 ILE A CA 1
ATOM 2635 C C . ILE A 1 346 ? 2.18 -21.688 -21.938 1 96.12 346 ILE A C 1
ATOM 2637 O O . ILE A 1 346 ? 2.346 -20.484 -22.141 1 96.12 346 ILE A O 1
ATOM 2641 N N . LEU A 1 347 ? 1.118 -22.203 -21.422 1 96 347 LEU A N 1
ATOM 2642 C CA . LEU A 1 347 ? 0.257 -21.453 -20.516 1 96 347 LEU A CA 1
ATOM 2643 C C . LEU A 1 347 ? 0.532 -21.812 -19.062 1 96 347 LEU A C 1
ATOM 2645 O O . LEU A 1 347 ? 0.972 -22.922 -18.766 1 96 347 LEU A O 1
ATOM 2649 N N . ARG A 1 348 ? 0.407 -20.844 -18.172 1 96.12 348 ARG A N 1
ATOM 2650 C CA . ARG A 1 348 ? 0.444 -21.078 -16.734 1 96.12 348 ARG A CA 1
ATOM 2651 C C . ARG A 1 348 ? -0.956 -21.016 -16.141 1 96.12 348 ARG A C 1
ATOM 2653 O O . ARG A 1 348 ? -1.476 -19.938 -15.859 1 96.12 348 ARG A O 1
ATOM 2660 N N . LEU A 1 349 ? -1.534 -22.188 -15.891 1 96.88 349 LEU A N 1
ATOM 2661 C CA . LEU A 1 349 ? -2.896 -22.266 -15.375 1 96.88 349 LEU A CA 1
ATOM 2662 C C . LEU A 1 349 ? -2.896 -22.641 -13.898 1 96.88 349 LEU A C 1
ATOM 2664 O O . LEU A 1 349 ? -2.176 -23.547 -13.484 1 96.88 349 LEU A O 1
ATOM 2668 N N . SER A 1 350 ? -3.691 -21.938 -13.133 1 97.38 350 SER A N 1
ATOM 2669 C CA . SER A 1 350 ? -3.734 -22.188 -11.695 1 97.38 350 SER A CA 1
ATOM 2670 C C . SER A 1 350 ? -5.129 -22.625 -11.25 1 97.38 350 SER A C 1
ATOM 2672 O O . SER A 1 350 ? -6.129 -22.094 -11.734 1 97.38 350 SER A O 1
ATOM 2674 N N . ALA A 1 351 ? -5.219 -23.547 -10.32 1 98.25 351 ALA A N 1
ATOM 2675 C CA . ALA A 1 351 ? -6.484 -24.047 -9.789 1 98.25 351 ALA A CA 1
ATOM 2676 C C . ALA A 1 351 ? -6.91 -23.25 -8.547 1 98.25 351 ALA A C 1
ATOM 2678 O O . ALA A 1 351 ? -7.926 -23.562 -7.93 1 98.25 351 ALA A O 1
ATOM 2679 N N . LEU A 1 352 ? -6.219 -22.172 -8.211 1 97.12 352 LEU A N 1
ATOM 2680 C CA . LEU A 1 352 ? -6.469 -21.422 -6.988 1 97.12 352 LEU A CA 1
ATOM 2681 C C . LEU A 1 352 ? -7.844 -20.766 -7.027 1 97.12 352 LEU A C 1
ATOM 2683 O O . LEU A 1 352 ? -8.734 -21.141 -6.258 1 97.12 352 LEU A O 1
ATOM 2687 N N . ASP A 1 353 ? -8.094 -19.938 -7.926 1 94.94 353 ASP A N 1
ATOM 2688 C CA . ASP A 1 353 ? -9.32 -19.141 -7.984 1 94.94 353 ASP A CA 1
ATOM 2689 C C . ASP A 1 353 ? -10.531 -20.031 -8.234 1 94.94 353 ASP A C 1
ATOM 2691 O O . ASP A 1 353 ? -11.555 -19.906 -7.559 1 94.94 353 ASP A O 1
ATOM 2695 N N . PRO A 1 354 ? -10.438 -21.031 -9.164 1 96.62 354 PRO A N 1
ATOM 2696 C CA . PRO A 1 354 ? -11.594 -21.922 -9.352 1 96.62 354 PRO A CA 1
ATOM 2697 C C . PRO A 1 354 ? -11.992 -22.641 -8.07 1 96.62 354 PRO A C 1
ATOM 2699 O O . PRO A 1 354 ? -13.188 -22.844 -7.816 1 96.62 354 PRO A O 1
ATOM 2702 N N . THR A 1 355 ? -11.016 -23.047 -7.32 1 98 355 THR A N 1
ATOM 2703 C CA . THR A 1 355 ? -11.305 -23.734 -6.07 1 98 355 THR A CA 1
ATOM 2704 C C . THR A 1 355 ? -11.977 -22.781 -5.074 1 98 355 THR A C 1
ATOM 2706 O O . THR A 1 355 ? -12.906 -23.188 -4.367 1 98 355 THR A O 1
ATOM 2709 N N . THR A 1 356 ? -11.484 -21.547 -5.043 1 94.75 356 THR A N 1
ATOM 2710 C CA . THR A 1 356 ? -12.109 -20.531 -4.188 1 94.75 356 THR A CA 1
ATOM 2711 C C . THR A 1 356 ? -13.594 -20.406 -4.5 1 94.75 356 THR A C 1
ATOM 2713 O O . THR A 1 356 ? -14.406 -20.172 -3.6 1 94.75 356 THR A O 1
ATOM 2716 N N . ARG A 1 357 ? -13.953 -20.672 -5.742 1 92.94 357 ARG A N 1
ATOM 2717 C CA . ARG A 1 357 ? -15.328 -20.531 -6.211 1 92.94 357 ARG A CA 1
ATOM 2718 C C . ARG A 1 357 ? -16.094 -21.844 -6.035 1 92.94 357 ARG A C 1
ATOM 2720 O O . ARG A 1 357 ? -17.219 -21.984 -6.523 1 92.94 357 ARG A O 1
ATOM 2727 N N . ALA A 1 358 ? -15.438 -22.859 -5.504 1 93.38 358 ALA A N 1
ATOM 2728 C CA . ALA A 1 358 ? -16.031 -24.141 -5.109 1 93.38 358 ALA A CA 1
ATOM 2729 C C . ALA A 1 358 ? -16.125 -25.094 -6.297 1 93.38 358 ALA A C 1
ATOM 2731 O O . ALA A 1 358 ? -16.953 -26 -6.309 1 93.38 358 ALA A O 1
ATOM 2732 N N . LEU A 1 359 ? -15.375 -24.812 -7.277 1 96.88 359 LEU A N 1
ATOM 2733 C CA . LEU A 1 359 ? -15.281 -25.828 -8.32 1 96.88 359 LEU A CA 1
ATOM 2734 C C . LEU A 1 359 ? -14.531 -27.047 -7.816 1 96.88 359 LEU A C 1
ATOM 2736 O O . LEU A 1 359 ? -13.602 -26.938 -7.02 1 96.88 359 LEU A O 1
ATOM 2740 N N . LYS A 1 360 ? -14.969 -28.25 -8.32 1 97.81 360 LYS A N 1
ATOM 2741 C CA . LYS A 1 360 ? -14.383 -29.531 -7.918 1 97.81 360 LYS A CA 1
ATOM 2742 C C . LYS A 1 360 ? -13.852 -30.297 -9.125 1 97.81 360 LYS A C 1
ATOM 2744 O O . LYS A 1 360 ? -13.766 -29.734 -10.227 1 97.81 360 LYS A O 1
ATOM 2749 N N . GLU A 1 361 ? -13.5 -31.484 -8.891 1 98.5 361 GLU A N 1
ATOM 2750 C CA . GLU A 1 361 ? -12.75 -32.25 -9.867 1 98.5 361 GLU A CA 1
ATOM 2751 C C . GLU A 1 361 ? -13.531 -32.438 -11.164 1 98.5 361 GLU A C 1
ATOM 2753 O O . GLU A 1 361 ? -12.969 -32.312 -12.258 1 98.5 361 GLU A O 1
ATOM 2758 N N . THR A 1 362 ? -14.797 -32.625 -11.086 1 97.75 362 THR A N 1
ATOM 2759 C CA . THR A 1 362 ? -15.594 -32.875 -12.273 1 97.75 362 THR A CA 1
ATOM 2760 C C . THR A 1 362 ? -15.609 -31.625 -13.18 1 97.75 362 THR A C 1
ATOM 2762 O O . THR A 1 362 ? -15.375 -31.734 -14.383 1 97.75 362 THR A O 1
ATOM 2765 N N . SER A 1 363 ? -15.883 -30.5 -12.555 1 97.19 363 SER A N 1
ATOM 2766 C CA . SER A 1 363 ? -15.883 -29.25 -13.305 1 97.19 363 SER A CA 1
ATOM 2767 C C . SER A 1 363 ? -14.492 -28.953 -13.867 1 97.19 363 SER A C 1
ATOM 2769 O O . SER A 1 363 ? -14.367 -28.484 -15.008 1 97.19 363 SER A O 1
ATOM 2771 N N . MET A 1 364 ? -13.469 -29.25 -13.133 1 98.44 364 MET A N 1
ATOM 2772 C CA . MET A 1 364 ? -12.109 -28.906 -13.539 1 98.44 364 MET A CA 1
ATOM 2773 C C . MET A 1 364 ? -11.664 -29.781 -14.711 1 98.44 364 MET A C 1
ATOM 2775 O O . MET A 1 364 ? -10.945 -29.328 -15.602 1 98.44 364 MET A O 1
ATOM 2779 N N . GLN A 1 365 ? -12.062 -31.031 -14.641 1 98.38 365 GLN A N 1
ATOM 2780 C CA . GLN A 1 365 ? -11.75 -31.906 -15.758 1 98.38 365 GLN A CA 1
ATOM 2781 C C . GLN A 1 365 ? -12.445 -31.453 -17.031 1 98.38 365 GLN A C 1
ATOM 2783 O O . GLN A 1 365 ? -11.852 -31.469 -18.109 1 98.38 365 GLN A O 1
ATOM 2788 N N . ALA A 1 366 ? -13.711 -31.047 -16.891 1 97.19 366 ALA A N 1
ATOM 2789 C CA . ALA A 1 366 ? -14.453 -30.531 -18.031 1 97.19 366 ALA A CA 1
ATOM 2790 C C . ALA A 1 366 ? -13.789 -29.281 -18.594 1 97.19 366 ALA A C 1
ATOM 2792 O O . ALA A 1 366 ? -13.703 -29.109 -19.812 1 97.19 366 ALA A O 1
ATOM 2793 N N . ILE A 1 367 ? -13.367 -28.438 -17.734 1 97.56 367 ILE A N 1
ATOM 2794 C CA . ILE A 1 367 ? -12.664 -27.219 -18.125 1 97.56 367 ILE A CA 1
ATOM 2795 C C . ILE A 1 367 ? -11.383 -27.594 -18.875 1 97.56 367 ILE A C 1
ATOM 2797 O O . ILE A 1 367 ? -11.07 -27 -19.922 1 97.56 367 ILE A O 1
ATOM 2801 N N . GLY A 1 368 ? -10.609 -28.531 -18.359 1 98.12 368 GLY A N 1
ATOM 2802 C CA . GLY A 1 368 ? -9.414 -29 -19.031 1 98.12 368 GLY A CA 1
ATOM 2803 C C . GLY A 1 368 ? -9.672 -29.5 -20.438 1 98.12 368 GLY A C 1
ATOM 2804 O O . GLY A 1 368 ? -8.922 -29.172 -21.359 1 98.12 368 GLY A O 1
ATOM 2805 N N . ARG A 1 369 ? -10.742 -30.234 -20.578 1 97.5 369 ARG A N 1
ATOM 2806 C CA . ARG A 1 369 ? -11.102 -30.75 -21.891 1 97.5 369 ARG A CA 1
ATOM 2807 C C . ARG A 1 369 ? -11.43 -29.594 -22.859 1 97.5 369 ARG A C 1
ATOM 2809 O O . ARG A 1 369 ? -10.992 -29.609 -24 1 97.5 369 ARG A O 1
ATOM 2816 N N . THR A 1 370 ? -12.211 -28.703 -22.344 1 96.38 370 THR A N 1
ATOM 2817 C CA . THR A 1 370 ? -12.602 -27.547 -23.141 1 96.38 370 THR A CA 1
ATOM 2818 C C . THR A 1 370 ? -11.375 -26.75 -23.562 1 96.38 370 THR A C 1
ATOM 2820 O O . THR A 1 370 ? -11.25 -26.344 -24.734 1 96.38 370 THR A O 1
ATOM 2823 N N . LEU A 1 371 ? -10.461 -26.531 -22.688 1 96.94 371 LEU A N 1
ATOM 2824 C CA . LEU A 1 371 ? -9.227 -25.812 -22.969 1 96.94 371 LEU A CA 1
ATOM 2825 C C . LEU A 1 371 ? -8.367 -26.562 -23.984 1 96.94 371 LEU A C 1
ATOM 2827 O O . LEU A 1 371 ? -7.781 -25.953 -24.875 1 96.94 371 LEU A O 1
ATOM 2831 N N . GLY A 1 372 ? -8.25 -27.828 -23.781 1 96.94 372 GLY A N 1
ATOM 2832 C CA . GLY A 1 372 ? -7.484 -28.641 -24.703 1 96.94 372 GLY A CA 1
ATOM 2833 C C . GLY A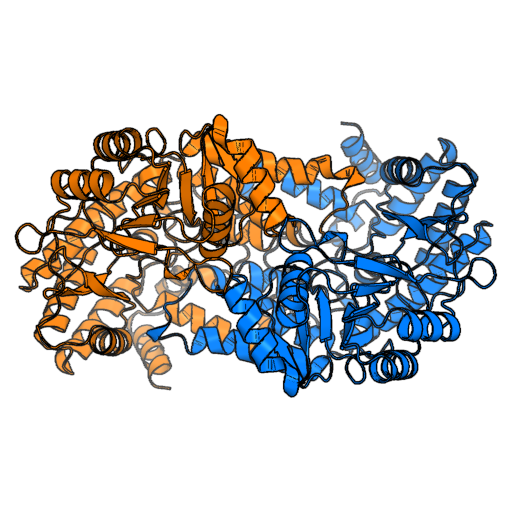 1 372 ? -8.008 -28.562 -26.125 1 96.94 372 GLY A C 1
ATOM 2834 O O . GLY A 1 372 ? -7.223 -28.422 -27.078 1 96.94 372 GLY A O 1
ATOM 2835 N N . GLU A 1 373 ? -9.289 -28.688 -26.266 1 95.88 373 GLU A N 1
ATOM 2836 C CA . GLU A 1 373 ? -9.914 -28.547 -27.578 1 95.88 373 GLU A CA 1
ATOM 2837 C C . GLU A 1 373 ? -9.656 -27.172 -28.172 1 95.88 373 GLU A C 1
ATOM 2839 O O . GLU A 1 373 ? -9.422 -27.047 -29.375 1 95.88 373 GLU A O 1
ATOM 2844 N N . PHE A 1 374 ? -9.758 -26.188 -27.297 1 95.94 374 PHE A N 1
ATOM 2845 C CA . PHE A 1 374 ? -9.492 -24.828 -27.719 1 95.94 374 PHE A CA 1
ATOM 2846 C C . PHE A 1 374 ? -8.078 -24.688 -28.25 1 95.94 374 PHE A C 1
ATOM 2848 O O . PHE A 1 374 ? -7.863 -24.094 -29.312 1 95.94 374 PHE A O 1
ATOM 2855 N N . ILE A 1 375 ? -7.09 -25.219 -27.562 1 95.88 375 ILE A N 1
ATOM 2856 C CA . ILE A 1 375 ? -5.68 -25.141 -27.938 1 95.88 375 ILE A CA 1
ATOM 2857 C C . ILE A 1 375 ? -5.449 -25.891 -29.234 1 95.88 375 ILE A C 1
ATOM 2859 O O . ILE A 1 375 ? -4.785 -25.391 -30.156 1 95.88 375 ILE A O 1
ATOM 2863 N N . GLN A 1 376 ? -6.035 -27.031 -29.391 1 93.88 376 GLN A N 1
ATOM 2864 C CA . GLN A 1 376 ? -5.84 -27.875 -30.562 1 93.88 376 GLN A CA 1
ATOM 2865 C C . GLN A 1 376 ? -6.414 -27.234 -31.812 1 93.88 376 GLN A C 1
ATOM 2867 O O . GLN A 1 376 ? -5.875 -27.406 -32.906 1 93.88 376 GLN A O 1
ATOM 2872 N N . SER A 1 377 ? -7.414 -26.516 -31.656 1 92.81 377 SER A N 1
ATOM 2873 C CA . SER A 1 377 ? -8.062 -25.875 -32.781 1 92.81 377 SER A CA 1
ATOM 2874 C C . SER A 1 377 ? -7.504 -24.484 -33.031 1 92.81 377 SER A C 1
ATOM 2876 O O . SER A 1 377 ? -8.016 -23.734 -33.875 1 92.81 377 SER A O 1
ATOM 2878 N N . SER A 1 378 ? -6.578 -24.031 -32.281 1 90.94 378 SER A N 1
ATOM 2879 C CA . SER A 1 378 ? -5.984 -22.703 -32.344 1 90.94 378 SER A CA 1
ATOM 2880 C C . SER A 1 378 ? -7.023 -21.609 -32.062 1 90.94 378 SER A C 1
ATOM 2882 O O . SER A 1 378 ? -6.945 -20.516 -32.625 1 90.94 378 SER A O 1
ATOM 2884 N N . GLY A 1 379 ? -8.055 -22.047 -31.344 1 90.56 379 GLY A N 1
ATOM 2885 C CA . GLY A 1 379 ? -9.062 -21.094 -30.906 1 90.56 379 GLY A CA 1
ATOM 2886 C C . GLY A 1 379 ? -9.953 -20.625 -32.062 1 90.56 379 GLY A C 1
ATOM 2887 O O . GLY A 1 379 ? -10.258 -19.438 -32.156 1 90.56 379 GLY A O 1
ATOM 2888 N N . ASP A 1 380 ? -10.25 -21.5 -32.906 1 90.94 380 ASP A N 1
ATOM 2889 C CA . ASP A 1 380 ? -11.141 -21.125 -34 1 90.94 380 ASP A CA 1
ATOM 2890 C C . ASP A 1 380 ? -12.523 -20.734 -33.469 1 90.94 380 ASP A C 1
ATOM 2892 O O . ASP A 1 380 ? -12.773 -20.797 -32.25 1 90.94 380 ASP A O 1
ATOM 2896 N N . GLU A 1 381 ? -13.359 -20.281 -34.281 1 92.31 381 GLU A N 1
ATOM 2897 C CA . GLU A 1 381 ? -14.641 -19.703 -33.906 1 92.31 381 GLU A CA 1
ATOM 2898 C C . GLU A 1 381 ? -15.516 -20.719 -33.188 1 92.31 381 GLU A C 1
ATOM 2900 O O . GLU A 1 381 ? -16.203 -20.375 -32.219 1 92.31 381 GLU A O 1
ATOM 2905 N N . ALA A 1 382 ? -15.523 -21.938 -33.688 1 92.56 382 ALA A N 1
ATOM 2906 C CA . ALA A 1 382 ? -16.328 -22.969 -33.062 1 92.56 382 ALA A CA 1
ATOM 2907 C C . ALA A 1 382 ? -15.859 -23.266 -31.641 1 92.56 382 ALA A C 1
ATOM 2909 O O . ALA A 1 382 ? -16.672 -23.422 -30.734 1 92.56 382 ALA A O 1
ATOM 2910 N N . ALA A 1 383 ? -14.586 -23.375 -31.484 1 92.31 383 ALA A N 1
ATOM 2911 C CA . ALA A 1 383 ? -14.008 -23.625 -30.172 1 92.31 383 ALA A CA 1
ATOM 2912 C C . ALA A 1 383 ? -14.289 -22.469 -29.219 1 92.31 383 ALA A C 1
ATOM 2914 O O . ALA A 1 383 ? -14.539 -22.672 -28.031 1 92.31 383 ALA A O 1
ATOM 2915 N N . GLN A 1 384 ? -14.234 -21.281 -29.734 1 93 384 GLN A N 1
ATOM 2916 C CA . GLN A 1 384 ? -14.516 -20.094 -28.938 1 93 384 GLN A CA 1
ATOM 2917 C C . GLN A 1 384 ? -15.953 -20.109 -28.422 1 93 384 GLN A C 1
ATOM 2919 O O . GLN A 1 384 ? -16.188 -19.859 -27.234 1 93 384 GLN A O 1
ATOM 2924 N N . LYS A 1 385 ? -16.859 -20.359 -29.25 1 92.19 385 LYS A N 1
ATOM 2925 C CA . LYS A 1 385 ? -18.281 -20.391 -28.875 1 92.19 385 LYS A CA 1
ATOM 2926 C C . LYS A 1 385 ? -18.547 -21.5 -27.859 1 92.19 385 LYS A C 1
ATOM 2928 O O . LYS A 1 385 ? -19.281 -21.297 -26.891 1 92.19 385 LYS A O 1
ATOM 2933 N N . LYS A 1 386 ? -17.984 -22.625 -28.109 1 91.75 386 LYS A N 1
ATOM 2934 C CA . LYS A 1 386 ? -18.141 -23.75 -27.203 1 91.75 386 LYS A CA 1
ATOM 2935 C C . LYS A 1 386 ? -17.594 -23.422 -25.812 1 91.75 386 LYS A C 1
ATOM 2937 O O . LYS A 1 386 ? -18.25 -23.688 -24.797 1 91.75 386 LYS A O 1
ATOM 2942 N N . ALA A 1 387 ? -16.406 -22.906 -25.797 1 92.94 387 ALA A N 1
ATOM 2943 C CA . ALA A 1 387 ? -15.766 -22.547 -24.547 1 92.94 387 ALA A CA 1
ATOM 2944 C C . ALA A 1 387 ? -16.594 -21.516 -23.781 1 92.94 387 ALA A C 1
ATOM 2946 O O . ALA A 1 387 ? -16.828 -21.672 -22.578 1 92.94 387 ALA A O 1
ATOM 2947 N N . ALA A 1 388 ? -17.016 -20.531 -24.469 1 90.69 388 ALA A N 1
ATOM 2948 C CA . ALA A 1 388 ? -17.812 -19.469 -23.859 1 90.69 388 ALA A CA 1
ATOM 2949 C C . ALA A 1 388 ? -19.078 -20.047 -23.219 1 90.69 388 ALA A C 1
ATOM 2951 O O . ALA A 1 388 ? -19.438 -19.688 -22.094 1 90.69 388 ALA A O 1
ATOM 2952 N N . THR A 1 389 ? -19.719 -20.922 -23.906 1 90.19 389 THR A N 1
ATOM 2953 C CA . THR A 1 389 ? -20.953 -21.531 -23.438 1 90.19 389 THR A CA 1
ATOM 2954 C C . THR A 1 389 ? -20.688 -22.422 -22.219 1 90.19 389 THR A C 1
ATOM 2956 O O . THR A 1 389 ? -21.422 -22.359 -21.234 1 90.19 389 THR A O 1
ATOM 2959 N N . GLN A 1 390 ? -19.703 -23.156 -22.25 1 90.94 390 GLN A N 1
ATOM 2960 C CA . GLN A 1 390 ? -19.391 -24.094 -21.172 1 90.94 390 GLN A CA 1
ATOM 2961 C C . GLN A 1 390 ? -18.969 -23.344 -19.906 1 90.94 390 GLN A C 1
ATOM 2963 O O . GLN A 1 390 ? -19.375 -23.719 -18.812 1 90.94 390 GLN A O 1
ATOM 2968 N N . ILE A 1 391 ? -18.125 -22.391 -20.062 1 89.25 391 ILE A N 1
ATOM 2969 C CA . ILE A 1 391 ? -17.641 -21.625 -18.922 1 89.25 391 ILE A CA 1
ATOM 2970 C C . ILE A 1 391 ? -18.812 -20.922 -18.234 1 89.25 391 ILE A C 1
ATOM 2972 O O . ILE A 1 391 ? -18.906 -20.922 -17.016 1 89.25 391 ILE A O 1
ATOM 2976 N N . ARG A 1 392 ? -19.594 -20.422 -18.984 1 84.69 392 ARG A N 1
ATOM 2977 C CA . ARG A 1 392 ? -20.766 -19.766 -18.422 1 84.69 392 ARG A CA 1
ATOM 2978 C C . ARG A 1 392 ? -21.641 -20.75 -17.656 1 84.69 392 ARG A C 1
ATOM 2980 O O . ARG A 1 392 ? -22.156 -20.422 -16.578 1 84.69 392 ARG A O 1
ATOM 2987 N N . ALA A 1 393 ? -21.828 -21.875 -18.234 1 87.56 393 ALA A N 1
ATOM 2988 C CA . ALA A 1 393 ? -22.641 -22.891 -17.594 1 87.56 393 ALA A CA 1
ATOM 2989 C C . ALA A 1 393 ? -22.047 -23.328 -16.266 1 87.56 393 ALA A C 1
ATOM 2991 O O . ALA A 1 393 ? -22.781 -23.609 -15.312 1 87.56 393 ALA A O 1
ATOM 2992 N N . ILE A 1 394 ? -20.781 -23.312 -16.203 1 90.94 394 ILE A N 1
ATOM 2993 C CA . ILE A 1 394 ? -20.094 -23.781 -15 1 90.94 394 ILE A CA 1
ATOM 2994 C C . ILE A 1 394 ? -20.125 -22.703 -13.922 1 90.94 394 ILE A C 1
ATOM 2996 O O . ILE A 1 394 ? -20.297 -23 -12.742 1 90.94 394 ILE A O 1
ATOM 3000 N N . LEU A 1 395 ? -20.031 -21.438 -14.336 1 87.69 395 LEU A N 1
ATOM 3001 C CA . LEU A 1 395 ? -19.781 -20.359 -13.383 1 87.69 395 LEU A CA 1
ATOM 3002 C C . LEU A 1 395 ? -21.094 -19.719 -12.93 1 87.69 395 LEU A C 1
ATOM 3004 O O . LEU A 1 395 ? -21.141 -19.031 -11.914 1 87.69 395 LEU A O 1
ATOM 3008 N N . MET A 1 396 ? -22.125 -19.891 -13.633 1 81.19 396 MET A N 1
ATOM 3009 C CA . MET A 1 396 ? -23.359 -19.125 -13.461 1 81.19 396 MET A CA 1
ATOM 3010 C C . MET A 1 396 ? -23.844 -19.203 -12.016 1 81.19 396 MET A C 1
ATOM 3012 O O . MET A 1 396 ? -24.391 -18.234 -11.492 1 81.19 396 MET A O 1
ATOM 3016 N N . ASN A 1 397 ? -23.594 -20.266 -11.297 1 79.62 397 ASN A N 1
ATOM 3017 C CA . ASN A 1 397 ? -24.109 -20.375 -9.938 1 79.62 397 ASN A CA 1
ATOM 3018 C C . ASN A 1 397 ? -22.969 -20.438 -8.922 1 79.62 397 ASN A C 1
ATOM 3020 O O . ASN A 1 397 ? -23.188 -20.812 -7.766 1 79.62 397 ASN A O 1
ATOM 3024 N N . LYS A 1 398 ? -21.828 -20.109 -9.32 1 86.56 398 LYS A N 1
ATOM 3025 C CA . LYS A 1 398 ? -20.703 -20.203 -8.406 1 86.56 398 LYS A CA 1
ATOM 3026 C C . LYS A 1 398 ? -20.359 -18.828 -7.805 1 86.56 398 LYS A C 1
ATOM 3028 O O . LYS A 1 398 ? -20.312 -17.828 -8.523 1 86.56 398 LYS A O 1
ATOM 3033 N N . PRO A 1 399 ? -20.203 -18.797 -6.469 1 84.56 399 PRO A N 1
ATOM 3034 C CA . PRO A 1 399 ? -19.797 -17.547 -5.836 1 84.56 399 PRO A CA 1
ATOM 3035 C C . PRO A 1 399 ? -18.344 -17.172 -6.137 1 84.56 399 PRO A C 1
ATOM 3037 O O . PRO A 1 399 ? -17.562 -18.016 -6.598 1 84.56 399 PRO A O 1
ATOM 3040 N N . LEU A 1 400 ? -17.984 -15.906 -5.98 1 84.25 400 LEU A N 1
ATOM 3041 C CA . LEU A 1 400 ? -16.594 -15.492 -6.121 1 84.25 400 LEU A CA 1
ATOM 3042 C C . LEU A 1 400 ? -15.742 -16.062 -4.996 1 84.25 400 LEU A C 1
ATOM 3044 O O . LEU A 1 400 ? -14.555 -16.312 -5.188 1 84.25 400 LEU A O 1
ATOM 3048 N N . PHE A 1 401 ? -16.344 -16.172 -3.859 1 85.88 401 PHE A N 1
ATOM 3049 C CA . PHE A 1 401 ? -15.742 -16.797 -2.691 1 85.88 401 PHE A CA 1
ATOM 3050 C C . PHE A 1 401 ? -16.75 -17.719 -2 1 85.88 401 PHE A C 1
ATOM 3052 O O . PHE A 1 401 ? -17.75 -17.25 -1.46 1 85.88 401 PHE A O 1
ATOM 3059 N N . SER A 1 402 ? -16.469 -18.969 -1.985 1 85.88 402 SER A N 1
ATOM 3060 C CA . SER A 1 402 ? -17.422 -19.938 -1.449 1 85.88 402 SER A CA 1
ATOM 3061 C C . SER A 1 402 ? -17.375 -19.953 0.075 1 85.88 402 SER A C 1
ATOM 3063 O O . SER A 1 402 ? -16.312 -19.938 0.678 1 85.88 402 SER A O 1
ATOM 3065 N N . ASP A 1 403 ? -18.469 -20.078 0.684 1 82.31 403 ASP A N 1
ATOM 3066 C CA . ASP A 1 403 ? -18.578 -20.109 2.139 1 82.31 403 ASP A CA 1
ATOM 3067 C C . ASP A 1 403 ? -18.031 -21.422 2.703 1 82.31 403 ASP A C 1
ATOM 3069 O O . ASP A 1 403 ? -17.781 -21.531 3.906 1 82.31 403 ASP A O 1
ATOM 3073 N N . GLU A 1 404 ? -17.844 -22.422 1.822 1 87 404 GLU A N 1
ATOM 3074 C CA . GLU A 1 404 ? -17.359 -23.703 2.293 1 87 404 GLU A CA 1
ATOM 3075 C C . GLU A 1 404 ? -15.922 -23.594 2.801 1 87 404 GLU A C 1
ATOM 3077 O O . GLU A 1 404 ? -15.445 -24.484 3.52 1 87 404 GLU A O 1
ATOM 3082 N N . TRP A 1 405 ? -15.32 -22.469 2.357 1 89.31 405 TRP A N 1
ATOM 3083 C CA . TRP A 1 405 ? -13.922 -22.328 2.748 1 89.31 405 TRP A CA 1
ATOM 3084 C C . TRP A 1 405 ? -13.789 -21.438 3.98 1 89.31 405 TRP A C 1
ATOM 3086 O O . TRP A 1 405 ? -12.68 -21.141 4.422 1 89.31 405 TRP A O 1
ATOM 3096 N N . LEU A 1 406 ? -14.836 -21.016 4.477 1 82.25 406 LEU A N 1
ATOM 3097 C CA . LEU A 1 406 ? -14.797 -20.156 5.656 1 82.25 406 LEU A CA 1
ATOM 3098 C C . LEU A 1 406 ? -14.781 -20.984 6.934 1 82.25 406 LEU A C 1
ATOM 3100 O O . LEU A 1 406 ? -15.422 -22.031 7.008 1 82.25 406 LEU A O 1
ATOM 3104 N N . PRO A 1 407 ? -13.898 -20.719 7.879 1 69.88 407 PRO A N 1
ATOM 3105 C CA . PRO A 1 407 ? -13.836 -21.516 9.109 1 69.88 407 PRO A CA 1
ATOM 3106 C C . PRO A 1 407 ? -15.18 -21.594 9.828 1 69.88 407 PRO A C 1
ATOM 3108 O O . PRO A 1 407 ? -15.484 -22.609 10.469 1 69.88 407 PRO A O 1
ATOM 3111 N N . GLN A 1 408 ? -15.844 -20.438 10.164 1 62.28 408 GLN A N 1
ATOM 3112 C CA . GLN A 1 408 ? -17.125 -20.453 10.867 1 62.28 408 GLN A CA 1
ATOM 3113 C C . GLN A 1 408 ? -18.266 -20.016 9.953 1 62.28 408 GLN A C 1
ATOM 3115 O O . GLN A 1 408 ? -18.031 -19.422 8.898 1 62.28 408 GLN A O 1
ATOM 3120 N N . ASN A 1 409 ? -19.453 -20.641 10.141 1 50.84 409 ASN A N 1
ATOM 3121 C CA . ASN A 1 409 ? -20.656 -20.281 9.383 1 50.84 409 ASN A CA 1
ATOM 3122 C C . ASN A 1 409 ? -20.812 -18.766 9.281 1 50.84 409 ASN A C 1
ATOM 3124 O O . ASN A 1 409 ? -21.266 -18.125 10.227 1 50.84 409 ASN A O 1
ATOM 3128 N N . ILE A 1 410 ? -19.859 -18.188 8.562 1 48.88 410 ILE A N 1
ATOM 3129 C CA . ILE A 1 410 ? -19.938 -16.734 8.367 1 48.88 410 ILE A CA 1
ATOM 3130 C C . ILE A 1 410 ? -21.125 -16.406 7.473 1 48.88 410 ILE A C 1
ATOM 3132 O O . ILE A 1 410 ? -21.312 -17.016 6.422 1 48.88 410 ILE A O 1
ATOM 3136 N N . ASN A 1 411 ? -22.203 -16 7.977 1 41.81 411 ASN A N 1
ATOM 3137 C CA . ASN A 1 411 ? -23.141 -15.375 7.059 1 41.81 411 ASN A CA 1
ATOM 3138 C C . ASN A 1 411 ? -22.562 -14.117 6.426 1 41.81 411 ASN A C 1
ATOM 3140 O O . ASN A 1 411 ? -22.344 -13.117 7.113 1 41.81 411 ASN A O 1
ATOM 3144 N N . LEU A 1 412 ? -21.766 -14.289 5.512 1 42 412 LEU A N 1
ATOM 3145 C CA . LEU A 1 412 ? -21.031 -13.242 4.812 1 42 412 LEU A CA 1
ATOM 3146 C C . LEU A 1 412 ? -21.969 -12.133 4.352 1 42 412 LEU A C 1
ATOM 3148 O O . LEU A 1 412 ? -21.688 -11.445 3.365 1 42 412 LEU A O 1
ATOM 3152 N N . THR A 1 413 ? -23.203 -11.992 4.824 1 33.62 413 THR A N 1
ATOM 3153 C CA . THR A 1 413 ? -23.891 -10.859 4.215 1 33.62 413 THR A CA 1
ATOM 3154 C C . THR A 1 413 ? -23.094 -9.57 4.41 1 33.62 413 THR A C 1
ATOM 3156 O O . THR A 1 413 ? -23.25 -8.883 5.422 1 33.62 413 THR A O 1
ATOM 3159 N N . PRO A 1 414 ? -21.828 -9.727 4.527 1 34 414 PRO A N 1
ATOM 3160 C CA . PRO A 1 414 ? -21.203 -8.469 4.93 1 34 414 PRO A CA 1
ATOM 3161 C C . PRO A 1 414 ? -21.703 -7.277 4.113 1 34 414 PRO A C 1
ATOM 3163 O O . PRO A 1 414 ? -22.375 -7.457 3.102 1 34 414 PRO A O 1
ATOM 3166 N N . GLY A 1 415 ? -21.141 -6.117 4.41 1 31.3 415 GLY A N 1
ATOM 3167 C CA . GLY A 1 415 ? -21.141 -4.754 3.896 1 31.3 415 GLY A CA 1
ATOM 3168 C C . GLY A 1 415 ? -20.969 -4.684 2.391 1 31.3 415 GLY A C 1
ATOM 3169 O O . GLY A 1 415 ? -20.703 -3.615 1.84 1 31.3 415 GLY A O 1
ATOM 3170 N N . TYR A 1 416 ? -20.453 -5.734 1.704 1 31.8 416 TYR A N 1
ATOM 3171 C CA . TYR A 1 416 ? -20.609 -5.586 0.262 1 31.8 416 TYR A CA 1
ATOM 3172 C C . TYR A 1 416 ? -22.062 -5.363 -0.108 1 31.8 416 TYR A C 1
ATOM 3174 O O . TYR A 1 416 ? -22.969 -5.895 0.546 1 31.8 416 TYR A O 1
ATOM 3182 N N . GLY A 1 417 ? -22.391 -4.277 -0.477 1 31.83 417 GLY A N 1
ATOM 3183 C CA . GLY A 1 417 ? -23.781 -4.164 -0.887 1 31.83 417 GLY A CA 1
ATOM 3184 C C . GLY A 1 417 ? -24.375 -5.484 -1.339 1 31.83 417 GLY A C 1
ATOM 3185 O O . GLY A 1 417 ? -23.656 -6.379 -1.788 1 31.83 417 GLY A O 1
ATOM 3186 N N . GLN A 1 418 ? -25.484 -5.91 -0.619 1 32.12 418 GLN A N 1
ATOM 3187 C CA . GLN A 1 418 ? -26.234 -7.113 -0.955 1 32.12 418 GLN A CA 1
ATOM 3188 C C . GLN A 1 418 ? -26.016 -7.516 -2.41 1 32.12 418 GLN A C 1
ATOM 3190 O O . GLN A 1 418 ? -25.938 -8.703 -2.727 1 32.12 418 GLN A O 1
ATOM 3195 N N . LYS A 1 419 ? -25.969 -6.512 -3.188 1 31.55 419 LYS A N 1
ATOM 3196 C CA . LYS A 1 419 ? -25.906 -6.816 -4.613 1 31.55 419 LYS A CA 1
ATOM 3197 C C . LYS A 1 419 ? -24.5 -7.246 -5.023 1 31.55 419 LYS A C 1
ATOM 3199 O O . LYS A 1 419 ? -24.312 -7.801 -6.105 1 31.55 419 LYS A O 1
ATOM 3204 N N . ASP A 1 420 ? -23.625 -6.711 -4.449 1 31.81 420 ASP A N 1
ATOM 3205 C CA . ASP A 1 420 ? -22.266 -7.008 -4.91 1 31.81 420 ASP A CA 1
ATOM 3206 C C . ASP A 1 420 ? -21.781 -8.352 -4.371 1 31.81 420 ASP A C 1
ATOM 3208 O O . ASP A 1 420 ? -20.797 -8.898 -4.859 1 31.81 420 ASP A O 1
ATOM 3212 N N . LEU A 1 421 ? -22.078 -8.672 -3.148 1 31.19 421 LEU A N 1
ATOM 3213 C CA . LEU A 1 421 ? -21.797 -10.078 -2.895 1 31.19 421 LEU A CA 1
ATOM 3214 C C . LEU A 1 421 ? -22.672 -10.969 -3.773 1 31.19 421 LEU A C 1
ATOM 3216 O O . LEU A 1 421 ? -23.812 -10.602 -4.105 1 31.19 421 LEU A O 1
ATOM 3220 N N . ASN A 1 422 ? -22.156 -12.094 -4.41 1 29.77 422 ASN A N 1
ATOM 3221 C CA . ASN A 1 422 ? -22.734 -13.172 -5.199 1 29.77 422 ASN A CA 1
ATOM 3222 C C . ASN A 1 422 ? -24 -13.727 -4.539 1 29.77 422 ASN A C 1
ATOM 3224 O O . ASN A 1 422 ? -23.922 -14.625 -3.697 1 29.77 422 ASN A O 1
ATOM 3228 N N . ILE A 1 423 ? -24.891 -13.023 -4.141 1 29.28 423 ILE A N 1
ATOM 3229 C CA . ILE A 1 423 ? -26.125 -13.758 -3.965 1 29.28 423 ILE A CA 1
ATOM 3230 C C . ILE A 1 423 ? -26.422 -14.586 -5.219 1 29.28 423 ILE A C 1
ATOM 3232 O O . ILE A 1 423 ? -26.688 -14.023 -6.285 1 29.28 423 ILE A O 1
ATOM 3236 N N . ALA A 1 424 ? -25.766 -15.648 -5.457 1 27.31 424 ALA A N 1
ATOM 3237 C CA . ALA A 1 424 ? -26.25 -16.781 -6.242 1 27.31 424 ALA A CA 1
ATOM 3238 C C . ALA A 1 424 ? -27.766 -16.938 -6.086 1 27.31 424 ALA A C 1
ATOM 3240 O O . ALA A 1 424 ? -28.406 -17.609 -6.887 1 27.31 424 ALA A O 1
ATOM 3241 N N . GLN A 1 425 ? -28.312 -16.359 -5.027 1 27.23 425 GLN A N 1
ATOM 3242 C CA . GLN A 1 425 ? -29.688 -16.828 -4.863 1 27.23 425 GLN A CA 1
ATOM 3243 C C . GLN A 1 425 ? -30.594 -16.25 -5.941 1 27.23 425 GLN A C 1
ATOM 3245 O O . GLN A 1 425 ? -31.594 -16.875 -6.328 1 27.23 425 GLN A O 1
ATOM 3250 N N . GLU A 1 426 ? -30.328 -14.953 -6.207 1 27.94 426 GLU A N 1
ATOM 3251 C CA . GLU A 1 426 ? -31.484 -14.531 -7.004 1 27.94 426 GLU A CA 1
ATOM 3252 C C . GLU A 1 426 ? -31.438 -15.141 -8.398 1 27.94 426 GLU A C 1
ATOM 3254 O O . GLU A 1 426 ? -32.406 -15.039 -9.164 1 27.94 426 GLU A O 1
ATOM 3259 N N . VAL A 1 427 ? -30.281 -15.539 -8.82 1 28.08 427 VAL A N 1
ATOM 3260 C CA . VAL A 1 427 ? -30.344 -16.094 -10.164 1 28.08 427 VAL A CA 1
ATOM 3261 C C . VAL A 1 427 ? -31.125 -17.391 -10.164 1 28.08 427 VAL A C 1
ATOM 3263 O O . VAL A 1 427 ? -31.281 -18.047 -11.195 1 28.08 427 VAL A O 1
ATOM 3266 N N . GLU A 1 428 ? -31.484 -17.922 -9.078 1 28.53 428 GLU A N 1
ATOM 3267 C CA . GLU A 1 428 ? -32.281 -19.125 -9.305 1 28.53 428 GLU A CA 1
ATOM 3268 C C . GLU A 1 428 ? -33.5 -18.828 -10.195 1 28.53 428 GLU A C 1
ATOM 3270 O O . GLU A 1 428 ? -33.844 -19.641 -11.062 1 28.53 428 GLU A O 1
ATOM 3275 N N . ALA A 1 429 ? -34.5 -18.031 -9.664 1 28.77 429 ALA A N 1
ATOM 3276 C CA . ALA A 1 429 ? -35.844 -18.172 -10.172 1 28.77 429 ALA A CA 1
ATOM 3277 C C . ALA A 1 429 ? -36 -17.484 -11.523 1 28.77 429 ALA A C 1
ATOM 3279 O O . ALA A 1 429 ? -37 -17.703 -12.219 1 28.77 429 ALA A O 1
ATOM 3280 N N . GLU A 1 430 ? -35.281 -16.391 -11.938 1 30.42 430 GLU A N 1
ATOM 3281 C CA . GLU A 1 430 ? -35.656 -15.977 -13.281 1 30.42 430 GLU A CA 1
ATOM 3282 C C . GLU A 1 430 ? -35.094 -16.922 -14.336 1 30.42 430 GLU A C 1
ATOM 3284 O O . GLU A 1 430 ? -34 -17.469 -14.156 1 30.42 430 GLU A O 1
ATOM 3289 N N . LYS A 1 431 ? -35.781 -17.141 -15.484 1 35.41 431 LYS A N 1
ATOM 3290 C CA . LYS A 1 431 ? -35.594 -18.156 -16.516 1 35.41 431 LYS A CA 1
ATOM 3291 C C . LYS A 1 431 ? -34.156 -18.094 -17.078 1 35.41 431 LYS A C 1
ATOM 3293 O O . LYS A 1 431 ? -33.719 -17.031 -17.516 1 35.41 431 LYS A O 1
ATOM 3298 N N . LYS A 1 432 ? -33.312 -19.016 -16.875 1 34.03 432 LYS A N 1
ATOM 3299 C CA . LYS A 1 432 ? -31.969 -19.422 -17.281 1 34.03 432 LYS A CA 1
ATOM 3300 C C . LYS A 1 432 ? -31.609 -18.828 -18.641 1 34.03 432 LYS A C 1
ATOM 3302 O O . LYS A 1 432 ? -30.469 -18.406 -18.859 1 34.03 432 LYS A O 1
ATOM 3307 N N . GLU A 1 433 ? -32.438 -18.953 -19.453 1 30.06 433 GLU A N 1
ATOM 3308 C CA . GLU A 1 433 ? -32.219 -18.688 -20.875 1 30.06 433 GLU A CA 1
ATOM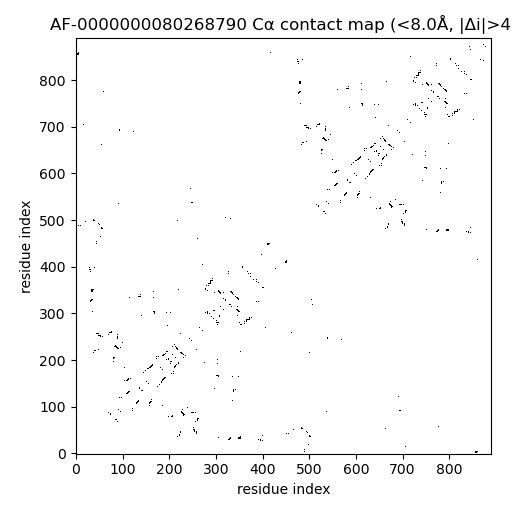 3309 C C . GLU A 1 433 ? -32.062 -17.203 -21.141 1 30.06 433 GLU A C 1
ATOM 3311 O O . GLU A 1 433 ? -31.203 -16.797 -21.938 1 30.06 433 GLU A O 1
ATOM 3316 N N . ALA A 1 434 ? -32.938 -16.406 -20.422 1 34.41 434 ALA A N 1
ATOM 3317 C CA . ALA A 1 434 ? -32.938 -14.977 -20.719 1 34.41 434 ALA A CA 1
ATOM 3318 C C . ALA A 1 434 ? -31.719 -14.289 -20.109 1 34.41 434 ALA A C 1
ATOM 3320 O O . ALA A 1 434 ? -31.156 -13.359 -20.719 1 34.41 434 ALA A O 1
ATOM 3321 N N . GLN A 1 435 ? -31.141 -14.75 -19.047 1 33.56 435 GLN A N 1
ATOM 3322 C CA . GLN A 1 435 ? -29.984 -14.156 -18.391 1 33.56 435 GLN A CA 1
ATOM 3323 C C . GLN A 1 435 ? -28.703 -14.414 -19.188 1 33.56 435 GLN A C 1
ATOM 3325 O O . GLN A 1 435 ? -27.859 -13.539 -19.297 1 33.56 435 GLN A O 1
ATOM 3330 N N . ALA A 1 436 ? -28.562 -15.555 -19.688 1 35.34 436 ALA A N 1
ATOM 3331 C CA . ALA A 1 436 ? -27.438 -15.828 -20.578 1 35.34 436 ALA A CA 1
ATOM 3332 C C . ALA A 1 436 ? -27.391 -14.828 -21.734 1 35.34 436 ALA A C 1
ATOM 3334 O O . ALA A 1 436 ? -26.312 -14.352 -22.109 1 35.34 436 ALA A O 1
ATOM 3335 N N . GLU A 1 437 ? -28.562 -14.453 -22.203 1 34 437 GLU A N 1
ATOM 3336 C CA . GLU A 1 437 ? -28.625 -13.508 -23.312 1 34 437 GLU A CA 1
ATOM 3337 C C . GLU A 1 437 ? -28.219 -12.102 -22.875 1 34 437 GLU A C 1
ATOM 3339 O O . GLU A 1 437 ? -27.531 -11.383 -23.609 1 34 437 GLU A O 1
ATOM 3344 N N . ARG A 1 438 ? -28.547 -11.781 -21.766 1 36.75 438 ARG A N 1
ATOM 3345 C CA . ARG A 1 438 ? -28.203 -10.445 -21.297 1 36.75 438 ARG A CA 1
ATOM 3346 C C . ARG A 1 438 ? -26.703 -10.336 -21 1 36.75 438 ARG A C 1
ATOM 3348 O O . ARG A 1 438 ? -26.125 -9.258 -21.141 1 36.75 438 ARG A O 1
ATOM 3355 N N . MET A 1 439 ? -26.188 -11.352 -20.5 1 35.25 439 MET A N 1
ATOM 3356 C CA . MET A 1 439 ? -24.766 -11.422 -20.219 1 35.25 439 MET A CA 1
ATOM 3357 C C . MET A 1 439 ? -23.938 -11.258 -21.484 1 35.25 439 MET A C 1
ATOM 3359 O O . MET A 1 439 ? -22.875 -10.633 -21.469 1 35.25 439 MET A O 1
ATOM 3363 N N . TRP A 1 440 ? -24.453 -11.82 -22.578 1 34.94 440 TRP A N 1
ATOM 3364 C CA . TRP A 1 440 ? -23.797 -11.68 -23.875 1 34.94 440 TRP A CA 1
ATOM 3365 C C . TRP A 1 440 ? -23.812 -10.227 -24.344 1 34.94 440 TRP A C 1
ATOM 3367 O O . TRP A 1 440 ? -22.875 -9.773 -25 1 34.94 440 TRP A O 1
ATOM 3377 N N . SER A 1 441 ? -24.812 -9.625 -23.938 1 34.94 441 SER A N 1
ATOM 3378 C CA . SER A 1 441 ? -24.906 -8.273 -24.469 1 34.94 441 SER A CA 1
ATOM 3379 C C . SER A 1 441 ? -23.859 -7.359 -23.812 1 34.94 441 SER A C 1
ATOM 3381 O O . SER A 1 441 ? -23.547 -6.289 -24.344 1 34.94 441 SER A O 1
ATOM 3383 N N . PHE A 1 442 ? -23.531 -7.609 -22.703 1 34.47 442 PHE A N 1
ATOM 3384 C CA . PHE A 1 442 ? -22.547 -6.766 -22.047 1 34.47 442 PHE A CA 1
ATOM 3385 C C . PHE A 1 442 ? -21.203 -6.84 -22.766 1 34.47 442 PHE A C 1
ATOM 3387 O O . PHE A 1 442 ? -20.469 -5.855 -22.812 1 34.47 442 PHE A O 1
ATOM 3394 N N . TRP A 1 443 ? -20.828 -7.961 -23.219 1 33.75 443 TRP A N 1
ATOM 3395 C CA . TRP A 1 443 ? -19.578 -8.078 -23.969 1 33.75 443 TRP A CA 1
ATOM 3396 C C . TRP A 1 443 ? -19.719 -7.492 -25.375 1 33.75 443 TRP A C 1
ATOM 3398 O O . TRP A 1 443 ? -18.734 -7.258 -26.062 1 33.75 443 TRP A O 1
ATOM 3408 N N . ASP A 1 444 ? -20.906 -7.434 -25.906 1 33.19 444 ASP A N 1
ATOM 3409 C CA . ASP A 1 444 ? -21.047 -6.898 -27.25 1 33.19 444 ASP A CA 1
ATOM 3410 C C . ASP A 1 444 ? -20.953 -5.375 -27.25 1 33.19 444 ASP A C 1
ATOM 3412 O O . ASP A 1 444 ? -20.875 -4.75 -28.312 1 33.19 444 ASP A O 1
ATOM 3416 N N . ASN A 1 445 ? -21.359 -4.797 -26.078 1 30.97 445 ASN A N 1
ATOM 3417 C CA . ASN A 1 445 ? -21.281 -3.346 -26.234 1 30.97 445 ASN A CA 1
ATOM 3418 C C . ASN A 1 445 ? -19.938 -2.809 -25.75 1 30.97 445 ASN A C 1
ATOM 3420 O O . ASN A 1 445 ? -19.453 -3.195 -24.688 1 30.97 445 ASN A O 1
ATOM 3424 N N . MET B 1 1 ? -30 -21.312 11.797 1 26 1 MET B N 1
ATOM 3425 C CA . MET B 1 1 ? -28.75 -20.812 12.359 1 26 1 MET B CA 1
ATOM 3426 C C . MET B 1 1 ? -28.562 -19.328 12.039 1 26 1 MET B C 1
ATOM 3428 O O . MET B 1 1 ? -28.625 -18.922 10.883 1 26 1 MET B O 1
ATOM 3432 N N . GLN B 1 2 ? -28.688 -18.422 12.797 1 32.56 2 GLN B N 1
ATOM 3433 C CA . GLN B 1 2 ? -28.859 -16.969 12.695 1 32.56 2 GLN B CA 1
ATOM 3434 C C . GLN B 1 2 ? -27.672 -16.312 12.016 1 32.56 2 GLN B C 1
ATOM 3436 O O . GLN B 1 2 ? -26.516 -16.672 12.289 1 32.56 2 GLN B O 1
ATOM 3441 N N . ASN B 1 3 ? -27.734 -15.789 10.773 1 38.25 3 ASN B N 1
ATOM 3442 C CA . ASN B 1 3 ? -26.766 -15.219 9.836 1 38.25 3 ASN B CA 1
ATOM 3443 C C . ASN B 1 3 ? -25.859 -14.195 10.516 1 38.25 3 ASN B C 1
ATOM 3445 O O . ASN B 1 3 ? -26.312 -13.133 10.93 1 38.25 3 ASN B O 1
ATOM 3449 N N . GLN B 1 4 ? -24.797 -14.609 11.266 1 50.38 4 GLN B N 1
ATOM 3450 C CA . GLN B 1 4 ? -23.859 -13.719 11.93 1 50.38 4 GLN B CA 1
ATOM 3451 C C . GLN B 1 4 ? -23.25 -12.719 10.945 1 50.38 4 GLN B C 1
ATOM 3453 O O . GLN B 1 4 ? -23.047 -13.039 9.773 1 50.38 4 GLN B O 1
ATOM 3458 N N . THR B 1 5 ? -23.312 -11.406 11.328 1 63.22 5 THR B N 1
ATOM 3459 C CA . THR B 1 5 ? -22.656 -10.352 10.562 1 63.22 5 THR B CA 1
ATOM 3460 C C . THR B 1 5 ? -21.156 -10.633 10.414 1 63.22 5 THR B C 1
ATOM 3462 O O . THR B 1 5 ? -20.625 -11.508 11.094 1 63.22 5 THR B O 1
ATOM 3465 N N . LEU B 1 6 ? -20.516 -10.219 9.438 1 73.88 6 LEU B N 1
ATOM 3466 C CA . LEU B 1 6 ? -19.078 -10.336 9.227 1 73.88 6 LEU B CA 1
ATOM 3467 C C . LEU B 1 6 ? -18.297 -9.953 10.484 1 73.88 6 LEU B C 1
ATOM 3469 O O . LEU B 1 6 ? -17.312 -10.602 10.836 1 73.88 6 LEU B O 1
ATOM 3473 N N . THR B 1 7 ? -18.797 -8.984 11.242 1 77.44 7 THR B N 1
ATOM 3474 C CA . THR B 1 7 ? -18.109 -8.531 12.453 1 77.44 7 THR B CA 1
ATOM 3475 C C . THR B 1 7 ? -18.266 -9.555 13.57 1 77.44 7 THR B C 1
ATOM 3477 O O . THR B 1 7 ? -17.328 -9.789 14.344 1 77.44 7 THR B O 1
ATOM 3480 N N . GLU B 1 8 ? -19.438 -10.125 13.648 1 77 8 GLU B N 1
ATOM 3481 C CA . GLU B 1 8 ? -19.641 -11.18 14.641 1 77 8 GLU B CA 1
ATOM 3482 C C . GLU B 1 8 ? -18.781 -12.406 14.336 1 77 8 GLU B C 1
ATOM 3484 O O . GLU B 1 8 ? -18.25 -13.039 15.25 1 77 8 GLU B O 1
ATOM 3489 N N . SER B 1 9 ? -18.719 -12.648 13.047 1 82 9 SER B N 1
ATOM 3490 C CA . SER B 1 9 ? -17.891 -13.773 12.625 1 82 9 SER B CA 1
ATOM 3491 C C . SER B 1 9 ? -16.422 -13.516 12.914 1 82 9 SER B C 1
ATOM 3493 O O . SER B 1 9 ? -15.68 -14.422 13.305 1 82 9 SER B O 1
ATOM 3495 N N . LEU B 1 10 ? -15.961 -12.289 12.711 1 86.75 10 LEU B N 1
ATOM 3496 C CA . LEU B 1 10 ? -14.586 -11.922 13.016 1 86.75 10 LEU B CA 1
ATOM 3497 C C . LEU B 1 10 ? -14.305 -12.047 14.508 1 86.75 10 LEU B C 1
ATOM 3499 O O . LEU B 1 10 ? -13.242 -12.516 14.914 1 86.75 10 LEU B O 1
ATOM 3503 N N . ALA B 1 11 ? -15.297 -11.648 15.367 1 88.06 11 ALA B N 1
ATOM 3504 C CA . ALA B 1 11 ? -15.164 -11.734 16.812 1 88.06 11 ALA B CA 1
ATOM 3505 C C . ALA B 1 11 ? -14.961 -13.18 17.266 1 88.06 11 ALA B C 1
ATOM 3507 O O . ALA B 1 11 ? -14.195 -13.453 18.188 1 88.06 11 ALA B O 1
ATOM 3508 N N . ALA B 1 12 ? -15.672 -14.062 16.594 1 88.94 12 ALA B N 1
ATOM 3509 C CA . ALA B 1 12 ? -15.586 -15.477 16.953 1 88.94 12 ALA B CA 1
ATOM 3510 C C . ALA B 1 12 ? -14.297 -16.094 16.422 1 88.94 12 ALA B C 1
ATOM 3512 O O . ALA B 1 12 ? -13.648 -16.875 17.109 1 88.94 12 ALA B O 1
ATOM 3513 N N . PHE B 1 13 ? -13.836 -15.797 15.25 1 91.25 13 PHE B N 1
ATOM 3514 C CA . PHE B 1 13 ? -12.719 -16.438 14.57 1 91.25 13 PHE B CA 1
ATOM 3515 C C . PHE B 1 13 ? -11.391 -15.867 15.055 1 91.25 13 PHE B C 1
ATOM 3517 O O . PHE B 1 13 ? -10.43 -16.609 15.25 1 91.25 13 PHE B O 1
ATOM 3524 N N . ASP B 1 14 ? -11.367 -14.57 15.195 1 95.38 14 ASP B N 1
ATOM 3525 C CA . ASP B 1 14 ? -10.148 -13.852 15.562 1 95.38 14 ASP B CA 1
ATOM 3526 C C . ASP B 1 14 ? -10.43 -12.805 16.625 1 95.38 14 ASP B C 1
ATOM 3528 O O . ASP B 1 14 ? -10.336 -11.602 16.375 1 95.38 14 ASP B O 1
ATOM 3532 N N . PRO B 1 15 ? -10.641 -13.25 17.828 1 95.06 15 PRO B N 1
ATOM 3533 C CA . PRO B 1 15 ? -11.008 -12.328 18.906 1 95.06 15 PRO B CA 1
ATOM 3534 C C . PRO B 1 15 ? -9.93 -11.297 19.188 1 95.06 15 PRO B C 1
ATOM 3536 O O . PRO B 1 15 ? -10.234 -10.18 19.625 1 95.06 15 PRO B O 1
ATOM 3539 N N . GLU B 1 16 ? -8.703 -11.633 18.922 1 95.62 16 GLU B N 1
ATOM 3540 C CA . GLU B 1 16 ? -7.613 -10.703 19.188 1 95.62 16 GLU B CA 1
ATOM 3541 C C . GLU B 1 16 ? -7.688 -9.484 18.281 1 95.62 16 GLU B C 1
ATOM 3543 O O . GLU B 1 16 ? -7.652 -8.344 18.75 1 95.62 16 GLU B O 1
ATOM 3548 N N . ILE B 1 17 ? -7.812 -9.711 16.938 1 94.69 17 ILE B N 1
ATOM 3549 C CA . ILE B 1 17 ? -7.898 -8.602 15.984 1 94.69 17 ILE B CA 1
ATOM 3550 C C . ILE B 1 17 ? -9.219 -7.863 16.172 1 94.69 17 ILE B C 1
ATOM 3552 O O . ILE B 1 17 ? -9.266 -6.633 16.078 1 94.69 17 ILE B O 1
ATOM 3556 N N . TYR B 1 18 ? -10.336 -8.602 16.469 1 91.62 18 TYR B N 1
ATOM 3557 C CA . TYR B 1 18 ? -11.617 -7.965 16.75 1 91.62 18 TYR B CA 1
ATOM 3558 C C . TYR B 1 18 ? -11.516 -7.047 17.953 1 91.62 18 TYR B C 1
ATOM 3560 O O . TYR B 1 18 ? -12.07 -5.945 17.953 1 91.62 18 TYR B O 1
ATOM 3568 N N . GLY B 1 19 ? -10.844 -7.52 19 1 91.12 19 GLY B N 1
ATOM 3569 C CA . GLY B 1 19 ? -10.641 -6.695 20.172 1 91.12 19 GLY B CA 1
ATOM 3570 C C . GLY B 1 19 ? -9.891 -5.41 19.875 1 91.12 19 GLY B C 1
ATOM 3571 O O . GLY B 1 19 ? -10.266 -4.34 20.359 1 91.12 19 GLY B O 1
ATOM 3572 N N . LEU B 1 20 ? -8.844 -5.512 19.078 1 91.5 20 LEU B N 1
ATOM 3573 C CA . LEU B 1 20 ? -8.07 -4.336 18.703 1 91.5 20 LEU B CA 1
ATOM 3574 C C . LEU B 1 20 ? -8.914 -3.383 17.859 1 91.5 20 LEU B C 1
ATOM 3576 O O . LEU B 1 20 ? -8.75 -2.164 17.938 1 91.5 20 LEU B O 1
ATOM 3580 N N . LEU B 1 21 ? -9.758 -3.951 16.984 1 87.88 21 LEU B N 1
ATOM 3581 C CA . LEU B 1 21 ? -10.656 -3.135 16.172 1 87.88 21 LEU B CA 1
ATOM 3582 C C . LEU B 1 21 ? -11.617 -2.348 17.062 1 87.88 21 LEU B C 1
ATOM 3584 O O . LEU B 1 21 ? -11.828 -1.152 16.844 1 87.88 21 LEU B O 1
ATOM 3588 N N . GLN B 1 22 ? -12.172 -3.014 18.078 1 85.62 22 GLN B N 1
ATOM 3589 C CA . GLN B 1 22 ? -13.07 -2.35 19.016 1 85.62 22 GLN B CA 1
ATOM 3590 C C . GLN B 1 22 ? -12.352 -1.263 19.797 1 85.62 22 GLN B C 1
ATOM 3592 O O . GLN B 1 22 ? -12.898 -0.183 20.031 1 85.62 22 GLN B O 1
ATOM 3597 N N . GLU B 1 23 ? -11.188 -1.593 20.188 1 85.88 23 GLU B N 1
ATOM 3598 C CA . GLU B 1 23 ? -10.375 -0.605 20.891 1 85.88 23 GLU B CA 1
ATOM 3599 C C . GLU B 1 23 ? -10.117 0.62 20.031 1 85.88 23 GLU B C 1
ATOM 3601 O O . GLU B 1 23 ? -10.172 1.754 20.5 1 85.88 23 GLU B O 1
ATOM 3606 N N . GLU B 1 24 ? -9.766 0.394 18.781 1 86.19 24 GLU B N 1
ATOM 3607 C CA . GLU B 1 24 ? -9.5 1.487 17.844 1 86.19 24 GLU B CA 1
ATOM 3608 C C . GLU B 1 24 ? -10.742 2.348 17.641 1 86.19 24 GLU B C 1
ATOM 3610 O O . GLU B 1 24 ? -10.648 3.574 17.562 1 86.19 24 GLU B O 1
ATOM 3615 N N . ILE B 1 25 ? -11.898 1.742 17.578 1 81.75 25 ILE B N 1
ATOM 3616 C CA . ILE B 1 25 ? -13.164 2.451 17.422 1 81.75 25 ILE B CA 1
ATOM 3617 C C . ILE B 1 25 ? -13.406 3.357 18.625 1 81.75 25 ILE B C 1
ATOM 3619 O O . ILE B 1 25 ? -13.719 4.539 18.469 1 81.75 25 ILE B O 1
ATOM 3623 N N . GLN B 1 26 ? -13.188 2.828 19.766 1 81.56 26 GLN B N 1
ATOM 3624 C CA . GLN B 1 26 ? -13.391 3.596 20.984 1 81.56 26 GLN B CA 1
ATOM 3625 C C . GLN B 1 26 ? -12.391 4.742 21.094 1 81.56 26 GLN B C 1
ATOM 3627 O O . GLN B 1 26 ? -12.75 5.859 21.469 1 81.56 26 GLN B O 1
ATOM 3632 N N . LYS B 1 27 ? -11.211 4.426 20.75 1 84 27 LYS B N 1
ATOM 3633 C CA . LYS B 1 27 ? -10.164 5.441 20.781 1 84 27 LYS B CA 1
ATOM 3634 C C . LYS B 1 27 ? -10.492 6.613 19.859 1 84 27 LYS B C 1
ATOM 3636 O O . LYS B 1 27 ? -10.422 7.773 20.281 1 84 27 LYS B O 1
ATOM 3641 N N . GLN B 1 28 ? -10.828 6.312 18.672 1 83.56 28 GLN B N 1
ATOM 3642 C CA . GLN B 1 28 ? -11.117 7.371 17.703 1 83.56 28 GLN B CA 1
ATOM 3643 C C . GLN B 1 28 ? -12.383 8.133 18.078 1 83.56 28 GLN B C 1
ATOM 3645 O O . GLN B 1 28 ? -12.484 9.336 17.859 1 83.56 28 GLN B O 1
ATOM 3650 N N . ARG B 1 29 ? -13.289 7.52 18.719 1 82.19 29 ARG B N 1
ATOM 3651 C CA . ARG B 1 29 ? -14.57 8.125 19.078 1 82.19 29 ARG B CA 1
ATOM 3652 C C . ARG B 1 29 ? -14.406 9.07 20.266 1 82.19 29 ARG B C 1
ATOM 3654 O O . ARG B 1 29 ? -15.062 10.109 20.328 1 82.19 29 ARG B O 1
ATOM 3661 N N . PHE B 1 30 ? -13.516 8.656 21.156 1 82.31 30 PHE B N 1
ATOM 3662 C CA . PHE B 1 30 ? -13.578 9.344 22.438 1 82.31 30 PHE B CA 1
ATOM 3663 C C . PHE B 1 30 ? -12.297 10.133 22.703 1 82.31 30 PHE B C 1
ATOM 3665 O O . PHE B 1 30 ? -12.094 10.656 23.797 1 82.31 30 PHE B O 1
ATOM 3672 N N . THR B 1 31 ? -11.492 10.18 21.781 1 88.06 31 THR B N 1
ATOM 3673 C CA . THR B 1 31 ? -10.336 11.07 21.859 1 88.06 31 THR B CA 1
ATOM 3674 C C . THR B 1 31 ? -10.406 12.148 20.781 1 88.06 31 THR B C 1
ATOM 3676 O O . THR B 1 31 ? -11.023 11.953 19.734 1 88.06 31 THR B O 1
ATOM 3679 N N . LEU B 1 32 ? -9.891 13.281 21.219 1 93.25 32 LEU B N 1
ATOM 3680 C CA . LEU B 1 32 ? -9.797 14.375 20.25 1 93.25 32 LEU B CA 1
ATOM 3681 C C . LEU B 1 32 ? -8.43 14.391 19.578 1 93.25 32 LEU B C 1
ATOM 3683 O O . LEU B 1 32 ? -7.418 14.711 20.203 1 93.25 32 LEU B O 1
ATOM 3687 N N . SER B 1 33 ? -8.453 14.039 18.328 1 93.06 33 SER B N 1
ATOM 3688 C CA . SER B 1 33 ? -7.199 14.086 17.578 1 93.06 33 SER B CA 1
ATOM 3689 C C . SER B 1 33 ? -6.949 15.477 17.016 1 93.06 33 SER B C 1
ATOM 3691 O O . SER B 1 33 ? -7.789 16.016 16.297 1 93.06 33 SER B O 1
ATOM 3693 N N . LEU B 1 34 ? -5.805 16.016 17.344 1 95.94 34 LEU B N 1
ATOM 3694 C CA . LEU B 1 34 ? -5.309 17.25 16.766 1 95.94 34 LEU B CA 1
ATOM 3695 C C . LEU B 1 34 ? -4.02 17 15.984 1 95.94 34 LEU B C 1
ATOM 3697 O O . LEU B 1 34 ? -3.229 17.922 15.773 1 95.94 34 LEU B O 1
ATOM 3701 N N . LEU B 1 35 ? -3.832 15.727 15.617 1 93.12 35 LEU B N 1
ATOM 3702 C CA . LEU B 1 35 ? -2.656 15.328 14.852 1 93.12 35 LEU B CA 1
ATOM 3703 C C . LEU B 1 35 ? -2.781 15.773 13.398 1 93.12 35 LEU B C 1
ATOM 3705 O O . LEU B 1 35 ? -3.777 15.469 12.734 1 93.12 35 LEU B O 1
ATOM 3709 N N . PRO B 1 36 ? -1.71 16.391 12.883 1 93.12 36 PRO B N 1
ATOM 3710 C CA . PRO B 1 36 ? -1.771 16.797 11.469 1 93.12 36 PRO B CA 1
ATOM 3711 C C . PRO B 1 36 ? -1.827 15.594 10.523 1 93.12 36 PRO B C 1
ATOM 3713 O O . PRO B 1 36 ? -2.348 15.711 9.414 1 93.12 36 PRO B O 1
ATOM 3716 N N . THR B 1 37 ? -1.379 14.438 10.906 1 88.12 37 THR B N 1
ATOM 3717 C CA . THR B 1 37 ? -1.234 13.281 10.023 1 88.12 37 THR B CA 1
ATOM 3718 C C . THR B 1 37 ? -2.398 12.312 10.211 1 88.12 37 THR B C 1
ATOM 3720 O O . THR B 1 37 ? -2.35 11.172 9.734 1 88.12 37 THR B O 1
ATOM 3723 N N . SER B 1 38 ? -3.385 12.703 10.891 1 87 38 SER B N 1
ATOM 3724 C CA . SER B 1 38 ? -4.52 11.82 11.156 1 87 38 SER B CA 1
ATOM 3725 C C . SER B 1 38 ? -5.836 12.484 10.758 1 87 38 SER B C 1
ATOM 3727 O O . SER B 1 38 ? -6.098 13.633 11.125 1 87 38 SER B O 1
ATOM 3729 N N . ASN B 1 39 ? -6.578 11.812 9.992 1 92.38 39 ASN B N 1
ATOM 3730 C CA . ASN B 1 39 ? -7.922 12.211 9.594 1 92.38 39 ASN B CA 1
ATOM 3731 C C . ASN B 1 39 ? -8.758 11.016 9.148 1 92.38 39 ASN B C 1
ATOM 3733 O O . ASN B 1 39 ? -8.211 9.977 8.766 1 92.38 39 ASN B O 1
ATOM 3737 N N . ALA B 1 40 ? -10.016 11.164 9.289 1 89.88 40 ALA B N 1
ATOM 3738 C CA . ALA B 1 40 ? -10.898 10.086 8.836 1 89.88 40 ALA B CA 1
ATOM 3739 C C . ALA B 1 40 ? -10.914 9.992 7.316 1 89.88 40 ALA B C 1
ATOM 3741 O O . ALA B 1 40 ? -10.906 11.008 6.625 1 89.88 40 ALA B O 1
ATOM 3742 N N . VAL B 1 41 ? -10.914 8.781 6.863 1 88.94 41 VAL B N 1
ATOM 3743 C CA . VAL B 1 41 ? -11.039 8.508 5.434 1 88.94 41 VAL B CA 1
ATOM 3744 C C . VAL B 1 41 ?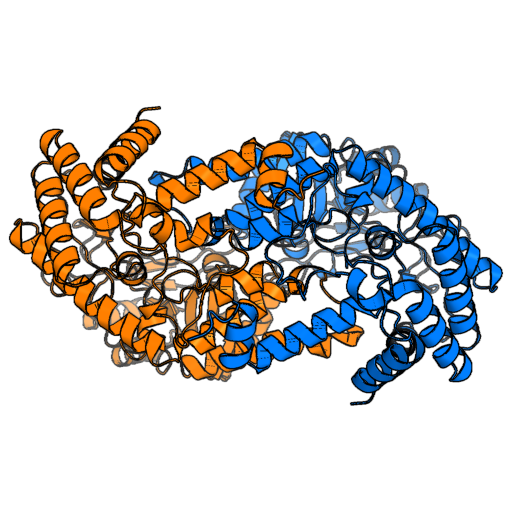 -12.5 8.664 5.004 1 88.94 41 VAL B C 1
ATOM 3746 O O . VAL B 1 41 ? -13.414 8.258 5.73 1 88.94 41 VAL B O 1
ATOM 3749 N N . SER B 1 42 ? -12.68 9.25 3.873 1 89.25 42 SER B N 1
ATOM 3750 C CA . SER B 1 42 ? -14.047 9.391 3.377 1 89.25 42 SER B CA 1
ATOM 3751 C C . SER B 1 42 ? -14.711 8.023 3.209 1 89.25 42 SER B C 1
ATOM 3753 O O . SER B 1 42 ? -14.047 7.043 2.879 1 89.25 42 SER B O 1
ATOM 3755 N N . PRO B 1 43 ? -16.031 8 3.307 1 84 43 PRO B N 1
ATOM 3756 C CA . PRO B 1 43 ? -16.75 6.734 3.166 1 84 43 PRO B CA 1
ATOM 3757 C C . PRO B 1 43 ? -16.562 6.098 1.792 1 84 43 PRO B C 1
ATOM 3759 O O . PRO B 1 43 ? -16.469 4.871 1.684 1 84 43 PRO B O 1
ATOM 3762 N N . PHE B 1 44 ? -16.547 6.895 0.701 1 87.12 44 PHE B N 1
ATOM 3763 C CA . PHE B 1 44 ? -16.344 6.344 -0.634 1 87.12 44 PHE B CA 1
ATOM 3764 C C . PHE B 1 44 ? -14.984 5.672 -0.744 1 87.12 44 PHE B C 1
ATOM 3766 O O . PHE B 1 44 ? -14.875 4.559 -1.263 1 87.12 44 PHE B O 1
ATOM 3773 N N . SER B 1 45 ? -13.961 6.383 -0.248 1 89.5 45 SER B N 1
ATOM 3774 C CA . SER B 1 45 ? -12.609 5.848 -0.308 1 89.5 45 SER B CA 1
ATOM 3775 C C . SER B 1 45 ? -12.477 4.57 0.516 1 89.5 45 SER B C 1
ATOM 3777 O O . SER B 1 45 ? -11.852 3.605 0.081 1 89.5 45 SER B O 1
ATOM 3779 N N . ALA B 1 46 ? -13.039 4.574 1.706 1 85.31 46 ALA B N 1
ATOM 3780 C CA . ALA B 1 46 ? -13 3.396 2.57 1 85.31 46 ALA B CA 1
ATOM 3781 C C . ALA B 1 46 ? -13.672 2.201 1.899 1 85.31 46 ALA B C 1
ATOM 3783 O O . ALA B 1 46 ? -13.141 1.088 1.925 1 85.31 46 ALA B O 1
ATOM 3784 N N . TYR B 1 47 ? -14.805 2.414 1.272 1 83.06 47 TYR B N 1
ATOM 3785 C CA . TYR B 1 47 ? -15.547 1.361 0.587 1 83.06 47 TYR B CA 1
ATOM 3786 C C . TYR B 1 47 ? -14.734 0.779 -0.561 1 83.06 47 TYR B C 1
ATOM 3788 O O . TYR B 1 47 ? -14.609 -0.441 -0.69 1 83.06 47 TYR B O 1
ATOM 3796 N N . LEU B 1 48 ? -14.211 1.638 -1.346 1 87.12 48 LEU B N 1
ATOM 3797 C CA . LEU B 1 48 ? -13.484 1.216 -2.541 1 87.12 48 LEU B CA 1
ATOM 3798 C C . LEU B 1 48 ? -12.211 0.463 -2.168 1 87.12 48 LEU B C 1
ATOM 3800 O O . LEU B 1 48 ? -11.812 -0.468 -2.867 1 87.12 48 LEU B O 1
ATOM 3804 N N . LYS B 1 49 ? -11.562 0.783 -1.03 1 86.94 49 LYS B N 1
ATOM 3805 C CA . LYS B 1 49 ? -10.367 0.08 -0.571 1 86.94 49 LYS B CA 1
ATOM 3806 C C . LYS B 1 49 ? -10.68 -1.383 -0.264 1 86.94 49 LYS B C 1
ATOM 3808 O O . LYS B 1 49 ? -9.836 -2.256 -0.467 1 86.94 49 LYS B O 1
ATOM 3813 N N . GLY B 1 50 ? -11.812 -1.612 0.226 1 81.75 50 GLY B N 1
ATOM 3814 C CA . GLY B 1 50 ? -12.195 -2.971 0.572 1 81.75 50 GLY B CA 1
ATOM 3815 C C . GLY B 1 50 ? -13.039 -3.645 -0.495 1 81.75 50 GLY B C 1
ATOM 3816 O O . GLY B 1 50 ? -13.609 -4.711 -0.26 1 81.75 50 GLY B O 1
ATOM 3817 N N . SER B 1 51 ? -13.125 -3.045 -1.703 1 82.25 51 SER B N 1
ATOM 3818 C CA . SER B 1 51 ? -13.992 -3.547 -2.764 1 82.25 51 SER B CA 1
ATOM 3819 C C . SER B 1 51 ? -13.32 -4.68 -3.533 1 82.25 51 SER B C 1
ATOM 3821 O O . SER B 1 51 ? -12.164 -5.023 -3.266 1 82.25 51 SER B O 1
ATOM 3823 N N . ILE B 1 52 ? -14.023 -5.207 -4.512 1 83.88 52 ILE B N 1
ATOM 3824 C CA . ILE B 1 52 ? -13.602 -6.355 -5.309 1 83.88 52 ILE B CA 1
ATOM 3825 C C . ILE B 1 52 ? -12.398 -5.973 -6.172 1 83.88 52 ILE B C 1
ATOM 3827 O O . ILE B 1 52 ? -11.727 -6.844 -6.73 1 83.88 52 ILE B O 1
ATOM 3831 N N . PHE B 1 53 ? -12.164 -4.676 -6.281 1 85.75 53 PHE B N 1
ATOM 3832 C CA . PHE B 1 53 ? -10.953 -4.238 -6.973 1 85.75 53 PHE B CA 1
ATOM 3833 C C . PHE B 1 53 ? -9.711 -4.832 -6.32 1 85.75 53 PHE B C 1
ATOM 3835 O O . PHE B 1 53 ? -8.656 -4.91 -6.945 1 85.75 53 PHE B O 1
ATOM 3842 N N . GLY B 1 54 ? -9.852 -5.316 -5.09 1 82.12 54 GLY B N 1
ATOM 3843 C CA . GLY B 1 54 ? -8.727 -5.875 -4.352 1 82.12 54 GLY B CA 1
ATOM 3844 C C . GLY B 1 54 ? -8.43 -7.316 -4.719 1 82.12 54 GLY B C 1
ATOM 3845 O O . GLY B 1 54 ? -7.398 -7.859 -4.324 1 82.12 54 GLY B O 1
ATOM 3846 N N . ASN B 1 55 ? -9.367 -8.227 -5.281 1 76.62 55 ASN B N 1
ATOM 3847 C CA . ASN B 1 55 ? -9.195 -9.641 -5.594 1 76.62 55 ASN B CA 1
ATOM 3848 C C . ASN B 1 55 ? -8.133 -9.852 -6.672 1 76.62 55 ASN B C 1
ATOM 3850 O O . ASN B 1 55 ? -7.555 -10.938 -6.773 1 76.62 55 ASN B O 1
ATOM 3854 N N . GLY B 1 56 ? -7.652 -9.227 -7.457 1 60.06 56 GLY B N 1
ATOM 3855 C CA . GLY B 1 56 ? -6.828 -9.703 -8.547 1 60.06 56 GLY B CA 1
ATOM 3856 C C . GLY B 1 56 ? -5.941 -8.633 -9.148 1 60.06 56 GLY B C 1
ATOM 3857 O O . GLY B 1 56 ? -6.219 -7.438 -9 1 60.06 56 GLY B O 1
ATOM 3858 N N . GLN B 1 57 ? -4.426 -8.734 -9.078 1 49.69 57 GLN B N 1
ATOM 3859 C CA . GLN B 1 57 ? -3.551 -8.047 -10.016 1 49.69 57 GLN B CA 1
ATOM 3860 C C . GLN B 1 57 ? -3.824 -8.5 -11.453 1 49.69 57 GLN B C 1
ATOM 3862 O O . GLN B 1 57 ? -3.797 -9.695 -11.75 1 49.69 57 GLN B O 1
ATOM 3867 N N . LEU B 1 58 ? -4.824 -8.203 -11.922 1 46.62 58 LEU B N 1
ATOM 3868 C CA . LEU B 1 58 ? -5.094 -8.703 -13.273 1 46.62 58 LEU B CA 1
ATOM 3869 C C . LEU B 1 58 ? -3.883 -8.5 -14.172 1 46.62 58 LEU B C 1
ATOM 3871 O O . LEU B 1 58 ? -3.113 -7.555 -13.992 1 46.62 58 LEU B O 1
ATOM 3875 N N . ASP B 1 59 ? -3.488 -9.539 -14.82 1 41.28 59 ASP B N 1
ATOM 3876 C CA . ASP B 1 59 ? -2.541 -9.828 -15.898 1 41.28 59 ASP B CA 1
ATOM 3877 C C . ASP B 1 59 ? -2.516 -8.695 -16.922 1 41.28 59 ASP B C 1
ATOM 3879 O O . ASP B 1 59 ? -3.535 -8.047 -17.156 1 41.28 59 ASP B O 1
ATOM 3883 N N . TYR B 1 60 ? -1.582 -8.219 -17.234 1 38.5 60 TYR B N 1
ATOM 3884 C CA . TYR B 1 60 ? -0.965 -7.375 -18.25 1 38.5 60 TYR B CA 1
ATOM 3885 C C . TYR B 1 60 ? -1.685 -7.508 -19.594 1 38.5 60 TYR B C 1
ATOM 3887 O O . TYR B 1 60 ? -1.821 -6.527 -20.328 1 38.5 60 TYR B O 1
ATOM 3895 N N . HIS B 1 61 ? -1.669 -8.695 -20.094 1 39.12 61 HIS B N 1
ATOM 3896 C CA . HIS B 1 61 ? -2.037 -8.703 -21.5 1 39.12 61 HIS B CA 1
ATOM 3897 C C . HIS B 1 61 ? -3.342 -7.949 -21.734 1 39.12 61 HIS B C 1
ATOM 3899 O O . HIS B 1 61 ? -3.656 -7.582 -22.875 1 39.12 61 HIS B O 1
ATOM 3905 N N . ALA B 1 62 ? -4.195 -8.078 -20.766 1 42.28 62 ALA B N 1
ATOM 3906 C CA . ALA B 1 62 ? -5.434 -7.328 -20.984 1 42.28 62 ALA B CA 1
ATOM 3907 C C . ALA B 1 62 ? -5.305 -5.902 -20.438 1 42.28 62 ALA B C 1
ATOM 3909 O O . ALA B 1 62 ? -6.305 -5.199 -20.297 1 42.28 62 ALA B O 1
ATOM 3910 N N . VAL B 1 63 ? -4.398 -5.441 -19.797 1 45.09 63 VAL B N 1
ATOM 3911 C CA . VAL B 1 63 ? -4.297 -4.438 -18.734 1 45.09 63 VAL B CA 1
ATOM 3912 C C . VAL B 1 63 ? -4.793 -3.092 -19.25 1 45.09 63 VAL B C 1
ATOM 3914 O O . VAL B 1 63 ? -3.996 -2.234 -19.641 1 45.09 63 VAL B O 1
ATOM 3917 N N . GLN B 1 64 ? -5.379 -3.227 -20.266 1 43.03 64 GLN B N 1
ATOM 3918 C CA . GLN B 1 64 ? -5.98 -1.95 -20.625 1 43.03 64 GLN B CA 1
ATOM 3919 C C . GLN B 1 64 ? -6.695 -1.313 -19.438 1 43.03 64 GLN B C 1
ATOM 3921 O O . GLN B 1 64 ? -6.664 -0.092 -19.281 1 43.03 64 GLN B O 1
ATOM 3926 N N . SER B 1 65 ? -7.371 -2.178 -18.734 1 45.22 65 SER B N 1
ATOM 3927 C CA . SER B 1 65 ? -8.25 -1.585 -17.719 1 45.22 65 SER B CA 1
ATOM 3928 C C . SER B 1 65 ? -7.445 -1.05 -16.547 1 45.22 65 SER B C 1
ATOM 3930 O O . SER B 1 65 ? -7.832 -0.055 -15.922 1 45.22 65 SER B O 1
ATOM 3932 N N . HIS B 1 66 ? -6.395 -1.863 -16.062 1 52.34 66 HIS B N 1
ATOM 3933 C CA . HIS B 1 66 ? -5.551 -1.367 -14.977 1 52.34 66 HIS B CA 1
ATOM 3934 C C . HIS B 1 66 ? -5.004 0.02 -15.297 1 52.34 66 HIS B C 1
ATOM 3936 O O . HIS B 1 66 ? -4.961 0.891 -14.422 1 52.34 66 HIS B O 1
ATOM 3942 N N . MET B 1 67 ? -5.078 0.042 -16.5 1 72.12 67 MET B N 1
ATOM 3943 C CA . MET B 1 67 ? -4.5 1.304 -16.953 1 72.12 67 MET B CA 1
ATOM 3944 C C . MET B 1 67 ? -5.551 2.408 -16.984 1 72.12 67 MET B C 1
ATOM 3946 O O . MET B 1 67 ? -5.227 3.582 -16.797 1 72.12 67 MET B O 1
ATOM 3950 N N . LYS B 1 68 ? -6.789 1.819 -16.875 1 87.25 68 LYS B N 1
ATOM 3951 C CA . LYS B 1 68 ? -7.812 2.861 -16.953 1 87.25 68 LYS B CA 1
ATOM 3952 C C . LYS B 1 68 ? -7.973 3.568 -15.609 1 87.25 68 LYS B C 1
ATOM 3954 O O . LYS B 1 68 ? -8.102 4.793 -15.562 1 87.25 68 LYS B O 1
ATOM 3959 N N . LEU B 1 69 ? -7.984 2.77 -14.539 1 92.62 69 LEU B N 1
ATOM 3960 C CA . LEU B 1 69 ? -8.125 3.352 -13.211 1 92.62 69 LEU B CA 1
ATOM 3961 C C . LEU B 1 69 ? -6.969 4.293 -12.898 1 92.62 69 LEU B C 1
ATOM 3963 O O . LEU B 1 69 ? -7.176 5.379 -12.352 1 92.62 69 LEU B O 1
ATOM 3967 N N . GLU B 1 70 ? -5.754 3.838 -13.273 1 93.69 70 GLU B N 1
ATOM 3968 C CA . GLU B 1 70 ? -4.59 4.684 -13.031 1 93.69 70 GLU B CA 1
ATOM 3969 C C . GLU B 1 70 ? -4.656 5.965 -13.859 1 93.69 70 GLU B C 1
ATOM 3971 O O . GLU B 1 70 ? -4.344 7.047 -13.359 1 93.69 70 GLU B O 1
ATOM 3976 N N . ASP B 1 71 ? -5.105 5.797 -15.086 1 94.81 71 ASP B N 1
ATOM 3977 C CA . ASP B 1 71 ? -5.25 6.949 -15.969 1 94.81 71 ASP B CA 1
ATOM 3978 C C . ASP B 1 71 ? -6.25 7.953 -15.406 1 94.81 71 ASP B C 1
ATOM 3980 O O . ASP B 1 71 ? -6 9.164 -15.414 1 94.81 71 ASP B O 1
ATOM 3984 N N . ILE B 1 72 ? -7.363 7.445 -14.938 1 97.19 72 ILE B N 1
ATOM 3985 C CA . ILE B 1 72 ? -8.398 8.312 -14.391 1 97.19 72 ILE B CA 1
ATOM 3986 C C . ILE B 1 72 ? -7.867 9.031 -13.156 1 97.19 72 ILE B C 1
ATOM 3988 O O . ILE B 1 72 ? -8.047 10.25 -13.016 1 97.19 72 ILE B O 1
ATOM 3992 N N . ALA B 1 73 ? -7.207 8.297 -12.281 1 97.69 73 ALA B N 1
ATOM 3993 C CA . ALA B 1 73 ? -6.672 8.891 -11.062 1 97.69 73 ALA B CA 1
ATOM 3994 C C . ALA B 1 73 ? -5.613 9.938 -11.375 1 97.69 73 ALA B C 1
ATOM 3996 O O . ALA B 1 73 ? -5.598 11.016 -10.773 1 97.69 73 ALA B O 1
ATOM 3997 N N . GLU B 1 74 ? -4.703 9.633 -12.32 1 97.62 74 GLU B N 1
ATOM 3998 C CA . GLU B 1 74 ? -3.652 10.57 -12.711 1 97.62 74 GLU B CA 1
ATOM 3999 C C . GLU B 1 74 ? -4.246 11.844 -13.305 1 97.62 74 GLU B C 1
ATOM 4001 O O . GLU B 1 74 ? -3.838 12.945 -12.945 1 97.62 74 GLU B O 1
ATOM 4006 N N . LYS B 1 75 ? -5.184 11.703 -14.18 1 97.88 75 LYS B N 1
ATOM 4007 C CA . LYS B 1 75 ? -5.816 12.844 -14.82 1 97.88 75 LYS B CA 1
ATOM 4008 C C . LYS B 1 75 ? -6.547 13.719 -13.805 1 97.88 75 LYS B C 1
ATOM 4010 O O . LYS B 1 75 ? -6.465 14.945 -13.852 1 97.88 75 LYS B O 1
ATOM 4015 N N . ARG B 1 76 ? -7.273 13.086 -12.906 1 98.62 76 ARG B N 1
ATOM 4016 C CA . ARG B 1 76 ? -8.016 13.836 -11.898 1 98.62 76 ARG B CA 1
ATOM 4017 C C . ARG B 1 76 ? -7.066 14.562 -10.953 1 98.62 76 ARG B C 1
ATOM 4019 O O . ARG B 1 76 ? -7.328 15.703 -10.562 1 98.62 76 ARG B O 1
ATOM 4026 N N . ALA B 1 77 ? -5.977 13.922 -10.578 1 98.69 77 ALA B N 1
ATOM 4027 C CA . ALA B 1 77 ? -4.988 14.57 -9.727 1 98.69 77 ALA B CA 1
ATOM 4028 C C . ALA B 1 77 ? -4.363 15.773 -10.43 1 98.69 77 ALA B C 1
ATOM 4030 O O . ALA B 1 77 ? -4.273 16.859 -9.844 1 98.69 77 ALA B O 1
ATOM 4031 N N . ALA B 1 78 ? -3.9 15.555 -11.664 1 98.69 78 ALA B N 1
ATOM 4032 C CA . ALA B 1 78 ? -3.271 16.625 -12.43 1 98.69 78 ALA B CA 1
ATOM 4033 C C . ALA B 1 78 ? -4.223 17.812 -12.602 1 98.69 78 ALA B C 1
ATOM 4035 O O . ALA B 1 78 ? -3.818 18.969 -12.445 1 98.69 78 ALA B O 1
ATOM 4036 N N . LYS B 1 79 ? -5.43 17.5 -12.906 1 98.5 79 LYS B N 1
ATOM 4037 C CA . LYS B 1 79 ? -6.426 18.547 -13.094 1 98.5 79 LYS B CA 1
ATOM 4038 C C . LYS B 1 79 ? -6.703 19.281 -11.789 1 98.5 79 LYS B C 1
ATOM 4040 O O . LYS B 1 79 ? -6.75 20.516 -11.758 1 98.5 79 LYS B O 1
ATOM 4045 N N . LEU B 1 80 ? -6.898 18.562 -10.734 1 98.69 80 LEU B N 1
ATOM 4046 C CA . LEU B 1 80 ? -7.242 19.109 -9.422 1 98.69 80 LEU B CA 1
ATOM 4047 C C . LEU B 1 80 ? -6.195 20.125 -8.961 1 98.69 80 LEU B C 1
ATOM 4049 O O . LEU B 1 80 ? -6.539 21.172 -8.414 1 98.69 80 LEU B O 1
ATOM 4053 N N . PHE B 1 81 ? -4.914 19.828 -9.203 1 98.81 81 PHE B N 1
ATOM 4054 C CA . PHE B 1 81 ? -3.842 20.656 -8.672 1 98.81 81 PHE B CA 1
ATOM 4055 C C . PHE B 1 81 ? -3.252 21.547 -9.75 1 98.81 81 PHE B C 1
ATOM 4057 O O . PHE B 1 81 ? -2.443 22.438 -9.461 1 98.81 81 PHE B O 1
ATOM 4064 N N . GLY B 1 82 ? -3.645 21.344 -10.992 1 98.5 82 GLY B N 1
ATOM 4065 C CA . GLY B 1 82 ? -3.137 22.141 -12.102 1 98.5 82 GLY B CA 1
ATOM 4066 C C . GLY B 1 82 ? -1.738 21.734 -12.531 1 98.5 82 GLY B C 1
ATOM 4067 O O . GLY B 1 82 ? -0.916 22.594 -12.859 1 98.5 82 GLY B O 1
ATOM 4068 N N . ALA B 1 83 ? -1.401 20.484 -12.453 1 98.69 83 ALA B N 1
ATOM 4069 C CA . ALA B 1 83 ? -0.077 19.984 -12.82 1 98.69 83 ALA B CA 1
ATOM 4070 C C . ALA B 1 83 ? -0.077 19.422 -14.242 1 98.69 83 ALA B C 1
ATOM 4072 O O . ALA B 1 83 ? -1.122 19.031 -14.758 1 98.69 83 ALA B O 1
ATOM 4073 N N . ASP B 1 84 ? 1.103 19.359 -14.852 1 98.56 84 ASP B N 1
ATOM 4074 C CA . ASP B 1 84 ? 1.246 18.75 -16.172 1 98.56 84 ASP B CA 1
ATOM 4075 C C . ASP B 1 84 ? 1.198 17.234 -16.078 1 98.56 84 ASP B C 1
ATOM 4077 O O . ASP B 1 84 ? 0.691 16.562 -17 1 98.56 84 ASP B O 1
ATOM 4081 N N . HIS B 1 85 ? 1.801 16.703 -15.055 1 98.5 85 HIS B N 1
ATOM 4082 C CA . HIS B 1 85 ? 1.935 15.258 -14.875 1 98.5 85 HIS B CA 1
ATOM 4083 C C . HIS B 1 85 ? 1.761 14.875 -13.406 1 98.5 85 HIS B C 1
ATOM 4085 O O . HIS B 1 85 ? 2.213 15.594 -12.516 1 98.5 85 HIS B O 1
ATOM 4091 N N . ALA B 1 86 ? 1.066 13.727 -13.211 1 98.69 86 ALA B N 1
ATOM 4092 C CA . ALA B 1 86 ? 0.86 13.203 -11.859 1 98.69 86 ALA B CA 1
ATOM 4093 C C . ALA B 1 86 ? 1.188 11.719 -11.797 1 98.69 86 ALA B C 1
ATOM 4095 O O . ALA B 1 86 ? 0.856 10.961 -12.711 1 98.69 86 ALA B O 1
ATOM 4096 N N . ILE B 1 87 ? 1.892 11.289 -10.812 1 97.81 87 ILE B N 1
ATOM 4097 C CA . ILE B 1 87 ? 2.148 9.891 -10.477 1 97.81 87 ILE B CA 1
ATOM 4098 C C . ILE B 1 87 ? 1.391 9.523 -9.203 1 97.81 87 ILE B C 1
ATOM 4100 O O . ILE B 1 87 ? 1.576 10.148 -8.156 1 97.81 87 ILE B O 1
ATOM 4104 N N . VAL B 1 88 ? 0.542 8.453 -9.258 1 96.81 88 VAL B N 1
ATOM 4105 C CA . VAL B 1 88 ? -0.389 8.227 -8.156 1 96.81 88 VAL B CA 1
ATOM 4106 C C . VAL B 1 88 ? -0.16 6.836 -7.566 1 96.81 88 VAL B C 1
ATOM 4108 O O . VAL B 1 88 ? -0.835 6.445 -6.609 1 96.81 88 VAL B O 1
ATOM 4111 N N . ARG B 1 89 ? 0.773 6.066 -8.031 1 91.75 89 ARG B N 1
ATOM 4112 C CA . ARG B 1 89 ? 0.916 4.672 -7.613 1 91.75 89 ARG B CA 1
ATOM 4113 C C . ARG B 1 89 ? 1.896 4.547 -6.449 1 91.75 89 ARG B C 1
ATOM 4115 O O . ARG B 1 89 ? 2.287 3.438 -6.078 1 91.75 89 ARG B O 1
ATOM 4122 N N . ILE B 1 90 ? 2.301 5.699 -5.852 1 91.62 90 ILE B N 1
ATOM 4123 C CA . ILE B 1 90 ? 3.316 5.676 -4.805 1 91.62 90 ILE B CA 1
ATOM 4124 C C . ILE B 1 90 ? 2.656 5.414 -3.453 1 91.62 90 ILE B C 1
ATOM 4126 O O . ILE B 1 90 ? 1.674 6.07 -3.098 1 91.62 90 ILE B O 1
ATOM 4130 N N . SER B 1 91 ? 3.223 4.586 -2.643 1 87.38 91 SER B N 1
ATOM 4131 C CA . SER B 1 91 ? 2.57 4.031 -1.462 1 87.38 91 SER B CA 1
ATOM 4132 C C . SER B 1 91 ? 2.535 5.043 -0.323 1 87.38 91 SER B C 1
ATOM 4134 O O . SER B 1 91 ? 1.647 4.992 0.532 1 87.38 91 SER B O 1
ATOM 4136 N N . ASP B 1 92 ? 3.531 5.883 -0.244 1 88.81 92 ASP B N 1
ATOM 4137 C CA . ASP B 1 92 ? 3.604 6.844 0.85 1 88.81 92 ASP B CA 1
ATOM 4138 C C . ASP B 1 92 ? 4.617 7.949 0.545 1 88.81 92 ASP B C 1
ATOM 4140 O O . ASP B 1 92 ? 5.277 7.918 -0.494 1 88.81 92 ASP B O 1
ATOM 4144 N N . ILE B 1 93 ? 4.719 8.828 1.441 1 91.69 93 ILE B N 1
ATOM 4145 C CA . ILE B 1 93 ? 5.523 10.016 1.206 1 91.69 93 ILE B CA 1
ATOM 4146 C C . ILE B 1 93 ? 7.008 9.664 1.271 1 91.69 93 ILE B C 1
ATOM 4148 O O . ILE B 1 93 ? 7.828 10.258 0.573 1 91.69 93 ILE B O 1
ATOM 4152 N N . ALA B 1 94 ? 7.402 8.734 2.117 1 87.75 94 ALA B N 1
ATOM 4153 C CA . ALA B 1 94 ? 8.797 8.305 2.148 1 87.75 94 ALA B CA 1
ATOM 4154 C C . ALA B 1 94 ? 9.234 7.75 0.794 1 87.75 94 ALA B C 1
ATOM 4156 O O . ALA B 1 94 ? 10.305 8.094 0.286 1 87.75 94 ALA B O 1
ATOM 4157 N N . ALA B 1 95 ? 8.398 6.895 0.256 1 87.25 95 ALA B N 1
ATOM 4158 C CA . ALA B 1 95 ? 8.664 6.34 -1.068 1 87.25 95 ALA B CA 1
ATOM 4159 C C . ALA B 1 95 ? 8.695 7.438 -2.127 1 87.25 95 ALA B C 1
ATOM 4161 O O . ALA B 1 95 ? 9.57 7.438 -3 1 87.25 95 ALA B O 1
ATOM 4162 N N . ALA B 1 96 ? 7.797 8.352 -2.096 1 93.5 96 ALA B N 1
ATOM 4163 C CA . ALA B 1 96 ? 7.77 9.461 -3.045 1 93.5 96 ALA B CA 1
ATOM 4164 C C . ALA B 1 96 ? 9.055 10.281 -2.967 1 93.5 96 ALA B C 1
ATOM 4166 O O . ALA B 1 96 ? 9.594 10.711 -3.992 1 93.5 96 ALA B O 1
ATOM 4167 N N . SER B 1 97 ? 9.469 10.5 -1.748 1 93.81 97 SER B N 1
ATOM 4168 C CA . SER B 1 97 ? 10.688 11.273 -1.547 1 93.81 97 SER B CA 1
ATOM 4169 C C . SER B 1 97 ? 11.891 10.586 -2.186 1 93.81 97 SER B C 1
ATOM 4171 O O . SER B 1 97 ? 12.727 11.242 -2.809 1 93.81 97 SER B O 1
ATOM 4173 N N . ARG B 1 98 ? 11.945 9.367 -2.066 1 88.56 98 ARG B N 1
ATOM 4174 C CA . ARG B 1 98 ? 13.047 8.617 -2.654 1 88.56 98 ARG B CA 1
ATOM 4175 C C . ARG B 1 98 ? 13.016 8.711 -4.176 1 88.56 98 ARG B C 1
ATOM 4177 O O . ARG B 1 98 ? 14.062 8.82 -4.816 1 88.56 98 ARG B O 1
ATOM 4184 N N . VAL B 1 99 ? 11.844 8.578 -4.738 1 91.62 99 VAL B N 1
ATOM 4185 C CA . VAL B 1 99 ? 11.688 8.703 -6.184 1 91.62 99 VAL B CA 1
ATOM 4186 C C . VAL B 1 99 ? 12.211 10.062 -6.645 1 91.62 99 VAL B C 1
ATOM 4188 O O . VAL B 1 99 ? 12.945 10.148 -7.629 1 91.62 99 VAL B O 1
ATOM 4191 N N . VAL B 1 100 ? 11.875 11.141 -5.922 1 96.62 100 VAL B N 1
ATOM 4192 C CA . VAL B 1 100 ? 12.289 12.484 -6.297 1 96.62 100 VAL B CA 1
ATOM 4193 C C . VAL B 1 100 ? 13.805 12.617 -6.188 1 96.62 100 VAL B C 1
ATOM 4195 O O . VAL B 1 100 ? 14.453 13.148 -7.09 1 96.62 100 VAL B O 1
ATOM 4198 N N . PHE B 1 101 ? 14.383 12.141 -5.086 1 94.12 101 PHE B N 1
ATOM 4199 C CA . PHE B 1 101 ? 15.828 12.18 -4.922 1 94.12 101 PHE B CA 1
ATOM 4200 C C . PHE B 1 101 ? 16.531 11.453 -6.062 1 94.12 101 PHE B C 1
ATOM 4202 O O . PHE B 1 101 ? 17.484 11.961 -6.637 1 94.12 101 PHE B O 1
ATOM 4209 N N . GLN B 1 102 ? 16.031 10.297 -6.355 1 89.19 102 GLN B N 1
ATOM 4210 C CA . GLN B 1 102 ? 16.656 9.492 -7.398 1 89.19 102 GLN B CA 1
ATOM 4211 C C . GLN B 1 102 ? 16.547 10.172 -8.758 1 89.19 102 GLN B C 1
ATOM 4213 O O . GLN B 1 102 ? 17.438 10.055 -9.594 1 89.19 102 GLN B O 1
ATOM 4218 N N . ALA B 1 103 ? 15.484 10.812 -8.992 1 94.56 103 ALA B N 1
ATOM 4219 C CA . ALA B 1 103 ? 15.227 11.43 -10.297 1 94.56 103 ALA B CA 1
ATOM 4220 C C . ALA B 1 103 ? 16.047 12.711 -10.469 1 94.56 103 ALA B C 1
ATOM 4222 O O . ALA B 1 103 ? 16.438 13.055 -11.586 1 94.56 103 ALA B O 1
ATOM 4223 N N . LEU B 1 104 ? 16.359 13.414 -9.352 1 96.69 104 LEU B N 1
ATOM 4224 C CA . LEU B 1 104 ? 16.812 14.789 -9.547 1 96.69 104 LEU B CA 1
ATOM 4225 C C . LEU B 1 104 ? 18.172 15.016 -8.883 1 96.69 104 LEU B C 1
ATOM 4227 O O . LEU B 1 104 ? 18.797 16.062 -9.094 1 96.69 104 LEU B O 1
ATOM 4231 N N . ALA B 1 105 ? 18.641 14.07 -8.062 1 95 105 ALA B N 1
ATOM 4232 C CA . ALA B 1 105 ? 19.875 14.312 -7.32 1 95 105 ALA B CA 1
ATOM 4233 C C . ALA B 1 105 ? 20.781 13.086 -7.367 1 95 105 ALA B C 1
ATOM 4235 O O . ALA B 1 105 ? 20.344 11.992 -7.727 1 95 105 ALA B O 1
ATOM 4236 N N . THR B 1 106 ? 22 13.289 -7.125 1 90.81 106 THR B N 1
ATOM 4237 C CA . THR B 1 106 ? 23.016 12.242 -6.98 1 90.81 106 THR B CA 1
ATOM 4238 C C . THR B 1 106 ? 23.75 12.383 -5.652 1 90.81 106 THR B C 1
ATOM 4240 O O . THR B 1 106 ? 23.75 13.453 -5.051 1 90.81 106 THR B O 1
ATOM 4243 N N . THR B 1 107 ? 24.312 11.289 -5.184 1 88.56 107 THR B N 1
ATOM 4244 C CA . THR B 1 107 ? 25.047 11.273 -3.926 1 88.56 107 THR B CA 1
ATOM 4245 C C . THR B 1 107 ? 26.078 12.398 -3.896 1 88.56 107 THR B C 1
ATOM 4247 O O . THR B 1 107 ? 26.797 12.617 -4.879 1 88.56 107 THR B O 1
ATOM 4250 N N . GLY B 1 108 ? 26.141 13.148 -2.812 1 92.75 108 GLY B N 1
ATOM 4251 C CA . GLY B 1 108 ? 27.109 14.219 -2.662 1 92.75 108 GLY B CA 1
ATOM 4252 C C . GLY B 1 108 ? 26.531 15.586 -2.982 1 92.75 108 GLY B C 1
ATOM 4253 O O . GLY B 1 108 ? 27.109 16.609 -2.604 1 92.75 108 GLY B O 1
ATOM 4254 N N . ASP B 1 109 ? 25.391 15.656 -3.617 1 96.25 109 ASP B N 1
ATOM 4255 C CA . ASP B 1 109 ? 24.781 16.938 -3.973 1 96.25 109 ASP B CA 1
ATOM 4256 C C . ASP B 1 109 ? 24.406 17.719 -2.725 1 96.25 109 ASP B C 1
ATOM 4258 O O . ASP B 1 109 ? 24.109 17.141 -1.68 1 96.25 109 ASP B O 1
ATOM 4262 N N . THR B 1 110 ? 24.469 19.047 -2.863 1 97.75 110 THR B N 1
ATOM 4263 C CA . THR B 1 110 ? 24 19.938 -1.797 1 97.75 110 THR B CA 1
ATOM 4264 C C . THR B 1 110 ? 22.484 20.125 -1.877 1 97.75 110 THR B C 1
ATOM 4266 O O . THR B 1 110 ? 21.938 20.375 -2.957 1 97.75 110 THR B O 1
ATOM 4269 N N . ILE B 1 111 ? 21.828 19.984 -0.712 1 98.19 111 ILE B N 1
ATOM 4270 C CA . ILE B 1 111 ? 20.391 20.188 -0.602 1 98.19 111 ILE B CA 1
ATOM 4271 C C . ILE B 1 111 ? 20.094 21.297 0.397 1 98.19 111 ILE B C 1
ATOM 4273 O O . ILE B 1 111 ? 20.531 21.25 1.548 1 98.19 111 ILE B O 1
ATOM 4277 N N . LEU B 1 112 ? 19.469 22.359 -0.014 1 98.5 112 LEU B N 1
ATOM 4278 C CA . LEU B 1 112 ? 18.953 23.406 0.873 1 98.5 112 LEU B CA 1
ATOM 4279 C C . LEU B 1 112 ? 17.516 23.125 1.263 1 98.5 112 LEU B C 1
ATOM 4281 O O . LEU B 1 112 ? 16.625 23.156 0.411 1 98.5 112 LEU B O 1
ATOM 4285 N N . SER B 1 113 ? 17.266 22.859 2.559 1 98 113 SER B N 1
ATOM 4286 C CA . SER B 1 113 ? 15.953 22.359 2.953 1 98 113 SER B CA 1
ATOM 4287 C C . SER B 1 113 ? 15.43 23.078 4.191 1 98 113 SER B C 1
ATOM 4289 O O . SER B 1 113 ? 16.188 23.344 5.129 1 98 113 SER B O 1
ATOM 4291 N N . PHE B 1 114 ? 14.125 23.453 4.129 1 97.75 114 PHE B N 1
ATOM 4292 C CA . PHE B 1 114 ? 13.492 24.047 5.297 1 97.75 114 PHE B CA 1
ATOM 4293 C C . PHE B 1 114 ? 13.492 23.078 6.469 1 97.75 114 PHE B C 1
ATOM 4295 O O . PHE B 1 114 ? 12.828 22.031 6.418 1 97.75 114 PHE B O 1
ATOM 4302 N N . ASN B 1 115 ? 14.266 23.406 7.551 1 95.06 115 ASN B N 1
ATOM 4303 C CA . ASN B 1 115 ? 14.359 22.609 8.766 1 95.06 115 ASN B CA 1
ATOM 4304 C C . ASN B 1 115 ? 14.859 21.203 8.469 1 95.06 115 ASN B C 1
ATOM 4306 O O . ASN B 1 115 ? 14.422 20.234 9.102 1 95.06 115 ASN B O 1
ATOM 4310 N N . ARG B 1 116 ? 15.602 20.969 7.398 1 93.06 116 ARG B N 1
ATOM 4311 C CA . ARG B 1 116 ? 16.219 19.719 6.988 1 93.06 116 ARG B CA 1
ATOM 4312 C C . ARG B 1 116 ? 15.156 18.672 6.648 1 93.06 116 ARG B C 1
ATOM 4314 O O . ARG B 1 116 ? 15.367 17.484 6.852 1 93.06 116 ARG B O 1
ATOM 4321 N N . ARG B 1 117 ? 14.078 19.156 6.199 1 93.19 117 ARG B N 1
ATOM 4322 C CA . ARG B 1 117 ? 12.992 18.266 5.824 1 93.19 117 ARG B CA 1
ATOM 4323 C C . ARG B 1 117 ? 13.445 17.281 4.742 1 93.19 117 ARG B C 1
ATOM 4325 O O . ARG B 1 117 ? 14.234 17.641 3.867 1 93.19 117 ARG B O 1
ATOM 4332 N N . LYS B 1 118 ? 12.945 16.047 4.781 1 92 118 LYS B N 1
ATOM 4333 C CA . LYS B 1 118 ? 13.18 14.945 3.855 1 92 118 LYS B CA 1
ATOM 4334 C C . LYS B 1 118 ? 14.508 14.242 4.16 1 92 118 LYS B C 1
ATOM 4336 O O . LYS B 1 118 ? 14.773 13.156 3.646 1 92 118 LYS B O 1
ATOM 4341 N N . LEU B 1 119 ? 15.336 14.844 5.004 1 89.94 119 LEU B N 1
ATOM 4342 C CA . LEU B 1 119 ? 16.547 14.156 5.445 1 89.94 119 LEU B CA 1
ATOM 4343 C C . LEU B 1 119 ? 16.203 12.812 6.078 1 89.94 119 LEU B C 1
ATOM 4345 O O . LEU B 1 119 ? 16.953 11.844 5.941 1 89.94 119 LEU B O 1
ATOM 4349 N N . GLU B 1 120 ? 15.078 12.742 6.684 1 82.38 120 GLU B N 1
ATOM 4350 C CA . GLU B 1 120 ? 14.625 11.547 7.387 1 82.38 120 GLU B CA 1
ATOM 4351 C C . GLU B 1 120 ? 14.391 10.391 6.414 1 82.38 120 GLU B C 1
ATOM 4353 O O . GLU B 1 120 ? 14.344 9.234 6.82 1 82.38 120 GLU B O 1
ATOM 4358 N N . HIS B 1 121 ? 14.227 10.727 5.164 1 81.88 121 HIS B N 1
ATOM 4359 C CA . HIS B 1 121 ? 13.969 9.703 4.156 1 81.88 121 HIS B CA 1
ATOM 4360 C C . HIS B 1 121 ? 15.25 9.312 3.434 1 81.88 121 HIS B C 1
ATOM 4362 O O . HIS B 1 121 ? 15.219 8.5 2.5 1 81.88 121 HIS B O 1
ATOM 4368 N N . CYS B 1 122 ? 16.312 9.953 3.773 1 79.25 122 CYS B N 1
ATOM 4369 C CA . CYS B 1 122 ? 17.609 9.68 3.156 1 79.25 122 CYS B CA 1
ATOM 4370 C C . CYS B 1 122 ? 18.391 8.656 3.971 1 79.25 122 CYS B C 1
ATOM 4372 O O . CYS B 1 122 ? 19.484 8.945 4.441 1 79.25 122 CYS B O 1
ATOM 4374 N N . ILE B 1 123 ? 17.672 7.559 4.227 1 67.62 123 ILE B N 1
ATOM 4375 C CA . ILE B 1 123 ? 18.328 6.496 4.988 1 67.62 123 ILE B CA 1
ATOM 4376 C C . ILE B 1 123 ? 19.016 5.52 4.031 1 67.62 123 ILE B C 1
ATOM 4378 O O . ILE B 1 123 ? 18.484 5.234 2.951 1 67.62 123 ILE B O 1
ATOM 4382 N N . GLY B 1 124 ? 20.297 5.23 4.297 1 66 124 GLY B N 1
ATOM 4383 C CA . GLY B 1 124 ? 21.016 4.262 3.496 1 66 124 GLY B CA 1
ATOM 4384 C C . GLY B 1 124 ? 22.234 4.852 2.809 1 66 124 GLY B C 1
ATOM 4385 O O . GLY B 1 124 ? 22.359 6.07 2.684 1 66 124 GLY B O 1
ATOM 4386 N N . GLU B 1 125 ? 22.984 4 2.398 1 60.91 125 GLU B N 1
ATOM 4387 C CA . GLU B 1 125 ? 24.297 4.387 1.872 1 60.91 125 GLU B CA 1
ATOM 4388 C C . GLU B 1 125 ? 24.156 5.066 0.513 1 60.91 125 GLU B C 1
ATOM 4390 O O . GLU B 1 125 ? 25.031 5.848 0.117 1 60.91 125 GLU B O 1
ATOM 4395 N N . HIS B 1 126 ? 23.031 4.91 -0.044 1 65.25 126 HIS B N 1
ATOM 4396 C CA . HIS B 1 126 ? 22.938 5.422 -1.408 1 65.25 126 HIS B CA 1
ATOM 4397 C C . HIS B 1 126 ? 22.203 6.754 -1.454 1 65.25 126 HIS B C 1
ATOM 4399 O O . HIS B 1 126 ? 22.078 7.359 -2.521 1 65.25 126 HIS B O 1
ATOM 4405 N N . LEU B 1 127 ? 21.781 7.215 -0.42 1 70.69 127 LEU B N 1
ATOM 4406 C CA . LEU B 1 127 ? 21.094 8.5 -0.342 1 70.69 127 LEU B CA 1
ATOM 4407 C C . LEU B 1 127 ? 21.812 9.453 0.602 1 70.69 127 LEU B C 1
ATOM 4409 O O . LEU B 1 127 ? 21.234 9.922 1.581 1 70.69 127 LEU B O 1
ATOM 4413 N N . GLN B 1 128 ? 23.094 9.734 0.194 1 83.25 128 GLN B N 1
ATOM 4414 C CA . GLN B 1 128 ? 23.922 10.625 1.013 1 83.25 128 GLN B CA 1
ATOM 4415 C C . GLN B 1 128 ? 24.078 11.992 0.353 1 83.25 128 GLN B C 1
ATOM 4417 O O . GLN B 1 128 ? 24.688 12.109 -0.71 1 83.25 128 GLN B O 1
ATOM 4422 N N . TYR B 1 129 ? 23.453 13.008 0.98 1 93.56 129 TYR B N 1
ATOM 4423 C CA . TYR B 1 129 ? 23.469 14.383 0.483 1 93.56 129 TYR B CA 1
ATOM 4424 C C . TYR B 1 129 ? 24 15.344 1.542 1 93.56 129 TYR B C 1
ATOM 4426 O O . TYR B 1 129 ? 24.094 14.984 2.719 1 93.56 129 TYR B O 1
ATOM 4434 N N . ASP B 1 130 ? 24.5 16.453 1.146 1 94.94 130 ASP B N 1
ATOM 4435 C CA . ASP B 1 130 ? 24.922 17.516 2.053 1 94.94 130 ASP B CA 1
ATOM 4436 C C . ASP B 1 130 ? 23.766 18.484 2.334 1 94.94 130 ASP B C 1
ATOM 4438 O O . ASP B 1 130 ? 23.578 19.469 1.613 1 94.94 130 ASP B O 1
ATOM 4442 N N . PHE B 1 131 ? 23.078 18.312 3.438 1 95.81 131 PHE B N 1
ATOM 4443 C CA . PHE B 1 131 ? 21.906 19.109 3.768 1 95.81 131 PHE B CA 1
ATOM 4444 C C . PHE B 1 131 ? 22.297 20.406 4.461 1 95.81 131 PHE B C 1
ATOM 4446 O O . PHE B 1 131 ? 23.062 20.391 5.422 1 95.81 131 PHE B O 1
ATOM 4453 N N . ILE B 1 132 ? 21.797 21.438 3.984 1 95.38 132 ILE B N 1
ATOM 4454 C CA . ILE B 1 132 ? 21.859 22.75 4.621 1 95.38 132 ILE B CA 1
ATOM 4455 C C . ILE B 1 132 ? 20.453 23.219 4.992 1 95.38 132 ILE B C 1
ATOM 4457 O O . ILE B 1 132 ? 19.547 23.156 4.172 1 95.38 132 ILE B O 1
ATOM 4461 N N . SER B 1 133 ? 20.375 23.719 6.219 1 95.62 133 SER B N 1
ATOM 4462 C CA . SER B 1 133 ? 19.062 24.078 6.715 1 95.62 133 SER B CA 1
ATOM 4463 C C . SER B 1 133 ? 18.828 25.578 6.617 1 95.62 133 SER B C 1
ATOM 4465 O O . SER B 1 133 ? 19.734 26.375 6.871 1 95.62 133 SER B O 1
ATOM 4467 N N . PHE B 1 134 ? 17.656 25.922 6.121 1 97.06 134 PHE B N 1
ATOM 4468 C CA . PHE B 1 134 ? 17.125 27.25 6.426 1 97.06 134 PHE B CA 1
ATOM 4469 C C . PHE B 1 134 ? 15.867 27.141 7.285 1 97.06 134 PHE B C 1
ATOM 4471 O O . PHE B 1 134 ? 15.188 26.109 7.27 1 97.06 134 PHE B O 1
ATOM 4478 N N . SER B 1 135 ? 15.641 28.141 8.133 1 96.94 135 SER B N 1
ATOM 4479 C CA . SER B 1 135 ? 14.547 28.109 9.102 1 96.94 135 SER B CA 1
ATOM 4480 C C . SER B 1 135 ? 14 29.516 9.359 1 96.94 135 SER B C 1
ATOM 4482 O O . SER B 1 135 ? 14.352 30.469 8.656 1 96.94 135 SER B O 1
ATOM 4484 N N . ILE B 1 136 ? 13.125 29.578 10.297 1 97.25 136 ILE B N 1
ATOM 4485 C CA . ILE B 1 136 ? 12.547 30.859 10.664 1 97.25 136 ILE B CA 1
ATOM 4486 C C . ILE B 1 136 ? 13.578 31.688 11.43 1 97.25 136 ILE B C 1
ATOM 4488 O O . ILE B 1 136 ? 14.516 31.141 12.008 1 97.25 136 ILE B O 1
ATOM 4492 N N . GLU B 1 137 ? 13.312 33 11.32 1 96.56 137 GLU B N 1
ATOM 4493 C CA . GLU B 1 137 ? 14.102 33.906 12.164 1 96.56 137 GLU B CA 1
ATOM 4494 C C . GLU B 1 137 ? 13.578 33.906 13.602 1 96.56 137 GLU B C 1
ATOM 4496 O O . GLU B 1 137 ? 12.367 33.938 13.828 1 96.56 137 GLU B O 1
ATOM 4501 N N . PRO B 1 138 ? 14.484 33.875 14.57 1 95.06 138 PRO B N 1
ATOM 4502 C CA . PRO B 1 138 ? 14.039 33.781 15.961 1 95.06 138 PRO B CA 1
ATOM 4503 C C . PRO B 1 138 ? 13.211 35 16.391 1 95.06 138 PRO B C 1
ATOM 4505 O O . PRO B 1 138 ? 12.297 34.875 17.219 1 95.06 138 PRO B O 1
ATOM 4508 N N . GLU B 1 139 ? 13.438 36.125 15.852 1 93.56 139 GLU B N 1
ATOM 4509 C CA . GLU B 1 139 ? 12.773 37.344 16.281 1 93.56 139 GLU B CA 1
ATOM 4510 C C . GLU B 1 139 ? 11.422 37.531 15.602 1 93.56 139 GLU B C 1
ATOM 4512 O O . GLU B 1 139 ? 10.414 37.812 16.25 1 93.56 139 GLU B O 1
ATOM 4517 N N . THR B 1 140 ? 11.398 37.312 14.305 1 95.06 140 THR B N 1
ATOM 4518 C CA . THR B 1 140 ? 10.18 37.562 13.547 1 95.06 140 THR B CA 1
ATOM 4519 C C . THR B 1 140 ? 9.328 36.281 13.453 1 95.06 140 THR B C 1
ATOM 4521 O O . THR B 1 140 ? 8.141 36.344 13.125 1 95.06 140 THR B O 1
ATOM 4524 N N . GLU B 1 141 ? 9.992 35.156 13.648 1 96.31 141 GLU B N 1
ATOM 4525 C CA . GLU B 1 141 ? 9.375 33.812 13.547 1 96.31 141 GLU B CA 1
ATOM 4526 C C . GLU B 1 141 ? 8.836 33.594 12.141 1 96.31 141 GLU B C 1
ATOM 4528 O O . GLU B 1 141 ? 7.809 32.906 11.977 1 96.31 141 GLU B O 1
ATOM 4533 N N . GLN B 1 142 ? 9.469 34.25 11.164 1 96.75 142 GLN B N 1
ATOM 4534 C CA . GLN B 1 142 ? 9.148 34.094 9.75 1 96.75 142 GLN B CA 1
ATOM 4535 C C . GLN B 1 142 ? 10.383 33.688 8.945 1 96.75 142 GLN B C 1
ATOM 4537 O O . GLN B 1 142 ? 11.516 33.875 9.406 1 96.75 142 GLN B O 1
ATOM 4542 N N . ILE B 1 143 ? 10.172 33.094 7.836 1 97.25 143 ILE B N 1
ATOM 4543 C CA . ILE B 1 143 ? 11.266 32.75 6.934 1 97.25 143 ILE B CA 1
ATOM 4544 C C . ILE B 1 143 ? 11.758 34 6.215 1 97.25 143 ILE B C 1
ATOM 4546 O O . ILE B 1 143 ? 10.961 34.75 5.617 1 97.25 143 ILE B O 1
ATOM 4550 N N . ASP B 1 144 ? 12.984 34.312 6.332 1 97 144 ASP B N 1
ATOM 4551 C CA . ASP B 1 144 ? 13.602 35.406 5.594 1 97 144 ASP B CA 1
ATOM 4552 C C . ASP B 1 144 ? 14.102 34.938 4.227 1 97 144 ASP B C 1
ATOM 4554 O O . ASP B 1 144 ? 15.211 34.438 4.109 1 97 144 ASP B O 1
ATOM 4558 N N . LEU B 1 145 ? 13.367 35.281 3.186 1 97.94 145 LEU B N 1
ATOM 4559 C CA . LEU B 1 145 ? 13.672 34.781 1.847 1 97.94 145 LEU B CA 1
ATOM 4560 C C . LEU B 1 145 ? 14.953 35.438 1.312 1 97.94 145 LEU B C 1
ATOM 4562 O O . LEU B 1 145 ? 15.625 34.844 0.455 1 97.94 145 LEU B O 1
ATOM 4566 N N . ALA B 1 146 ? 15.305 36.594 1.805 1 97.62 146 ALA B N 1
ATOM 4567 C CA . ALA B 1 146 ? 16.578 37.188 1.423 1 97.62 146 ALA B CA 1
ATOM 4568 C C . ALA B 1 146 ? 17.75 36.344 1.919 1 97.62 146 ALA B C 1
ATOM 4570 O O . ALA B 1 146 ? 18.734 36.156 1.207 1 97.62 146 ALA B O 1
ATOM 4571 N N . ARG B 1 147 ? 17.625 35.875 3.092 1 96.81 147 ARG B N 1
ATOM 4572 C CA . ARG B 1 147 ? 18.656 35 3.637 1 96.81 147 ARG B CA 1
ATOM 4573 C C . ARG B 1 147 ? 18.703 33.688 2.871 1 96.81 147 ARG B C 1
ATOM 4575 O O . ARG B 1 147 ? 19.781 33.156 2.627 1 96.81 147 ARG B O 1
ATOM 4582 N N . VAL B 1 148 ? 17.578 33.156 2.533 1 98.19 148 VAL B N 1
ATOM 4583 C CA . VAL B 1 148 ? 17.516 31.938 1.745 1 98.19 148 VAL B CA 1
ATOM 4584 C C . VAL B 1 148 ? 18.234 32.125 0.414 1 98.19 148 VAL B C 1
ATOM 4586 O O . VAL B 1 148 ? 18.984 31.266 -0.033 1 98.19 148 VAL B O 1
ATOM 4589 N N . GLU B 1 149 ? 17.984 33.281 -0.189 1 98.5 149 GLU B N 1
ATOM 4590 C CA . GLU B 1 149 ? 18.641 33.594 -1.451 1 98.5 149 GLU B CA 1
ATOM 4591 C C . GLU B 1 149 ? 20.156 33.625 -1.29 1 98.5 149 GLU B C 1
ATOM 4593 O O . GLU B 1 149 ? 20.891 33.125 -2.135 1 98.5 149 GLU B O 1
ATOM 4598 N N . GLN B 1 150 ? 20.609 34.25 -0.246 1 98.06 150 GLN B N 1
ATOM 4599 C CA . GLN B 1 150 ? 22.047 34.312 0.024 1 98.06 150 GLN B CA 1
ATOM 4600 C C . GLN B 1 150 ? 22.656 32.938 0.193 1 98.06 150 GLN B C 1
ATOM 4602 O O . GLN B 1 150 ? 23.719 32.656 -0.348 1 98.06 150 GLN B O 1
ATOM 4607 N N . LEU B 1 151 ? 21.984 32.125 0.938 1 97.69 151 LEU B N 1
ATOM 4608 C CA . LEU B 1 151 ? 22.453 30.75 1.154 1 97.69 151 LEU B CA 1
ATOM 4609 C C . LEU B 1 151 ? 22.5 29.984 -0.158 1 97.69 151 LEU B C 1
ATOM 4611 O O . LEU B 1 151 ? 23.438 29.234 -0.417 1 97.69 151 LEU B O 1
ATOM 4615 N N . ALA B 1 152 ? 21.453 30.094 -0.958 1 98.5 152 ALA B N 1
ATOM 4616 C CA . ALA B 1 152 ? 21.359 29.391 -2.234 1 98.5 152 ALA B CA 1
ATOM 4617 C C . ALA B 1 152 ? 22.484 29.812 -3.176 1 98.5 152 ALA B C 1
ATOM 4619 O O . ALA B 1 152 ? 23.078 28.984 -3.861 1 98.5 152 ALA B O 1
ATOM 4620 N N . LYS B 1 153 ? 22.781 31.078 -3.211 1 97.75 153 LYS B N 1
ATOM 4621 C CA . LYS B 1 153 ? 23.844 31.594 -4.062 1 97.75 153 LYS B CA 1
ATOM 4622 C C . LYS B 1 153 ? 25.203 31.094 -3.604 1 97.75 153 LYS B C 1
ATOM 4624 O O . LYS B 1 153 ? 26.062 30.75 -4.426 1 97.75 153 LYS B O 1
ATOM 4629 N N . ALA B 1 154 ? 25.375 31.078 -2.355 1 97.94 154 ALA B N 1
ATOM 4630 C CA . ALA B 1 154 ? 26.672 30.703 -1.781 1 97.94 154 ALA B CA 1
ATOM 4631 C C . ALA B 1 154 ? 26.922 29.203 -1.913 1 97.94 154 ALA B C 1
ATOM 4633 O O . ALA B 1 154 ? 28.047 28.781 -2.145 1 97.94 154 ALA B O 1
ATOM 4634 N N . ARG B 1 155 ? 25.875 28.391 -1.772 1 97.88 155 ARG B N 1
ATOM 4635 C CA . ARG B 1 155 ? 26.062 26.953 -1.619 1 97.88 155 ARG B CA 1
ATOM 4636 C C . ARG B 1 155 ? 25.703 26.219 -2.902 1 97.88 155 ARG B C 1
ATOM 4638 O O . ARG B 1 155 ? 26.062 25.047 -3.076 1 97.88 155 ARG B O 1
ATOM 4645 N N . LYS B 1 156 ? 24.984 26.797 -3.789 1 97.94 156 LYS B N 1
ATOM 4646 C CA . LYS B 1 156 ? 24.609 26.25 -5.09 1 97.94 156 LYS B CA 1
ATOM 4647 C C . LYS B 1 156 ? 23.984 24.859 -4.945 1 97.94 156 LYS B C 1
ATOM 4649 O O . LYS B 1 156 ? 24.453 23.906 -5.562 1 97.94 156 LYS B O 1
ATOM 4654 N N . PRO B 1 157 ? 22.906 24.797 -4.285 1 98.69 157 PRO B N 1
ATOM 4655 C CA . PRO B 1 157 ? 22.266 23.484 -4.07 1 98.69 157 PRO B CA 1
ATOM 4656 C C . PRO B 1 157 ? 21.688 22.891 -5.352 1 98.69 157 PRO B C 1
ATOM 4658 O O . PRO B 1 157 ? 21.344 23.625 -6.281 1 98.69 157 PRO B O 1
ATOM 4661 N N . ARG B 1 158 ? 21.641 21.531 -5.375 1 98.44 158 ARG B N 1
ATOM 4662 C CA . ARG B 1 158 ? 20.953 20.828 -6.445 1 98.44 158 ARG B CA 1
ATOM 4663 C C . ARG B 1 158 ? 19.438 20.953 -6.305 1 98.44 158 ARG B C 1
ATOM 4665 O O . ARG B 1 158 ? 18.719 21.031 -7.301 1 98.44 158 ARG B O 1
ATOM 4672 N N . LEU B 1 159 ? 18.969 20.953 -5.059 1 98.5 159 LEU B N 1
ATOM 4673 C CA . LEU B 1 159 ? 17.547 21.016 -4.699 1 98.5 159 LEU B CA 1
ATOM 4674 C C . LEU B 1 159 ? 17.312 22.047 -3.602 1 98.5 159 LEU B C 1
ATOM 4676 O O . LEU B 1 159 ? 18.125 22.172 -2.67 1 98.5 159 LEU B O 1
ATOM 4680 N N . ILE B 1 160 ? 16.312 22.781 -3.703 1 98.81 160 ILE B N 1
ATOM 4681 C CA . ILE B 1 160 ? 15.719 23.531 -2.6 1 98.81 160 ILE B CA 1
ATOM 4682 C C . ILE B 1 160 ? 14.391 22.891 -2.197 1 98.81 160 ILE B C 1
ATOM 4684 O O . ILE B 1 160 ? 13.484 22.75 -3.023 1 98.81 160 ILE B O 1
ATOM 4688 N N . ILE B 1 161 ? 14.312 22.438 -0.929 1 98.69 161 ILE B N 1
ATOM 4689 C CA . ILE B 1 161 ? 13.133 21.719 -0.446 1 98.69 161 ILE B CA 1
ATOM 4690 C C . ILE B 1 161 ? 12.375 22.594 0.553 1 98.69 161 ILE B C 1
ATOM 4692 O O . ILE B 1 161 ? 12.961 23.094 1.515 1 98.69 161 ILE B O 1
ATOM 4696 N N . TYR B 1 162 ? 11.109 22.797 0.309 1 98.38 162 TYR B N 1
ATOM 4697 C CA . TYR B 1 162 ? 10.219 23.453 1.261 1 98.38 162 TYR B CA 1
ATOM 4698 C C . TYR B 1 162 ? 9.031 22.562 1.6 1 98.38 162 TYR B C 1
ATOM 4700 O O . TYR B 1 162 ? 8.297 22.141 0.708 1 98.38 162 TYR B O 1
ATOM 4708 N N . SER B 1 163 ? 8.828 22.266 2.814 1 96.88 163 SER B N 1
ATOM 4709 C CA . SER B 1 163 ? 7.691 21.516 3.35 1 96.88 163 SER B CA 1
ATOM 4710 C C . SER B 1 163 ? 7.176 22.141 4.641 1 96.88 163 SER B C 1
ATOM 4712 O O . SER B 1 163 ? 7.828 22.047 5.684 1 96.88 163 SER B O 1
ATOM 4714 N N . PRO B 1 164 ? 5.969 22.719 4.609 1 93.94 164 PRO B N 1
ATOM 4715 C CA . PRO B 1 164 ? 5.473 23.5 5.742 1 93.94 164 PRO B CA 1
ATOM 4716 C C . PRO B 1 164 ? 4.793 22.641 6.805 1 93.94 164 PRO B C 1
ATOM 4718 O O . PRO B 1 164 ? 3.715 22.984 7.289 1 93.94 164 PRO B O 1
ATOM 4721 N N . VAL B 1 165 ? 5.414 21.578 7.277 1 91.62 165 VAL B N 1
ATOM 4722 C CA . VAL B 1 165 ? 4.793 20.672 8.234 1 91.62 165 VAL B CA 1
ATOM 4723 C C . VAL B 1 165 ? 4.688 21.359 9.602 1 91.62 165 VAL B C 1
ATOM 4725 O O . VAL B 1 165 ? 3.838 21 10.414 1 91.62 165 VAL B O 1
ATOM 4728 N N . ASN B 1 166 ? 5.578 22.359 9.891 1 94.56 166 ASN B N 1
ATOM 4729 C CA . ASN B 1 166 ? 5.551 23.109 11.148 1 94.56 166 ASN B CA 1
ATOM 4730 C C . ASN B 1 166 ? 5.613 24.609 10.906 1 94.56 166 ASN B C 1
ATOM 4732 O O . ASN B 1 166 ? 6.297 25.328 11.641 1 94.56 166 ASN B O 1
ATOM 4736 N N . TYR B 1 167 ? 5.055 25.062 9.891 1 96.5 167 TYR B N 1
ATOM 4737 C CA . TYR B 1 167 ? 4.973 26.484 9.555 1 96.5 167 TYR B CA 1
ATOM 4738 C C . TYR B 1 167 ? 3.547 26.875 9.188 1 96.5 167 TYR B C 1
ATOM 4740 O O . TYR B 1 167 ? 3.02 26.438 8.164 1 96.5 167 TYR B O 1
ATOM 4748 N N . PRO B 1 168 ? 2.889 27.688 9.945 1 96.94 168 PRO B N 1
ATOM 4749 C CA . PRO B 1 168 ? 1.451 27.938 9.789 1 96.94 168 PRO B CA 1
ATOM 4750 C C . PRO B 1 168 ? 1.142 29.078 8.836 1 96.94 168 PRO B C 1
ATOM 4752 O O . PRO B 1 168 ? -0.027 29.422 8.633 1 96.94 168 PRO B O 1
ATOM 4755 N N . LEU B 1 169 ? 2.176 29.75 8.25 1 96.94 169 LEU B N 1
ATOM 4756 C CA . LEU B 1 169 ? 1.972 30.875 7.348 1 96.94 169 LEU B CA 1
ATOM 4757 C C . LEU B 1 169 ? 2.213 30.453 5.898 1 96.94 169 LEU B C 1
ATOM 4759 O O . LEU B 1 169 ? 2.848 29.422 5.645 1 96.94 169 LEU B O 1
ATOM 4763 N N . HIS B 1 170 ? 1.62 31.188 4.957 1 96.38 170 HIS B N 1
ATOM 4764 C CA . HIS B 1 170 ? 1.874 30.953 3.541 1 96.38 170 HIS B CA 1
ATOM 4765 C C . HIS B 1 170 ? 3.213 31.547 3.113 1 96.38 170 HIS B C 1
ATOM 4767 O O . HIS B 1 170 ? 3.629 32.594 3.629 1 96.38 170 HIS B O 1
ATOM 4773 N N . LEU B 1 171 ? 3.844 30.859 2.268 1 96.06 171 LEU B N 1
ATOM 4774 C CA . LEU B 1 171 ? 5.105 31.344 1.709 1 96.06 171 LEU B CA 1
ATOM 4775 C C . LEU B 1 171 ? 4.906 31.875 0.292 1 96.06 171 LEU B C 1
ATOM 4777 O O . LEU B 1 171 ? 3.988 31.438 -0.412 1 96.06 171 LEU B O 1
ATOM 4781 N N . ASP B 1 172 ? 5.719 32.844 -0.081 1 97.44 172 ASP B N 1
ATOM 4782 C CA . ASP B 1 172 ? 5.73 33.344 -1.45 1 97.44 172 ASP B CA 1
ATOM 4783 C C . ASP B 1 172 ? 6.445 32.375 -2.389 1 97.44 172 ASP B C 1
ATOM 4785 O O . ASP B 1 172 ? 7.645 32.5 -2.637 1 97.44 172 ASP B O 1
ATOM 4789 N N . TYR B 1 173 ? 5.688 31.484 -3.041 1 98.31 173 TYR B N 1
ATOM 4790 C CA . TYR B 1 173 ? 6.258 30.438 -3.893 1 98.31 173 TYR B CA 1
ATOM 4791 C C . TYR B 1 173 ? 6.922 31.047 -5.121 1 98.31 173 TYR B C 1
ATOM 4793 O O . TYR B 1 173 ? 7.902 30.516 -5.637 1 98.31 173 TYR B O 1
ATOM 4801 N N . ALA B 1 174 ? 6.383 32.156 -5.629 1 98.38 174 ALA B N 1
ATOM 4802 C CA . ALA B 1 174 ? 6.984 32.812 -6.777 1 98.38 174 ALA B CA 1
ATOM 4803 C C . ALA B 1 174 ? 8.406 33.281 -6.461 1 98.38 174 ALA B C 1
ATOM 4805 O O . ALA B 1 174 ? 9.32 33.062 -7.266 1 98.38 174 ALA B O 1
ATOM 4806 N N . ARG B 1 175 ? 8.492 33.906 -5.344 1 98.5 175 ARG B N 1
ATOM 4807 C CA . ARG B 1 175 ? 9.805 34.344 -4.918 1 98.5 175 ARG B CA 1
ATOM 4808 C C . ARG B 1 175 ? 10.758 33.188 -4.711 1 98.5 175 ARG B C 1
ATOM 4810 O O . ARG B 1 175 ? 11.938 33.25 -5.055 1 98.5 175 ARG B O 1
ATOM 4817 N N . LEU B 1 176 ? 10.312 32.125 -4.117 1 98.5 176 LEU B N 1
ATOM 4818 C CA . LEU B 1 176 ? 11.125 30.938 -3.9 1 98.5 176 LEU B CA 1
ATOM 4819 C C . LEU B 1 176 ? 11.594 30.344 -5.227 1 98.5 176 LEU B C 1
ATOM 4821 O O . LEU B 1 176 ? 12.719 29.859 -5.336 1 98.5 176 LEU B O 1
ATOM 4825 N N . LYS B 1 177 ? 10.742 30.328 -6.176 1 98.62 177 LYS B N 1
ATOM 4826 C CA . LYS B 1 177 ? 11.109 29.875 -7.516 1 98.62 177 LYS B CA 1
ATOM 4827 C C . LYS B 1 177 ? 12.227 30.734 -8.102 1 98.62 177 LYS B C 1
ATOM 4829 O O . LYS B 1 177 ? 13.156 30.203 -8.711 1 98.62 177 LYS B O 1
ATOM 4834 N N . GLU B 1 178 ? 12.109 32 -7.945 1 98.69 178 GLU B N 1
ATOM 4835 C CA . GLU B 1 178 ? 13.148 32.906 -8.422 1 98.69 178 GLU B CA 1
ATOM 4836 C C . GLU B 1 178 ? 14.5 32.562 -7.793 1 98.69 178 GLU B C 1
ATOM 4838 O O . GLU B 1 178 ? 15.523 32.594 -8.469 1 98.69 178 GLU B O 1
ATOM 4843 N N . ILE B 1 179 ? 14.461 32.344 -6.539 1 98.75 179 ILE B N 1
ATOM 4844 C CA . ILE B 1 179 ? 15.672 32 -5.809 1 98.75 179 ILE B CA 1
ATOM 4845 C C . ILE B 1 179 ? 16.266 30.703 -6.363 1 98.75 179 ILE B C 1
ATOM 4847 O O . ILE B 1 179 ? 17.469 30.609 -6.617 1 98.75 179 ILE B O 1
ATOM 4851 N N . ALA B 1 180 ? 15.438 29.688 -6.559 1 98.75 180 ALA B N 1
ATOM 4852 C CA . ALA B 1 180 ? 15.883 28.406 -7.09 1 98.75 180 ALA B CA 1
ATOM 4853 C C . ALA B 1 180 ? 16.484 28.562 -8.484 1 98.75 180 ALA B C 1
ATOM 4855 O O . ALA B 1 180 ? 17.562 28.031 -8.766 1 98.75 180 ALA B O 1
ATOM 4856 N N . LYS B 1 181 ? 15.852 29.312 -9.352 1 98.12 181 LYS B N 1
ATOM 4857 C CA . LYS B 1 181 ? 16.328 29.547 -10.719 1 98.12 181 LYS B CA 1
ATOM 4858 C C . LYS B 1 181 ? 17.688 30.25 -10.711 1 98.12 181 LYS B C 1
ATOM 4860 O O . LYS B 1 181 ? 18.578 29.859 -11.469 1 98.12 181 LYS B O 1
ATOM 4865 N N . ALA B 1 182 ? 17.75 31.219 -9.93 1 98.31 182 ALA B N 1
ATOM 4866 C CA . ALA B 1 182 ? 19 31.984 -9.867 1 98.31 182 ALA B CA 1
ATOM 4867 C C . ALA B 1 182 ? 20.156 31.094 -9.422 1 98.31 182 ALA B C 1
ATOM 4869 O O . ALA B 1 182 ? 21.297 31.281 -9.859 1 98.31 182 ALA B O 1
ATOM 4870 N N . ALA B 1 183 ? 19.906 30.141 -8.609 1 98.25 183 ALA B N 1
ATOM 4871 C CA . ALA B 1 183 ? 20.953 29.25 -8.086 1 98.25 183 ALA B CA 1
ATOM 4872 C C . ALA B 1 183 ? 21.141 28.047 -8.992 1 98.25 183 ALA B C 1
ATOM 4874 O O . ALA B 1 183 ? 22.078 27.25 -8.789 1 98.25 183 ALA B O 1
ATOM 4875 N N . GLY B 1 184 ? 20.297 27.891 -9.953 1 98 184 GLY B N 1
ATOM 4876 C CA . GLY B 1 184 ? 20.344 26.719 -10.805 1 98 184 GLY B CA 1
ATOM 4877 C C . GLY B 1 184 ? 19.828 25.469 -10.125 1 98 184 GLY B C 1
ATOM 4878 O O . GLY B 1 184 ? 20.203 24.344 -10.484 1 98 184 GLY B O 1
ATOM 4879 N N . ALA B 1 185 ? 18.984 25.609 -9.133 1 98.75 185 ALA B N 1
ATOM 4880 C CA . ALA B 1 185 ? 18.469 24.484 -8.352 1 98.75 185 ALA B CA 1
ATOM 4881 C C . ALA B 1 185 ? 17.047 24.125 -8.797 1 98.75 185 ALA B C 1
ATOM 4883 O O . ALA B 1 185 ? 16.312 24.969 -9.305 1 98.75 185 ALA B O 1
ATOM 4884 N N . TYR B 1 186 ? 16.672 22.812 -8.664 1 98.81 186 TYR B N 1
ATOM 4885 C CA . TYR B 1 186 ? 15.258 22.438 -8.727 1 98.81 186 TYR B CA 1
ATOM 4886 C C . TYR B 1 186 ? 14.523 22.844 -7.453 1 98.81 186 TYR B C 1
ATOM 4888 O O . TYR B 1 186 ? 15.094 22.797 -6.363 1 98.81 186 TYR B O 1
ATOM 4896 N N . LEU B 1 187 ? 13.289 23.25 -7.586 1 98.88 187 LEU B N 1
ATOM 4897 C CA . LEU B 1 187 ? 12.43 23.531 -6.438 1 98.88 187 LEU B CA 1
ATOM 4898 C C . LEU B 1 187 ? 11.469 22.375 -6.176 1 98.88 187 LEU B C 1
ATOM 4900 O O . LEU B 1 187 ? 10.648 22.047 -7.031 1 98.88 187 LEU B O 1
ATOM 4904 N N . TRP B 1 188 ? 11.594 21.719 -5.012 1 98.88 188 TRP B N 1
ATOM 4905 C CA . TRP B 1 188 ? 10.711 20.656 -4.539 1 98.88 188 TRP B CA 1
ATOM 4906 C C . TRP B 1 188 ? 9.891 21.125 -3.344 1 98.88 188 TRP B C 1
ATOM 4908 O O . TRP B 1 188 ? 10.438 21.438 -2.287 1 98.88 188 TRP B O 1
ATOM 4918 N N . VAL B 1 189 ? 8.586 21.172 -3.531 1 98.81 189 VAL B N 1
ATOM 4919 C CA . VAL B 1 189 ? 7.699 21.531 -2.43 1 98.81 189 VAL B CA 1
ATOM 4920 C C . VAL B 1 189 ? 6.855 20.312 -2.035 1 98.81 189 VAL B C 1
ATOM 4922 O O . VAL B 1 189 ? 6.145 19.75 -2.869 1 98.81 189 VAL B O 1
ATOM 4925 N N . ASP B 1 190 ? 6.926 19.875 -0.814 1 98.12 190 ASP B N 1
ATOM 4926 C CA . ASP B 1 190 ? 5.984 18.906 -0.246 1 98.12 190 ASP B CA 1
ATOM 4927 C C . ASP B 1 190 ? 4.891 19.609 0.548 1 98.12 190 ASP B C 1
ATOM 4929 O O . ASP B 1 190 ? 5.137 20.109 1.649 1 98.12 190 ASP B O 1
ATOM 4933 N N . ILE B 1 191 ? 3.703 19.594 0.001 1 96.75 191 ILE B N 1
ATOM 4934 C CA . ILE B 1 191 ? 2.674 20.438 0.609 1 96.75 191 ILE B CA 1
ATOM 4935 C C . ILE B 1 191 ? 2.01 19.672 1.759 1 96.75 191 ILE B C 1
ATOM 4937 O O . ILE B 1 191 ? 1.186 20.234 2.484 1 96.75 191 ILE B O 1
ATOM 4941 N N . GLY B 1 192 ? 2.381 18.406 1.937 1 93.38 192 GLY B N 1
ATOM 4942 C CA . GLY B 1 192 ? 1.957 17.656 3.102 1 93.38 192 GLY B CA 1
ATOM 4943 C C . GLY B 1 192 ? 0.476 17.797 3.4 1 93.38 192 GLY B C 1
ATOM 4944 O O . GLY B 1 192 ? -0.362 17.609 2.516 1 93.38 192 GLY B O 1
ATOM 4945 N N . GLN B 1 193 ? 0.228 18.234 4.672 1 91.81 193 GLN B N 1
ATOM 4946 C CA . GLN B 1 193 ? -1.139 18.266 5.184 1 91.81 193 GLN B CA 1
ATOM 4947 C C . GLN B 1 193 ? -1.896 19.484 4.66 1 91.81 193 GLN B C 1
ATOM 4949 O O . GLN B 1 193 ? -3.084 19.656 4.941 1 91.81 193 GLN B O 1
ATOM 4954 N N . ASN B 1 194 ? -1.275 20.312 3.852 1 96.81 194 ASN B N 1
ATOM 4955 C CA . ASN B 1 194 ? -1.952 21.438 3.195 1 96.81 194 ASN B CA 1
ATOM 4956 C C . ASN B 1 194 ? -2.596 21 1.88 1 96.81 194 ASN B C 1
ATOM 4958 O O . ASN B 1 194 ? -3.258 21.797 1.217 1 96.81 194 ASN B O 1
ATOM 4962 N N . ALA B 1 195 ? -2.42 19.766 1.497 1 97.88 195 ALA B N 1
ATOM 4963 C CA . ALA B 1 195 ? -2.867 19.266 0.199 1 97.88 195 ALA B CA 1
ATOM 4964 C C . ALA B 1 195 ? -4.352 19.562 -0.016 1 97.88 195 ALA B C 1
ATOM 4966 O O . ALA B 1 195 ? -4.754 20.016 -1.091 1 97.88 195 ALA B O 1
ATOM 4967 N N . GLY B 1 196 ? -5.141 19.312 0.976 1 98 196 GLY B N 1
ATOM 4968 C CA . GLY B 1 196 ? -6.566 19.578 0.854 1 98 196 GLY B CA 1
ATOM 4969 C C . GLY B 1 196 ? -6.887 21.031 0.588 1 98 196 GLY B C 1
ATOM 4970 O O . GLY B 1 196 ? -7.688 21.344 -0.297 1 98 196 GLY B O 1
ATOM 4971 N N . ALA B 1 197 ? -6.293 21.922 1.351 1 98.25 197 ALA B N 1
ATOM 4972 C CA . ALA B 1 197 ? -6.535 23.359 1.2 1 98.25 197 ALA B CA 1
ATOM 4973 C C . ALA B 1 197 ? -6.086 23.859 -0.173 1 98.25 197 ALA B C 1
ATOM 4975 O O . ALA B 1 197 ? -6.75 24.688 -0.787 1 98.25 197 ALA B O 1
ATOM 4976 N N . VAL B 1 198 ? -4.965 23.344 -0.635 1 98.38 198 VAL B N 1
ATOM 4977 C CA . VAL B 1 198 ? -4.477 23.703 -1.959 1 98.38 198 VAL B CA 1
ATOM 4978 C C . VAL B 1 198 ? -5.453 23.219 -3.027 1 98.38 198 VAL B C 1
ATOM 4980 O O . VAL B 1 198 ? -5.809 23.969 -3.939 1 98.38 198 VAL B O 1
ATOM 4983 N N . ALA B 1 199 ? -5.895 21.969 -2.922 1 98.31 199 ALA B N 1
ATOM 4984 C CA . ALA B 1 199 ? -6.82 21.375 -3.879 1 98.31 199 ALA B CA 1
ATOM 4985 C C . ALA B 1 199 ? -8.117 22.172 -3.955 1 98.31 199 ALA B C 1
ATOM 4987 O O . ALA B 1 199 ? -8.68 22.359 -5.039 1 98.31 199 ALA B O 1
ATOM 4988 N N . ALA B 1 200 ? -8.586 22.688 -2.832 1 97.56 200 ALA B N 1
ATOM 4989 C CA . ALA B 1 200 ? -9.875 23.359 -2.734 1 97.56 200 ALA B CA 1
ATOM 4990 C C . ALA B 1 200 ? -9.742 24.859 -3.039 1 97.56 200 ALA B C 1
ATOM 4992 O O . ALA B 1 200 ? -10.734 25.578 -3.057 1 97.56 200 ALA B O 1
ATOM 4993 N N . GLY B 1 201 ? -8.539 25.312 -3.238 1 97.44 201 GLY B N 1
ATOM 4994 C CA . GLY B 1 201 ? -8.312 26.719 -3.52 1 97.44 201 GLY B CA 1
ATOM 4995 C C . GLY B 1 201 ? -8.297 27.578 -2.273 1 97.44 201 GLY B C 1
ATOM 4996 O O . GLY B 1 201 ? -8.43 28.812 -2.355 1 97.44 201 GLY B O 1
ATOM 4997 N N . CYS B 1 202 ? -8.148 26.969 -1.122 1 97.75 202 CYS B N 1
ATOM 4998 C CA . CYS B 1 202 ? -8.164 27.688 0.152 1 97.75 202 CYS B CA 1
ATOM 4999 C C . CYS B 1 202 ? -6.754 28.047 0.591 1 97.75 202 CYS B C 1
ATOM 5001 O O . CYS B 1 202 ? -6.57 28.703 1.614 1 97.75 202 CYS B O 1
ATOM 5003 N N . ALA B 1 203 ? -5.746 27.672 -0.115 1 97.56 203 ALA B N 1
ATOM 5004 C CA . ALA B 1 203 ? -4.34 28 0.114 1 97.56 203 ALA B CA 1
ATOM 5005 C C . ALA B 1 203 ? -3.602 28.188 -1.206 1 97.56 203 ALA B C 1
ATOM 5007 O O . ALA B 1 203 ? -4.004 27.656 -2.238 1 97.56 203 ALA B O 1
ATOM 5008 N N . PRO B 1 204 ? -2.529 29 -1.161 1 97.81 204 PRO B N 1
ATOM 5009 C CA . PRO B 1 204 ? -1.762 29.156 -2.398 1 97.81 204 PRO B CA 1
ATOM 5010 C C . PRO B 1 204 ? -1.166 27.844 -2.896 1 97.81 204 PRO B C 1
ATOM 5012 O O . PRO B 1 204 ? -0.73 27.016 -2.092 1 97.81 204 PRO B O 1
ATOM 5015 N N . SER B 1 205 ? -1.161 27.719 -4.211 1 98.56 205 SER B N 1
ATOM 5016 C CA . SER B 1 205 ? -0.616 26.516 -4.828 1 98.56 205 SER B CA 1
ATOM 5017 C C . SER B 1 205 ? 0.834 26.719 -5.254 1 98.56 205 SER B C 1
ATOM 5019 O O . SER B 1 205 ? 1.163 27.719 -5.895 1 98.56 205 SER B O 1
ATOM 5021 N N . PRO B 1 206 ? 1.691 25.797 -4.938 1 98.56 206 PRO B N 1
ATOM 5022 C CA . PRO B 1 206 ? 3.07 25.875 -5.426 1 98.56 206 PRO B CA 1
ATOM 5023 C C . PRO B 1 206 ? 3.236 25.297 -6.828 1 98.56 206 PRO B C 1
ATOM 5025 O O . PRO B 1 206 ? 4.301 25.438 -7.438 1 98.56 206 PRO B O 1
ATOM 5028 N N . VAL B 1 207 ? 2.258 24.641 -7.387 1 98.62 207 VAL B N 1
ATOM 5029 C CA . VAL B 1 207 ? 2.35 23.812 -8.594 1 98.62 207 VAL B CA 1
ATOM 5030 C C . VAL B 1 207 ? 2.842 24.672 -9.758 1 98.62 207 VAL B C 1
ATOM 5032 O O . VAL B 1 207 ? 3.68 24.234 -10.547 1 98.62 207 VAL B O 1
ATOM 5035 N N . PRO B 1 208 ? 2.402 25.969 -9.922 1 98.31 208 PRO B N 1
ATOM 5036 C CA . PRO B 1 208 ? 2.891 26.781 -11.039 1 98.31 208 PRO B CA 1
ATOM 5037 C C . PRO B 1 208 ? 4.367 27.141 -10.906 1 98.31 208 PRO B C 1
ATOM 5039 O O . PRO B 1 208 ? 4.988 27.578 -11.875 1 98.31 208 PRO B O 1
ATOM 5042 N N . TYR B 1 209 ? 4.914 26.938 -9.758 1 98.75 209 TYR B N 1
ATOM 5043 C CA . TYR B 1 209 ? 6.25 27.469 -9.492 1 98.75 209 TYR B CA 1
ATOM 5044 C C . TYR B 1 209 ? 7.25 26.344 -9.281 1 98.75 209 TYR B C 1
ATOM 5046 O O . TYR B 1 209 ? 8.391 26.422 -9.75 1 98.75 209 TYR B O 1
ATOM 5054 N N . ALA B 1 210 ? 6.867 25.297 -8.578 1 98.81 210 ALA B N 1
ATOM 5055 C CA . ALA B 1 210 ? 7.766 24.203 -8.188 1 98.81 210 ALA B CA 1
ATOM 5056 C C . ALA B 1 210 ? 8.016 23.266 -9.359 1 98.81 210 ALA B C 1
ATOM 5058 O O . ALA B 1 210 ? 7.148 23.062 -10.211 1 98.81 210 ALA B O 1
ATOM 5059 N N . ASP B 1 211 ? 9.203 22.656 -9.391 1 98.81 211 ASP B N 1
ATOM 5060 C CA . ASP B 1 211 ? 9.5 21.625 -10.367 1 98.81 211 ASP B CA 1
ATOM 5061 C C . ASP B 1 211 ? 8.828 20.297 -9.984 1 98.81 211 ASP B C 1
ATOM 5063 O O . ASP B 1 211 ? 8.461 19.516 -10.859 1 98.81 211 ASP B O 1
ATOM 5067 N N . VAL B 1 212 ? 8.727 20.078 -8.727 1 98.88 212 VAL B N 1
ATOM 5068 C CA . VAL B 1 212 ? 8.086 18.875 -8.18 1 98.88 212 VAL B CA 1
ATOM 5069 C C . VAL B 1 212 ? 7.273 19.25 -6.941 1 98.88 212 VAL B C 1
ATOM 5071 O O . VAL B 1 212 ? 7.727 20.047 -6.113 1 98.88 212 VAL B O 1
ATOM 5074 N N . VAL B 1 213 ? 6.109 18.75 -6.855 1 98.88 213 VAL B N 1
ATOM 5075 C CA . VAL B 1 213 ? 5.273 18.844 -5.664 1 98.88 213 VAL B CA 1
ATOM 5076 C C . VAL B 1 213 ? 4.859 17.453 -5.207 1 98.88 213 VAL B C 1
ATOM 5078 O O . VAL B 1 213 ? 4.434 16.625 -6.023 1 98.88 213 VAL B O 1
ATOM 5081 N N . THR B 1 214 ? 5.055 17.094 -3.961 1 98.56 214 THR B N 1
ATOM 5082 C CA . THR B 1 214 ? 4.586 15.828 -3.4 1 98.56 214 THR B CA 1
ATOM 5083 C C . THR B 1 214 ? 3.535 16.062 -2.322 1 98.56 214 THR B C 1
ATOM 5085 O O . THR B 1 214 ? 3.5 17.141 -1.71 1 98.56 214 THR B O 1
ATOM 5088 N N . LEU B 1 215 ? 2.689 15.148 -2.119 1 98 215 LEU B N 1
ATOM 5089 C CA . LEU B 1 215 ? 1.655 15.25 -1.098 1 98 215 LEU B CA 1
ATOM 5090 C C . LEU B 1 215 ? 1.14 13.875 -0.701 1 98 215 LEU B C 1
ATOM 5092 O O . LEU B 1 215 ? 1.086 12.961 -1.533 1 98 215 LEU B O 1
ATOM 5096 N N . PRO B 1 216 ? 0.791 13.695 0.555 1 95.31 216 PRO B N 1
ATOM 5097 C CA . PRO B 1 216 ? 0.038 12.508 0.964 1 95.31 216 PRO B CA 1
ATOM 5098 C C . PRO B 1 216 ? -1.449 12.602 0.633 1 95.31 216 PRO B C 1
ATOM 5100 O O . PRO B 1 216 ? -1.965 13.703 0.421 1 95.31 216 PRO B O 1
ATOM 5103 N N . THR B 1 217 ? -2.105 11.5 0.594 1 95.75 217 THR B N 1
ATOM 5104 C CA . THR B 1 217 ? -3.512 11.547 0.209 1 95.75 217 THR B CA 1
ATOM 5105 C C . THR B 1 217 ? -4.406 11.141 1.375 1 95.75 217 THR B C 1
ATOM 5107 O O . THR B 1 217 ? -5.625 11.32 1.326 1 95.75 217 THR B O 1
ATOM 5110 N N . GLY B 1 218 ? -3.904 10.672 2.436 1 91.38 218 GLY B N 1
ATOM 5111 C CA . GLY B 1 218 ? -4.707 10.117 3.512 1 91.38 218 GLY B CA 1
ATOM 5112 C C . GLY B 1 218 ? -5.043 11.125 4.59 1 91.38 218 GLY B C 1
ATOM 5113 O O . GLY B 1 218 ? -5.918 10.883 5.426 1 91.38 218 GLY B O 1
ATOM 5114 N N . ASP B 1 219 ? -4.426 12.227 4.742 1 90.75 219 ASP B N 1
ATOM 5115 C CA . ASP B 1 219 ? -4.633 13.18 5.828 1 90.75 219 ASP B CA 1
ATOM 5116 C C . ASP B 1 219 ? -5.633 14.258 5.422 1 90.75 219 ASP B C 1
ATOM 5118 O O . ASP B 1 219 ? -6.84 14.023 5.414 1 90.75 219 ASP B O 1
ATOM 5122 N N . SER B 1 220 ? -5.168 15.312 4.832 1 94.31 220 SER B N 1
ATOM 5123 C CA . SER B 1 220 ? -6.027 16.453 4.547 1 94.31 220 SER B CA 1
ATOM 5124 C C . SER B 1 220 ? -6.988 16.156 3.402 1 94.31 220 SER B C 1
ATOM 5126 O O . SER B 1 220 ? -8.055 16.766 3.303 1 94.31 220 SER B O 1
ATOM 5128 N N . LEU B 1 221 ? -6.66 15.125 2.541 1 96.69 221 LEU B N 1
ATOM 5129 C CA . LEU B 1 221 ? -7.512 14.797 1.403 1 96.69 221 LEU B CA 1
ATOM 5130 C C . LEU B 1 221 ? -8.531 13.727 1.779 1 96.69 221 LEU B C 1
ATOM 5132 O O . LEU B 1 221 ? -9.445 13.438 1.003 1 96.69 221 LEU B O 1
ATOM 5136 N N . GLN B 1 222 ? -8.344 13.141 2.926 1 94.44 222 GLN B N 1
ATOM 5137 C CA . GLN B 1 222 ? -9.281 12.156 3.461 1 94.44 222 GLN B CA 1
ATOM 5138 C C . GLN B 1 222 ? -9.398 10.945 2.539 1 94.44 222 GLN B C 1
ATOM 5140 O O . GLN B 1 222 ? -10.484 10.383 2.377 1 94.44 222 GLN B O 1
ATOM 5145 N N . GLY B 1 223 ? -8.367 10.664 1.782 1 94.81 223 GLY B N 1
ATOM 5146 C CA . GLY B 1 223 ? -8.273 9.484 0.936 1 94.81 223 GLY B CA 1
ATOM 5147 C C . GLY B 1 223 ? -7.488 8.352 1.577 1 94.81 223 GLY B C 1
ATOM 5148 O O . GLY B 1 223 ? -7.277 8.352 2.791 1 94.81 223 GLY B O 1
ATOM 5149 N N . PRO B 1 224 ? -7.188 7.355 0.748 1 92.38 224 PRO B N 1
ATOM 5150 C CA . PRO B 1 224 ? -6.359 6.266 1.276 1 92.38 224 PRO B CA 1
ATOM 5151 C C . PRO B 1 224 ? -4.926 6.707 1.571 1 92.38 224 PRO B C 1
ATOM 5153 O O . PRO B 1 224 ? -4.461 7.711 1.026 1 92.38 224 PRO B O 1
ATOM 5156 N N . GLN B 1 225 ? -4.27 6 2.459 1 90 225 GLN B N 1
ATOM 5157 C CA . GLN B 1 225 ? -2.855 6.262 2.705 1 90 225 GLN B CA 1
ATOM 5158 C C . GLN B 1 225 ? -2.025 6.012 1.449 1 90 225 GLN B C 1
ATOM 5160 O O . GLN B 1 225 ? -1.924 4.875 0.983 1 90 225 GLN B O 1
ATOM 5165 N N . ASN B 1 226 ? -1.505 6.953 0.854 1 93.06 226 ASN B N 1
ATOM 5166 C CA . ASN B 1 226 ? -0.736 6.98 -0.386 1 93.06 226 ASN B CA 1
ATOM 5167 C C . ASN B 1 226 ? -0.045 8.328 -0.586 1 93.06 226 ASN B C 1
ATOM 5169 O O . ASN B 1 226 ? -0.083 9.188 0.295 1 93.06 226 ASN B O 1
ATOM 5173 N N . ALA B 1 227 ? 0.696 8.438 -1.653 1 95.31 227 ALA B N 1
ATOM 5174 C CA . ALA B 1 227 ? 1.33 9.711 -1.993 1 95.31 227 ALA B CA 1
ATOM 5175 C C . ALA B 1 227 ? 1.231 9.984 -3.49 1 95.31 227 ALA B C 1
ATOM 5177 O O . ALA B 1 227 ? 1.053 9.062 -4.289 1 95.31 227 ALA B O 1
ATOM 5178 N N . VAL B 1 228 ? 1.315 11.234 -3.842 1 98.25 228 VAL B N 1
ATOM 5179 C CA . VAL B 1 228 ? 1.275 11.695 -5.223 1 98.25 228 VAL B CA 1
ATOM 5180 C C . VAL B 1 228 ? 2.506 12.555 -5.516 1 98.25 228 VAL B C 1
ATOM 5182 O O . VAL B 1 228 ? 2.967 13.305 -4.656 1 98.25 228 VAL B O 1
ATOM 5185 N N . ILE B 1 229 ? 3.061 12.352 -6.668 1 98.69 229 ILE B N 1
ATOM 5186 C CA . ILE B 1 229 ? 4.09 13.234 -7.199 1 98.69 229 ILE B CA 1
ATOM 5187 C C . ILE B 1 229 ? 3.527 14.039 -8.367 1 98.69 229 ILE B C 1
ATOM 5189 O O . ILE B 1 229 ? 3.045 13.469 -9.352 1 98.69 229 ILE B O 1
ATOM 5193 N N . LEU B 1 230 ? 3.492 15.32 -8.258 1 98.88 230 LEU B N 1
ATOM 5194 C CA . LEU B 1 230 ? 3.152 16.25 -9.336 1 98.88 230 LEU B CA 1
ATOM 5195 C C . LEU B 1 230 ? 4.406 16.875 -9.922 1 98.88 230 LEU B C 1
ATOM 5197 O O . LEU B 1 230 ? 5.309 17.281 -9.188 1 98.88 230 LEU B O 1
ATOM 5201 N N . THR B 1 231 ? 4.461 16.906 -11.203 1 98.75 231 THR B N 1
ATOM 5202 C CA . THR B 1 231 ? 5.664 17.453 -11.812 1 98.75 231 THR B CA 1
ATOM 5203 C C . THR B 1 231 ? 5.352 18.078 -13.172 1 98.75 231 THR B C 1
ATOM 5205 O O . THR B 1 231 ? 4.191 18.109 -13.594 1 98.75 231 THR B O 1
ATOM 5208 N N . THR B 1 232 ? 6.367 18.703 -13.773 1 98.44 232 THR B N 1
ATOM 5209 C CA . THR B 1 232 ? 6.242 19.375 -15.062 1 98.44 232 THR B CA 1
ATOM 5210 C C . THR B 1 232 ? 6.355 18.359 -16.203 1 98.44 232 THR B C 1
ATOM 5212 O O . THR B 1 232 ? 6.781 17.234 -16 1 98.44 232 THR B O 1
ATOM 5215 N N . ARG B 1 233 ? 5.93 18.812 -17.406 1 97.88 233 ARG B N 1
ATOM 5216 C CA . ARG B 1 233 ? 6.055 17.984 -18.609 1 97.88 233 ARG B CA 1
ATOM 5217 C C . ARG B 1 233 ? 7.512 17.609 -18.859 1 97.88 233 ARG B C 1
ATOM 5219 O O . ARG B 1 233 ? 7.801 16.484 -19.266 1 97.88 233 ARG B O 1
ATOM 5226 N N . GLU B 1 234 ? 8.406 18.469 -18.578 1 97.81 234 GLU B N 1
ATOM 5227 C CA . GLU B 1 234 ? 9.836 18.281 -18.844 1 97.81 234 GLU B CA 1
ATOM 5228 C C . GLU B 1 234 ? 10.414 17.188 -17.969 1 97.81 234 GLU B C 1
ATOM 5230 O O . GLU B 1 234 ? 11.297 16.438 -18.391 1 97.81 234 GLU B O 1
ATOM 5235 N N . LEU B 1 235 ? 9.922 17.078 -16.719 1 98.38 235 LEU B N 1
ATOM 5236 C CA . LEU B 1 235 ? 10.516 16.141 -15.773 1 98.38 235 LEU B CA 1
ATOM 5237 C C . LEU B 1 235 ? 9.719 14.836 -15.734 1 98.38 235 LEU B C 1
ATOM 5239 O O . LEU B 1 235 ? 10.109 13.891 -15.039 1 98.38 235 LEU B O 1
ATOM 5243 N N . ALA B 1 236 ? 8.656 14.742 -16.469 1 98 236 ALA B N 1
ATOM 5244 C CA . ALA B 1 236 ? 7.703 13.633 -16.375 1 98 236 ALA B CA 1
ATOM 5245 C C . ALA B 1 236 ? 8.383 12.297 -16.656 1 98 236 ALA B C 1
ATOM 5247 O O . ALA B 1 236 ? 8.266 11.352 -15.875 1 98 236 ALA B O 1
ATOM 5248 N N . GLU B 1 237 ? 9.062 12.219 -17.75 1 96.31 237 GLU B N 1
ATOM 5249 C CA . GLU B 1 237 ? 9.688 10.969 -18.156 1 96.31 237 GLU B CA 1
ATOM 5250 C C . GLU B 1 237 ? 10.719 10.508 -17.125 1 96.31 237 GLU B C 1
ATOM 5252 O O . GLU B 1 237 ? 10.805 9.32 -16.797 1 96.31 237 GLU B O 1
ATOM 5257 N N . ASN B 1 238 ? 11.516 11.461 -16.672 1 95.12 238 ASN B N 1
ATOM 5258 C CA . ASN B 1 238 ? 12.516 11.148 -15.656 1 95.12 238 ASN B CA 1
ATOM 5259 C C . ASN B 1 238 ? 11.883 10.633 -14.367 1 95.12 238 ASN B C 1
ATOM 5261 O O . ASN B 1 238 ? 12.398 9.703 -13.742 1 95.12 238 ASN B O 1
ATOM 5265 N N . MET B 1 239 ? 10.828 11.258 -13.992 1 96.62 239 MET B N 1
ATOM 5266 C CA . MET B 1 239 ? 10.125 10.859 -12.781 1 96.62 239 MET B CA 1
ATOM 5267 C C . MET B 1 239 ? 9.516 9.469 -12.938 1 96.62 239 MET B C 1
ATOM 5269 O O . MET B 1 239 ? 9.609 8.633 -12.039 1 96.62 239 MET B O 1
ATOM 5273 N N . ASP B 1 240 ? 8.922 9.195 -14.062 1 93.81 240 ASP B N 1
ATOM 5274 C CA . ASP B 1 240 ? 8.336 7.887 -14.328 1 93.81 240 ASP B CA 1
ATOM 5275 C C . ASP B 1 240 ? 9.398 6.793 -14.305 1 93.81 240 ASP B C 1
ATOM 5277 O O . ASP B 1 240 ? 9.164 5.703 -13.773 1 93.81 240 ASP B O 1
ATOM 5281 N N . LYS B 1 241 ? 10.508 7.047 -14.922 1 90.25 241 LYS B N 1
ATOM 5282 C CA . LYS B 1 241 ? 11.609 6.094 -14.906 1 90.25 241 LYS B CA 1
ATOM 5283 C C . LYS B 1 241 ? 12.07 5.805 -13.477 1 90.25 241 LYS B C 1
ATOM 5285 O O . LYS B 1 241 ? 12.328 4.652 -13.125 1 90.25 241 LYS B O 1
ATOM 5290 N N . ALA B 1 242 ? 12.172 6.863 -12.656 1 90.38 242 ALA B N 1
ATOM 5291 C CA . ALA B 1 242 ? 12.602 6.707 -11.266 1 90.38 242 ALA B CA 1
ATOM 5292 C C . ALA B 1 242 ? 11.609 5.859 -10.477 1 90.38 242 ALA B C 1
ATOM 5294 O O . ALA B 1 242 ? 12 5.109 -9.578 1 90.38 242 ALA B O 1
ATOM 5295 N N . VAL B 1 243 ? 10.336 5.988 -10.781 1 89.38 243 VAL B N 1
ATOM 5296 C CA . VAL B 1 243 ? 9.297 5.191 -10.141 1 89.38 243 VAL B CA 1
ATOM 5297 C C . VAL B 1 243 ? 9.562 3.707 -10.375 1 89.38 243 VAL B C 1
ATOM 5299 O O . VAL B 1 243 ? 9.523 2.906 -9.438 1 89.38 243 VAL B O 1
ATOM 5302 N N . LEU B 1 244 ? 9.859 3.363 -11.57 1 82 244 LEU B N 1
ATOM 5303 C CA . LEU B 1 244 ? 10.141 1.976 -11.922 1 82 244 LEU B CA 1
ATOM 5304 C C . LEU B 1 244 ? 11.461 1.518 -11.312 1 82 244 LEU B C 1
ATOM 5306 O O . LEU B 1 244 ? 11.547 0.406 -10.781 1 82 244 LEU B O 1
ATOM 5310 N N . ASP B 1 245 ? 12.375 2.418 -11.375 1 79.69 245 ASP B N 1
ATOM 5311 C CA . ASP B 1 245 ? 13.719 2.094 -10.883 1 79.69 245 ASP B CA 1
ATOM 5312 C C . ASP B 1 245 ? 13.711 1.889 -9.375 1 79.69 245 ASP B C 1
ATOM 5314 O O . ASP B 1 245 ? 14.602 1.232 -8.828 1 79.69 245 ASP B O 1
ATOM 5318 N N . THR B 1 246 ? 12.75 2.494 -8.734 1 79.75 246 THR B N 1
ATOM 5319 C CA . THR B 1 246 ? 12.695 2.369 -7.281 1 79.75 246 THR B CA 1
ATOM 5320 C C . THR B 1 246 ? 11.719 1.274 -6.867 1 79.75 246 THR B C 1
ATOM 5322 O O . THR B 1 246 ? 11.43 1.106 -5.68 1 79.75 246 THR B O 1
ATOM 5325 N N . GLY B 1 247 ? 11.203 0.546 -7.832 1 76.12 247 GLY B N 1
ATOM 5326 C CA . GLY B 1 247 ? 10.461 -0.668 -7.531 1 76.12 247 GLY B CA 1
ATOM 5327 C C . GLY B 1 247 ? 8.977 -0.429 -7.352 1 76.12 247 GLY B C 1
ATOM 5328 O O . GLY B 1 247 ? 8.266 -1.274 -6.801 1 76.12 247 GLY B O 1
ATOM 5329 N N . HIS B 1 248 ? 8.477 0.673 -7.75 1 81.88 248 HIS B N 1
ATOM 5330 C CA . HIS B 1 248 ? 7.059 0.974 -7.617 1 81.88 248 HIS B CA 1
ATOM 5331 C C . HIS B 1 248 ? 6.301 0.627 -8.891 1 81.88 248 HIS B C 1
ATOM 5333 O O . HIS B 1 248 ? 5.578 1.465 -9.438 1 81.88 248 HIS B O 1
ATOM 5339 N N . SER B 1 249 ? 6.434 -0.666 -9.227 1 76.56 249 SER B N 1
ATOM 5340 C CA . SER B 1 249 ? 5.863 -1.104 -10.5 1 76.56 249 SER B CA 1
ATOM 5341 C C . SER B 1 249 ? 4.48 -1.722 -10.305 1 76.56 249 SER B C 1
ATOM 5343 O O . SER B 1 249 ? 3.727 -1.888 -11.258 1 76.56 249 SER B O 1
ATOM 5345 N N . MET B 1 250 ? 4.098 -2.025 -9.109 1 77.75 250 MET B N 1
ATOM 5346 C CA . MET B 1 250 ? 2.842 -2.732 -8.883 1 77.75 250 MET B CA 1
ATOM 5347 C C . MET B 1 250 ? 1.677 -1.753 -8.781 1 77.75 250 MET B C 1
ATOM 5349 O O . MET B 1 250 ? 1.812 -0.679 -8.195 1 77.75 250 MET B O 1
ATOM 5353 N N . VAL B 1 251 ? 0.597 -2.189 -9.359 1 81.31 251 VAL B N 1
ATOM 5354 C CA . VAL B 1 251 ? -0.617 -1.378 -9.367 1 81.31 251 VAL B CA 1
ATOM 5355 C C . VAL B 1 251 ? -1.688 -2.041 -8.5 1 81.31 251 VAL B C 1
ATOM 5357 O O . VAL B 1 251 ? -1.918 -3.248 -8.609 1 81.31 251 VAL B O 1
ATOM 5360 N N . LYS B 1 252 ? -2.279 -1.305 -7.652 1 88.31 252 LYS B N 1
ATOM 5361 C CA . LYS B 1 252 ? -3.383 -1.764 -6.816 1 88.31 252 LYS B CA 1
ATOM 5362 C C . LYS B 1 252 ? -4.695 -1.095 -7.219 1 88.31 252 LYS B C 1
ATOM 5364 O O . LYS B 1 252 ? -4.949 0.054 -6.852 1 88.31 252 LYS B O 1
ATOM 5369 N N . LYS B 1 253 ? -5.578 -1.832 -7.816 1 90.06 253 LYS B N 1
ATOM 5370 C CA . LYS B 1 253 ? -6.793 -1.287 -8.422 1 90.06 253 LYS B CA 1
ATOM 5371 C C . LYS B 1 253 ? -7.688 -0.645 -7.363 1 90.06 253 LYS B C 1
ATOM 5373 O O . LYS B 1 253 ? -8.289 0.404 -7.605 1 90.06 253 LYS B O 1
ATOM 5378 N N . ASN B 1 254 ? -7.848 -1.291 -6.234 1 90.12 254 ASN B N 1
ATOM 5379 C CA . ASN B 1 254 ? -8.719 -0.761 -5.188 1 90.12 254 ASN B CA 1
ATOM 5380 C C . ASN B 1 254 ? -8.219 0.589 -4.68 1 90.12 254 ASN B C 1
ATOM 5382 O O . ASN B 1 254 ? -9.016 1.499 -4.441 1 90.12 254 ASN B O 1
ATOM 5386 N N . VAL B 1 255 ? -6.906 0.729 -4.539 1 92.31 255 VAL B N 1
ATOM 5387 C CA . VAL B 1 255 ? -6.316 1.98 -4.074 1 92.31 255 VAL B CA 1
ATOM 5388 C C . VAL B 1 255 ? -6.488 3.061 -5.141 1 92.31 255 VAL B C 1
ATOM 5390 O O . VAL B 1 255 ? -6.844 4.199 -4.828 1 92.31 255 VAL B O 1
ATOM 5393 N N . LEU B 1 256 ? -6.25 2.656 -6.391 1 94.62 256 LEU B N 1
ATOM 5394 C CA . LEU B 1 256 ? -6.375 3.611 -7.488 1 94.62 256 LEU B CA 1
ATOM 5395 C C . LEU B 1 256 ? -7.812 4.102 -7.617 1 94.62 256 LEU B C 1
ATOM 5397 O O . LEU B 1 256 ? -8.047 5.285 -7.875 1 94.62 256 LEU B O 1
ATOM 5401 N N . ALA B 1 257 ? -8.766 3.197 -7.477 1 94.31 257 ALA B N 1
ATOM 5402 C CA . ALA B 1 257 ? -10.172 3.588 -7.508 1 94.31 257 ALA B CA 1
ATOM 5403 C C . ALA B 1 257 ? -10.492 4.559 -6.375 1 94.31 257 ALA B C 1
ATOM 5405 O O . ALA B 1 257 ? -11.18 5.562 -6.586 1 94.31 257 ALA B O 1
ATOM 5406 N N . ALA B 1 258 ? -10.016 4.254 -5.203 1 94.31 258 ALA B N 1
ATOM 5407 C CA . ALA B 1 258 ? -10.227 5.121 -4.043 1 94.31 258 ALA B CA 1
ATOM 5408 C C . ALA B 1 258 ? -9.609 6.496 -4.27 1 94.31 258 ALA B C 1
ATOM 5410 O O . ALA B 1 258 ? -10.219 7.52 -3.945 1 94.31 258 ALA B O 1
ATOM 5411 N N . LEU B 1 259 ? -8.406 6.516 -4.852 1 97.81 259 LEU B N 1
ATOM 5412 C CA . LEU B 1 259 ? -7.719 7.777 -5.129 1 97.81 259 LEU B CA 1
ATOM 5413 C C . LEU B 1 259 ? -8.5 8.609 -6.133 1 97.81 259 LEU B C 1
ATOM 5415 O O . LEU B 1 259 ? -8.672 9.82 -5.949 1 97.81 259 LEU B O 1
ATOM 5419 N N . ALA B 1 260 ? -8.953 7.941 -7.184 1 98 260 ALA B N 1
ATOM 5420 C CA . ALA B 1 260 ? -9.719 8.641 -8.211 1 98 260 ALA B CA 1
ATOM 5421 C C . ALA B 1 260 ? -10.93 9.344 -7.613 1 98 260 ALA B C 1
ATOM 5423 O O . ALA B 1 260 ? -11.195 10.508 -7.914 1 98 260 ALA B O 1
ATOM 5424 N N . THR B 1 261 ? -11.656 8.648 -6.789 1 96.69 261 THR B N 1
ATOM 5425 C CA . THR B 1 261 ? -12.844 9.219 -6.168 1 96.69 261 THR B CA 1
ATOM 5426 C C . THR B 1 261 ? -12.461 10.312 -5.172 1 96.69 261 THR B C 1
ATOM 5428 O O . THR B 1 261 ? -13.172 11.312 -5.043 1 96.69 261 THR B O 1
ATOM 5431 N N . THR B 1 262 ? -11.367 10.117 -4.461 1 97.19 262 THR B N 1
ATOM 5432 C CA . THR B 1 262 ? -10.867 11.117 -3.52 1 97.19 262 THR B CA 1
ATOM 5433 C C . THR B 1 262 ? -10.594 12.438 -4.227 1 97.19 262 THR B C 1
ATOM 5435 O O . THR B 1 262 ? -10.945 13.508 -3.723 1 97.19 262 THR B O 1
ATOM 5438 N N . PHE B 1 263 ? -9.93 12.359 -5.367 1 98.5 263 PHE B N 1
ATOM 5439 C CA . PHE B 1 263 ? -9.609 13.578 -6.105 1 98.5 263 PHE B CA 1
ATOM 5440 C C . PHE B 1 263 ? -10.875 14.266 -6.598 1 98.5 263 PHE B C 1
ATOM 5442 O O . PHE B 1 263 ? -10.93 15.5 -6.656 1 98.5 263 PHE B O 1
ATOM 5449 N N . LEU B 1 264 ? -11.867 13.484 -6.965 1 97.31 264 LEU B N 1
ATOM 5450 C CA . LEU B 1 264 ? -13.156 14.055 -7.344 1 97.31 264 LEU B CA 1
ATOM 5451 C C . LEU B 1 264 ? -13.812 14.75 -6.152 1 97.31 264 LEU B C 1
ATOM 5453 O O . LEU B 1 264 ? -14.336 15.859 -6.285 1 97.31 264 LEU B O 1
ATOM 5457 N N . GLU B 1 265 ? -13.812 14.141 -4.992 1 96 265 GLU B N 1
ATOM 5458 C CA . GLU B 1 265 ? -14.344 14.734 -3.77 1 9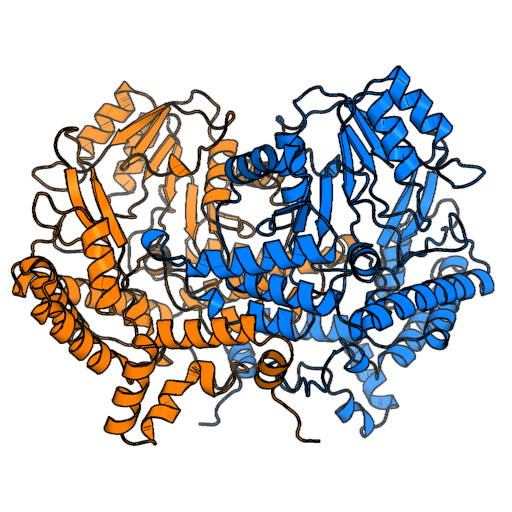6 265 GLU B CA 1
ATOM 5459 C C . GLU B 1 265 ? -13.641 16.047 -3.43 1 96 265 GLU B C 1
ATOM 5461 O O . GLU B 1 265 ? -14.289 17.031 -3.086 1 96 265 GLU B O 1
ATOM 5466 N N . ALA B 1 266 ? -12.336 16.062 -3.584 1 97.44 266 ALA B N 1
ATOM 5467 C CA . ALA B 1 266 ? -11.516 17.203 -3.203 1 97.44 266 ALA B CA 1
ATOM 5468 C C . ALA B 1 266 ? -11.797 18.406 -4.113 1 97.44 266 ALA B C 1
ATOM 5470 O O . ALA B 1 266 ? -11.5 19.547 -3.754 1 97.44 266 ALA B O 1
ATOM 5471 N N . GLY B 1 267 ? -12.359 18.125 -5.254 1 96.69 267 GLY B N 1
ATOM 5472 C CA . GLY B 1 267 ? -12.719 19.188 -6.18 1 96.69 267 GLY B CA 1
ATOM 5473 C C . GLY B 1 267 ? -14.148 19.656 -6.023 1 96.69 267 GLY B C 1
ATOM 5474 O O . GLY B 1 267 ? -14.594 20.562 -6.723 1 96.69 267 GLY B O 1
ATOM 5475 N N . SER B 1 268 ? -14.914 19.141 -5.094 1 95.25 268 SER B N 1
ATOM 5476 C CA . SER B 1 268 ? -16.328 19.438 -4.918 1 95.25 268 SER B CA 1
ATOM 5477 C C . SER B 1 268 ? -16.531 20.688 -4.066 1 95.25 268 SER B C 1
ATOM 5479 O O . SER B 1 268 ? -15.617 21.109 -3.357 1 95.25 268 SER B O 1
ATOM 5481 N N . GLU B 1 269 ? -17.75 21.219 -4.09 1 95.62 269 GLU B N 1
ATOM 5482 C CA . GLU B 1 269 ? -18.109 22.375 -3.264 1 95.62 269 GLU B CA 1
ATOM 5483 C C . GLU B 1 269 ? -18.172 21.984 -1.787 1 95.62 269 GLU B C 1
ATOM 5485 O O . GLU B 1 269 ? -17.844 22.797 -0.917 1 95.62 269 GLU B O 1
ATOM 5490 N N . ALA B 1 270 ? -18.594 20.781 -1.586 1 94.44 270 ALA B N 1
ATOM 5491 C CA . ALA B 1 270 ? -18.656 20.312 -0.205 1 94.44 270 ALA B CA 1
ATOM 5492 C C . ALA B 1 270 ? -17.266 20.266 0.424 1 94.44 270 ALA B C 1
ATOM 5494 O O . ALA B 1 270 ? -17.094 20.609 1.596 1 94.44 270 ALA B O 1
ATOM 5495 N N . PHE B 1 271 ? -16.312 19.875 -0.385 1 96.88 271 PHE B N 1
ATOM 5496 C CA . PHE B 1 271 ? -14.953 19.797 0.131 1 96.88 271 PHE B CA 1
ATOM 5497 C C . PHE B 1 271 ? -14.367 21.188 0.328 1 96.88 271 PHE B C 1
ATOM 5499 O O . PHE B 1 271 ? -13.617 21.422 1.277 1 96.88 271 PHE B O 1
ATOM 5506 N N . LYS B 1 272 ? -14.633 22.094 -0.526 1 97.69 272 LYS B N 1
ATOM 5507 C CA . LYS B 1 272 ? -14.211 23.484 -0.344 1 97.69 272 LYS B CA 1
ATOM 5508 C C . LYS B 1 272 ? -14.773 24.062 0.951 1 97.69 272 LYS B C 1
ATOM 5510 O O . LYS B 1 272 ? -14.062 24.734 1.701 1 97.69 272 LYS B O 1
ATOM 5515 N N . ALA B 1 273 ? -16.031 23.781 1.242 1 97.5 273 ALA B N 1
ATOM 5516 C CA . ALA B 1 273 ? -16.656 24.234 2.482 1 97.5 273 ALA B CA 1
ATOM 5517 C C . ALA B 1 273 ? -15.945 23.641 3.699 1 97.5 273 ALA B C 1
ATOM 5519 O O . ALA B 1 273 ? -15.75 24.328 4.703 1 97.5 273 ALA B O 1
ATOM 5520 N N . TYR B 1 274 ? -15.672 22.375 3.574 1 97.38 274 TYR B N 1
ATOM 5521 C CA . TYR B 1 274 ? -14.914 21.703 4.625 1 97.38 274 TYR B CA 1
ATOM 5522 C C . TYR B 1 274 ? -13.594 22.422 4.883 1 97.38 274 TYR B C 1
ATOM 5524 O O . TYR B 1 274 ? -13.266 22.734 6.031 1 97.38 274 TYR B O 1
ATOM 5532 N N . CYS B 1 275 ? -12.797 22.75 3.818 1 98.19 275 CYS B N 1
ATOM 5533 C CA . CYS B 1 275 ? -11.492 23.391 3.953 1 98.19 275 CYS B CA 1
ATOM 5534 C C . CYS B 1 275 ? -11.625 24.797 4.535 1 98.19 275 CYS B C 1
ATOM 5536 O O . CYS B 1 275 ? -10.812 25.203 5.363 1 98.19 275 CYS B O 1
ATOM 5538 N N . GLU B 1 276 ? -12.617 25.5 4.148 1 98.44 276 GLU B N 1
ATOM 5539 C CA . GLU B 1 276 ? -12.867 26.828 4.711 1 98.44 276 GLU B CA 1
ATOM 5540 C C . GLU B 1 276 ? -13.148 26.75 6.211 1 98.44 276 GLU B C 1
ATOM 5542 O O . GLU B 1 276 ? -12.656 27.578 6.98 1 98.44 276 GLU B O 1
ATOM 5547 N N . GLN B 1 277 ? -13.938 25.75 6.547 1 98.62 277 GLN B N 1
ATOM 5548 C CA . GLN B 1 277 ? -14.234 25.562 7.961 1 98.62 277 GLN B CA 1
ATOM 5549 C C . GLN B 1 277 ? -12.984 25.172 8.742 1 98.62 277 GLN B C 1
ATOM 5551 O O . GLN B 1 277 ? -12.828 25.547 9.906 1 98.62 277 GLN B O 1
ATOM 5556 N N . VAL B 1 278 ? -12.109 24.359 8.133 1 98.62 278 VAL B N 1
ATOM 5557 C CA . VAL B 1 278 ? -10.844 23.984 8.758 1 98.62 278 VAL B CA 1
ATOM 5558 C C . VAL B 1 278 ? -10.062 25.25 9.125 1 98.62 278 VAL B C 1
ATOM 5560 O O . VAL B 1 278 ? -9.539 25.359 10.234 1 98.62 278 VAL B O 1
ATOM 5563 N N . LEU B 1 279 ? -9.969 26.219 8.234 1 98.44 279 LEU B N 1
ATOM 5564 C CA . LEU B 1 279 ? -9.227 27.453 8.469 1 98.44 279 LEU B CA 1
ATOM 5565 C C . LEU B 1 279 ? -9.859 28.266 9.578 1 98.44 279 LEU B C 1
ATOM 5567 O O . LEU B 1 279 ? -9.164 28.812 10.438 1 98.44 279 LEU B O 1
ATOM 5571 N N . LYS B 1 280 ? -11.188 28.344 9.578 1 98.69 280 LYS B N 1
ATOM 5572 C CA . LYS B 1 280 ? -11.891 29.031 10.641 1 98.69 280 LYS B CA 1
ATOM 5573 C C . LYS B 1 280 ? -11.625 28.375 12 1 98.69 280 LYS B C 1
ATOM 5575 O O . LYS B 1 280 ? -11.414 29.062 13 1 98.69 280 LYS B O 1
ATOM 5580 N N . ASN B 1 281 ? -11.703 27.062 11.953 1 98.75 281 ASN B N 1
ATOM 5581 C CA . ASN B 1 281 ? -11.492 26.312 13.18 1 98.75 281 ASN B CA 1
ATOM 5582 C C . ASN B 1 281 ? -10.07 26.484 13.711 1 98.75 281 ASN B C 1
ATOM 5584 O O . ASN B 1 281 ? -9.859 26.547 14.922 1 98.75 281 ASN B O 1
ATOM 5588 N N . ALA B 1 282 ? -9.07 26.5 12.828 1 98.69 282 ALA B N 1
ATOM 5589 C CA . ALA B 1 282 ? -7.691 26.719 13.25 1 98.69 282 ALA B CA 1
ATOM 5590 C C . ALA B 1 282 ? -7.527 28.078 13.938 1 98.69 282 ALA B C 1
ATOM 5592 O O . ALA B 1 282 ? -6.879 28.172 14.984 1 98.69 282 ALA B O 1
ATOM 5593 N N . LYS B 1 283 ? -8.117 29.094 13.406 1 98.62 283 LYS B N 1
ATOM 5594 C CA . LYS B 1 283 ? -8.062 30.438 13.992 1 98.62 283 LYS B CA 1
ATOM 5595 C C . LYS B 1 283 ? -8.75 30.469 15.352 1 98.62 283 LYS B C 1
ATOM 5597 O O . LYS B 1 283 ? -8.266 31.109 16.281 1 98.62 283 LYS B O 1
ATOM 5602 N N . ALA B 1 284 ? -9.875 29.781 15.43 1 98.75 284 ALA B N 1
ATOM 5603 C CA . ALA B 1 284 ? -10.602 29.719 16.688 1 98.75 284 ALA B CA 1
ATOM 5604 C C . ALA B 1 284 ? -9.789 29 17.766 1 98.75 284 ALA B C 1
ATOM 5606 O O . ALA B 1 284 ? -9.766 29.406 18.922 1 98.75 284 ALA B O 1
ATOM 5607 N N . LEU B 1 285 ? -9.172 27.875 17.391 1 98.69 285 LEU B N 1
ATOM 5608 C CA . LEU B 1 285 ? -8.297 27.141 18.281 1 98.69 285 LEU B CA 1
ATOM 5609 C C . LEU B 1 285 ? -7.176 28.031 18.797 1 98.69 285 LEU B C 1
ATOM 5611 O O . LEU B 1 285 ? -6.883 28.047 20 1 98.69 285 LEU B O 1
ATOM 5615 N N . GLU B 1 286 ? -6.52 28.766 17.906 1 98.69 286 GLU B N 1
ATOM 5616 C CA . GLU B 1 286 ? -5.445 29.688 18.266 1 98.69 286 GLU B CA 1
ATOM 5617 C C . GLU B 1 286 ? -5.934 30.75 19.234 1 98.69 286 GLU B C 1
ATOM 5619 O O . GLU B 1 286 ? -5.258 31.062 20.219 1 98.69 286 GLU B O 1
ATOM 5624 N N . LYS B 1 287 ? -7.094 31.297 18.922 1 98.44 287 LYS B N 1
ATOM 5625 C CA . LYS B 1 287 ? -7.68 32.312 19.797 1 98.44 287 LYS B CA 1
ATOM 5626 C C . LYS B 1 287 ? -7.883 31.766 21.203 1 98.44 287 LYS B C 1
ATOM 5628 O O . LYS B 1 287 ? -7.625 32.469 22.188 1 98.44 287 LYS B O 1
ATOM 5633 N N . GLY B 1 288 ? -8.422 30.547 21.312 1 98.31 288 GLY B N 1
ATOM 5634 C CA . GLY B 1 288 ? -8.602 29.922 22.609 1 98.31 288 GLY B CA 1
ATOM 5635 C C . GLY B 1 288 ? -7.301 29.781 23.375 1 98.31 288 GLY B C 1
ATOM 5636 O O . GLY B 1 288 ? -7.266 30.016 24.594 1 98.31 288 GLY B O 1
ATOM 5637 N N . LEU B 1 289 ? -6.281 29.375 22.719 1 98.38 289 LEU B N 1
ATOM 5638 C CA . LEU B 1 289 ? -4.969 29.25 23.344 1 98.38 289 LEU B CA 1
ATOM 5639 C C . LEU B 1 289 ? -4.496 30.609 23.875 1 98.38 289 LEU B C 1
ATOM 5641 O O . LEU B 1 289 ? -4 30.703 25 1 98.38 289 LEU B O 1
ATOM 5645 N N . HIS B 1 290 ? -4.668 31.672 23.094 1 97.88 290 HIS B N 1
ATOM 5646 C CA . HIS B 1 290 ? -4.297 33.031 23.5 1 97.88 290 HIS B CA 1
ATOM 5647 C C . HIS B 1 290 ? -5.109 33.5 24.703 1 97.88 290 HIS B C 1
ATOM 5649 O O . HIS B 1 290 ? -4.566 34.094 25.609 1 97.88 290 HIS B O 1
ATOM 5655 N N . ASP B 1 291 ? -6.32 33.156 24.625 1 97.75 291 ASP B N 1
ATOM 5656 C CA . ASP B 1 291 ? -7.191 33.531 25.734 1 97.75 291 ASP B CA 1
ATOM 5657 C C . ASP B 1 291 ? -6.688 32.906 27.047 1 97.75 291 ASP B C 1
ATOM 5659 O O . ASP B 1 291 ? -6.875 33.5 28.109 1 97.75 291 ASP B O 1
ATOM 5663 N N . ALA B 1 292 ? -6.086 31.797 26.953 1 96.94 292 ALA B N 1
ATOM 5664 C CA . ALA B 1 292 ? -5.578 31.094 28.141 1 96.94 292 ALA B CA 1
ATOM 5665 C C . ALA B 1 292 ? -4.137 31.5 28.438 1 96.94 292 ALA B C 1
ATOM 5667 O O . ALA B 1 292 ? -3.508 30.969 29.344 1 96.94 292 ALA B O 1
ATOM 5668 N N . GLY B 1 293 ? -3.617 32.406 27.641 1 96.44 293 GLY B N 1
ATOM 5669 C CA . GLY B 1 293 ? -2.307 32.969 27.922 1 96.44 293 GLY B CA 1
ATOM 5670 C C . GLY B 1 293 ? -1.173 32.188 27.266 1 96.44 293 GLY B C 1
ATOM 5671 O O . GLY B 1 293 ? -0.011 32.344 27.656 1 96.44 293 GLY B O 1
ATOM 5672 N N . VAL B 1 294 ? -1.456 31.344 26.359 1 97.12 294 VAL B N 1
ATOM 5673 C CA . VAL B 1 294 ? -0.417 30.594 25.672 1 97.12 294 VAL B CA 1
ATOM 5674 C C . VAL B 1 294 ? -0.092 31.25 24.328 1 97.12 294 VAL B C 1
ATOM 5676 O O . VAL B 1 294 ? -0.989 31.5 23.516 1 97.12 294 VAL B O 1
ATOM 5679 N N . ARG B 1 295 ? 1.154 31.438 24.172 1 95.5 295 ARG B N 1
ATOM 5680 C CA . ARG B 1 295 ? 1.605 32.031 22.922 1 95.5 295 ARG B CA 1
ATOM 5681 C C . ARG B 1 295 ? 1.706 30.953 21.828 1 95.5 295 ARG B C 1
ATOM 5683 O O . ARG B 1 295 ? 2.074 29.812 22.109 1 95.5 295 ARG B O 1
ATOM 5690 N N . THR B 1 296 ? 1.383 31.359 20.594 1 97.25 296 THR B N 1
ATOM 5691 C CA . THR B 1 296 ? 1.575 30.469 19.453 1 97.25 296 THR B CA 1
ATOM 5692 C C . THR B 1 296 ? 2.705 30.984 18.562 1 97.25 296 THR B C 1
ATOM 5694 O O . THR B 1 296 ? 2.863 32.188 18.375 1 97.25 296 THR B O 1
ATOM 5697 N N . LEU B 1 297 ? 3.5 30.062 18.094 1 95.62 297 LEU B N 1
ATOM 5698 C CA . LEU B 1 297 ? 4.617 30.406 17.219 1 95.62 297 LEU B CA 1
ATOM 5699 C C . LEU B 1 297 ? 4.113 30.938 15.875 1 95.62 297 LEU B C 1
ATOM 5701 O O . LEU B 1 297 ? 3.158 30.391 15.312 1 95.62 297 LEU B O 1
ATOM 5705 N N . CYS B 1 298 ? 4.836 31.984 15.234 1 92.62 298 CYS B N 1
ATOM 5706 C CA . CYS B 1 298 ? 4.543 32.625 13.969 1 92.62 298 CYS B CA 1
ATOM 5707 C C . CYS B 1 298 ? 3.248 33.438 14.055 1 92.62 298 CYS B C 1
ATOM 5709 O O . CYS B 1 298 ? 3.029 34.375 13.273 1 92.62 298 CYS B O 1
ATOM 5711 N N . GLY B 1 299 ? 2.311 33.125 15.062 1 83.75 299 GLY B N 1
ATOM 5712 C CA . GLY B 1 299 ? 1.049 33.812 15.297 1 83.75 299 GLY B CA 1
ATOM 5713 C C . GLY B 1 299 ? 0.19 33.938 14.055 1 83.75 299 GLY B C 1
ATOM 5714 O O . GLY B 1 299 ? 0.685 33.781 12.938 1 83.75 299 GLY B O 1
ATOM 5715 N N . ASN B 1 300 ? -1.104 34 14.18 1 90.19 300 ASN B N 1
ATOM 5716 C CA . ASN B 1 300 ? -2.078 34.219 13.117 1 90.19 300 ASN B CA 1
ATOM 5717 C C . ASN B 1 300 ? -1.99 33.156 12.039 1 90.19 300 ASN B C 1
ATOM 5719 O O . ASN B 1 300 ? -1.75 33.469 10.867 1 90.19 300 ASN B O 1
ATOM 5723 N N . THR B 1 301 ? -2.355 31.984 12.422 1 97.31 301 THR B N 1
ATOM 5724 C CA . THR B 1 301 ? -2.246 30.859 11.508 1 97.31 301 THR B CA 1
ATOM 5725 C C . THR B 1 301 ? -3.045 31.109 10.234 1 97.31 301 THR B C 1
ATOM 5727 O O . THR B 1 301 ? -4.125 31.703 10.281 1 97.31 301 THR B O 1
ATOM 5730 N N . GLU B 1 302 ? -2.533 30.734 9.07 1 97.38 302 GLU B N 1
ATOM 5731 C CA . GLU B 1 302 ? -3.174 30.875 7.766 1 97.38 302 GLU B CA 1
ATOM 5732 C C . GLU B 1 302 ? -3.557 29.531 7.188 1 97.38 302 GLU B C 1
ATOM 5734 O O . GLU B 1 302 ? -4.086 29.453 6.074 1 97.38 302 GLU B O 1
ATOM 5739 N N . ASN B 1 303 ? -3.299 28.469 7.871 1 96.75 303 ASN B N 1
ATOM 5740 C CA . ASN B 1 303 ? -3.625 27.125 7.395 1 96.75 303 ASN B CA 1
ATOM 5741 C C . ASN B 1 303 ? -4.227 26.266 8.508 1 96.75 303 ASN B C 1
ATOM 5743 O O . ASN B 1 303 ? -4.906 26.781 9.398 1 96.75 303 ASN B O 1
ATOM 5747 N N . HIS B 1 304 ? -4.07 24.969 8.461 1 97.5 304 HIS B N 1
ATOM 5748 C CA . HIS B 1 304 ? -4.742 24.062 9.383 1 97.5 304 HIS B CA 1
ATOM 5749 C C . HIS B 1 304 ? -3.975 23.938 10.695 1 97.5 304 HIS B C 1
ATOM 5751 O O . HIS B 1 304 ? -4.484 23.375 11.672 1 97.5 304 HIS B O 1
ATOM 5757 N N . LEU B 1 305 ? -2.793 24.531 10.828 1 97.31 305 LEU B N 1
ATOM 5758 C CA . LEU B 1 305 ? -1.841 24.281 11.906 1 97.31 305 LEU B CA 1
ATOM 5759 C C . LEU B 1 305 ? -1.878 25.406 12.938 1 97.31 305 LEU B C 1
ATOM 5761 O O . LEU B 1 305 ? -1.967 26.578 12.57 1 97.31 305 LEU B O 1
ATOM 5765 N N . VAL B 1 306 ? -1.851 25.031 14.188 1 98.25 306 VAL B N 1
ATOM 5766 C CA . VAL B 1 306 ? -1.603 25.938 15.305 1 98.25 306 VAL B CA 1
ATOM 5767 C C . VAL B 1 306 ? -0.433 25.422 16.141 1 98.25 306 VAL B C 1
ATOM 5769 O O . VAL B 1 306 ? -0.394 24.234 16.5 1 98.25 306 VAL B O 1
ATOM 5772 N N . LEU B 1 307 ? 0.547 26.281 16.438 1 97.94 307 LEU B N 1
ATOM 5773 C CA . LEU B 1 307 ? 1.788 25.844 17.078 1 97.94 307 LEU B CA 1
ATOM 5774 C C . LEU B 1 307 ? 1.951 26.516 18.438 1 97.94 307 LEU B C 1
ATOM 5776 O O . LEU B 1 307 ? 2.758 27.438 18.594 1 97.94 307 LEU B O 1
ATOM 5780 N N . PRO B 1 308 ? 1.288 26.078 19.453 1 97.88 308 PRO B N 1
ATOM 5781 C CA . PRO B 1 308 ? 1.52 26.641 20.781 1 97.88 308 PRO B CA 1
ATOM 5782 C C . PRO B 1 308 ? 2.93 26.359 21.297 1 97.88 308 PRO B C 1
ATOM 5784 O O . PRO B 1 308 ? 3.461 25.266 21.109 1 97.88 308 PRO B O 1
ATOM 5787 N N . CYS B 1 309 ? 3.494 27.312 21.938 1 95.88 309 CYS B N 1
ATOM 5788 C CA . CYS B 1 309 ? 4.809 27.203 22.562 1 95.88 309 CYS B CA 1
ATOM 5789 C C . CYS B 1 309 ? 4.695 26.578 23.938 1 95.88 309 CYS B C 1
ATOM 5791 O O . CYS B 1 309 ? 3.77 26.875 24.688 1 95.88 309 CYS B O 1
ATOM 5793 N N . LEU B 1 310 ? 5.586 25.719 24.125 1 95.44 310 LEU B N 1
ATOM 5794 C CA . LEU B 1 310 ? 5.656 25.109 25.453 1 95.44 310 LEU B CA 1
ATOM 5795 C C . LEU B 1 310 ? 6.609 25.891 26.359 1 95.44 310 LEU B C 1
ATOM 5797 O O . LEU B 1 310 ? 7.504 26.594 25.875 1 95.44 310 LEU B O 1
ATOM 5801 N N . PRO B 1 311 ? 6.312 25.766 27.672 1 88.62 311 PRO B N 1
ATOM 5802 C CA . PRO B 1 311 ? 7.242 26.438 28.578 1 88.62 311 PRO B CA 1
ATOM 5803 C C . PRO B 1 311 ? 8.68 25.953 28.422 1 88.62 311 PRO B C 1
ATOM 5805 O O . PRO B 1 311 ? 8.906 24.781 28.062 1 88.62 311 PRO B O 1
ATOM 5808 N N . GLU B 1 312 ? 9.578 26.906 28.719 1 81.31 312 GLU B N 1
ATOM 5809 C CA . GLU B 1 312 ? 11 26.562 28.625 1 81.31 312 GLU B CA 1
ATOM 5810 C C . GLU B 1 312 ? 11.336 25.344 29.484 1 81.31 312 GLU B C 1
ATOM 5812 O O . GLU B 1 312 ? 10.852 25.234 30.609 1 81.31 312 GLU B O 1
ATOM 5817 N N . GLY B 1 313 ? 12.148 24.453 28.953 1 81.31 313 GLY B N 1
ATOM 5818 C CA . GLY B 1 313 ? 12.578 23.281 29.703 1 81.31 313 GLY B CA 1
ATOM 5819 C C . GLY B 1 313 ? 11.617 22.109 29.578 1 81.31 313 GLY B C 1
ATOM 5820 O O . GLY B 1 313 ? 11.93 21 30.016 1 81.31 313 GLY B O 1
ATOM 5821 N N . THR B 1 314 ? 10.492 22.359 29.031 1 85.69 314 THR B N 1
ATOM 5822 C CA . THR B 1 314 ? 9.523 21.281 28.859 1 85.69 314 THR B CA 1
ATOM 5823 C C . THR B 1 314 ? 9.844 20.453 27.625 1 85.69 314 THR B C 1
ATOM 5825 O O . THR B 1 314 ? 9.953 21 26.516 1 85.69 314 THR B O 1
ATOM 5828 N N . ALA B 1 315 ? 10.031 19.156 27.859 1 87 315 ALA B N 1
ATOM 5829 C CA . ALA B 1 315 ? 10.172 18.266 26.719 1 87 315 ALA B CA 1
ATOM 5830 C C . ALA B 1 315 ? 8.828 18.031 26.031 1 87 315 ALA B C 1
ATOM 5832 O O . ALA B 1 315 ? 7.863 17.609 26.688 1 87 315 ALA B O 1
ATOM 5833 N N . PRO B 1 316 ? 8.734 18.281 24.75 1 89.94 316 PRO B N 1
ATOM 5834 C CA . PRO B 1 316 ? 7.453 18.109 24.062 1 89.94 316 PRO B CA 1
ATOM 5835 C C . PRO B 1 316 ? 6.848 16.719 24.281 1 89.94 316 PRO B C 1
ATOM 5837 O O . PRO B 1 316 ? 5.633 16.594 24.469 1 89.94 316 PRO B O 1
ATOM 5840 N N . ASP B 1 317 ? 7.676 15.719 24.344 1 87.31 317 ASP B N 1
ATOM 5841 C CA . ASP B 1 317 ? 7.195 14.344 24.484 1 87.31 317 ASP B CA 1
ATOM 5842 C C . ASP B 1 317 ? 6.504 14.133 25.828 1 87.31 317 ASP B C 1
ATOM 5844 O O . ASP B 1 317 ? 5.555 13.359 25.922 1 87.31 317 ASP B O 1
ATOM 5848 N N . ASP B 1 318 ? 6.992 14.773 26.844 1 87.19 318 ASP B N 1
ATOM 5849 C CA . ASP B 1 318 ? 6.367 14.68 28.156 1 87.19 318 ASP B CA 1
ATOM 5850 C C . ASP B 1 318 ? 4.957 15.273 28.141 1 87.19 318 ASP B C 1
ATOM 5852 O O . ASP B 1 318 ? 4.027 14.68 28.703 1 87.19 318 ASP B O 1
ATOM 5856 N N . MET B 1 319 ? 4.848 16.391 27.547 1 91.25 319 MET B N 1
ATOM 5857 C CA . MET B 1 319 ? 3.549 17.047 27.438 1 91.25 319 MET B CA 1
ATOM 5858 C C . MET B 1 319 ? 2.584 16.203 26.609 1 91.25 319 MET B C 1
ATOM 5860 O O . MET B 1 319 ? 1.409 16.078 26.9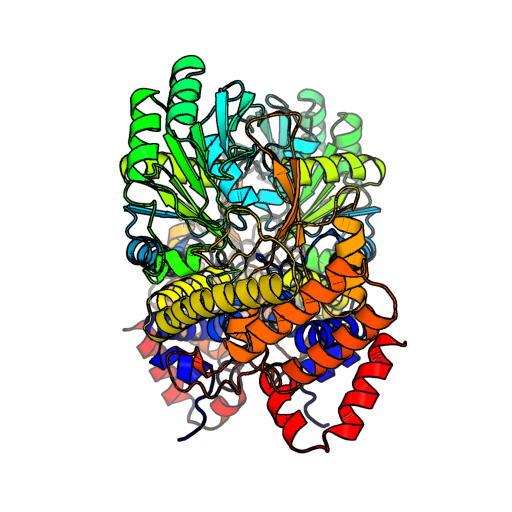53 1 91.25 319 MET B O 1
ATOM 5864 N N . VAL B 1 320 ? 3.094 15.625 25.531 1 92.06 320 VAL B N 1
ATOM 5865 C CA . VAL B 1 320 ? 2.297 14.781 24.656 1 92.06 320 VAL B CA 1
ATOM 5866 C C . VAL B 1 320 ? 1.729 13.602 25.438 1 92.06 320 VAL B C 1
ATOM 5868 O O . VAL B 1 320 ? 0.555 13.258 25.297 1 92.06 320 VAL B O 1
ATOM 5871 N N . GLY B 1 321 ? 2.553 12.984 26.25 1 89 321 GLY B N 1
ATOM 5872 C CA . GLY B 1 321 ? 2.109 11.867 27.062 1 89 321 GLY B CA 1
ATOM 5873 C C . GLY B 1 321 ? 0.992 12.234 28.031 1 89 321 GLY B C 1
ATOM 5874 O O . GLY B 1 321 ? -0.001 11.516 28.141 1 89 321 GLY B O 1
ATOM 5875 N N . LYS B 1 322 ? 1.142 13.352 28.734 1 90.38 322 LYS B N 1
ATOM 5876 C CA . LYS B 1 322 ? 0.13 13.812 29.672 1 90.38 322 LYS B CA 1
ATOM 5877 C C . LYS B 1 322 ? -1.177 14.148 28.953 1 90.38 322 LYS B C 1
ATOM 5879 O O . LYS B 1 322 ? -2.262 13.867 29.469 1 90.38 322 LYS B O 1
ATOM 5884 N N . MET B 1 323 ? -1.06 14.711 27.859 1 92.5 323 MET B N 1
ATOM 5885 C CA . MET B 1 323 ? -2.238 15.086 27.078 1 92.5 323 MET B CA 1
ATOM 5886 C C . MET B 1 323 ? -2.984 13.852 26.578 1 92.5 323 MET B C 1
ATOM 5888 O O . MET B 1 323 ? -4.215 13.844 26.531 1 92.5 323 MET B O 1
ATOM 5892 N N . ARG B 1 324 ? -2.197 12.906 26.234 1 90.06 324 ARG B N 1
ATOM 5893 C CA . ARG B 1 324 ? -2.816 11.656 25.812 1 90.06 324 ARG B CA 1
ATOM 5894 C C . ARG B 1 324 ? -3.699 11.086 26.922 1 90.06 324 ARG B C 1
ATOM 5896 O O . ARG B 1 324 ? -4.797 10.594 26.656 1 90.06 324 ARG B O 1
ATOM 5903 N N . GLU B 1 325 ? -3.238 11.156 28.078 1 86.94 325 GLU B N 1
ATOM 5904 C CA . GLU B 1 325 ? -3.992 10.656 29.219 1 86.94 325 GLU B CA 1
ATOM 5905 C C . GLU B 1 325 ? -5.273 11.453 29.438 1 86.94 325 GLU B C 1
ATOM 5907 O O . GLU B 1 325 ? -6.254 10.938 29.969 1 86.94 325 GLU B O 1
ATOM 5912 N N . ALA B 1 326 ? -5.258 12.656 28.953 1 90.62 326 ALA B N 1
ATOM 5913 C CA . ALA B 1 326 ? -6.41 13.539 29.125 1 90.62 326 ALA B CA 1
ATOM 5914 C C . ALA B 1 326 ? -7.355 13.43 27.922 1 90.62 326 ALA B C 1
ATOM 5916 O O . ALA B 1 326 ? -8.406 14.078 27.906 1 90.62 326 ALA B O 1
ATOM 5917 N N . GLY B 1 327 ? -6.957 12.633 26.875 1 89.31 327 GLY B N 1
ATOM 5918 C CA . GLY B 1 327 ? -7.844 12.406 25.75 1 89.31 327 GLY B CA 1
ATOM 5919 C C . GLY B 1 327 ? -7.457 13.195 24.516 1 89.31 327 GLY B C 1
ATOM 5920 O O . GLY B 1 327 ? -8.188 13.203 23.531 1 89.31 327 GLY B O 1
ATOM 5921 N N . PHE B 1 328 ? -6.32 13.891 24.609 1 92.06 328 PHE B N 1
ATOM 5922 C CA . PHE B 1 328 ? -5.801 14.609 23.453 1 92.06 328 PHE B CA 1
ATOM 5923 C C . PHE B 1 328 ? -4.754 13.773 22.719 1 92.06 328 PHE B C 1
ATOM 5925 O O . PHE B 1 328 ? -3.895 13.156 23.344 1 92.06 328 PHE B O 1
ATOM 5932 N N . LEU B 1 329 ? -4.926 13.734 21.453 1 91.12 329 LEU B N 1
ATOM 5933 C CA . LEU B 1 329 ? -3.838 13.234 20.609 1 91.12 329 LEU B CA 1
ATOM 5934 C C . LEU B 1 329 ? -3.146 14.375 19.875 1 91.12 329 LEU B C 1
ATOM 5936 O O . LEU B 1 329 ? -3.754 15.031 19.031 1 91.12 329 LEU B O 1
ATOM 5940 N N . VAL B 1 330 ? -1.917 14.633 20.281 1 93.44 330 VAL B N 1
ATOM 5941 C CA . VAL B 1 330 ? -1.19 15.773 19.734 1 93.44 330 VAL B CA 1
ATOM 5942 C C . VAL B 1 330 ? 0.219 15.344 19.328 1 93.44 330 VAL B C 1
ATOM 5944 O O . VAL B 1 330 ? 0.653 14.234 19.656 1 93.44 330 VAL B O 1
ATOM 5947 N N . LYS B 1 331 ? 0.86 16.203 18.531 1 92.44 331 LYS B N 1
ATOM 5948 C CA . LYS B 1 331 ? 2.24 15.961 18.125 1 92.44 331 LYS B CA 1
ATOM 5949 C C . LYS B 1 331 ? 3.178 17.016 18.703 1 92.44 331 LYS B C 1
ATOM 5951 O O . LYS B 1 331 ? 2.889 18.219 18.625 1 92.44 331 LYS B O 1
ATOM 5956 N N . GLY B 1 332 ? 4.25 16.484 19.344 1 92.69 332 GLY B N 1
ATOM 5957 C CA . GLY B 1 332 ? 5.309 17.391 19.781 1 92.69 332 GLY B CA 1
ATOM 5958 C C . GLY B 1 332 ? 6.348 17.641 18.703 1 92.69 332 GLY B C 1
ATOM 5959 O O . GLY B 1 332 ? 6.535 16.812 17.797 1 92.69 332 GLY B O 1
ATOM 5960 N N . ASP B 1 333 ? 6.949 18.828 18.781 1 92.44 333 ASP B N 1
ATOM 5961 C CA . ASP B 1 333 ? 7.992 19.188 17.828 1 92.44 333 ASP B CA 1
ATOM 5962 C C . ASP B 1 333 ? 8.938 20.234 18.406 1 92.44 333 ASP B C 1
ATOM 5964 O O . ASP B 1 333 ? 8.68 20.781 19.484 1 92.44 333 ASP B O 1
ATOM 5968 N N . THR B 1 334 ? 10.055 20.344 17.859 1 91.94 334 THR B N 1
ATOM 5969 C CA . THR B 1 334 ? 11.008 21.406 18.141 1 91.94 334 THR B CA 1
ATOM 5970 C C . THR B 1 334 ? 11.258 22.25 16.891 1 91.94 334 THR B C 1
ATOM 5972 O O . THR B 1 334 ? 11.812 21.75 15.898 1 91.94 334 THR B O 1
ATOM 5975 N N . MET B 1 335 ? 10.883 23.469 16.953 1 93.94 335 MET B N 1
ATOM 5976 C CA . MET B 1 335 ? 11.102 24.375 15.82 1 93.94 335 MET B CA 1
ATOM 5977 C C . MET B 1 335 ? 12.531 24.891 15.812 1 93.94 335 MET B C 1
ATOM 5979 O O . MET B 1 335 ? 12.992 25.484 16.797 1 93.94 335 MET B O 1
ATOM 5983 N N . LEU B 1 336 ? 13.156 24.672 14.68 1 93.62 336 LEU B N 1
ATOM 5984 C CA . LEU B 1 336 ? 14.484 25.234 14.477 1 93.62 336 LEU B CA 1
ATOM 5985 C C . LEU B 1 336 ? 14.398 26.688 14.031 1 93.62 336 LEU B C 1
ATOM 5987 O O . LEU B 1 336 ? 13.367 27.125 13.523 1 93.62 336 LEU B O 1
ATOM 5991 N N . THR B 1 337 ? 15.492 27.406 14.305 1 95.56 337 THR B N 1
ATOM 5992 C CA . THR B 1 337 ? 15.609 28.766 13.797 1 95.56 337 THR B CA 1
ATOM 5993 C C . THR B 1 337 ? 16.922 28.938 13.023 1 95.56 337 THR B C 1
ATOM 5995 O O . THR B 1 337 ? 17.688 27.984 12.867 1 95.56 337 THR B O 1
ATOM 5998 N N . SER B 1 338 ? 17.031 30.125 12.422 1 93.88 338 SER B N 1
ATOM 5999 C CA . SER B 1 338 ? 18.25 30.438 11.672 1 93.88 338 SER B CA 1
ATOM 6000 C C . SER B 1 338 ? 19.453 30.578 12.602 1 93.88 338 SER B C 1
ATOM 6002 O O . SER B 1 338 ? 20.594 30.562 12.148 1 93.88 338 SER B O 1
ATOM 6004 N N . ASP B 1 339 ? 19.125 30.672 13.914 1 92.44 339 ASP B N 1
ATOM 6005 C CA . ASP B 1 339 ? 20.156 30.672 14.953 1 92.44 339 ASP B CA 1
ATOM 6006 C C . ASP B 1 339 ? 20.25 29.297 15.625 1 92.44 339 ASP B C 1
ATOM 6008 O O . ASP B 1 339 ? 19.344 28.906 16.359 1 92.44 339 ASP B O 1
ATOM 6012 N N . ASP B 1 340 ? 21.328 28.578 15.414 1 86.81 340 ASP B N 1
ATOM 6013 C CA . ASP B 1 340 ? 21.5 27.219 15.883 1 86.81 340 ASP B CA 1
ATOM 6014 C C . ASP B 1 340 ? 21.328 27.125 17.391 1 86.81 340 ASP B C 1
ATOM 6016 O O . ASP B 1 340 ? 20.984 26.062 17.922 1 86.81 340 ASP B O 1
ATOM 6020 N N . GLY B 1 341 ? 21.484 28.141 18.078 1 87.88 341 GLY B N 1
ATOM 6021 C CA . GLY B 1 341 ? 21.375 28.141 19.531 1 87.88 341 GLY B CA 1
ATOM 6022 C C . GLY B 1 341 ? 19.969 28.406 20.031 1 87.88 341 GLY B C 1
ATOM 6023 O O . GLY B 1 341 ? 19.703 28.328 21.234 1 87.88 341 GLY B O 1
ATOM 6024 N N . VAL B 1 342 ? 19.078 28.672 19.109 1 92.81 342 VAL B N 1
ATOM 6025 C CA . VAL B 1 342 ? 17.719 29.047 19.516 1 92.81 342 VAL B CA 1
ATOM 6026 C C . VAL B 1 342 ? 16.719 28.078 18.891 1 92.81 342 VAL B C 1
ATOM 6028 O O . VAL B 1 342 ? 16.641 27.969 17.656 1 92.81 342 VAL B O 1
ATOM 6031 N N . THR B 1 343 ? 16.016 27.312 19.672 1 93.12 343 THR B N 1
ATOM 6032 C CA . THR B 1 343 ? 14.93 26.453 19.234 1 93.12 343 THR B CA 1
ATOM 6033 C C . THR B 1 343 ? 13.68 26.672 20.078 1 93.12 343 THR B C 1
ATOM 6035 O O . THR B 1 343 ? 13.766 27.219 21.172 1 93.12 343 THR B O 1
ATOM 6038 N N . PHE B 1 344 ? 12.562 26.359 19.562 1 93.62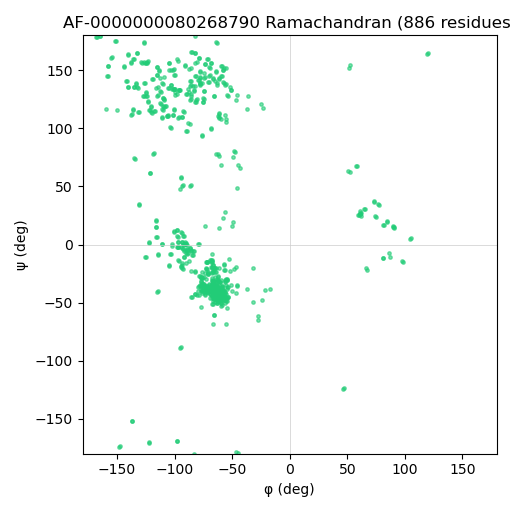 344 PHE B N 1
ATOM 6039 C CA . PHE B 1 344 ? 11.297 26.5 20.297 1 93.62 344 PHE B CA 1
ATOM 6040 C C . PHE B 1 344 ? 10.602 25.156 20.438 1 93.62 344 PHE B C 1
ATOM 6042 O O . PHE B 1 344 ? 10.234 24.531 19.438 1 93.62 344 PHE B O 1
ATOM 6049 N N . PRO B 1 345 ? 10.492 24.641 21.688 1 95.06 345 PRO B N 1
ATOM 6050 C CA . PRO B 1 345 ? 9.602 23.484 21.859 1 95.06 345 PRO B CA 1
ATOM 6051 C C . PRO B 1 345 ? 8.133 23.828 21.609 1 95.06 345 PRO B C 1
ATOM 6053 O O . PRO B 1 345 ? 7.621 24.797 22.172 1 95.06 345 PRO B O 1
ATOM 6056 N N . ILE B 1 346 ? 7.465 23.062 20.75 1 96.12 346 ILE B N 1
ATOM 6057 C CA . ILE B 1 346 ? 6.098 23.391 20.359 1 96.12 346 ILE B CA 1
ATOM 6058 C C . ILE B 1 346 ? 5.262 22.125 20.25 1 96.12 346 ILE B C 1
ATOM 6060 O O . ILE B 1 346 ? 5.805 21.016 20.297 1 96.12 346 ILE B O 1
ATOM 6064 N N . LEU B 1 347 ? 3.982 22.312 20.25 1 95.88 347 LEU B N 1
ATOM 6065 C CA . LEU B 1 347 ? 3.059 21.297 19.734 1 95.88 347 LEU B CA 1
ATOM 6066 C C . LEU B 1 347 ? 2.607 21.641 18.328 1 95.88 347 LEU B C 1
ATOM 6068 O O . LEU B 1 347 ? 2.568 22.812 17.938 1 95.88 347 LEU B O 1
ATOM 6072 N N . ARG B 1 348 ? 2.393 20.625 17.5 1 96.06 348 ARG B N 1
ATOM 6073 C CA . ARG B 1 348 ? 1.777 20.781 16.188 1 96.06 348 ARG B CA 1
ATOM 6074 C C . ARG B 1 348 ? 0.322 20.328 16.203 1 96.06 348 ARG B C 1
ATOM 6076 O O . ARG B 1 348 ? 0.039 19.125 16.109 1 96.06 348 ARG B O 1
ATOM 6083 N N . LEU B 1 349 ? -0.586 21.281 16.297 1 96.81 349 LEU B N 1
ATOM 6084 C CA . LEU B 1 349 ? -2.01 20.984 16.391 1 96.81 349 LEU B CA 1
ATOM 6085 C C . LEU B 1 349 ? -2.711 21.266 15.055 1 96.81 349 LEU B C 1
ATOM 6087 O O . LEU B 1 349 ? -2.486 22.312 14.438 1 96.81 349 LEU B O 1
ATOM 6091 N N . SER B 1 350 ? -3.545 20.344 14.641 1 97.38 350 SER B N 1
ATOM 6092 C CA . SER B 1 350 ? -4.238 20.5 13.367 1 97.38 350 SER B CA 1
ATOM 6093 C C . SER B 1 350 ? -5.75 20.516 13.555 1 97.38 350 SER B C 1
ATOM 6095 O O . SER B 1 350 ? -6.289 19.781 14.375 1 97.38 350 SER B O 1
ATOM 6097 N N . ALA B 1 351 ? -6.449 21.328 12.797 1 98.19 351 ALA B N 1
ATOM 6098 C CA . ALA B 1 351 ? -7.906 21.453 12.859 1 98.19 351 ALA B CA 1
ATOM 6099 C C . ALA B 1 351 ? -8.578 20.516 11.859 1 98.19 351 ALA B C 1
ATOM 6101 O O . ALA B 1 351 ? -9.805 20.516 11.727 1 98.19 351 ALA B O 1
ATOM 6102 N N . LEU B 1 352 ? -7.832 19.641 11.203 1 97.12 352 LEU B N 1
ATOM 6103 C CA . LEU B 1 352 ? -8.359 18.781 10.148 1 97.12 352 LEU B CA 1
ATOM 6104 C C . LEU B 1 352 ? -9.375 17.781 10.703 1 97.12 352 LEU B C 1
ATOM 6106 O O . LEU B 1 352 ? -10.562 17.859 10.375 1 97.12 352 LEU B O 1
ATOM 6110 N N . ASP B 1 353 ? -9 16.969 11.578 1 94.88 353 ASP B N 1
ATOM 6111 C CA . ASP B 1 353 ? -9.844 15.891 12.086 1 94.88 353 ASP B CA 1
ATOM 6112 C C . ASP B 1 353 ? -11.039 16.438 12.859 1 94.88 353 ASP B C 1
ATOM 6114 O O . ASP B 1 353 ? -12.172 16.016 12.641 1 94.88 353 ASP B O 1
ATOM 6118 N N . PRO B 1 354 ? -10.844 17.484 13.727 1 96.62 354 PRO B N 1
ATOM 6119 C CA . PRO B 1 354 ? -12.008 18.047 14.414 1 96.62 354 PRO B CA 1
ATOM 6120 C C . PRO B 1 354 ? -13.07 18.562 13.445 1 96.62 354 PRO B C 1
ATOM 6122 O O . PRO B 1 354 ? -14.273 18.438 13.719 1 96.62 354 PRO B O 1
ATOM 6125 N N . THR B 1 355 ? -12.617 19.172 12.383 1 98 355 THR B N 1
ATOM 6126 C CA . THR B 1 355 ? -13.562 19.688 11.398 1 98 355 THR B CA 1
ATOM 6127 C C . THR B 1 355 ? -14.312 18.547 10.711 1 98 355 THR B C 1
ATOM 6129 O O . THR B 1 355 ? -15.516 18.641 10.477 1 98 355 THR B O 1
ATOM 6132 N N . THR B 1 356 ? -13.57 17.484 10.422 1 94.75 356 THR B N 1
ATOM 6133 C CA . THR B 1 356 ? -14.195 16.297 9.836 1 94.75 356 THR B CA 1
ATOM 6134 C C . THR B 1 356 ? -15.336 15.797 10.719 1 94.75 356 THR B C 1
ATOM 6136 O O . THR B 1 356 ? -16.344 15.305 10.211 1 94.75 356 THR B O 1
ATOM 6139 N N . ARG B 1 357 ? -15.211 16.031 12.016 1 93 357 ARG B N 1
ATOM 6140 C CA . ARG B 1 357 ? -16.188 15.562 12.992 1 93 357 ARG B CA 1
ATOM 6141 C C . ARG B 1 357 ? -17.266 16.609 13.219 1 93 357 ARG B C 1
ATOM 6143 O O . ARG B 1 357 ? -18.078 16.469 14.141 1 93 357 ARG B O 1
ATOM 6150 N N . ALA B 1 358 ? -17.188 17.734 12.531 1 93.12 358 ALA B N 1
ATOM 6151 C CA . ALA B 1 358 ? -18.203 18.781 12.484 1 93.12 358 ALA B CA 1
ATOM 6152 C C . ALA B 1 358 ? -18.047 19.734 13.664 1 93.12 358 ALA B C 1
ATOM 6154 O O . ALA B 1 358 ? -19.016 20.391 14.07 1 93.12 358 ALA B O 1
ATOM 6155 N N . LEU B 1 359 ? -16.922 19.734 14.227 1 96.94 359 LEU B N 1
ATOM 6156 C CA . LEU B 1 359 ? -16.672 20.781 15.203 1 96.94 359 LEU B CA 1
ATOM 6157 C C . LEU B 1 359 ? -16.547 22.141 14.508 1 96.94 359 LEU B C 1
ATOM 6159 O O . LEU B 1 359 ? -16.031 22.219 13.391 1 96.94 359 LEU B O 1
ATOM 6163 N N . LYS B 1 360 ? -17.047 23.203 15.219 1 97.88 360 LYS B N 1
ATOM 6164 C CA . LYS B 1 360 ? -17.016 24.562 14.688 1 97.88 360 LYS B CA 1
ATOM 6165 C C . LYS B 1 360 ? -16.266 25.5 15.625 1 97.88 360 LYS B C 1
ATOM 6167 O O . LYS B 1 360 ? -15.586 25.047 16.547 1 97.88 360 LYS B O 1
ATOM 6172 N N . GLU B 1 361 ? -16.359 26.734 15.336 1 98.5 361 GLU B N 1
ATOM 6173 C CA . GLU B 1 361 ? -15.508 27.734 15.961 1 98.5 361 GLU B CA 1
ATOM 6174 C C . GLU B 1 361 ? -15.711 27.766 17.469 1 98.5 361 GLU B C 1
ATOM 6176 O O . GLU B 1 361 ? -14.742 27.859 18.234 1 98.5 361 GLU B O 1
ATOM 6181 N N . THR B 1 362 ? -16.891 27.609 17.922 1 97.75 362 THR B N 1
ATOM 6182 C CA . THR B 1 362 ? -17.172 27.688 19.344 1 97.75 362 THR B CA 1
ATOM 6183 C C . THR B 1 362 ? -16.484 26.547 20.094 1 97.75 362 THR B C 1
ATOM 6185 O O . THR B 1 362 ? -15.82 26.781 21.109 1 97.75 362 THR B O 1
ATOM 6188 N N . SER B 1 363 ? -16.688 25.359 19.578 1 97.25 363 SER B N 1
ATOM 6189 C CA . SER B 1 363 ? -16.047 24.188 20.188 1 97.25 363 SER B CA 1
ATOM 6190 C C . SER B 1 363 ? -14.531 24.297 20.125 1 97.25 363 SER B C 1
ATOM 6192 O O . SER B 1 363 ? -13.828 23.953 21.078 1 97.25 363 SER B O 1
ATOM 6194 N N . MET B 1 364 ? -14.016 24.812 19.047 1 98.44 364 MET B N 1
ATOM 6195 C CA . MET B 1 364 ? -12.57 24.875 18.844 1 98.44 364 MET B CA 1
ATOM 6196 C C . MET B 1 364 ? -11.93 25.891 19.781 1 98.44 364 MET B C 1
ATOM 6198 O O . MET B 1 364 ? -10.828 25.688 20.281 1 98.44 364 MET B O 1
ATOM 6202 N N . GLN B 1 365 ? -12.633 26.984 19.969 1 98.38 365 GLN B N 1
ATOM 6203 C CA . GLN B 1 365 ? -12.133 27.984 20.906 1 98.38 365 GLN B CA 1
ATOM 6204 C C . GLN B 1 365 ? -12.102 27.422 22.328 1 98.38 365 GLN B C 1
ATOM 6206 O O . GLN B 1 365 ? -11.148 27.656 23.078 1 98.38 365 GLN B O 1
ATOM 6211 N N . ALA B 1 366 ? -13.156 26.703 22.688 1 97.31 366 ALA B N 1
ATOM 6212 C CA . ALA B 1 366 ? -13.211 26.062 24 1 97.31 366 ALA B CA 1
ATOM 6213 C C . ALA B 1 366 ? -12.07 25.062 24.172 1 97.31 366 ALA B C 1
ATOM 6215 O O . ALA B 1 366 ? -11.445 25 25.234 1 97.31 366 ALA B O 1
ATOM 6216 N N . ILE B 1 367 ? -11.828 24.312 23.156 1 97.56 367 ILE B N 1
ATOM 6217 C CA . ILE B 1 367 ? -10.734 23.359 23.156 1 97.56 367 ILE B CA 1
ATOM 6218 C C . ILE B 1 367 ? -9.406 24.094 23.344 1 97.56 367 ILE B C 1
ATOM 6220 O O . ILE B 1 367 ? -8.562 23.672 24.141 1 97.56 367 ILE B O 1
ATOM 6224 N N . GLY B 1 368 ? -9.188 25.188 22.609 1 98.12 368 GLY B N 1
ATOM 6225 C CA . GLY B 1 368 ? -7.984 25.984 22.766 1 98.12 368 GLY B CA 1
ATOM 6226 C C . GLY B 1 368 ? -7.766 26.469 24.188 1 98.12 368 GLY B C 1
ATOM 6227 O O . GLY B 1 368 ? -6.648 26.406 24.703 1 98.12 368 GLY B O 1
ATOM 6228 N N . ARG B 1 369 ? -8.844 26.891 24.797 1 97.5 369 ARG B N 1
ATOM 6229 C CA . ARG B 1 369 ? -8.758 27.359 26.172 1 97.5 369 ARG B CA 1
ATOM 6230 C C . ARG B 1 369 ? -8.359 26.234 27.109 1 97.5 369 ARG B C 1
ATOM 6232 O O . ARG B 1 369 ? -7.5 26.406 27.984 1 97.5 369 ARG B O 1
ATOM 6239 N N . THR B 1 370 ? -9.008 25.141 26.906 1 96.5 370 THR B N 1
ATOM 6240 C CA . THR B 1 370 ? -8.711 23.969 27.734 1 96.5 370 THR B CA 1
ATOM 6241 C C . THR B 1 370 ? -7.258 23.547 27.562 1 96.5 370 THR B C 1
ATOM 6243 O O . THR B 1 370 ? -6.578 23.25 28.562 1 96.5 370 THR B O 1
ATOM 6246 N N . LEU B 1 371 ? -6.762 23.531 26.391 1 96.94 371 LEU B N 1
ATOM 6247 C CA . LEU B 1 371 ? -5.379 23.156 26.094 1 96.94 371 LEU B CA 1
ATOM 6248 C C . LEU B 1 371 ? -4.414 24.172 26.719 1 96.94 371 LEU B C 1
ATOM 6250 O O . LEU B 1 371 ? -3.373 23.781 27.266 1 96.94 371 LEU B O 1
ATOM 6254 N N . GLY B 1 372 ? -4.727 25.422 26.547 1 96.94 372 GLY B N 1
ATOM 6255 C CA . GLY B 1 372 ? -3.891 26.453 27.141 1 96.94 372 GLY B CA 1
ATOM 6256 C C . GLY B 1 372 ? -3.744 26.328 28.641 1 96.94 372 GLY B C 1
ATOM 6257 O O . GLY B 1 372 ? -2.639 26.438 29.172 1 96.94 372 GLY B O 1
ATOM 6258 N N . GLU B 1 373 ? -4.848 26.094 29.297 1 95.88 373 GLU B N 1
ATOM 6259 C CA . GLU B 1 373 ? -4.82 25.875 30.734 1 95.88 373 GLU B CA 1
ATOM 6260 C C . GLU B 1 373 ? -3.992 24.656 31.094 1 95.88 373 GLU B C 1
ATOM 6262 O O . GLU B 1 373 ? -3.262 24.656 32.094 1 95.88 373 GLU B O 1
ATOM 6267 N N . PHE B 1 374 ? -4.184 23.641 30.281 1 95.94 374 PHE B N 1
ATOM 6268 C CA . PHE B 1 374 ? -3.43 22.406 30.469 1 95.94 374 PHE B CA 1
ATOM 6269 C C . PHE B 1 374 ? -1.931 22.672 30.375 1 95.94 374 PHE B C 1
ATOM 6271 O O . PHE B 1 374 ? -1.161 22.219 31.234 1 95.94 374 PHE B O 1
ATOM 6278 N N . ILE B 1 375 ? -1.49 23.391 29.375 1 95.81 375 ILE B N 1
ATOM 6279 C CA . ILE B 1 375 ? -0.086 23.703 29.141 1 95.81 375 ILE B CA 1
ATOM 6280 C C . ILE B 1 375 ? 0.45 24.562 30.281 1 95.81 375 ILE B C 1
ATOM 6282 O O . ILE B 1 375 ? 1.533 24.312 30.812 1 95.81 375 ILE B O 1
ATOM 6286 N N . GLN B 1 376 ? -0.302 25.531 30.719 1 93.81 376 GLN B N 1
ATOM 6287 C CA . GLN B 1 376 ? 0.127 26.469 31.75 1 93.81 376 GLN B CA 1
ATOM 6288 C C . GLN B 1 376 ? 0.304 25.75 33.094 1 93.81 376 GLN B C 1
ATOM 6290 O O . GLN B 1 376 ? 1.172 26.125 33.875 1 93.81 376 GLN B O 1
ATOM 6295 N N . SER B 1 377 ? -0.436 24.781 33.312 1 92.88 377 SER B N 1
ATOM 6296 C CA . SER B 1 377 ? -0.376 24.062 34.594 1 92.88 377 SER B CA 1
ATOM 6297 C C . SER B 1 377 ? 0.582 22.875 34.5 1 92.88 377 SER B C 1
ATOM 6299 O O . SER B 1 377 ? 0.673 22.078 35.438 1 92.88 377 SER B O 1
ATOM 6301 N N . SER B 1 378 ? 1.195 22.656 33.406 1 90.75 378 SER B N 1
ATOM 6302 C CA . SER B 1 378 ? 2.088 21.531 33.125 1 90.75 378 SER B CA 1
ATOM 6303 C C . SER B 1 378 ? 1.351 20.188 33.25 1 90.75 378 SER B C 1
ATOM 6305 O O . SER B 1 378 ? 1.934 19.188 33.656 1 90.75 378 SER B O 1
ATOM 6307 N N . GLY B 1 379 ? 0.029 20.312 33.031 1 90.44 379 GLY B N 1
ATOM 6308 C CA . GLY B 1 379 ? -0.776 19.094 33 1 90.44 379 GLY B CA 1
ATOM 6309 C C . GLY B 1 379 ? -0.975 18.484 34.375 1 90.44 379 GLY B C 1
ATOM 6310 O O . GLY B 1 379 ? -0.888 17.25 34.531 1 90.44 379 GLY B O 1
ATOM 6311 N N . ASP B 1 380 ? -1.108 19.281 35.312 1 90.81 380 ASP B N 1
ATOM 6312 C CA . ASP B 1 380 ? -1.351 18.75 36.656 1 90.81 380 ASP B CA 1
ATOM 6313 C C . ASP B 1 380 ? -2.676 17.984 36.719 1 90.81 380 ASP B C 1
ATOM 6315 O O . ASP B 1 380 ? -3.4 17.922 35.719 1 90.81 380 ASP B O 1
ATOM 6319 N N . GLU B 1 381 ? -2.945 17.375 37.781 1 92.38 381 GLU B N 1
ATOM 6320 C CA . GLU B 1 381 ? -4.07 16.453 37.906 1 92.38 381 GLU B CA 1
ATOM 6321 C C . GLU B 1 381 ? -5.398 17.156 37.656 1 92.38 381 GLU B C 1
ATOM 6323 O O . GLU B 1 381 ? -6.305 16.609 37.062 1 92.38 381 GLU B O 1
ATOM 6328 N N . ALA B 1 382 ? -5.523 18.344 38.188 1 92.62 382 ALA B N 1
ATOM 6329 C CA . ALA B 1 382 ? -6.758 19.109 38.031 1 92.62 382 ALA B CA 1
ATOM 6330 C C . ALA B 1 382 ? -7 19.438 36.562 1 92.62 382 ALA B C 1
ATOM 6332 O O . ALA B 1 382 ? -8.125 19.328 36.062 1 92.62 382 ALA B O 1
ATOM 6333 N N . ALA B 1 383 ? -5.98 19.891 35.906 1 92.38 383 ALA B N 1
ATOM 6334 C CA . ALA B 1 383 ? -6.078 20.203 34.469 1 92.38 383 ALA B CA 1
ATOM 6335 C C . ALA B 1 383 ? -6.402 18.953 33.656 1 92.38 383 ALA B C 1
ATOM 6337 O O . ALA B 1 383 ? -7.16 19.016 32.688 1 92.38 383 ALA B O 1
ATOM 6338 N N . GLN B 1 384 ? -5.836 17.859 34.031 1 93.12 384 GLN B N 1
ATOM 6339 C CA . GLN B 1 384 ? -6.098 16.594 33.344 1 93.12 384 GLN B CA 1
ATOM 6340 C C . GLN B 1 384 ? -7.57 16.203 33.469 1 93.12 384 GLN B C 1
ATOM 6342 O O . GLN B 1 384 ? -8.195 15.828 32.469 1 93.12 384 GLN B O 1
ATOM 6347 N N . LYS B 1 385 ? -8.094 16.25 34.594 1 92.5 385 LYS B N 1
ATOM 6348 C CA . LYS B 1 385 ? -9.492 15.891 34.844 1 92.5 385 LYS B CA 1
ATOM 6349 C C . LYS B 1 385 ? -10.43 16.828 34.094 1 92.5 385 LYS B C 1
ATOM 6351 O O . LYS B 1 385 ? -11.414 16.391 33.5 1 92.5 385 LYS B O 1
ATOM 6356 N N . LYS B 1 386 ? -10.141 18.078 34.156 1 91.94 386 LYS B N 1
ATOM 6357 C CA . LYS B 1 386 ? -10.945 19.078 33.469 1 91.94 386 LYS B CA 1
ATOM 6358 C C . LYS B 1 386 ? -10.938 18.828 31.953 1 91.94 386 LYS B C 1
ATOM 6360 O O . LYS B 1 386 ? -11.992 18.844 31.312 1 91.94 386 LYS B O 1
ATOM 6365 N N . ALA B 1 387 ? -9.766 18.641 31.438 1 93.19 387 ALA B N 1
ATOM 6366 C CA . ALA B 1 387 ? -9.617 18.375 30 1 93.19 387 ALA B CA 1
ATOM 6367 C C . ALA B 1 387 ? -10.391 17.141 29.578 1 93.19 387 ALA B C 1
ATOM 6369 O O . ALA B 1 387 ? -11.117 17.156 28.578 1 93.19 387 ALA B O 1
ATOM 6370 N N . ALA B 1 388 ? -10.211 16.109 30.328 1 90.88 388 ALA B N 1
ATOM 6371 C CA . ALA B 1 388 ? -10.891 14.852 30.031 1 90.88 388 ALA B CA 1
ATOM 6372 C C . ALA B 1 388 ? -12.406 15.031 30 1 90.88 388 ALA B C 1
ATOM 6374 O O . ALA B 1 388 ? -13.078 14.531 29.094 1 90.88 388 ALA B O 1
ATOM 6375 N N . THR B 1 389 ? -12.906 15.742 30.938 1 90.5 389 THR B N 1
ATOM 6376 C CA . THR B 1 389 ? -14.336 15.977 31.047 1 90.5 389 THR B CA 1
ATOM 6377 C C . THR B 1 389 ? -14.836 16.844 29.875 1 90.5 389 THR B C 1
ATOM 6379 O O . THR B 1 389 ? -15.867 16.531 29.281 1 90.5 389 THR B O 1
ATOM 6382 N N . GLN B 1 390 ? -14.164 17.828 29.547 1 91.12 390 GLN B N 1
ATOM 6383 C CA . GLN B 1 390 ? -14.57 18.75 28.484 1 91.12 390 GLN B CA 1
ATOM 6384 C C . GLN B 1 390 ? -14.531 18.078 27.125 1 91.12 390 GLN B C 1
ATOM 6386 O O . GLN B 1 390 ? -15.43 18.266 26.297 1 91.12 390 GLN B O 1
ATOM 6391 N N . ILE B 1 391 ? -13.469 17.375 26.875 1 89.62 391 ILE B N 1
ATOM 6392 C CA . ILE B 1 391 ? -13.305 16.688 25.594 1 89.62 391 ILE B CA 1
ATOM 6393 C C . ILE B 1 391 ? -14.422 15.68 25.391 1 89.62 391 ILE B C 1
ATOM 6395 O O . ILE B 1 391 ? -15.008 15.586 24.312 1 89.62 391 ILE B O 1
ATOM 6399 N N . ARG B 1 392 ? -14.672 15.039 26.359 1 85.12 392 ARG B N 1
ATOM 6400 C CA . ARG B 1 392 ? -15.758 14.062 26.297 1 85.12 392 ARG B CA 1
ATOM 6401 C C . ARG B 1 392 ? -17.094 14.742 26.016 1 85.12 392 ARG B C 1
ATOM 6403 O O . ARG B 1 392 ? -17.891 14.242 25.219 1 85.12 392 ARG B O 1
ATOM 6410 N N . ALA B 1 393 ? -17.312 15.797 26.672 1 87.88 393 ALA B N 1
ATOM 6411 C CA . ALA B 1 393 ? -18.562 16.531 26.5 1 87.88 393 ALA B CA 1
ATOM 6412 C C . ALA B 1 393 ? -18.703 17.047 25.062 1 87.88 393 ALA B C 1
ATOM 6414 O O . ALA B 1 393 ? -19.797 17.062 24.5 1 87.88 393 ALA B O 1
ATOM 6415 N N . ILE B 1 394 ? -17.625 17.344 24.469 1 91.19 394 ILE B N 1
ATOM 6416 C CA . ILE B 1 394 ? -17.625 17.906 23.125 1 91.19 394 ILE B CA 1
ATOM 6417 C C . ILE B 1 394 ? -17.812 16.797 22.094 1 91.19 394 ILE B C 1
ATOM 6419 O O . ILE B 1 394 ? -18.531 16.969 21.109 1 91.19 394 ILE B O 1
ATOM 6423 N N . LEU B 1 395 ? -17.219 15.625 22.359 1 88.06 395 LEU B N 1
ATOM 6424 C CA . LEU B 1 395 ? -17.109 14.602 21.328 1 88.06 395 LEU B CA 1
ATOM 6425 C C . LEU B 1 395 ? -18.266 13.617 21.406 1 88.06 395 LEU B C 1
ATOM 6427 O O . LEU B 1 395 ? -18.547 12.883 20.453 1 88.06 395 LEU B O 1
ATOM 6431 N N . MET B 1 396 ? -18.938 13.547 22.484 1 81.56 396 MET B N 1
ATOM 6432 C CA . MET B 1 396 ? -19.891 12.477 22.781 1 81.56 396 MET B CA 1
ATOM 6433 C C . MET B 1 396 ? -20.922 12.352 21.672 1 81.56 396 MET B C 1
ATOM 6435 O O . MET B 1 396 ? -21.375 11.242 21.359 1 81.56 396 MET B O 1
ATOM 6439 N N . ASN B 1 397 ? -21.281 13.398 20.984 1 79.62 397 ASN B N 1
ATOM 6440 C CA . ASN B 1 397 ? -22.312 13.305 19.953 1 79.62 397 ASN B CA 1
ATOM 6441 C C . ASN B 1 397 ? -21.766 13.617 18.562 1 79.62 397 ASN B C 1
ATOM 6443 O O . ASN B 1 397 ? -22.516 13.867 17.641 1 79.62 397 ASN B O 1
ATOM 6447 N N . LYS B 1 398 ? -20.5 13.617 18.438 1 86.75 398 LYS B N 1
ATOM 6448 C CA . LYS B 1 398 ? -19.922 13.953 17.156 1 86.75 398 LYS B CA 1
ATOM 6449 C C . LYS B 1 398 ? -19.516 12.695 16.391 1 86.75 398 LYS B C 1
ATOM 6451 O O . LYS B 1 398 ? -18.922 11.773 16.969 1 86.75 398 LYS B O 1
ATOM 6456 N N . PRO B 1 399 ? -19.891 12.656 15.094 1 84.38 399 PRO B N 1
ATOM 6457 C CA . PRO B 1 399 ? -19.469 11.516 14.266 1 84.38 399 PRO B CA 1
ATOM 6458 C C . PRO B 1 399 ? -17.984 11.547 13.945 1 84.38 399 PRO B C 1
ATOM 6460 O O . PRO B 1 399 ? -17.328 12.578 14.102 1 84.38 399 PRO B O 1
ATOM 6463 N N . LEU B 1 400 ? -17.422 10.383 13.578 1 84.19 400 LEU B N 1
ATOM 6464 C CA . LEU B 1 400 ? -16.031 10.352 13.117 1 84.19 400 LEU B CA 1
ATOM 6465 C C . LEU B 1 400 ? -15.883 11.07 11.781 1 84.19 400 LEU B C 1
ATOM 6467 O O . LEU B 1 400 ? -14.828 11.633 11.484 1 84.19 400 LEU B O 1
ATOM 6471 N N . PHE B 1 401 ? -16.891 10.961 10.992 1 86.12 401 PHE B N 1
ATOM 6472 C CA . PHE B 1 401 ? -17.016 11.664 9.727 1 86.12 401 PHE B CA 1
ATOM 6473 C C . PHE B 1 401 ? -18.406 12.25 9.547 1 86.12 401 PHE B C 1
ATOM 6475 O O . PHE B 1 401 ? -19.391 11.5 9.43 1 86.12 401 PHE B O 1
ATOM 6482 N N . SER B 1 402 ? -18.484 13.531 9.477 1 85.88 402 SER B N 1
ATOM 6483 C CA . SER B 1 402 ? -19.797 14.188 9.422 1 85.88 402 SER B CA 1
ATOM 6484 C C . SER B 1 402 ? -20.375 14.125 8.016 1 85.88 402 SER B C 1
ATOM 6486 O O . SER B 1 402 ? -19.672 14.359 7.031 1 85.88 402 SER B O 1
ATOM 6488 N N . ASP B 1 403 ? -21.609 13.93 7.918 1 82.38 403 ASP B N 1
ATOM 6489 C CA . ASP B 1 403 ? -22.312 13.844 6.637 1 82.38 403 ASP B CA 1
ATOM 6490 C C . ASP B 1 403 ? -22.406 15.219 5.98 1 82.38 403 ASP B C 1
ATOM 6492 O O . ASP B 1 403 ? -22.719 15.328 4.789 1 82.38 403 ASP B O 1
ATOM 6496 N N . GLU B 1 404 ? -22.156 16.266 6.754 1 87.19 404 GLU B N 1
ATOM 6497 C CA . GLU B 1 404 ? -22.25 17.625 6.199 1 87.19 404 GLU B CA 1
ATOM 6498 C C . GLU B 1 404 ? -21.172 17.875 5.148 1 87.19 404 GLU B C 1
ATOM 6500 O O . GLU B 1 404 ? -21.281 18.797 4.352 1 87.19 404 GLU B O 1
ATOM 6505 N N . TRP B 1 405 ? -20.172 16.969 5.246 1 89.88 405 TRP B N 1
ATOM 6506 C CA . TRP B 1 405 ? -19.062 17.172 4.316 1 89.88 405 TRP B CA 1
ATOM 6507 C C . TRP B 1 405 ? -19.219 16.281 3.084 1 89.88 405 TRP B C 1
ATOM 6509 O O . TRP B 1 405 ? -18.344 16.266 2.213 1 89.88 405 TRP B O 1
ATOM 6519 N N . LEU B 1 406 ? -20.234 15.57 3.021 1 82.25 406 LEU B N 1
ATOM 6520 C CA . LEU B 1 406 ? -20.453 14.688 1.878 1 82.25 406 LEU B CA 1
ATOM 6521 C C . LEU B 1 406 ? -21.188 15.43 0.76 1 82.25 406 LEU B C 1
ATOM 6523 O O . LEU B 1 406 ? -22.062 16.266 1.024 1 82.25 406 LEU B O 1
ATOM 6527 N N . PRO B 1 407 ? -20.75 15.328 -0.492 1 70.44 407 PRO B N 1
ATOM 6528 C CA . PRO B 1 407 ? -21.406 16.047 -1.591 1 70.44 407 PRO B CA 1
ATOM 6529 C C . PRO B 1 407 ? -22.891 15.727 -1.71 1 70.44 407 PRO B C 1
ATOM 6531 O O . PRO B 1 407 ? -23.672 16.562 -2.152 1 70.44 407 PRO B O 1
ATOM 6534 N N . GLN B 1 408 ? -23.281 14.422 -1.729 1 62.66 408 GLN B N 1
ATOM 6535 C CA . GLN B 1 408 ? -24.688 14.062 -1.848 1 62.66 408 GLN B CA 1
ATOM 6536 C C . GLN B 1 408 ? -25.203 13.414 -0.565 1 62.66 408 GLN B C 1
ATOM 6538 O O . GLN B 1 408 ? -24.406 12.961 0.265 1 62.66 408 GLN B O 1
ATOM 6543 N N . ASN B 1 409 ? -26.484 13.719 -0.207 1 50.69 409 ASN B N 1
ATOM 6544 C CA . ASN B 1 409 ? -27.109 13.094 0.952 1 50.69 409 ASN B CA 1
ATOM 6545 C C . ASN B 1 409 ? -26.844 11.594 0.996 1 50.69 409 ASN B C 1
ATOM 6547 O O . ASN B 1 409 ? -27.438 10.828 0.231 1 50.69 409 ASN B O 1
ATOM 6551 N N . ILE B 1 410 ? -25.578 11.297 1.247 1 48.78 410 ILE B N 1
ATOM 6552 C CA . ILE B 1 410 ? -25.219 9.891 1.344 1 48.78 410 ILE B CA 1
ATOM 6553 C C . ILE B 1 410 ? -25.844 9.281 2.594 1 48.78 410 ILE B C 1
ATOM 6555 O O . ILE B 1 410 ? -25.75 9.844 3.684 1 48.78 410 ILE B O 1
ATOM 6559 N N . ASN B 1 411 ? -26.891 8.625 2.5 1 41.44 411 ASN B N 1
ATOM 6560 C CA . ASN B 1 411 ? -27.234 7.801 3.654 1 41.44 411 ASN B CA 1
ATOM 6561 C C . ASN B 1 411 ? -26.156 6.754 3.926 1 41.44 411 ASN B C 1
ATOM 6563 O O . ASN B 1 411 ? -25.969 5.824 3.139 1 41.44 411 ASN B O 1
ATOM 6567 N N . LEU B 1 412 ? -25.125 7.176 4.457 1 41.38 412 LEU B N 1
ATOM 6568 C CA . LEU B 1 412 ? -23.938 6.371 4.75 1 41.38 412 LEU B CA 1
ATOM 6569 C C . LEU B 1 412 ? -24.328 5.09 5.484 1 41.38 412 LEU B C 1
ATOM 6571 O O . LEU B 1 412 ? -23.625 4.676 6.422 1 41.38 412 LEU B O 1
ATOM 6575 N N . THR B 1 413 ? -25.516 4.605 5.484 1 33.34 413 THR B N 1
ATOM 6576 C CA . THR B 1 413 ? -25.625 3.365 6.242 1 33.34 413 THR B CA 1
ATOM 6577 C C . THR B 1 413 ? -24.672 2.311 5.695 1 33.34 413 THR B C 1
ATOM 6579 O O . THR B 1 413 ? -25.062 1.467 4.887 1 33.34 413 THR B O 1
ATOM 6582 N N . PRO B 1 414 ? -23.656 2.771 5.02 1 34.06 414 PRO B N 1
ATOM 6583 C CA . PRO B 1 414 ? -22.969 1.682 4.324 1 34.06 414 PRO B CA 1
ATOM 6584 C C . PRO B 1 414 ? -22.766 0.457 5.211 1 34.06 414 PRO B C 1
ATOM 6586 O O . PRO B 1 414 ? -22.953 0.527 6.426 1 34.06 414 PRO B O 1
ATOM 6589 N N . GLY B 1 415 ? -22.125 -0.568 4.641 1 31.05 415 GLY B N 1
ATOM 6590 C CA . GLY B 1 415 ? -21.578 -1.845 5.059 1 31.05 415 GLY B CA 1
ATOM 6591 C C . GLY B 1 415 ? -20.719 -1.744 6.312 1 31.05 415 GLY B C 1
ATOM 6592 O O . GLY B 1 415 ? -20 -2.684 6.656 1 31.05 415 GLY B O 1
ATOM 6593 N N . TYR B 1 416 ? -20.188 -0.53 6.668 1 31.88 416 TYR B N 1
ATOM 6594 C CA . TYR B 1 416 ? -19.688 -0.529 8.039 1 31.88 416 TYR B CA 1
ATOM 6595 C C . TYR B 1 416 ? -20.781 -0.958 9.016 1 31.88 416 TYR B C 1
ATOM 6597 O O . TYR B 1 416 ? -21.953 -0.642 8.82 1 31.88 416 TYR B O 1
ATOM 6605 N N . GLY B 1 417 ? -20.75 -2.018 9.5 1 31.06 417 GLY B N 1
ATOM 6606 C CA . GLY B 1 417 ? -21.812 -2.232 10.469 1 31.06 417 GLY B CA 1
ATOM 6607 C C . GLY B 1 417 ? -22.359 -0.943 11.062 1 31.06 417 GLY B C 1
ATOM 6608 O O . GLY B 1 417 ? -21.625 0.041 11.18 1 31.06 417 GLY B O 1
ATOM 6609 N N . GLN B 1 418 ? -23.719 -0.641 10.82 1 31.67 418 GLN B N 1
ATOM 6610 C CA . GLN B 1 418 ? -24.438 0.487 11.406 1 31.67 418 GLN B CA 1
ATOM 6611 C C . GLN B 1 418 ? -23.703 1.051 12.609 1 31.67 418 GLN B C 1
ATOM 6613 O O . GLN B 1 418 ? -23.734 2.258 12.859 1 31.67 418 GLN B O 1
ATOM 6618 N N . LYS B 1 419 ? -23.156 0.185 13.328 1 31.36 419 LYS B N 1
ATOM 6619 C CA . LYS B 1 419 ? -22.562 0.565 14.609 1 31.36 419 LYS B CA 1
ATOM 6620 C C . LYS B 1 419 ? -21.234 1.287 14.406 1 31.36 419 LYS B C 1
ATOM 6622 O O . LYS B 1 419 ? -20.781 2.023 15.289 1 31.36 419 LYS B O 1
ATOM 6627 N N . ASP B 1 420 ? -20.531 0.906 13.492 1 32.59 420 ASP B N 1
ATOM 6628 C CA . ASP B 1 420 ? -19.188 1.45 13.414 1 32.59 420 ASP B CA 1
ATOM 6629 C C . ASP B 1 420 ? -19.188 2.871 12.859 1 32.59 420 ASP B C 1
ATOM 6631 O O . ASP B 1 420 ? -18.406 3.717 13.281 1 32.59 420 ASP B O 1
ATOM 6635 N N . LEU B 1 421 ? -19.766 3.135 11.719 1 32.69 421 LEU B N 1
ATOM 6636 C CA . LEU B 1 421 ? -19.797 4.562 11.422 1 32.69 421 LEU B CA 1
ATOM 6637 C C . LEU B 1 421 ? -20.703 5.301 12.406 1 32.69 421 LEU B C 1
ATOM 6639 O O . LEU B 1 421 ? -20.359 6.395 12.867 1 32.69 421 LEU B O 1
ATOM 6643 N N . ASN B 1 422 ? -22.094 5.113 12.398 1 29.11 422 ASN B N 1
ATOM 6644 C CA . ASN B 1 422 ? -23.188 5.793 13.078 1 29.11 422 ASN B CA 1
ATOM 6645 C C . ASN B 1 422 ? -23.234 5.43 14.562 1 29.11 422 ASN B C 1
ATOM 6647 O O . ASN B 1 422 ? -24.312 5.211 15.117 1 29.11 422 ASN B O 1
ATOM 6651 N N . ILE B 1 423 ? -22.375 4.934 15.172 1 29.67 423 ILE B N 1
ATOM 6652 C CA . ILE B 1 423 ? -22.688 4.824 16.594 1 29.67 423 ILE B CA 1
ATOM 6653 C C . ILE B 1 423 ? -23.109 6.188 17.141 1 29.67 423 ILE B C 1
ATOM 6655 O O . ILE B 1 423 ? -23.484 6.309 18.297 1 29.67 423 ILE B O 1
ATOM 6659 N N . ALA B 1 424 ? -22.891 7.199 16.406 1 27.84 424 ALA B N 1
ATOM 6660 C CA . ALA B 1 424 ? -23.438 8.398 17.031 1 27.84 424 ALA B CA 1
ATOM 6661 C C . ALA B 1 424 ? -24.953 8.297 17.188 1 27.84 424 ALA B C 1
ATOM 6663 O O . ALA B 1 424 ? -25.516 8.812 18.156 1 27.84 424 ALA B O 1
ATOM 6664 N N . GLN B 1 425 ? -25.547 7.586 16.266 1 28.66 425 GLN B N 1
ATOM 6665 C CA . GLN B 1 425 ? -27 7.637 16.438 1 28.66 425 GLN B CA 1
ATOM 6666 C C . GLN B 1 425 ? -27.438 6.742 17.594 1 28.66 425 GLN B C 1
ATOM 6668 O O . GLN B 1 425 ? -28.453 7.012 18.234 1 28.66 425 GLN B O 1
ATOM 6673 N N . GLU B 1 426 ? -26.703 5.641 17.672 1 29.48 426 GLU B N 1
ATOM 6674 C CA . GLU B 1 426 ? -27.25 4.867 18.781 1 29.48 426 GLU B CA 1
ATOM 6675 C C . GLU B 1 426 ? -27.078 5.594 20.109 1 29.48 426 GLU B C 1
ATOM 6677 O O . GLU B 1 426 ? -27.844 5.359 21.062 1 29.48 426 GLU B O 1
ATOM 6682 N N . VAL B 1 427 ? -26.109 6.375 20.172 1 27.94 427 VAL B N 1
ATOM 6683 C CA . VAL B 1 427 ? -25.938 7.051 21.453 1 27.94 427 VAL B CA 1
ATOM 6684 C C . VAL B 1 427 ? -27.094 8.023 21.688 1 27.94 427 VAL B C 1
ATOM 6686 O O . VAL B 1 427 ? -27.297 8.5 22.812 1 27.94 427 VAL B O 1
ATOM 6689 N N . GLU B 1 428 ? -27.766 8.398 20.672 1 29.41 428 GLU B N 1
ATOM 6690 C CA . GLU B 1 428 ? -28.828 9.328 21.047 1 29.41 428 GLU B CA 1
ATOM 6691 C C . GLU B 1 428 ? -29.875 8.633 21.922 1 29.41 428 GLU B C 1
ATOM 6693 O O . GLU B 1 428 ? -30.562 9.289 22.719 1 29.41 428 GLU B O 1
ATOM 6698 N N . ALA B 1 429 ? -30.281 7.426 21.516 1 30 429 ALA B N 1
ATOM 6699 C CA . ALA B 1 429 ? -31.469 6.977 22.25 1 30 429 ALA B CA 1
ATOM 6700 C C . ALA B 1 429 ? -31.094 6.559 23.672 1 30 429 ALA B C 1
ATOM 6702 O O . ALA B 1 429 ? -31.922 6.617 24.578 1 30 429 ALA B O 1
ATOM 6703 N N . GLU B 1 430 ? -29.938 5.789 23.969 1 29.47 430 GLU B N 1
ATOM 6704 C CA . GLU B 1 430 ? -29.828 5.473 25.391 1 29.47 430 GLU B CA 1
ATOM 6705 C C . GLU B 1 430 ? -29.344 6.684 26.188 1 29.47 430 GLU B C 1
ATOM 6707 O O . GLU B 1 430 ? -28.531 7.473 25.703 1 29.47 430 GLU B O 1
ATOM 6712 N N . LYS B 1 431 ? -29.875 6.98 27.391 1 34.09 431 LYS B N 1
ATOM 6713 C CA . LYS B 1 431 ? -29.703 8.117 28.297 1 34.09 431 LYS B CA 1
ATOM 6714 C C . LYS B 1 431 ? -28.234 8.461 28.469 1 34.09 431 LYS B C 1
ATOM 6716 O O . LYS B 1 431 ? -27.406 7.59 28.75 1 34.09 431 LYS B O 1
ATOM 6721 N N . LYS B 1 432 ? -27.812 9.641 28.219 1 34.66 432 LYS B N 1
ATOM 6722 C CA . LYS B 1 432 ? -26.562 10.422 28.281 1 34.66 432 LYS B CA 1
ATOM 6723 C C . LYS B 1 432 ? -25.688 9.961 29.422 1 34.66 432 LYS B C 1
ATOM 6725 O O . LYS B 1 432 ? -24.469 9.852 29.281 1 34.66 432 LYS B O 1
ATOM 6730 N N . GLU B 1 433 ? -26.234 9.852 30.547 1 31 433 GLU B N 1
ATOM 6731 C CA . GLU B 1 433 ? -25.562 9.703 31.828 1 31 433 GLU B CA 1
ATOM 6732 C C . GLU B 1 433 ? -24.891 8.336 31.953 1 31 433 GLU B C 1
ATOM 6734 O O . GLU B 1 433 ? -23.75 8.234 32.438 1 31 433 GLU B O 1
ATOM 6739 N N . ALA B 1 434 ? -25.594 7.281 31.453 1 34.28 434 ALA B N 1
ATOM 6740 C CA . ALA B 1 434 ? -25.094 5.922 31.656 1 34.28 434 ALA B CA 1
ATOM 6741 C C . ALA B 1 434 ? -23.969 5.602 30.688 1 34.28 434 ALA B C 1
ATOM 6743 O O . ALA B 1 434 ? -23.016 4.906 31.047 1 34.28 434 ALA B O 1
ATOM 6744 N N . GLN B 1 435 ? -23.891 6.168 29.562 1 34.03 435 GLN B N 1
ATOM 6745 C CA . GLN B 1 435 ? -22.859 5.914 28.562 1 34.03 435 GLN B CA 1
ATOM 6746 C C . GLN B 1 435 ? -21.547 6.602 28.953 1 34.03 435 GLN B C 1
ATOM 6748 O O . GLN B 1 435 ? -20.469 6.031 28.781 1 34.03 435 GLN B O 1
ATOM 6753 N N . ALA B 1 436 ? -21.594 7.789 29.438 1 35.56 436 ALA B N 1
ATOM 6754 C CA . ALA B 1 436 ? -20.391 8.438 29.953 1 35.56 436 ALA B CA 1
ATOM 6755 C C . ALA B 1 436 ? -19.719 7.57 31 1 35.56 436 ALA B C 1
ATOM 6757 O O . ALA B 1 436 ? -18.484 7.449 31.016 1 35.56 436 ALA B O 1
ATOM 6758 N N . GLU B 1 437 ? -20.516 6.918 31.828 1 34.69 437 GLU B N 1
ATOM 6759 C CA . GLU B 1 437 ? -19.953 6.055 32.875 1 34.69 437 GLU B CA 1
ATOM 6760 C C . GLU B 1 437 ? -19.312 4.812 32.25 1 34.69 437 GLU B C 1
ATOM 6762 O O . GLU B 1 437 ? -18.25 4.359 32.719 1 34.69 437 GLU B O 1
ATOM 6767 N N . ARG B 1 438 ? -19.828 4.312 31.281 1 37.47 438 ARG B N 1
ATOM 6768 C CA . ARG B 1 438 ? -19.266 3.117 30.656 1 37.47 438 ARG B CA 1
ATOM 6769 C C . ARG B 1 438 ? -17.969 3.443 29.906 1 37.47 438 ARG B C 1
ATOM 6771 O O . ARG B 1 438 ? -17.078 2.604 29.812 1 37.47 438 ARG B O 1
ATOM 6778 N N . MET B 1 439 ? -17.969 4.508 29.297 1 35.28 439 MET B N 1
ATOM 6779 C CA . MET B 1 439 ? -16.797 4.996 28.594 1 35.28 439 MET B CA 1
ATOM 6780 C C . MET B 1 439 ? -15.617 5.172 29.547 1 35.28 439 MET B C 1
ATOM 6782 O O . MET B 1 439 ? -14.469 4.902 29.172 1 35.28 439 MET B O 1
ATOM 6786 N N . TRP B 1 440 ? -15.914 5.629 30.75 1 35 440 TRP B N 1
ATOM 6787 C CA . TRP B 1 440 ? -14.875 5.762 31.781 1 35 440 TRP B CA 1
ATOM 6788 C C . TRP B 1 440 ? -14.305 4.398 32.156 1 35 440 TRP B C 1
ATOM 6790 O O . TRP B 1 440 ? -13.109 4.273 32.438 1 35 440 TRP B O 1
ATOM 6800 N N . SER B 1 441 ? -15.164 3.492 32.062 1 35.12 441 SER B N 1
ATOM 6801 C CA . SER B 1 441 ? -14.672 2.193 32.531 1 35.12 441 SER B CA 1
ATOM 6802 C C . SER B 1 441 ? -13.703 1.587 31.516 1 35.12 441 SER B C 1
ATOM 6804 O O . SER B 1 441 ? -12.938 0.683 31.859 1 35.12 441 SER B O 1
ATOM 6806 N N . PHE B 1 442 ? -13.844 1.879 30.375 1 34.34 442 PHE B N 1
ATOM 6807 C CA . PHE B 1 442 ? -12.945 1.312 29.375 1 34.34 442 PHE B CA 1
ATOM 6808 C C . PHE B 1 442 ? -11.523 1.816 29.578 1 34.34 442 PHE B C 1
ATOM 6810 O O . PHE B 1 442 ? -10.562 1.094 29.312 1 34.34 442 PHE B O 1
ATOM 6817 N N . TRP B 1 443 ? -11.359 3.012 29.922 1 33.19 443 TRP B N 1
ATOM 6818 C CA . TRP B 1 443 ? -10.016 3.531 30.188 1 33.19 443 TRP B CA 1
ATOM 6819 C C . TRP B 1 443 ? -9.5 3.057 31.531 1 33.19 443 TRP B C 1
ATOM 6821 O O . TRP B 1 443 ? -8.305 3.197 31.828 1 33.19 443 TRP B O 1
ATOM 6831 N N . ASP B 1 444 ? -10.352 2.715 32.438 1 33.56 444 ASP B N 1
ATOM 6832 C CA . ASP B 1 444 ? -9.852 2.26 33.75 1 33.56 444 ASP B CA 1
ATOM 6833 C C . ASP B 1 444 ? -9.352 0.82 33.656 1 33.56 444 ASP B C 1
ATOM 6835 O O . ASP B 1 444 ? -8.719 0.323 34.594 1 33.56 444 ASP B O 1
ATOM 6839 N N . ASN B 1 445 ? -9.938 0.059 32.688 1 31.47 445 ASN B N 1
ATOM 6840 C CA . ASN B 1 445 ? -9.414 -1.302 32.75 1 31.47 445 ASN B CA 1
ATOM 6841 C C . ASN B 1 445 ? -8.227 -1.487 31.812 1 31.47 445 ASN B C 1
ATOM 6843 O O . ASN B 1 445 ? -8.266 -1.052 30.656 1 31.47 445 ASN B O 1
#

Sequence (890 aa):
MQNQTLTESLAAFDPEIYGLLQEEIQKQRFTLSLLPTSNAVSPFSAYLKGSIFGNGQLDYHAVQSHMKLEDIAEKRAAKLFGADHAIVRISDIAAASRVVFQALATTGDTILSFNRRKLEHCIGEHLQYDFISFSIEPETEQIDLARVEQLAKARKPRLIIYSPVNYPLHLDYARLKEIAKAAGAYLWVDIGQNAGAVAAGCAPSPVPYADVVTLPTGDSLQGPQNAVILTTRELAENMDKAVLDTGHSMVKKNVLAALATTFLEAGSEAFKAYCEQVLKNAKALEKGLHDAGVRTLCGNTENHLVLPCLPEGTAPDDMVGKMREAGFLVKGDTMLTSDDGVTFPILRLSALDPTTRALKETSMQAIGRTLGEFIQSSGDEAAQKKAATQIRAILMNKPLFSDEWLPQNINLTPGYGQKDLNIAQEVEAEKKEAQAERMWSFWDNMQNQTLTESLAAFDPEIYGLLQEEIQKQRFTLSLLPTSNAVSPFSAYLKGSIFGNGQLDYHAVQSHMKLEDIAEKRAAKLFGADHAIVRISDIAAASRVVFQALATTGDTILSFNRRKLEHCIGEHLQYDFISFSIEPETEQIDLARVEQLAKARKPRLIIYSPVNYPLHLDYARLKEIAKAAGAYLWVDIGQNAGAVAAGCAPSPVPYADVVTLPTGDSLQGPQNAVILTTRELAENMDKAVLDTGHSMVKKNVLAALATTFLEAGSEAFKAYCEQVLKNAKALEKGLHDAGVRTLCGNTENHLVLPCLPEGTAPDDMVGKMREAGFLVKGDTMLTSDDGVTFPILRLSALDPTTRALKETSMQAIGRTLGEFIQSSGDEAAQKKAATQIRAILMNKPLFSDEWLPQNINLTPGYGQKDLNIAQEVEAEKKEAQAERMWSFWDN

pLDDT: mean 86.22, std 19.36, range [25.53, 98.88]